Protein AF-A0A2E9QLW7-F1 (afdb_monomer_lite)

Radius of gyration: 38.7 Å; chains: 1; bounding box: 110×57×106 Å

pLDDT: mean 82.13, std 15.86, range [30.44, 98.12]

Structure (mmCIF, N/CA/C/O backbone):
data_AF-A0A2E9QLW7-F1
#
_entry.id   AF-A0A2E9QLW7-F1
#
loop_
_atom_site.group_PDB
_atom_site.id
_atom_site.type_symbol
_atom_site.label_atom_id
_atom_site.label_alt_id
_atom_site.label_comp_id
_atom_site.label_asym_id
_atom_site.label_entity_id
_atom_site.label_seq_id
_atom_site.pdbx_PDB_ins_code
_atom_site.Cartn_x
_atom_site.Cartn_y
_atom_site.Cartn_z
_atom_site.occupancy
_atom_site.B_iso_or_equiv
_atom_site.auth_seq_id
_atom_site.auth_comp_id
_atom_site.auth_asym_id
_atom_site.auth_atom_id
_atom_site.pdbx_PDB_model_num
ATOM 1 N N . MET A 1 1 ? -52.232 -14.240 26.459 1.00 55.22 1 MET A N 1
ATOM 2 C CA . MET A 1 1 ? -51.597 -15.205 27.410 1.00 55.22 1 MET A CA 1
ATOM 3 C C . MET A 1 1 ? -50.136 -15.531 27.094 1.00 55.22 1 MET A C 1
ATOM 5 O O . MET A 1 1 ? -49.308 -15.141 27.896 1.00 55.22 1 MET A O 1
ATOM 9 N N . ALA A 1 2 ? -49.776 -16.188 25.978 1.00 59.94 2 ALA A N 1
ATOM 10 C CA . ALA A 1 2 ? -48.358 -16.445 25.650 1.00 59.94 2 ALA A CA 1
ATOM 11 C C . ALA A 1 2 ? -47.540 -15.143 25.510 1.00 59.94 2 ALA A C 1
ATOM 13 O O . ALA A 1 2 ? -46.439 -15.056 26.040 1.00 59.94 2 ALA A O 1
ATOM 14 N N . LEU A 1 3 ? -48.144 -14.110 24.906 1.00 60.38 3 LEU A N 1
ATOM 15 C CA . LEU A 1 3 ? -47.608 -12.747 24.854 1.00 60.38 3 LEU A CA 1
ATOM 16 C C . LEU A 1 3 ? -47.424 -12.158 26.261 1.00 60.38 3 LEU A C 1
ATOM 18 O O . LEU A 1 3 ? -46.347 -11.703 26.599 1.00 60.38 3 LEU A O 1
ATOM 22 N N . LEU A 1 4 ? -48.446 -12.225 27.118 1.00 60.78 4 LEU A N 1
ATOM 23 C CA . LEU A 1 4 ? -48.369 -11.776 28.515 1.00 60.78 4 LEU A CA 1
ATOM 24 C C . LEU A 1 4 ? -47.277 -12.498 29.320 1.00 60.78 4 LEU A C 1
ATOM 26 O O . LEU A 1 4 ? -46.621 -11.876 30.151 1.00 60.78 4 LEU A O 1
ATOM 30 N N . THR A 1 5 ? -47.077 -13.796 29.088 1.00 68.38 5 THR A N 1
ATOM 31 C CA . THR A 1 5 ? -45.998 -14.576 29.704 1.00 68.38 5 THR A CA 1
ATOM 32 C C . THR A 1 5 ? -44.640 -14.116 29.187 1.00 68.38 5 THR A C 1
ATOM 34 O O . THR A 1 5 ? -43.788 -13.794 30.002 1.00 68.38 5 THR A O 1
ATOM 37 N N . GLU A 1 6 ? -44.469 -13.986 27.868 1.00 68.56 6 GLU A N 1
ATOM 38 C CA . GLU A 1 6 ? -43.257 -13.449 27.236 1.00 68.56 6 GLU A CA 1
ATOM 39 C C . GLU A 1 6 ? -42.934 -12.044 27.771 1.00 68.56 6 GLU A C 1
ATOM 41 O O . GLU A 1 6 ? -41.832 -11.803 28.248 1.00 68.56 6 GLU A O 1
ATOM 46 N N . MET A 1 7 ? -43.916 -11.141 27.823 1.00 62.00 7 MET A N 1
ATOM 47 C CA . MET A 1 7 ? -43.754 -9.778 28.337 1.00 62.00 7 MET A CA 1
ATOM 48 C C . MET A 1 7 ? -43.422 -9.732 29.833 1.00 62.00 7 MET A C 1
ATOM 50 O O . MET A 1 7 ? -42.608 -8.914 30.250 1.00 62.00 7 MET A O 1
ATOM 54 N N . ARG A 1 8 ? -43.995 -10.625 30.653 1.00 63.25 8 ARG A N 1
ATOM 55 C CA . ARG A 1 8 ? -43.646 -10.752 32.082 1.00 63.25 8 ARG A CA 1
ATOM 56 C C . ARG A 1 8 ? -42.252 -11.332 32.297 1.00 63.25 8 ARG A C 1
ATOM 58 O O . ARG A 1 8 ? -41.593 -10.956 33.260 1.00 63.25 8 ARG A O 1
ATOM 65 N N . THR A 1 9 ? -41.796 -12.227 31.426 1.00 64.81 9 THR A N 1
ATOM 66 C CA . THR A 1 9 ? -40.419 -12.738 31.452 1.00 64.81 9 THR A CA 1
ATOM 67 C C . THR A 1 9 ? -39.428 -11.656 31.010 1.00 64.81 9 THR A C 1
ATOM 69 O O . THR A 1 9 ? -38.381 -11.506 31.632 1.00 64.81 9 THR A O 1
ATOM 72 N N . LEU A 1 10 ? -39.793 -10.855 30.003 1.00 55.47 10 LEU A N 1
ATOM 73 C CA . LEU A 1 10 ? -38.995 -9.743 29.476 1.00 55.47 10 LEU A CA 1
ATOM 74 C C . LEU A 1 10 ? -38.915 -8.535 30.425 1.00 55.47 10 LEU A C 1
ATOM 76 O O . LEU A 1 10 ? -37.925 -7.818 30.395 1.00 55.47 10 LEU A O 1
ATOM 80 N N . LEU A 1 11 ? -39.908 -8.324 31.296 1.00 53.44 11 LEU A N 1
ATOM 81 C CA . LEU A 1 11 ? -39.891 -7.281 32.336 1.00 53.44 11 LEU A CA 1
ATOM 82 C C . LEU A 1 11 ? -38.754 -7.444 33.361 1.00 53.44 11 LEU A C 1
ATOM 84 O O . LEU A 1 11 ? -38.390 -6.474 34.017 1.00 53.44 11 LEU A O 1
ATOM 88 N N . ASN A 1 12 ? -38.193 -8.649 33.493 1.00 51.38 12 ASN A N 1
ATOM 89 C CA . ASN A 1 12 ? -37.122 -8.953 34.447 1.00 51.38 12 ASN A CA 1
ATOM 90 C C . ASN A 1 12 ? -35.729 -9.042 33.795 1.00 51.38 12 ASN A C 1
ATOM 92 O O . ASN A 1 12 ? -34.771 -9.422 34.466 1.00 51.38 12 ASN A O 1
ATOM 96 N N . GLN A 1 13 ? -35.606 -8.737 32.500 1.00 54.91 13 GLN A N 1
ATOM 97 C CA . GLN A 1 13 ? -34.338 -8.736 31.765 1.00 54.91 13 GLN A CA 1
ATOM 98 C C . GLN A 1 13 ? -34.070 -7.331 31.203 1.00 54.91 13 GLN A C 1
ATOM 100 O O . GLN A 1 13 ? -35.026 -6.651 30.834 1.00 54.91 13 GLN A O 1
ATOM 105 N N . PRO A 1 14 ? -32.806 -6.877 31.107 1.00 51.38 14 PRO A N 1
ATOM 106 C CA . PRO A 1 14 ? -32.472 -5.660 30.370 1.00 51.38 14 PRO A CA 1
ATOM 107 C C . PRO A 1 14 ? -32.900 -5.837 28.899 1.00 51.38 14 PRO A C 1
ATOM 109 O O . PRO A 1 14 ? -32.368 -6.721 28.223 1.00 51.38 14 PRO A O 1
ATOM 112 N N . PRO A 1 15 ? -33.886 -5.075 28.390 1.00 59.88 15 PRO A N 1
ATOM 113 C CA . PRO A 1 15 ? -34.493 -5.395 27.102 1.00 59.88 15 PRO A CA 1
ATOM 114 C C . PRO A 1 15 ? -33.659 -4.920 25.919 1.00 59.88 15 PRO A C 1
ATOM 116 O O . PRO A 1 15 ? -33.073 -3.837 25.949 1.00 59.88 15 PRO A O 1
ATOM 119 N N . THR A 1 16 ? -33.676 -5.681 24.826 1.00 67.69 16 THR A N 1
ATOM 120 C CA . THR A 1 16 ? -32.982 -5.309 23.587 1.00 67.69 16 THR A CA 1
ATOM 121 C C . THR A 1 16 ? -33.806 -4.338 22.736 1.00 67.69 16 THR A C 1
ATOM 123 O O . THR A 1 16 ? -35.039 -4.263 22.811 1.00 67.69 16 THR A O 1
ATOM 126 N N . ARG A 1 17 ? -33.130 -3.595 21.854 1.00 65.44 17 ARG A N 1
ATOM 127 C CA . ARG A 1 17 ? -33.774 -2.694 20.883 1.00 65.44 17 ARG A CA 1
ATOM 128 C C . ARG A 1 17 ? -34.802 -3.407 20.000 1.00 65.44 17 ARG A C 1
ATOM 130 O O . ARG A 1 17 ? -35.905 -2.892 19.805 1.00 65.44 17 ARG A O 1
ATOM 137 N N . SER A 1 18 ? -34.476 -4.607 19.509 1.00 66.25 18 SER A N 1
ATOM 138 C CA . SER A 1 18 ? -35.380 -5.396 18.658 1.00 66.25 18 SER A CA 1
ATOM 139 C C . SER A 1 18 ? -36.619 -5.878 19.420 1.00 66.25 18 SER A C 1
ATOM 141 O O . SER A 1 18 ? -37.710 -5.961 18.854 1.00 66.25 18 SER A O 1
ATOM 143 N N . GLN A 1 19 ? -36.499 -6.144 20.726 1.00 72.44 19 GLN A N 1
ATOM 144 C CA . GLN A 1 19 ? -37.640 -6.469 21.582 1.00 72.44 19 GLN A CA 1
ATOM 145 C C . GLN A 1 19 ? -38.591 -5.275 21.704 1.00 72.44 19 GLN A C 1
ATOM 147 O O . GLN A 1 19 ? -39.782 -5.437 21.438 1.00 72.44 19 GLN A O 1
ATOM 152 N N . CYS A 1 20 ? -38.075 -4.076 21.995 1.00 74.25 20 CYS A N 1
ATOM 153 C CA . CYS A 1 20 ? -38.891 -2.859 22.059 1.00 74.25 20 CYS A CA 1
ATOM 154 C C . CYS A 1 20 ? -39.592 -2.572 20.717 1.00 74.25 20 CYS A C 1
ATOM 156 O O . CYS A 1 20 ? -40.804 -2.358 20.688 1.00 74.25 20 CYS A O 1
ATOM 158 N N . ALA A 1 21 ? -38.875 -2.677 19.590 1.00 73.00 21 ALA A N 1
ATOM 159 C CA . ALA A 1 21 ? -39.449 -2.475 18.258 1.00 73.00 21 ALA A CA 1
ATOM 160 C C . ALA A 1 21 ? -40.547 -3.499 17.912 1.00 73.00 21 ALA A C 1
ATOM 162 O O . ALA A 1 21 ? -41.595 -3.122 17.380 1.00 73.00 21 ALA A O 1
ATOM 163 N N . ARG A 1 22 ? -40.357 -4.784 18.248 1.00 77.44 22 ARG A N 1
ATOM 164 C CA . ARG A 1 22 ? -41.377 -5.833 18.052 1.00 77.44 22 ARG A CA 1
ATOM 165 C C . ARG A 1 22 ? -42.613 -5.594 18.914 1.00 77.44 22 ARG A C 1
ATOM 167 O O . ARG A 1 22 ? -43.729 -5.715 18.410 1.00 77.44 22 ARG A O 1
ATOM 174 N N . ILE A 1 23 ? -42.422 -5.225 20.181 1.00 76.56 23 ILE A N 1
ATOM 175 C CA . ILE A 1 23 ? -43.517 -4.931 21.115 1.00 76.56 23 ILE A CA 1
ATOM 176 C C . ILE A 1 23 ? -44.296 -3.698 20.647 1.00 76.56 23 ILE A C 1
ATOM 178 O O . ILE A 1 23 ? -45.519 -3.743 20.580 1.00 76.56 23 ILE A O 1
ATOM 182 N N . ALA A 1 24 ? -43.612 -2.632 20.237 1.00 75.75 24 ALA A N 1
ATOM 183 C CA . ALA A 1 24 ? -44.239 -1.417 19.727 1.00 75.75 24 ALA A CA 1
ATOM 184 C C . ALA A 1 24 ? -44.934 -1.601 18.366 1.00 75.75 24 ALA A C 1
ATOM 186 O O . ALA A 1 24 ? -45.987 -1.012 18.125 1.00 75.75 24 ALA A O 1
ATOM 187 N N . THR A 1 25 ? -44.387 -2.446 17.484 1.00 78.88 25 THR A N 1
ATOM 188 C CA . THR A 1 25 ? -45.043 -2.810 16.217 1.00 78.88 25 THR A CA 1
ATOM 189 C C . THR A 1 25 ? -46.331 -3.582 16.488 1.00 78.88 25 THR A C 1
ATOM 191 O O . THR A 1 25 ? -47.379 -3.195 15.978 1.00 78.88 25 THR A O 1
ATOM 194 N N . ARG A 1 26 ? -46.300 -4.583 17.380 1.00 76.88 26 ARG A N 1
ATOM 195 C CA . ARG A 1 26 ? -47.509 -5.307 17.811 1.00 76.88 26 ARG A CA 1
ATOM 196 C C . ARG A 1 26 ? -48.524 -4.399 18.509 1.00 76.88 26 ARG A C 1
ATOM 198 O O . ARG A 1 26 ? -49.711 -4.474 18.211 1.00 76.88 26 ARG A O 1
ATOM 205 N N . LEU A 1 27 ? -48.067 -3.484 19.368 1.00 77.56 27 LEU A N 1
ATOM 206 C CA . LEU A 1 27 ? -48.910 -2.451 19.987 1.00 77.56 27 LEU A CA 1
ATOM 207 C C . LEU A 1 27 ? -49.647 -1.599 18.951 1.00 77.56 27 LEU A C 1
ATOM 209 O O . LEU A 1 27 ? -50.754 -1.139 19.214 1.00 77.56 27 LEU A O 1
ATOM 213 N N . SER A 1 28 ? -49.042 -1.379 17.781 1.00 76.50 28 SER A N 1
ATOM 214 C CA . SER A 1 28 ? -49.656 -0.584 16.719 1.00 76.50 28 SER A CA 1
ATOM 215 C C . SER A 1 28 ? -50.792 -1.304 15.979 1.00 76.50 28 SER A C 1
ATOM 217 O O . SER A 1 28 ? -51.584 -0.639 15.309 1.00 76.50 28 SER A O 1
ATOM 219 N N . GLU A 1 29 ? -50.884 -2.631 16.119 1.00 80.06 29 GLU A N 1
ATOM 220 C CA . GLU A 1 29 ? -51.827 -3.514 15.419 1.00 80.06 29 GLU A CA 1
ATOM 221 C C . GLU A 1 29 ? -52.983 -4.002 16.320 1.00 80.06 29 GLU A C 1
ATOM 223 O O . GLU A 1 29 ? -54.056 -4.349 15.822 1.00 80.06 29 GLU A O 1
ATOM 228 N N . GLU A 1 30 ? -52.793 -4.007 17.643 1.00 76.19 30 GLU A N 1
ATOM 229 C CA . GLU A 1 30 ? -53.746 -4.517 18.641 1.00 76.19 30 GLU A CA 1
ATOM 230 C C . GLU A 1 30 ? -54.895 -3.536 18.961 1.00 76.19 30 GLU A C 1
ATOM 232 O O . GLU A 1 30 ? -54.730 -2.314 19.019 1.00 76.19 30 GLU A O 1
ATOM 237 N N . LYS A 1 31 ? -56.096 -4.072 19.230 1.00 80.38 31 LYS A N 1
ATOM 238 C CA . LYS A 1 31 ? -57.218 -3.278 19.772 1.00 80.38 31 LYS A CA 1
ATOM 239 C C . LYS A 1 31 ? -56.958 -2.996 21.253 1.00 80.38 31 LYS A C 1
ATOM 241 O O . LYS A 1 31 ? -56.501 -3.886 21.955 1.00 80.38 31 LYS A O 1
ATOM 246 N N . LYS A 1 32 ? -57.325 -1.803 21.746 1.00 81.69 32 LYS A N 1
ATOM 247 C CA . LYS A 1 32 ? -57.197 -1.415 23.168 1.00 81.69 32 LYS A CA 1
ATOM 248 C C . LYS A 1 32 ? -57.850 -2.452 24.101 1.00 81.69 32 LYS A C 1
ATOM 250 O O . LYS A 1 32 ? -59.062 -2.427 24.307 1.00 81.69 32 LYS A O 1
ATOM 255 N N . ASN A 1 33 ? -57.042 -3.361 24.632 1.00 83.12 33 ASN A N 1
ATOM 256 C CA . ASN A 1 33 ? -57.386 -4.413 25.584 1.00 83.12 33 ASN A CA 1
ATOM 257 C C . ASN A 1 33 ? -56.395 -4.361 26.769 1.00 83.12 33 ASN A C 1
ATOM 259 O O . ASN A 1 33 ? -55.528 -3.491 26.833 1.00 83.12 33 ASN A O 1
ATOM 263 N N . GLU A 1 34 ? -56.527 -5.266 27.738 1.00 78.25 34 GLU A N 1
ATOM 264 C CA . GLU A 1 34 ? -55.635 -5.302 28.907 1.00 78.25 34 GLU A CA 1
ATOM 265 C C . GLU A 1 34 ? -54.168 -5.592 28.522 1.00 78.25 34 GLU A C 1
ATOM 267 O O . GLU A 1 34 ? -53.248 -5.033 29.116 1.00 78.25 34 GLU A O 1
ATOM 272 N N . GLU A 1 35 ? -53.939 -6.399 27.477 1.00 72.94 35 GLU A N 1
ATOM 273 C CA . GLU A 1 35 ? -52.596 -6.701 26.959 1.00 72.94 35 GLU A CA 1
ATOM 274 C C . GLU A 1 35 ? -51.935 -5.450 26.345 1.00 72.94 35 GLU A C 1
ATOM 276 O O . GLU A 1 35 ? -50.747 -5.209 26.566 1.00 72.94 35 GLU A O 1
ATOM 281 N N . TYR A 1 36 ? -52.715 -4.603 25.665 1.00 82.81 36 TYR A N 1
ATOM 282 C CA . TYR A 1 36 ? -5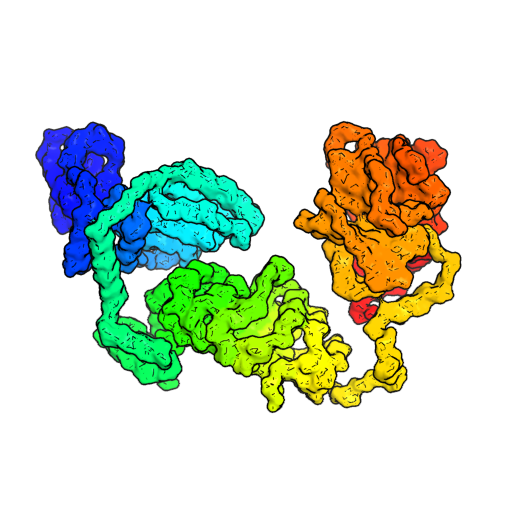2.279 -3.317 25.123 1.00 82.81 36 TYR A CA 1
ATOM 283 C C . TYR A 1 36 ? -51.791 -2.363 26.219 1.00 82.81 36 TYR A C 1
ATOM 285 O O . TYR A 1 36 ? -50.732 -1.765 26.064 1.00 82.81 36 TYR A O 1
ATOM 293 N N . GLU A 1 37 ? -52.506 -2.220 27.339 1.00 81.00 37 GLU A N 1
ATOM 294 C CA . GLU A 1 37 ? -52.090 -1.295 28.409 1.00 81.00 37 GLU A CA 1
ATOM 295 C C . GLU A 1 37 ? -50.838 -1.785 29.155 1.00 81.00 37 GLU A C 1
ATOM 297 O O . GLU A 1 37 ? -49.967 -0.982 29.492 1.00 81.00 37 GLU A O 1
ATOM 302 N N . VAL A 1 38 ? -50.683 -3.102 29.348 1.00 77.69 38 VAL A N 1
ATOM 303 C CA . VAL A 1 38 ? -49.448 -3.686 29.907 1.00 77.69 38 VAL A CA 1
ATOM 304 C C . VAL A 1 38 ? -48.264 -3.432 28.975 1.00 77.69 38 VAL A C 1
ATOM 306 O O . VAL A 1 38 ? -47.204 -2.994 29.423 1.00 77.69 38 VAL A O 1
ATOM 309 N N . ALA A 1 39 ? -48.448 -3.658 27.675 1.00 76.44 39 ALA A N 1
ATOM 310 C CA . ALA A 1 39 ? -47.416 -3.418 26.679 1.00 76.44 39 ALA A CA 1
ATOM 311 C C . ALA A 1 39 ? -47.077 -1.933 26.526 1.00 76.44 39 ALA A C 1
ATOM 313 O O . ALA A 1 39 ? -45.906 -1.568 26.430 1.00 76.44 39 ALA A O 1
ATOM 314 N N . ARG A 1 40 ? -48.089 -1.066 26.567 1.00 82.75 40 ARG A N 1
ATOM 315 C CA . ARG A 1 40 ? -47.944 0.386 26.546 1.00 82.75 40 ARG A CA 1
ATOM 316 C C . ARG A 1 40 ? -47.111 0.862 27.731 1.00 82.75 40 ARG A C 1
ATOM 318 O O . ARG A 1 40 ? -46.140 1.582 27.524 1.00 82.75 40 ARG A O 1
ATOM 325 N N . LYS A 1 41 ? -47.466 0.442 28.949 1.00 80.25 41 LYS A N 1
ATOM 326 C CA . LYS A 1 41 ? -46.741 0.797 30.175 1.00 80.25 41 LYS A CA 1
ATOM 327 C C . LYS A 1 41 ? -45.296 0.305 30.133 1.00 80.25 41 LYS A C 1
ATOM 329 O O . LYS A 1 41 ? -44.398 1.066 30.466 1.00 80.25 41 LYS A O 1
ATOM 334 N N . TYR A 1 42 ? -45.077 -0.918 29.651 1.00 78.88 42 TYR A N 1
ATOM 335 C CA . TYR A 1 42 ? -43.734 -1.451 29.438 1.00 78.88 42 TYR A CA 1
ATOM 336 C C . TYR A 1 42 ? -42.916 -0.571 28.489 1.00 78.88 42 TYR A C 1
ATOM 338 O O . TYR A 1 42 ? -41.818 -0.161 28.841 1.00 78.88 42 TYR A O 1
ATOM 346 N N . VAL A 1 43 ? -43.453 -0.229 27.311 1.00 77.00 43 VAL A N 1
ATOM 347 C CA . VAL A 1 43 ? -42.767 0.661 26.362 1.00 77.00 43 VAL A CA 1
ATOM 348 C C . VAL A 1 43 ? -42.537 2.042 26.978 1.00 77.00 43 VAL A C 1
ATOM 350 O O . VAL A 1 43 ? -41.481 2.617 26.762 1.00 77.00 43 VAL A O 1
ATOM 353 N N . GLN A 1 44 ? -43.467 2.559 27.783 1.00 78.81 44 GLN A N 1
ATOM 354 C CA . GLN A 1 44 ? -43.310 3.843 28.469 1.00 78.81 44 GLN A CA 1
ATOM 355 C C . GLN A 1 44 ? -42.158 3.830 29.480 1.00 78.81 44 GLN A C 1
ATOM 357 O O . GLN A 1 44 ? -41.272 4.674 29.407 1.00 78.81 44 GLN A O 1
ATOM 362 N N . GLU A 1 45 ? -42.154 2.868 30.406 1.00 74.69 45 GLU A N 1
ATOM 363 C CA . GLU A 1 45 ? -41.104 2.712 31.421 1.00 74.69 45 GLU A CA 1
ATOM 364 C C . GLU A 1 45 ? -39.756 2.378 30.766 1.00 74.69 45 GLU A C 1
ATOM 366 O O . GLU A 1 45 ? -38.710 2.874 31.186 1.00 74.69 45 GLU A O 1
ATOM 371 N N . HIS A 1 46 ? -39.775 1.591 29.687 1.00 77.38 46 HIS A N 1
ATOM 372 C CA . HIS A 1 46 ? -38.591 1.277 28.896 1.00 77.38 46 HIS A CA 1
ATOM 373 C C . HIS A 1 46 ? -38.019 2.527 28.239 1.00 77.38 46 HIS A C 1
ATOM 375 O O . HIS A 1 46 ? -36.852 2.830 28.440 1.00 77.38 46 HIS A O 1
ATOM 381 N N . LEU A 1 47 ? -38.827 3.283 27.493 1.00 74.19 47 LEU A N 1
ATOM 382 C CA . LEU A 1 47 ? -38.385 4.507 26.824 1.00 74.19 47 LEU A CA 1
ATOM 383 C C . LEU A 1 47 ? -38.047 5.629 27.811 1.00 74.19 47 LEU A C 1
ATOM 385 O O . LEU A 1 47 ? -37.300 6.532 27.464 1.00 74.19 47 LEU A O 1
ATOM 389 N N . GLN A 1 48 ? -38.543 5.580 29.045 1.00 72.94 48 GLN A N 1
ATOM 390 C CA . GLN A 1 48 ? -38.112 6.502 30.092 1.00 72.94 48 GLN A CA 1
ATOM 391 C C . GLN A 1 48 ? -36.675 6.212 30.551 1.00 72.94 48 GLN A C 1
ATOM 393 O O . GLN A 1 48 ? -35.912 7.144 30.798 1.00 72.94 48 GLN A O 1
ATOM 398 N N . ASN A 1 49 ? -36.302 4.933 30.637 1.00 66.06 49 ASN A N 1
ATOM 399 C CA . ASN A 1 49 ? -34.953 4.506 31.015 1.00 66.06 49 ASN A CA 1
ATOM 400 C C . ASN A 1 49 ? -33.975 4.468 29.827 1.00 66.06 49 ASN A C 1
ATOM 402 O O . ASN A 1 49 ? -32.773 4.619 30.036 1.00 66.06 49 ASN A O 1
ATOM 406 N N . TRP A 1 50 ? -34.510 4.293 28.614 1.00 69.44 50 TRP A N 1
ATOM 407 C CA . TRP A 1 50 ? -33.799 4.110 27.343 1.00 69.44 50 TRP A CA 1
ATOM 408 C C . TRP A 1 50 ? -34.482 4.902 26.207 1.00 69.44 50 TRP A C 1
ATOM 410 O O . TRP A 1 50 ? -35.056 4.305 25.281 1.00 69.44 50 TRP A O 1
ATOM 420 N N . PRO A 1 51 ? -34.516 6.250 26.267 1.00 67.56 51 PRO A N 1
ATOM 421 C CA . PRO A 1 51 ? -35.220 7.076 25.278 1.00 67.56 51 PRO A CA 1
ATOM 422 C C . PRO A 1 51 ? -34.799 6.779 23.836 1.00 67.56 51 PRO A C 1
ATOM 424 O O . PRO A 1 51 ? -35.608 6.770 22.911 1.00 67.56 51 PRO A O 1
ATOM 427 N N . GLU A 1 52 ? -33.533 6.458 23.622 1.00 66.38 52 GLU A N 1
ATOM 428 C CA . GLU A 1 52 ? -32.931 6.136 22.334 1.00 66.38 52 GLU A CA 1
ATOM 429 C C . GLU A 1 52 ? -33.464 4.851 21.683 1.00 66.38 52 GLU A C 1
ATOM 431 O O . GLU A 1 52 ? -33.334 4.671 20.463 1.00 66.38 52 GLU A O 1
ATOM 436 N N . HIS A 1 53 ? -34.130 3.973 22.439 1.00 73.69 53 HIS A N 1
ATOM 437 C CA . HIS A 1 53 ? -34.848 2.825 21.882 1.00 73.69 53 HIS A CA 1
ATOM 438 C C . HIS A 1 53 ? -36.123 3.247 21.132 1.00 73.69 53 HIS A C 1
ATOM 440 O O . HIS A 1 53 ? -36.625 2.478 20.317 1.00 73.69 53 HIS A O 1
ATOM 446 N N . ALA A 1 54 ? -36.613 4.482 21.288 1.00 68.94 54 ALA A N 1
ATOM 447 C CA . ALA A 1 54 ? -37.739 4.986 20.493 1.00 68.94 54 ALA A CA 1
ATOM 448 C C . ALA A 1 54 ? -37.390 5.101 19.002 1.00 68.94 54 ALA A C 1
ATOM 450 O O . ALA A 1 54 ? -38.266 5.118 18.141 1.00 68.94 54 ALA A O 1
ATOM 451 N N . CYS A 1 55 ? -36.099 5.197 18.683 1.00 62.53 55 CYS A N 1
ATOM 452 C CA . CYS A 1 55 ? -35.619 5.521 17.347 1.00 62.53 55 CYS A CA 1
ATOM 453 C C . CYS A 1 55 ? -35.621 4.341 16.368 1.00 62.53 55 CYS A C 1
ATOM 455 O O . CYS A 1 55 ? -35.494 4.567 15.168 1.00 62.53 55 CYS A O 1
ATOM 457 N N . VAL A 1 56 ? -35.787 3.107 16.855 1.00 64.06 56 VAL A N 1
ATOM 458 C CA . VAL A 1 56 ? -36.023 1.925 16.003 1.00 64.06 56 VAL A CA 1
ATOM 459 C C . VAL A 1 56 ? -37.484 1.794 15.577 1.00 64.06 56 VAL A C 1
ATOM 461 O O . VAL A 1 56 ? -37.796 0.991 14.699 1.00 64.06 56 VAL A O 1
ATOM 464 N N . LEU A 1 57 ? -38.395 2.587 16.147 1.00 67.50 57 LEU A N 1
ATOM 465 C CA . LEU A 1 57 ? -39.771 2.611 15.672 1.00 67.50 57 LEU A CA 1
ATOM 466 C C . LEU A 1 57 ? -39.806 3.303 14.307 1.00 67.50 57 LEU A C 1
ATOM 468 O O . LEU A 1 57 ? -39.352 4.447 14.198 1.00 67.50 57 LEU A O 1
ATOM 472 N N . PRO A 1 58 ? -40.360 2.663 13.258 1.00 67.00 58 PRO A N 1
ATOM 473 C CA . PRO A 1 58 ? -40.454 3.298 11.956 1.00 67.00 58 PRO A CA 1
ATOM 474 C C . PRO A 1 58 ? -41.167 4.643 12.104 1.00 67.00 58 PRO A C 1
ATOM 476 O O . PRO A 1 58 ? -42.247 4.725 12.694 1.00 67.00 58 PRO A O 1
ATOM 479 N N . THR A 1 59 ? -40.599 5.713 11.551 1.00 65.38 59 THR A N 1
ATOM 480 C CA . THR A 1 59 ? -41.205 7.057 11.615 1.00 65.38 59 THR A CA 1
ATOM 481 C C . THR A 1 59 ? -42.617 7.059 11.032 1.00 65.38 59 THR A C 1
ATOM 483 O O . THR A 1 59 ? -43.477 7.824 11.461 1.00 65.38 59 THR A O 1
ATOM 486 N N . THR A 1 60 ? -42.887 6.169 10.077 1.00 72.00 60 THR A N 1
ATOM 487 C CA . THR A 1 60 ? -44.222 5.901 9.531 1.00 72.00 60 THR A CA 1
ATOM 488 C C . THR A 1 60 ? -45.178 5.306 10.567 1.00 72.00 60 THR A C 1
ATOM 490 O O . THR A 1 60 ? -46.347 5.688 10.583 1.00 72.00 60 THR A O 1
ATOM 493 N N . LEU A 1 61 ? -44.696 4.429 11.450 1.00 73.12 61 LEU A N 1
ATOM 494 C CA . LEU A 1 61 ? -45.454 3.824 12.545 1.00 73.12 61 LEU A CA 1
ATOM 495 C C . LEU A 1 61 ? -45.805 4.880 13.606 1.00 73.12 61 LEU A C 1
ATOM 497 O O . LEU A 1 61 ? -46.974 5.040 13.953 1.00 73.12 61 LEU A O 1
ATOM 501 N N . ILE A 1 62 ? -44.820 5.687 14.019 1.00 73.81 62 ILE A N 1
ATOM 502 C CA . ILE A 1 62 ? -45.003 6.806 14.963 1.00 73.81 62 ILE A CA 1
ATOM 503 C C . ILE A 1 62 ? -45.983 7.847 14.397 1.00 73.81 62 ILE A C 1
ATOM 505 O O . ILE A 1 62 ? -46.871 8.350 15.089 1.00 73.81 62 ILE A O 1
ATOM 509 N N . LYS A 1 63 ? -45.857 8.184 13.107 1.00 77.00 63 LYS A N 1
ATOM 510 C CA . LYS A 1 63 ? -46.770 9.130 12.450 1.00 77.00 63 LYS A CA 1
ATOM 511 C C . LYS A 1 63 ? -48.196 8.586 12.365 1.00 77.00 63 LYS A C 1
ATOM 513 O O . LYS A 1 63 ? -49.125 9.376 12.496 1.00 77.00 63 LYS A O 1
ATOM 518 N N . LYS A 1 64 ? -48.392 7.283 12.170 1.00 81.06 64 LYS A N 1
ATOM 519 C CA . LYS A 1 64 ? -49.731 6.687 12.041 1.00 81.06 64 LYS A CA 1
ATOM 520 C C . LYS A 1 64 ? -50.410 6.397 13.379 1.00 81.06 64 LYS A C 1
ATOM 522 O O . LYS A 1 64 ? -51.634 6.317 13.403 1.00 81.06 64 LYS A O 1
ATOM 527 N N . ASN A 1 65 ? -49.656 6.266 14.471 1.00 78.12 65 ASN A N 1
ATOM 528 C CA . ASN A 1 65 ? -50.197 5.821 15.750 1.00 78.12 65 ASN A CA 1
ATOM 529 C C . ASN A 1 65 ? -49.998 6.874 16.855 1.00 78.12 65 ASN A C 1
ATOM 531 O O . ASN A 1 65 ? -48.923 6.990 17.442 1.00 78.12 65 ASN A O 1
ATOM 535 N N . ALA A 1 66 ? -51.045 7.659 17.138 1.00 79.56 66 ALA A N 1
ATOM 536 C CA . ALA A 1 66 ? -51.000 8.750 18.119 1.00 79.56 66 ALA A CA 1
ATOM 537 C C . ALA A 1 66 ? -50.583 8.272 19.521 1.00 79.56 66 ALA A C 1
ATOM 539 O O . ALA A 1 66 ? -49.828 8.956 20.202 1.00 79.56 66 ALA A O 1
ATOM 540 N N . SER A 1 67 ? -50.990 7.064 19.914 1.00 74.19 67 SER A N 1
ATOM 541 C CA . SER A 1 67 ? -50.634 6.497 21.215 1.00 74.19 67 SER A CA 1
ATOM 542 C C . SER A 1 67 ? -49.156 6.127 21.339 1.00 74.19 67 SER A C 1
ATOM 544 O O . SER A 1 67 ? -48.627 6.192 22.439 1.00 74.19 67 SER A O 1
ATOM 546 N N . LEU A 1 68 ? -48.464 5.811 20.236 1.00 73.69 68 LEU A N 1
ATOM 547 C CA . LEU A 1 68 ? -47.006 5.648 20.259 1.00 73.69 68 LEU A CA 1
ATOM 548 C C . LEU A 1 68 ? -46.289 6.997 20.402 1.00 73.69 68 LEU A C 1
ATOM 550 O O . LEU A 1 68 ? -45.248 7.050 21.044 1.00 73.69 68 LEU A O 1
ATOM 554 N N . ARG A 1 69 ? -46.845 8.099 19.871 1.00 78.12 69 ARG A N 1
ATOM 555 C CA . ARG A 1 69 ? -46.273 9.445 20.086 1.00 78.12 69 ARG A CA 1
ATOM 556 C C . ARG A 1 69 ? -46.323 9.877 21.545 1.00 78.12 69 ARG A C 1
ATOM 558 O O . ARG A 1 69 ? -45.413 10.557 21.984 1.00 78.12 69 ARG A O 1
ATOM 565 N N . GLU A 1 70 ? -47.358 9.476 22.279 1.00 76.94 70 GLU A N 1
ATOM 566 C CA . GLU A 1 70 ? -47.473 9.756 23.718 1.00 76.94 70 GLU A CA 1
ATOM 567 C C . GLU A 1 70 ? -46.457 8.969 24.567 1.00 76.94 70 GLU A C 1
ATOM 569 O O . GLU A 1 70 ? -46.190 9.351 25.701 1.00 76.94 70 GLU A O 1
ATOM 574 N N . LEU A 1 71 ? -45.913 7.862 24.043 1.00 69.31 71 LEU A N 1
ATOM 575 C CA . LEU A 1 71 ? -44.936 7.009 24.737 1.00 69.31 71 LEU A CA 1
ATOM 576 C C . LEU A 1 71 ? -43.489 7.413 24.491 1.00 69.31 71 LEU A C 1
ATOM 578 O O . LEU A 1 71 ? -42.599 7.011 25.231 1.00 69.31 71 LEU A O 1
ATOM 582 N N . ILE A 1 72 ? -43.268 8.170 23.427 1.00 68.62 72 ILE A N 1
ATOM 583 C CA . ILE A 1 72 ? -41.990 8.733 23.026 1.00 68.62 72 ILE A CA 1
ATOM 584 C C . ILE A 1 72 ? -41.735 9.903 23.990 1.00 68.62 72 ILE A C 1
ATOM 586 O O . ILE A 1 72 ? -42.490 10.876 23.932 1.00 68.62 72 ILE A O 1
ATOM 590 N N . PRO A 1 73 ? -40.743 9.814 24.909 1.00 63.41 73 PRO A N 1
ATOM 591 C CA . PRO A 1 73 ? -40.400 10.917 25.808 1.00 63.41 73 PRO A CA 1
ATOM 592 C C . PRO A 1 73 ? -40.250 12.197 24.997 1.00 63.41 73 PRO A C 1
ATOM 594 O O . PRO A 1 73 ? -39.816 12.121 23.853 1.00 63.41 73 PRO A O 1
ATOM 597 N N . ASN A 1 74 ? -40.607 13.365 25.529 1.00 62.22 74 ASN A N 1
ATOM 598 C CA . ASN A 1 74 ? -40.496 14.586 24.737 1.00 62.22 74 ASN A CA 1
ATOM 599 C C . ASN A 1 74 ? -39.010 14.803 24.379 1.00 62.22 74 ASN A C 1
ATOM 601 O O . ASN A 1 74 ? -38.210 15.181 25.230 1.00 62.22 74 ASN A O 1
ATOM 605 N N . PHE A 1 75 ? -38.622 14.501 23.133 1.00 61.94 75 PHE A N 1
ATOM 606 C CA . PHE A 1 75 ? -37.221 14.497 22.685 1.00 61.94 75 PHE A CA 1
ATOM 607 C C . PHE A 1 75 ? -36.631 15.919 22.590 1.00 61.94 75 PHE A C 1
ATOM 609 O O . PHE A 1 75 ? -35.484 16.066 22.175 1.00 61.94 75 PHE A O 1
ATOM 616 N N . GLU A 1 76 ? -37.376 16.942 23.010 1.00 67.12 76 GLU A N 1
ATOM 617 C CA . GLU A 1 76 ? -36.980 18.354 23.061 1.00 67.12 76 GLU A CA 1
ATOM 618 C C . GLU A 1 76 ? -35.994 18.690 24.195 1.00 67.12 76 GLU A C 1
ATOM 620 O O . GLU A 1 76 ? -35.616 19.848 24.344 1.00 67.12 76 GLU A O 1
ATOM 625 N N . GLU A 1 77 ? -35.567 17.710 25.000 1.00 81.00 77 GLU A N 1
ATOM 626 C CA . GLU A 1 77 ? -34.481 17.921 25.963 1.00 81.00 77 GLU A CA 1
ATOM 627 C C . GLU A 1 77 ? -33.200 18.407 25.252 1.00 81.00 77 GLU A C 1
ATOM 629 O O . GLU A 1 77 ? -32.792 17.860 24.221 1.00 81.00 77 GLU A O 1
ATOM 634 N N . ASP A 1 78 ? -32.575 19.436 25.833 1.00 90.69 78 ASP A N 1
ATOM 635 C CA . ASP A 1 78 ? -31.324 20.034 25.361 1.00 90.69 78 ASP A CA 1
ATOM 636 C C . ASP A 1 78 ? -30.160 19.024 25.441 1.00 90.69 78 ASP A C 1
ATOM 638 O O . ASP A 1 78 ? -30.130 18.144 26.308 1.00 90.69 78 ASP A O 1
ATOM 642 N N . VAL A 1 79 ? -29.170 19.175 24.560 1.00 94.00 79 VAL A N 1
ATOM 643 C CA . VAL A 1 79 ? -27.921 18.395 24.509 1.00 94.00 79 VAL A CA 1
ATOM 644 C C . VAL A 1 79 ? -27.246 18.335 25.885 1.00 94.00 79 VAL A C 1
ATOM 646 O O . VAL A 1 79 ? -26.751 17.280 26.282 1.00 94.00 79 VAL A O 1
ATOM 649 N N . GLU A 1 80 ? -27.293 19.429 26.652 1.00 96.12 80 GLU A N 1
ATOM 650 C CA . GLU A 1 80 ? -26.745 19.502 28.015 1.00 96.12 80 GLU A CA 1
ATOM 651 C C . GLU A 1 80 ? -27.329 18.454 28.972 1.00 96.12 80 GLU A C 1
ATOM 653 O O . GLU A 1 80 ? -26.604 17.911 29.805 1.00 96.12 80 GLU A O 1
ATOM 658 N N . VAL A 1 81 ? -28.628 18.151 28.871 1.00 93.38 81 VAL A N 1
ATOM 659 C CA . VAL A 1 81 ? -29.297 17.193 29.767 1.00 93.38 81 VAL A CA 1
ATOM 660 C C . VAL A 1 81 ? -28.777 15.780 29.513 1.00 93.38 81 VAL A C 1
ATOM 662 O O . VAL A 1 81 ? -28.499 15.040 30.458 1.00 93.38 81 VAL A O 1
ATOM 665 N N . TYR A 1 82 ? -28.601 15.420 28.241 1.00 93.19 82 TYR A N 1
ATOM 666 C CA . TYR A 1 82 ? -28.042 14.129 27.842 1.00 93.19 82 TYR A CA 1
ATOM 667 C C . TYR A 1 82 ? -26.589 13.980 28.286 1.00 93.19 82 TYR A C 1
ATOM 669 O O . TYR A 1 82 ? -26.230 12.943 28.837 1.00 93.19 82 TYR A O 1
ATOM 677 N N . LEU A 1 83 ? -25.773 15.021 28.119 1.00 96.94 83 LEU A N 1
ATOM 678 C CA . LEU A 1 83 ? -24.381 15.006 28.565 1.00 96.94 83 LEU A CA 1
ATOM 679 C C . LEU A 1 83 ? -24.255 14.908 30.088 1.00 96.94 83 LEU A C 1
ATOM 681 O O . LEU A 1 83 ? -23.452 14.122 30.578 1.00 96.94 83 LEU A O 1
ATOM 685 N N . GLN A 1 84 ? -25.091 15.620 30.848 1.00 96.81 84 GLN A N 1
ATOM 686 C CA . GLN A 1 84 ? -25.087 15.500 32.307 1.00 96.81 84 GLN A CA 1
ATOM 687 C C . GLN A 1 84 ? -25.456 14.080 32.756 1.00 96.81 84 GLN A C 1
ATOM 689 O O . GLN A 1 84 ? -24.825 13.532 33.656 1.00 96.81 84 GLN A O 1
ATOM 694 N N . ARG A 1 85 ? -26.459 13.456 32.119 1.00 94.31 85 ARG A N 1
ATOM 695 C CA . ARG A 1 85 ? -26.816 12.054 32.393 1.00 94.31 85 ARG A CA 1
ATOM 696 C C . ARG A 1 85 ? -25.685 11.102 32.011 1.00 94.31 85 ARG A C 1
ATOM 698 O O . ARG A 1 85 ? -25.388 10.205 32.788 1.00 94.31 85 ARG A O 1
ATOM 705 N N . CYS A 1 86 ? -25.043 11.318 30.862 1.00 95.44 86 CYS A N 1
ATOM 706 C CA . CYS A 1 86 ? -23.872 10.555 30.434 1.00 95.44 86 CYS A CA 1
ATOM 707 C C . CYS A 1 86 ? -22.765 10.597 31.494 1.00 95.44 86 CYS A C 1
ATOM 709 O O . CYS A 1 86 ? -22.248 9.548 31.861 1.00 95.44 86 CYS A O 1
ATOM 711 N N . GLN A 1 87 ? -22.437 11.785 32.010 1.00 97.19 87 GLN A N 1
ATOM 712 C CA . GLN A 1 87 ? -21.420 11.953 33.046 1.00 97.19 87 GLN A CA 1
ATOM 713 C C . GLN A 1 87 ? -21.785 11.204 34.333 1.00 97.19 87 GLN A C 1
ATOM 715 O O . GLN A 1 87 ? -20.992 10.396 34.802 1.00 97.19 87 GLN A O 1
ATOM 720 N N . ASN A 1 88 ? -22.995 11.414 34.862 1.00 95.50 88 ASN A N 1
ATOM 721 C CA . ASN A 1 88 ? -23.430 10.779 36.110 1.00 95.50 88 ASN A CA 1
ATOM 722 C C . ASN A 1 88 ? -23.400 9.242 36.014 1.00 95.50 88 ASN A C 1
ATOM 724 O O . ASN A 1 88 ? -22.956 8.561 36.928 1.00 95.50 88 ASN A O 1
ATOM 728 N N . ILE A 1 89 ? -23.860 8.692 34.889 1.00 93.56 89 ILE A N 1
ATOM 729 C CA . ILE A 1 89 ? -23.886 7.246 34.642 1.00 93.56 89 ILE A CA 1
ATOM 730 C C . ILE A 1 89 ? -22.474 6.677 34.459 1.00 93.56 89 ILE A C 1
ATOM 732 O O . ILE A 1 89 ? -22.194 5.556 34.885 1.00 93.56 89 ILE A O 1
ATOM 736 N N . LEU A 1 90 ? -21.572 7.443 33.843 1.00 94.19 90 LEU A N 1
ATOM 737 C CA . LEU A 1 90 ? -20.176 7.041 33.723 1.00 94.19 90 LEU A CA 1
ATOM 738 C C . LEU A 1 90 ? -19.488 6.999 35.096 1.00 94.19 90 LEU A C 1
ATOM 740 O O . LEU A 1 90 ? -18.742 6.062 35.360 1.00 94.19 90 LEU A O 1
ATOM 744 N N . GLU A 1 91 ? -19.791 7.947 35.987 1.00 92.50 91 GLU A N 1
ATOM 745 C CA . GLU A 1 91 ? -19.315 7.949 37.380 1.00 92.50 91 GLU A CA 1
ATOM 746 C C . GLU A 1 91 ? -19.830 6.742 38.188 1.00 92.50 91 GLU A C 1
ATOM 748 O O . GLU A 1 91 ? -19.165 6.294 39.121 1.00 92.50 91 GLU A O 1
ATOM 753 N N . GLU A 1 92 ? -20.979 6.173 37.807 1.00 92.94 92 GLU A N 1
ATOM 754 C CA . GLU A 1 92 ? -21.510 4.912 38.348 1.00 92.94 92 GLU A CA 1
ATOM 755 C C . GLU A 1 92 ? -20.831 3.659 37.748 1.00 92.94 92 GLU A C 1
ATOM 757 O O . GLU A 1 92 ? -21.059 2.546 38.226 1.00 92.94 92 GLU A O 1
ATOM 762 N N . GLY A 1 93 ? -19.988 3.819 36.721 1.00 87.56 93 GLY A N 1
ATOM 763 C CA . GLY A 1 93 ? -19.265 2.738 36.044 1.00 87.56 93 GLY A CA 1
ATOM 764 C C . GLY A 1 93 ? -20.041 2.033 34.922 1.00 87.56 93 GLY A C 1
ATOM 765 O O . GLY A 1 93 ? -19.568 1.020 34.408 1.00 87.56 93 GLY A O 1
ATOM 766 N N . ASP A 1 94 ? -21.211 2.537 34.513 1.00 90.19 94 ASP A N 1
ATOM 767 C CA . ASP A 1 94 ? -22.033 1.930 33.453 1.00 90.19 94 ASP A CA 1
ATOM 768 C C . ASP A 1 94 ? -21.750 2.575 32.083 1.00 90.19 94 ASP A C 1
ATOM 770 O O . ASP A 1 94 ? -22.456 3.465 31.598 1.00 90.19 94 ASP A O 1
ATOM 774 N N . THR A 1 95 ? -20.684 2.109 31.429 1.00 91.50 95 THR A N 1
ATOM 775 C CA . THR A 1 95 ? -20.230 2.642 30.132 1.00 91.50 95 THR A CA 1
ATOM 776 C C . THR A 1 95 ? -21.250 2.442 29.008 1.00 91.50 95 THR A C 1
ATOM 778 O O . THR A 1 95 ? -21.347 3.282 28.113 1.00 91.50 95 THR A O 1
ATOM 781 N N . ALA A 1 96 ? -22.050 1.372 29.060 1.00 89.00 96 ALA A N 1
ATOM 782 C CA . ALA A 1 96 ? -23.055 1.068 28.045 1.00 89.00 96 ALA A CA 1
ATOM 783 C C . ALA A 1 96 ? -24.197 2.090 28.052 1.00 89.00 96 ALA A C 1
ATOM 785 O O . ALA A 1 96 ? -24.592 2.586 26.996 1.00 89.00 96 ALA A O 1
ATOM 786 N N . ARG A 1 97 ? -24.696 2.460 29.235 1.00 88.00 97 ARG A N 1
ATOM 787 C CA . ARG A 1 97 ? -25.711 3.516 29.358 1.00 88.00 97 ARG A CA 1
ATOM 788 C C . ARG A 1 97 ? -25.141 4.899 29.072 1.00 88.00 97 ARG A C 1
ATOM 790 O O . ARG A 1 97 ? -25.821 5.715 28.453 1.00 88.00 97 ARG A O 1
ATOM 797 N N . ALA A 1 98 ? -23.900 5.170 29.480 1.00 94.19 98 ALA A N 1
ATOM 798 C CA . ALA A 1 98 ? -23.228 6.424 29.142 1.00 94.19 98 ALA A CA 1
ATOM 799 C C . ALA A 1 98 ? -23.119 6.601 27.614 1.00 94.19 98 ALA A C 1
ATOM 801 O O . ALA A 1 98 ? -23.461 7.664 27.090 1.00 94.19 98 ALA A O 1
ATOM 802 N N . PHE A 1 99 ? -22.748 5.536 26.891 1.00 94.69 99 PHE A N 1
ATOM 803 C CA . PHE A 1 99 ? -22.725 5.504 25.426 1.00 94.69 99 PHE A CA 1
ATOM 804 C C . PHE A 1 99 ? -24.071 5.923 24.813 1.00 94.69 99 PHE A C 1
ATOM 806 O O . PHE A 1 99 ? -24.106 6.790 23.938 1.00 94.69 99 PHE A O 1
ATOM 813 N N . ASP A 1 100 ? -25.186 5.370 25.295 1.00 89.75 100 ASP A N 1
ATOM 814 C CA . ASP A 1 100 ? -26.521 5.669 24.763 1.00 89.75 100 ASP A CA 1
ATOM 815 C C . ASP A 1 100 ? -26.916 7.150 24.935 1.00 89.75 100 ASP A C 1
ATOM 817 O O . ASP A 1 100 ? -27.510 7.762 24.033 1.00 89.75 100 ASP A O 1
ATOM 821 N N . PHE A 1 101 ? -26.541 7.762 26.066 1.00 92.69 101 PHE A N 1
ATOM 822 C CA . PHE A 1 101 ? -26.770 9.187 26.314 1.00 92.69 101 PHE A CA 1
ATOM 823 C C . PHE A 1 101 ? -25.885 10.079 25.434 1.00 92.69 101 PHE A C 1
ATOM 825 O O . PHE A 1 101 ? -26.394 11.040 24.850 1.00 92.69 101 PHE A O 1
ATOM 832 N N . ALA A 1 102 ? -24.600 9.752 25.270 1.00 95.50 102 ALA A N 1
ATOM 833 C CA . ALA A 1 102 ? -23.707 10.479 24.364 1.00 95.50 102 ALA A CA 1
ATOM 834 C C . ALA A 1 102 ? -24.172 10.383 22.900 1.00 95.50 102 ALA A C 1
ATOM 836 O O . ALA A 1 102 ? -24.219 11.387 22.186 1.00 95.50 102 ALA A O 1
ATOM 837 N N . TRP A 1 103 ? -24.605 9.198 22.463 1.00 94.12 103 TRP A N 1
ATOM 838 C CA . TRP A 1 103 ? -25.168 8.984 21.129 1.00 94.12 103 TRP A CA 1
ATOM 839 C C . TRP A 1 103 ? -26.438 9.814 20.903 1.00 94.12 103 TRP A C 1
ATOM 841 O O . TRP A 1 103 ? -26.620 10.440 19.856 1.00 94.12 103 TRP A O 1
ATOM 851 N N . SER A 1 104 ? -27.302 9.886 21.916 1.00 89.25 104 SER A N 1
ATOM 852 C CA . SER A 1 104 ? -28.516 10.709 21.894 1.00 89.25 104 SER A CA 1
ATOM 853 C C . SER A 1 104 ? -28.234 12.209 21.836 1.00 89.25 104 SER A C 1
ATOM 855 O O . SER A 1 104 ? -29.005 12.943 21.207 1.00 89.25 104 SER A O 1
ATOM 857 N N . ALA A 1 105 ? -27.158 12.662 22.484 1.00 94.00 105 ALA A N 1
ATOM 858 C CA . ALA A 1 105 ? -26.673 14.034 22.390 1.00 94.00 105 ALA A CA 1
ATOM 859 C C . ALA A 1 105 ? -26.197 14.337 20.959 1.00 94.00 105 ALA A C 1
ATOM 861 O O . ALA A 1 105 ? -26.646 15.315 20.361 1.00 94.00 105 ALA A O 1
ATOM 862 N N . TRP A 1 106 ? -25.371 13.458 20.375 1.00 95.50 106 TRP A N 1
ATOM 863 C CA . TRP A 1 106 ? -24.866 13.616 19.006 1.00 95.50 106 TRP A CA 1
ATOM 864 C C . TRP A 1 106 ? -26.000 13.696 17.976 1.00 95.50 106 TRP A C 1
ATOM 866 O O . TRP A 1 106 ? -26.015 14.594 17.141 1.00 95.50 106 TRP A O 1
ATOM 876 N N . ARG A 1 107 ? -27.022 12.837 18.067 1.00 91.69 107 ARG A N 1
ATOM 877 C CA . ARG A 1 107 ? -28.141 12.843 17.103 1.00 91.69 107 ARG A CA 1
ATOM 878 C C . ARG A 1 107 ? -28.954 14.133 17.069 1.00 91.69 107 ARG A C 1
ATOM 880 O O . ARG A 1 107 ? -29.646 14.385 16.086 1.00 91.69 107 ARG A O 1
ATOM 887 N N . ARG A 1 108 ? -28.924 14.912 18.147 1.00 90.81 108 ARG A N 1
ATOM 888 C CA . ARG A 1 108 ? -29.598 16.215 18.222 1.00 90.81 108 ARG A CA 1
ATOM 889 C C . ARG A 1 108 ? -28.757 17.327 17.634 1.00 90.81 108 ARG A C 1
ATOM 891 O O . ARG A 1 108 ? -29.305 18.277 17.087 1.00 90.81 108 ARG A O 1
ATOM 898 N N . ASN A 1 109 ? -27.446 17.211 17.776 1.00 95.06 109 ASN A N 1
ATOM 899 C CA . ASN A 1 109 ? -26.502 18.204 17.318 1.00 95.06 109 ASN A CA 1
ATOM 900 C C . ASN A 1 109 ? -25.203 17.496 16.906 1.00 95.06 109 ASN A C 1
ATOM 902 O O . ASN A 1 109 ? -24.336 17.306 17.757 1.00 95.06 109 ASN A O 1
ATOM 906 N N . PRO A 1 110 ? -25.068 17.055 15.642 1.00 95.38 110 PRO A N 1
ATOM 907 C CA . PRO A 1 110 ? -23.969 16.191 15.210 1.00 95.38 110 PRO A CA 1
ATOM 908 C C . PRO A 1 110 ? -22.674 16.985 14.998 1.00 95.38 110 PRO A C 1
ATOM 910 O O . PRO A 1 110 ? -22.163 17.112 13.890 1.00 95.38 110 PRO A O 1
ATOM 913 N N . VAL A 1 111 ? -22.157 17.558 16.081 1.00 95.62 111 VAL A N 1
ATOM 914 C CA . VAL A 1 111 ? -20.878 18.268 16.131 1.00 95.62 111 VAL A CA 1
ATOM 915 C C . VAL A 1 111 ? -19.726 17.298 16.387 1.00 95.62 111 VAL A C 1
ATOM 917 O O . VAL A 1 111 ? -19.886 16.268 17.049 1.00 95.62 111 VAL A O 1
ATOM 920 N N . GLU A 1 112 ? -18.535 17.672 15.927 1.00 94.50 112 GLU A N 1
ATOM 921 C CA . GLU A 1 112 ? -17.310 16.870 16.029 1.00 94.50 112 GLU A CA 1
ATOM 922 C C . GLU A 1 112 ? -16.955 16.464 17.472 1.00 94.50 112 GLU A C 1
ATOM 924 O O . GLU A 1 112 ? -16.571 15.322 17.720 1.00 94.50 112 GLU A O 1
ATOM 929 N N . ALA A 1 113 ? -17.156 17.353 18.451 1.00 95.94 113 ALA A N 1
ATOM 930 C CA . ALA A 1 113 ? -16.896 17.048 19.861 1.00 95.94 113 ALA A CA 1
ATOM 931 C C . ALA A 1 113 ? -17.741 15.861 20.374 1.00 95.94 113 ALA A C 1
ATOM 933 O O . ALA A 1 113 ? -17.232 14.980 21.067 1.00 95.94 113 ALA A O 1
ATOM 934 N N . LEU A 1 114 ? -19.020 15.790 19.981 1.00 96.94 114 LEU A N 1
ATOM 935 C CA . LEU A 1 114 ? -19.912 14.690 20.362 1.00 96.94 114 LEU A CA 1
ATOM 936 C C . LEU A 1 114 ? -19.627 13.416 19.570 1.00 96.94 114 LEU A C 1
ATOM 938 O O . LEU A 1 114 ? -19.739 12.325 20.123 1.00 96.94 114 LEU A O 1
ATOM 942 N N . HIS A 1 115 ? -19.218 13.542 18.305 1.00 95.12 115 HIS A N 1
ATOM 943 C CA . HIS A 1 115 ? -18.723 12.407 17.529 1.00 95.12 115 HIS A CA 1
ATOM 944 C C . HIS A 1 115 ? -17.542 11.756 18.267 1.00 95.12 115 HIS A C 1
ATOM 946 O O . HIS A 1 115 ? -17.576 10.555 18.551 1.00 95.12 115 HIS A O 1
ATOM 952 N N . THR A 1 116 ? -16.518 12.541 18.611 1.00 93.62 116 THR A N 1
ATOM 953 C CA . THR A 1 116 ? -15.321 12.064 19.321 1.00 93.62 116 THR A CA 1
ATOM 954 C C . THR A 1 116 ? -15.685 11.377 20.634 1.00 93.62 116 THR A C 1
ATOM 956 O O . THR A 1 116 ? -15.211 10.270 20.892 1.00 93.62 116 THR A O 1
ATOM 959 N N . LEU A 1 117 ? -16.597 11.967 21.412 1.00 96.69 117 LEU A N 1
ATOM 960 C CA . LEU A 1 117 ? -17.080 11.383 22.661 1.00 96.69 117 LEU A CA 1
ATOM 961 C C . LEU A 1 117 ? -17.745 10.007 22.458 1.00 96.69 117 LEU A C 1
ATOM 963 O O . LEU A 1 117 ? -17.414 9.053 23.162 1.00 96.69 117 LEU A O 1
ATOM 967 N N . VAL A 1 118 ? -18.649 9.876 21.478 1.00 96.81 118 VAL A N 1
ATOM 968 C CA . VAL A 1 118 ? -19.311 8.595 21.158 1.00 96.81 118 VAL A CA 1
ATOM 969 C C . VAL A 1 118 ? -18.286 7.529 20.769 1.00 96.81 118 VAL A C 1
ATOM 971 O O . VAL A 1 118 ? -18.408 6.377 21.180 1.00 96.81 118 VAL A O 1
ATOM 974 N N . ARG A 1 119 ? -17.248 7.902 20.010 1.00 94.31 119 ARG A N 1
ATOM 975 C CA . ARG A 1 119 ? -16.159 6.985 19.645 1.00 94.31 119 ARG A CA 1
ATOM 976 C C . ARG A 1 119 ? -15.320 6.554 20.844 1.00 94.31 119 ARG A C 1
ATOM 978 O O . ARG A 1 119 ? -14.957 5.389 20.913 1.00 94.31 119 ARG A O 1
ATOM 985 N N . GLN A 1 120 ? -15.016 7.453 21.777 1.00 92.56 120 GLN A N 1
ATOM 986 C CA . GLN A 1 120 ? -14.265 7.096 22.985 1.00 92.56 120 GLN A CA 1
ATOM 987 C C . GLN A 1 120 ? -15.060 6.128 23.870 1.00 92.56 120 GLN A C 1
ATOM 989 O O . GLN A 1 120 ? -14.501 5.140 24.334 1.00 92.56 120 GLN A O 1
ATOM 994 N N . LEU A 1 121 ? -16.367 6.356 24.035 1.00 94.94 121 LEU A N 1
ATOM 995 C CA . LEU A 1 121 ? -17.250 5.439 24.763 1.00 94.94 121 LEU A CA 1
ATOM 996 C C . LEU A 1 121 ? -17.376 4.070 24.076 1.00 94.94 121 LEU A C 1
ATOM 998 O O . LEU A 1 121 ? -17.420 3.059 24.768 1.00 94.94 121 LEU A O 1
ATOM 1002 N N . ASP A 1 122 ? -17.387 4.018 22.738 1.00 94.62 122 ASP A N 1
ATOM 1003 C CA . ASP A 1 122 ? -17.409 2.763 21.964 1.00 94.62 122 ASP A CA 1
ATOM 1004 C C . ASP A 1 122 ? -16.209 1.849 22.263 1.00 94.62 122 ASP A C 1
ATOM 1006 O O . ASP A 1 122 ? -16.355 0.627 22.290 1.00 94.62 122 ASP A O 1
ATOM 1010 N N . GLU A 1 123 ? -15.030 2.424 22.523 1.00 89.19 123 GLU A N 1
ATOM 1011 C CA . GLU A 1 123 ? -13.837 1.655 22.911 1.00 89.19 123 GLU A CA 1
ATOM 1012 C C . GLU A 1 123 ? -13.950 1.047 24.318 1.00 89.19 123 GLU A C 1
ATOM 1014 O O . GLU A 1 123 ? -13.259 0.074 24.620 1.00 89.19 123 GLU A O 1
ATOM 1019 N N . CYS A 1 124 ? -14.832 1.582 25.168 1.00 89.00 124 CYS A N 1
ATOM 1020 C CA . CYS A 1 124 ? -15.103 1.066 26.511 1.00 89.00 124 CYS A CA 1
ATOM 1021 C C . CYS A 1 124 ? -16.207 -0.006 26.542 1.00 89.00 124 CYS A C 1
ATOM 1023 O O . CYS A 1 124 ? -16.507 -0.538 27.614 1.00 89.00 124 CYS A O 1
ATOM 1025 N N . LEU A 1 125 ? -16.846 -0.308 25.407 1.00 90.50 125 LEU A N 1
ATOM 1026 C CA . LEU A 1 125 ? -17.880 -1.338 25.321 1.00 90.50 125 LEU A CA 1
ATOM 1027 C C . LEU A 1 125 ? -17.263 -2.745 25.214 1.00 90.50 125 LEU A C 1
ATOM 1029 O O . LEU A 1 125 ? -16.158 -2.901 24.684 1.00 90.50 125 LEU A O 1
ATOM 1033 N N . PRO A 1 126 ? -17.976 -3.798 25.662 1.00 88.00 126 PRO A N 1
ATOM 1034 C CA . PRO A 1 126 ? -17.530 -5.176 25.484 1.00 88.00 126 PRO A CA 1
ATOM 1035 C C . PRO A 1 126 ? -17.235 -5.496 24.013 1.00 88.00 126 PRO A C 1
ATOM 1037 O O . PRO A 1 126 ? -18.048 -5.229 23.125 1.00 88.00 126 PRO A O 1
ATOM 1040 N N . LYS A 1 127 ? -16.068 -6.091 23.749 1.00 87.94 127 LYS A N 1
ATOM 1041 C CA . LYS A 1 127 ? -15.682 -6.517 22.399 1.00 87.94 127 LYS A CA 1
ATOM 1042 C C . LYS A 1 127 ? -16.520 -7.717 21.958 1.00 87.94 127 LYS A C 1
ATOM 1044 O O . LYS A 1 127 ? -16.767 -8.630 22.744 1.00 87.94 127 LYS A O 1
ATOM 1049 N N . LEU A 1 128 ? -16.903 -7.736 20.681 1.00 90.94 128 LEU A N 1
ATOM 1050 C CA . LEU A 1 128 ? -17.496 -8.920 20.063 1.00 90.94 128 LEU A CA 1
ATOM 1051 C C . LEU A 1 128 ? -16.419 -9.989 19.879 1.00 90.94 128 LEU A C 1
ATOM 1053 O O . LEU A 1 128 ? -15.335 -9.701 19.369 1.00 90.94 128 LEU A O 1
ATOM 1057 N N . THR A 1 129 ? -16.728 -11.219 20.269 1.00 88.12 129 THR A N 1
ATOM 1058 C CA . THR A 1 129 ? -15.880 -12.383 20.024 1.00 88.12 129 THR A CA 1
ATOM 1059 C C . THR A 1 129 ? -16.510 -13.238 18.935 1.00 88.12 129 THR A C 1
ATOM 1061 O O . THR A 1 129 ? -17.725 -13.410 18.890 1.00 88.12 129 THR A O 1
ATOM 1064 N N . TYR A 1 130 ? -15.673 -13.758 18.040 1.00 89.12 130 TYR A N 1
ATOM 1065 C CA . TYR A 1 130 ? -16.093 -14.671 16.982 1.00 89.12 130 TYR A CA 1
ATOM 1066 C C . TYR A 1 130 ? -15.361 -15.997 17.162 1.00 89.12 130 TYR A C 1
ATOM 1068 O O . TYR A 1 130 ? -14.180 -16.019 17.520 1.00 89.12 130 TYR A O 1
ATOM 1076 N N . SER A 1 131 ? -16.043 -17.104 16.914 1.00 87.38 131 SER A N 1
ATOM 1077 C CA . SER A 1 131 ? -15.515 -18.451 17.057 1.00 87.38 131 SER A CA 1
ATOM 1078 C C . SER A 1 131 ? -15.316 -19.134 15.699 1.00 87.38 131 SER A C 1
ATOM 1080 O O . SER A 1 131 ? -15.905 -18.772 14.680 1.00 87.38 131 SER A O 1
ATOM 1082 N N . GLY A 1 132 ? -14.440 -20.140 15.673 1.00 89.75 132 GLY A N 1
ATOM 1083 C CA . GLY A 1 132 ? -14.264 -21.011 14.510 1.00 89.75 132 GLY A CA 1
ATOM 1084 C C . GLY A 1 132 ? -13.482 -20.410 13.336 1.00 89.75 132 GLY A C 1
ATOM 1085 O O . GLY A 1 132 ? -12.690 -19.477 13.479 1.00 89.75 132 GLY A O 1
ATOM 1086 N N . ASP A 1 133 ? -13.656 -21.034 12.170 1.00 89.50 133 ASP A N 1
ATOM 1087 C CA . ASP A 1 133 ? -13.025 -20.649 10.906 1.00 89.50 133 ASP A CA 1
ATOM 1088 C C . ASP A 1 133 ? -13.675 -19.382 10.301 1.00 89.50 133 ASP A C 1
ATOM 1090 O O . ASP A 1 133 ? -14.765 -18.989 10.723 1.00 89.50 133 ASP A O 1
ATOM 1094 N N . PRO A 1 134 ? -13.069 -18.751 9.276 1.00 89.50 134 PRO A N 1
ATOM 1095 C CA . PRO A 1 134 ? -13.582 -17.509 8.690 1.00 89.50 134 PRO A CA 1
ATOM 1096 C C . PRO A 1 134 ? -15.052 -17.547 8.243 1.00 89.50 134 PRO A C 1
ATOM 1098 O O . PRO A 1 134 ? -15.726 -16.520 8.297 1.00 89.50 134 PRO A O 1
ATOM 1101 N N . ASN A 1 135 ? -15.585 -18.697 7.809 1.00 89.94 135 ASN A N 1
ATOM 1102 C CA . ASN A 1 135 ? -16.999 -18.786 7.427 1.00 89.94 135 ASN A CA 1
ATOM 1103 C C . ASN A 1 135 ? -17.915 -18.772 8.654 1.00 89.94 135 ASN A C 1
ATOM 1105 O O . ASN A 1 135 ? -18.952 -18.110 8.624 1.00 89.94 135 ASN A O 1
ATOM 1109 N N . THR A 1 136 ? -17.516 -19.462 9.725 1.00 92.88 136 THR A N 1
ATOM 1110 C CA . THR A 1 136 ? -18.227 -19.449 11.011 1.00 92.88 136 THR A CA 1
ATOM 1111 C C . THR A 1 136 ? -18.250 -18.033 11.586 1.00 92.88 136 THR A C 1
ATOM 1113 O O . THR A 1 136 ? -19.324 -17.506 11.865 1.00 92.88 136 THR A O 1
ATOM 1116 N N . GLN A 1 137 ? -17.102 -17.350 11.600 1.00 92.75 137 GLN A N 1
ATOM 1117 C CA . GLN A 1 137 ? -17.010 -15.948 12.024 1.00 92.75 137 GLN A CA 1
ATOM 1118 C C . GLN A 1 137 ? -17.862 -15.010 11.152 1.00 92.75 137 GLN A C 1
ATOM 1120 O O . GLN A 1 137 ? -18.429 -14.031 11.634 1.00 92.75 137 GLN A O 1
ATOM 1125 N N . HIS A 1 138 ? -17.964 -15.269 9.843 1.00 94.12 138 HIS A N 1
ATOM 1126 C CA . HIS A 1 138 ? -18.841 -14.498 8.962 1.00 94.12 138 HIS A CA 1
ATOM 1127 C C . HIS A 1 138 ? -20.325 -14.708 9.290 1.00 94.12 138 HIS A C 1
ATOM 1129 O O . HIS A 1 138 ? -21.067 -13.728 9.338 1.00 94.12 138 HIS A O 1
ATOM 1135 N N . ALA A 1 139 ? -20.744 -15.946 9.557 1.00 94.44 139 ALA A N 1
ATOM 1136 C CA . ALA A 1 139 ? -22.115 -16.259 9.953 1.00 94.44 139 ALA A CA 1
ATOM 1137 C C . ALA A 1 139 ? -22.484 -15.637 11.311 1.00 94.44 139 ALA A C 1
ATOM 1139 O O . ALA A 1 139 ? -23.543 -15.025 11.426 1.00 94.44 139 ALA A O 1
ATOM 1140 N N . GLU A 1 140 ? -21.599 -15.721 12.307 1.00 95.38 140 GLU A N 1
ATOM 1141 C CA . GLU A 1 140 ? -21.783 -15.070 13.612 1.00 95.38 140 GLU A CA 1
ATOM 1142 C C . GLU A 1 140 ? -21.870 -13.546 13.480 1.00 95.38 140 GLU A C 1
ATOM 1144 O O . GLU A 1 140 ? -22.754 -12.923 14.057 1.00 95.38 140 GLU A O 1
ATOM 1149 N N . TRP A 1 141 ? -21.015 -12.939 12.651 1.00 95.75 141 TRP A N 1
ATOM 1150 C CA . TRP A 1 141 ? -21.083 -11.504 12.360 1.00 95.75 141 TRP A CA 1
ATOM 1151 C C . TRP A 1 141 ? -22.438 -11.098 11.768 1.00 95.75 141 TRP A C 1
ATOM 1153 O O . TRP A 1 141 ? -23.009 -10.075 12.154 1.00 95.75 141 TRP A O 1
ATOM 1163 N N . LEU A 1 142 ? -22.978 -11.894 10.837 1.00 95.75 142 LEU A N 1
ATOM 1164 C CA . LEU A 1 142 ? -24.307 -11.642 10.273 1.00 95.75 142 LEU A CA 1
ATOM 1165 C C . LEU A 1 142 ? -25.402 -11.791 11.337 1.00 95.75 142 LEU A C 1
ATOM 1167 O O . LEU A 1 142 ? -26.300 -10.955 11.372 1.00 95.75 142 LEU A O 1
ATOM 1171 N N . ALA A 1 143 ? -25.290 -12.771 12.237 1.00 93.38 143 ALA A N 1
ATOM 1172 C CA . ALA A 1 143 ? -26.228 -12.953 13.344 1.00 93.38 143 ALA A CA 1
ATOM 1173 C C . ALA A 1 143 ? -26.231 -11.752 14.308 1.00 93.38 143 ALA A C 1
ATOM 1175 O O . ALA A 1 143 ? -27.299 -11.218 14.597 1.00 93.38 143 ALA A O 1
ATOM 1176 N N . TYR A 1 144 ? -25.059 -11.247 14.716 1.00 93.69 144 TYR A N 1
ATOM 1177 C CA . TYR A 1 144 ? -24.964 -10.007 15.505 1.00 93.69 144 TYR A CA 1
ATOM 1178 C C . TYR A 1 144 ? -25.600 -8.817 14.776 1.00 93.69 144 TYR A C 1
ATOM 1180 O O . TYR A 1 144 ? -26.271 -7.975 15.370 1.00 93.69 144 TYR A O 1
ATOM 1188 N N . THR A 1 145 ? -25.449 -8.766 13.451 1.00 93.56 145 THR A N 1
ATOM 1189 C CA . THR A 1 145 ? -26.021 -7.682 12.648 1.00 93.56 145 THR A CA 1
ATOM 1190 C C . THR A 1 145 ? -27.555 -7.718 12.606 1.00 93.56 145 THR A C 1
ATOM 1192 O O . THR A 1 145 ? -28.198 -6.667 12.534 1.00 93.56 145 THR A O 1
ATOM 1195 N N . GLU A 1 146 ? -28.163 -8.904 12.679 1.00 88.94 146 GLU A N 1
ATOM 1196 C CA . GLU A 1 146 ? -29.621 -9.074 12.733 1.00 88.94 146 GLU A CA 1
ATOM 1197 C C . GLU A 1 146 ? -30.233 -8.566 14.050 1.00 88.94 146 GLU A C 1
ATOM 1199 O O . GLU A 1 146 ? -31.402 -8.172 14.066 1.00 88.94 146 GLU A O 1
ATOM 1204 N N . GLU A 1 147 ? -29.458 -8.504 15.139 1.00 85.75 147 GLU A N 1
ATOM 1205 C CA . GLU A 1 147 ? -29.919 -7.969 16.429 1.00 85.75 147 GLU A CA 1
ATOM 1206 C C . GLU A 1 147 ? -30.156 -6.452 16.393 1.00 85.75 147 GLU A C 1
ATOM 1208 O O . GLU A 1 147 ? -31.001 -5.942 17.138 1.00 85.75 147 GLU A O 1
ATOM 1213 N N . GLN A 1 148 ? -29.442 -5.744 15.508 1.00 85.19 148 GLN A N 1
ATOM 1214 C CA . GLN A 1 148 ? -29.466 -4.283 15.362 1.00 85.19 148 GLN A CA 1
ATOM 1215 C C . GLN A 1 148 ? -29.169 -3.523 16.668 1.00 85.19 148 GLN A C 1
ATOM 1217 O O . GLN A 1 148 ? -29.725 -2.446 16.926 1.00 85.19 148 GLN A O 1
ATOM 1222 N N . ASP A 1 149 ? -28.288 -4.076 17.504 1.00 85.81 149 ASP A N 1
ATOM 1223 C CA . ASP A 1 149 ? -27.792 -3.390 18.692 1.00 85.81 149 ASP A CA 1
ATOM 1224 C C . ASP A 1 149 ? -26.763 -2.322 18.298 1.00 85.81 149 ASP A C 1
ATOM 1226 O O . ASP A 1 149 ? -25.657 -2.612 17.840 1.00 85.81 149 ASP A O 1
ATOM 1230 N N . VAL A 1 150 ? -27.122 -1.052 18.499 1.00 88.19 150 VAL A N 1
ATOM 1231 C CA . VAL A 1 150 ? -26.253 0.088 18.180 1.00 88.19 150 VAL A CA 1
ATOM 1232 C C . VAL A 1 150 ? -24.949 0.049 18.967 1.00 88.19 150 VAL A C 1
ATOM 1234 O O . VAL A 1 150 ? -23.927 0.479 18.447 1.00 88.19 150 VAL A O 1
ATOM 1237 N N . ARG A 1 151 ? -24.921 -0.524 20.170 1.00 91.06 151 ARG A N 1
ATOM 1238 C CA . ARG A 1 151 ? -23.693 -0.628 20.973 1.00 91.06 151 ARG A CA 1
ATOM 1239 C C . ARG A 1 151 ? -22.660 -1.536 20.305 1.00 91.06 151 ARG A C 1
ATOM 1241 O O . ARG A 1 151 ? -21.467 -1.285 20.398 1.00 91.06 151 ARG A O 1
ATOM 1248 N N . GLN A 1 152 ? -23.118 -2.520 19.533 1.00 93.56 152 GLN A N 1
ATOM 1249 C CA . GLN A 1 152 ? -22.261 -3.447 18.794 1.00 93.56 152 GLN A CA 1
ATOM 1250 C C . GLN A 1 152 ? -21.762 -2.874 17.454 1.00 93.56 152 GLN A C 1
ATOM 1252 O O . GLN A 1 152 ? -20.785 -3.378 16.897 1.00 93.56 152 GLN A O 1
ATOM 1257 N N . LEU A 1 153 ? -22.394 -1.815 16.925 1.00 94.31 153 LEU A N 1
ATOM 1258 C CA . LEU A 1 153 ? -22.115 -1.292 15.581 1.00 94.31 153 LEU A CA 1
ATOM 1259 C C . LEU A 1 153 ? -20.644 -0.910 15.375 1.00 94.31 153 LEU A C 1
ATOM 1261 O O . LEU A 1 153 ? -20.079 -1.246 14.337 1.00 94.31 153 LEU A O 1
ATOM 1265 N N . GLY A 1 154 ? -20.004 -0.241 16.339 1.00 94.00 154 GLY A N 1
ATOM 1266 C CA . GLY A 1 154 ? -18.592 0.136 16.220 1.00 94.00 154 GLY A CA 1
ATOM 1267 C C . GLY A 1 154 ? -17.675 -1.078 16.048 1.00 94.00 154 GLY A C 1
ATOM 1268 O O . GLY A 1 154 ? -16.814 -1.086 15.167 1.00 94.00 154 GLY A O 1
ATOM 1269 N N . GLN A 1 155 ? -17.921 -2.150 16.805 1.00 93.12 155 GLN A N 1
ATOM 1270 C CA . GLN A 1 155 ? -17.175 -3.411 16.711 1.00 93.12 155 GLN A CA 1
ATOM 1271 C C . GLN A 1 155 ? -17.469 -4.164 15.398 1.00 93.12 155 GLN A C 1
ATOM 1273 O O . GLN A 1 155 ? -16.557 -4.711 14.766 1.00 93.12 155 GLN A O 1
ATOM 1278 N N . LEU A 1 156 ? -18.719 -4.138 14.922 1.00 95.31 156 LEU A N 1
ATOM 1279 C CA . LEU A 1 156 ? -19.093 -4.691 13.615 1.00 95.31 156 LEU A CA 1
ATOM 1280 C C . LEU A 1 156 ? -18.393 -3.947 12.468 1.00 95.31 156 LEU A C 1
ATOM 1282 O O . LEU A 1 156 ? -17.816 -4.588 11.591 1.00 95.31 156 LEU A O 1
ATOM 1286 N N . LEU A 1 157 ? -18.375 -2.609 12.492 1.00 95.12 157 LEU A N 1
ATOM 1287 C CA . LEU A 1 157 ? -17.705 -1.770 11.489 1.00 95.12 157 LEU A CA 1
ATOM 1288 C C . LEU A 1 157 ? -16.190 -2.011 11.464 1.00 95.12 157 LEU A C 1
ATOM 1290 O O . LEU A 1 157 ? -15.607 -2.181 10.390 1.00 95.12 157 LEU A O 1
ATOM 1294 N N . LYS A 1 158 ? -15.547 -2.092 12.640 1.00 89.81 158 LYS A N 1
ATOM 1295 C CA . LYS A 1 158 ? -14.104 -2.369 12.767 1.00 89.81 158 LYS A CA 1
ATOM 1296 C C . LYS A 1 158 ? -13.699 -3.664 12.057 1.00 89.81 158 LYS A C 1
ATOM 1298 O O . LYS A 1 158 ? -12.595 -3.719 11.527 1.00 89.81 158 LYS A O 1
ATOM 1303 N N . THR A 1 159 ? -14.593 -4.652 11.975 1.00 91.62 159 THR A N 1
ATOM 1304 C CA . THR A 1 159 ? -14.317 -6.002 11.454 1.00 91.62 159 THR A CA 1
ATOM 1305 C C . THR A 1 159 ? -14.767 -6.241 10.006 1.00 91.62 159 THR A C 1
ATOM 1307 O O . THR A 1 159 ? -14.564 -7.337 9.481 1.00 91.62 159 THR A O 1
ATOM 1310 N N . ILE A 1 160 ? -15.333 -5.248 9.303 1.00 92.50 160 ILE A N 1
ATOM 1311 C CA . ILE A 1 160 ? -15.747 -5.416 7.893 1.00 92.50 160 ILE A CA 1
ATOM 1312 C C . ILE A 1 160 ? -14.546 -5.680 6.976 1.00 92.50 160 ILE A C 1
ATOM 1314 O O . ILE A 1 160 ? -14.601 -6.595 6.154 1.00 92.50 160 ILE A O 1
ATOM 1318 N N . SER A 1 161 ? -13.481 -4.883 7.121 1.00 80.81 161 SER A N 1
ATOM 1319 C CA . SER A 1 161 ? -12.326 -4.868 6.205 1.00 80.81 161 SER A CA 1
ATOM 1320 C C . SER A 1 161 ? -11.089 -5.605 6.747 1.00 80.81 161 SER A C 1
ATOM 1322 O O . SER A 1 161 ? -10.052 -5.599 6.092 1.00 80.81 161 SER A O 1
ATOM 1324 N N . VAL A 1 162 ? -11.157 -6.211 7.938 1.00 77.12 162 VAL A N 1
ATOM 1325 C CA . VAL A 1 162 ? -10.004 -6.875 8.580 1.00 77.12 162 VAL A CA 1
ATOM 1326 C C . VAL A 1 162 ? -9.846 -8.296 8.030 1.00 77.12 162 VAL A C 1
ATOM 1328 O O . VAL A 1 162 ? -10.829 -9.014 7.875 1.00 77.12 162 VAL A O 1
ATOM 1331 N N . ALA A 1 163 ? -8.624 -8.716 7.692 1.00 62.75 163 ALA A N 1
ATOM 1332 C CA . ALA A 1 163 ? -8.346 -10.091 7.263 1.00 62.75 163 ALA A CA 1
ATOM 1333 C C . ALA A 1 163 ? -8.828 -11.098 8.333 1.00 62.75 163 ALA A C 1
ATOM 1335 O O . ALA A 1 163 ? -8.776 -10.779 9.518 1.00 62.75 163 ALA A O 1
ATOM 1336 N N . PRO A 1 164 ? -9.318 -12.298 7.964 1.00 57.84 164 PRO A N 1
ATOM 1337 C CA . PRO A 1 164 ? -9.100 -13.024 6.707 1.00 57.84 164 PRO A CA 1
ATOM 1338 C C . PRO A 1 164 ? -10.180 -12.818 5.627 1.00 57.84 164 PRO A C 1
ATOM 1340 O O . PRO A 1 164 ? -10.251 -13.594 4.671 1.00 57.84 164 PRO A O 1
ATOM 1343 N N . PHE A 1 165 ? -11.058 -11.820 5.756 1.00 72.00 165 PHE A N 1
ATOM 1344 C CA . PHE A 1 165 ? -12.205 -11.694 4.855 1.00 72.00 165 PHE A CA 1
ATOM 1345 C C . PHE A 1 165 ? -11.812 -11.195 3.461 1.00 72.00 165 PHE A C 1
ATOM 1347 O O . PHE A 1 165 ? -11.022 -10.270 3.291 1.00 72.00 165 PHE A O 1
ATOM 1354 N N . ASN A 1 166 ? -12.403 -11.811 2.437 1.00 88.25 166 ASN A N 1
ATOM 1355 C CA . ASN A 1 166 ? -12.284 -11.352 1.059 1.00 88.25 166 ASN A CA 1
ATOM 1356 C C . ASN A 1 166 ? -13.330 -10.260 0.753 1.00 88.25 166 ASN A C 1
ATOM 1358 O O . ASN A 1 166 ? -14.316 -10.082 1.473 1.00 88.25 166 ASN A O 1
ATOM 1362 N N . VAL A 1 167 ? -13.154 -9.577 -0.382 1.00 92.88 167 VAL A N 1
ATOM 1363 C CA . VAL A 1 167 ? -14.059 -8.525 -0.884 1.00 92.88 167 VAL A CA 1
ATOM 1364 C C . VAL A 1 167 ? -15.535 -8.947 -0.887 1.00 92.88 167 VAL A C 1
ATOM 1366 O O . VAL A 1 167 ? -16.410 -8.114 -0.642 1.00 92.88 167 VAL A O 1
ATOM 1369 N N . LYS A 1 168 ? -15.844 -10.221 -1.173 1.00 94.31 168 LYS A N 1
ATOM 1370 C CA . LYS A 1 168 ? -17.228 -10.717 -1.219 1.00 94.31 168 LYS A CA 1
ATOM 1371 C C . LYS A 1 168 ? -17.858 -10.675 0.174 1.00 94.31 168 LYS A C 1
ATOM 1373 O O . LYS A 1 168 ? -18.916 -10.067 0.316 1.00 94.31 168 LYS A O 1
ATOM 1378 N N . SER A 1 169 ? -17.195 -11.237 1.184 1.00 93.75 169 SER A N 1
ATOM 1379 C CA . SER A 1 169 ? -17.681 -11.208 2.569 1.00 93.75 169 SER A CA 1
ATOM 1380 C C . SER A 1 169 ? -17.816 -9.775 3.089 1.00 93.75 169 SER A C 1
ATOM 1382 O O . SER A 1 169 ? -18.846 -9.438 3.665 1.00 93.75 169 SER A O 1
ATOM 1384 N N . ALA A 1 170 ? -16.847 -8.897 2.809 1.00 94.94 170 ALA A N 1
ATOM 1385 C CA . ALA A 1 170 ? -16.937 -7.480 3.175 1.00 94.94 170 ALA A CA 1
ATOM 1386 C C . ALA A 1 170 ? -18.143 -6.777 2.510 1.00 94.94 170 ALA A C 1
ATOM 1388 O O . ALA A 1 170 ? -18.856 -6.003 3.148 1.00 94.94 170 ALA A O 1
ATOM 1389 N N . THR A 1 171 ? -18.430 -7.098 1.240 1.00 96.25 171 THR A N 1
ATOM 1390 C CA . THR A 1 171 ? -19.607 -6.580 0.515 1.00 96.25 171 THR A CA 1
ATOM 1391 C C . THR A 1 171 ? -20.921 -7.054 1.147 1.00 96.25 171 THR A C 1
ATOM 1393 O O . THR A 1 171 ? -21.863 -6.272 1.273 1.00 96.25 171 THR A O 1
ATOM 1396 N N . GLU A 1 172 ? -21.007 -8.329 1.534 1.00 96.00 172 GLU A N 1
ATOM 1397 C CA . GLU A 1 172 ? -22.193 -8.908 2.183 1.00 96.00 172 GLU A CA 1
ATOM 1398 C C . GLU A 1 172 ? -22.436 -8.288 3.565 1.00 96.00 172 GLU A C 1
ATOM 1400 O O . GLU A 1 172 ? -23.572 -7.933 3.881 1.00 96.00 172 GLU A O 1
ATOM 1405 N N . ARG A 1 173 ? -21.368 -8.048 4.332 1.00 96.12 173 ARG A N 1
ATOM 1406 C CA . ARG A 1 173 ? -21.422 -7.356 5.626 1.00 96.12 173 ARG A CA 1
ATOM 1407 C C . ARG A 1 173 ? -21.927 -5.918 5.508 1.00 96.12 173 ARG A C 1
ATOM 1409 O O . ARG A 1 173 ? -22.869 -5.546 6.200 1.00 96.12 173 ARG A O 1
ATOM 1416 N N . LEU A 1 174 ? -21.395 -5.132 4.567 1.00 95.50 174 LEU A N 1
ATOM 1417 C CA . LEU A 1 174 ? -21.905 -3.777 4.301 1.00 95.50 174 LEU A CA 1
ATOM 1418 C C . LEU A 1 174 ? -23.389 -3.773 3.923 1.00 95.50 174 LEU A C 1
ATOM 1420 O O . LEU A 1 174 ? -24.141 -2.899 4.351 1.00 95.50 174 LEU A O 1
ATOM 1424 N N . LYS A 1 175 ? -23.824 -4.761 3.136 1.00 95.81 175 LYS A N 1
ATOM 1425 C CA . LYS A 1 175 ? -25.231 -4.901 2.753 1.00 95.81 175 LYS A CA 1
ATOM 1426 C C . LYS A 1 175 ? -26.122 -5.226 3.957 1.00 95.81 175 LYS A C 1
ATOM 1428 O O . LYS A 1 175 ? -27.249 -4.736 4.007 1.00 95.81 175 LYS A O 1
ATOM 1433 N N . ALA A 1 176 ? -25.643 -6.027 4.907 1.00 95.50 176 ALA A N 1
ATOM 1434 C CA . ALA A 1 176 ? -26.375 -6.362 6.129 1.00 95.50 176 ALA A CA 1
ATOM 1435 C C . ALA A 1 176 ? -26.547 -5.153 7.070 1.00 95.50 176 ALA A C 1
ATOM 1437 O O . ALA A 1 176 ? -27.537 -5.081 7.793 1.00 95.50 176 ALA A O 1
ATOM 1438 N N . LEU A 1 177 ? -25.664 -4.150 6.986 1.00 94.19 177 LEU A N 1
ATOM 1439 C CA . LEU A 1 177 ? -25.825 -2.876 7.700 1.00 94.19 177 LEU A CA 1
ATOM 1440 C C . LEU A 1 177 ? -26.894 -1.949 7.097 1.00 94.19 177 LEU A C 1
ATOM 1442 O O . LEU A 1 177 ? -27.153 -0.865 7.623 1.00 94.19 177 LEU A O 1
ATOM 1446 N N . LYS A 1 178 ? -27.554 -2.340 6.002 1.00 90.50 178 LYS A N 1
ATOM 1447 C CA . LYS A 1 178 ? -28.635 -1.547 5.415 1.00 90.50 178 LYS A CA 1
ATOM 1448 C C . LYS A 1 178 ? -29.781 -1.359 6.415 1.00 90.50 178 LYS A C 1
ATOM 1450 O O . LYS A 1 178 ? -30.311 -2.321 6.960 1.00 90.50 178 LYS A O 1
ATOM 1455 N N . GLY A 1 179 ? -30.222 -0.113 6.578 1.00 83.25 179 GLY A N 1
ATOM 1456 C CA . GLY A 1 179 ? -31.332 0.241 7.469 1.00 83.25 179 GLY A CA 1
ATOM 1457 C C . GLY A 1 179 ? -30.933 0.470 8.927 1.00 83.25 179 GLY A C 1
ATOM 1458 O O . GLY A 1 179 ? -31.788 0.871 9.714 1.00 83.25 179 GLY A O 1
ATOM 1459 N N . TRP A 1 180 ? -29.656 0.290 9.280 1.00 87.38 180 TRP A N 1
ATOM 1460 C CA . TRP A 1 180 ? -29.140 0.777 10.557 1.00 87.38 180 TRP A CA 1
ATOM 1461 C C . TRP A 1 180 ? -29.286 2.296 10.638 1.00 87.38 180 TRP A C 1
ATOM 1463 O O . TRP A 1 180 ? -29.124 2.994 9.627 1.00 87.38 180 TRP A O 1
ATOM 1473 N N . CYS A 1 181 ? -29.619 2.783 11.837 1.00 82.19 181 CYS A N 1
ATOM 1474 C CA . CYS A 1 181 ? -29.787 4.205 12.114 1.00 82.19 181 CYS A CA 1
ATOM 1475 C C . CYS A 1 181 ? -28.504 4.994 11.828 1.00 82.19 181 CYS A C 1
ATOM 1477 O O . CYS A 1 181 ? -27.410 4.436 11.812 1.00 82.19 181 CYS A O 1
ATOM 1479 N N . ASP A 1 182 ? -28.663 6.297 11.616 1.00 88.44 182 ASP A N 1
ATOM 1480 C CA . ASP A 1 182 ? -27.538 7.213 11.460 1.00 88.44 182 ASP A CA 1
ATOM 1481 C C . ASP A 1 182 ? -26.644 7.200 12.711 1.00 88.44 182 ASP A C 1
ATOM 1483 O O . ASP A 1 182 ? -27.159 7.200 13.838 1.00 88.44 182 ASP A O 1
ATOM 1487 N N . ASP A 1 183 ? -25.328 7.116 12.509 1.00 93.38 183 ASP A N 1
ATOM 1488 C CA . ASP A 1 183 ? -24.354 6.883 13.578 1.00 93.38 183 ASP A CA 1
ATOM 1489 C C . ASP A 1 183 ? -22.966 7.448 13.222 1.00 93.38 183 ASP A C 1
ATOM 1491 O O . ASP A 1 183 ? -22.439 7.120 12.151 1.00 93.38 183 ASP A O 1
ATOM 1495 N N . PRO A 1 184 ? -22.314 8.206 14.126 1.00 95.56 184 PRO A N 1
ATOM 1496 C CA . PRO A 1 184 ? -21.040 8.854 13.820 1.00 95.56 184 PRO A CA 1
ATOM 1497 C C . PRO A 1 184 ? -19.923 7.845 13.528 1.00 95.56 184 PRO A C 1
ATOM 1499 O O . PRO A 1 184 ? -19.027 8.105 12.723 1.00 95.56 184 PRO A O 1
ATOM 1502 N N . ARG A 1 185 ? -19.988 6.637 14.106 1.00 96.19 185 ARG A N 1
ATOM 1503 C CA . ARG A 1 185 ? -18.990 5.582 13.869 1.00 96.19 185 ARG A CA 1
ATOM 1504 C C . ARG A 1 185 ? -19.071 5.042 12.444 1.00 96.19 185 ARG A C 1
ATOM 1506 O O . ARG A 1 185 ? -18.043 4.662 11.891 1.00 96.19 185 ARG A O 1
ATOM 1513 N N . THR A 1 186 ? -20.256 5.043 11.825 1.00 95.75 186 THR A N 1
ATOM 1514 C CA . THR A 1 186 ? -20.410 4.658 10.411 1.00 95.75 186 THR A CA 1
ATOM 1515 C C . THR A 1 186 ? -19.752 5.692 9.504 1.00 95.75 186 THR A C 1
ATOM 1517 O O . THR A 1 186 ? -19.031 5.316 8.581 1.00 95.75 186 THR A O 1
ATOM 1520 N N . ALA A 1 187 ? -19.939 6.984 9.787 1.00 94.69 187 ALA A N 1
ATOM 1521 C CA . ALA A 1 187 ? -19.270 8.059 9.060 1.00 94.69 187 ALA A CA 1
ATOM 1522 C C . ALA A 1 187 ? -17.740 7.988 9.206 1.00 94.69 187 ALA A C 1
ATOM 1524 O O . ALA A 1 187 ? -17.026 8.018 8.203 1.00 94.69 187 ALA A O 1
ATOM 1525 N N . ALA A 1 188 ? -17.236 7.783 10.428 1.00 93.81 188 ALA A N 1
ATOM 1526 C CA . ALA A 1 188 ? -15.808 7.578 10.678 1.00 93.81 188 ALA A CA 1
ATOM 1527 C C . ALA A 1 188 ? -15.249 6.351 9.946 1.00 93.81 188 ALA A C 1
ATOM 1529 O O . ALA A 1 188 ? -14.164 6.412 9.372 1.00 93.81 188 ALA A O 1
ATOM 1530 N N . TYR A 1 189 ? -15.986 5.236 9.937 1.00 94.69 189 TYR A N 1
ATOM 1531 C CA . TYR A 1 189 ? -15.587 4.038 9.202 1.00 94.69 189 TYR A CA 1
ATOM 1532 C C . TYR A 1 189 ? -15.475 4.309 7.697 1.00 94.69 189 TYR A C 1
ATOM 1534 O O . TYR A 1 189 ? -14.492 3.908 7.079 1.00 94.69 189 TYR A O 1
ATOM 1542 N N . ILE A 1 190 ? -16.449 5.015 7.117 1.00 93.94 190 ILE A N 1
ATOM 1543 C CA . ILE A 1 190 ? -16.447 5.392 5.701 1.00 93.94 190 ILE A CA 1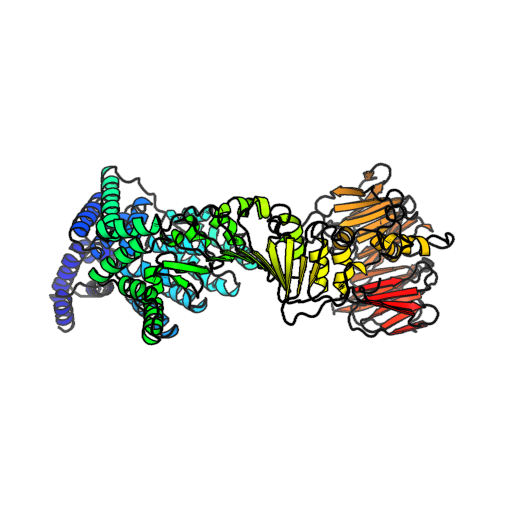
ATOM 1544 C C . ILE A 1 190 ? -15.240 6.276 5.368 1.00 93.94 190 ILE A C 1
ATOM 1546 O O . ILE A 1 190 ? -14.556 5.992 4.387 1.00 93.94 190 ILE A O 1
ATOM 1550 N N . LEU A 1 191 ? -14.963 7.308 6.175 1.00 92.62 191 LEU A N 1
ATOM 1551 C CA . LEU A 1 191 ? -13.784 8.169 6.003 1.00 92.62 191 LEU A CA 1
ATOM 1552 C C . LEU A 1 191 ? -12.500 7.348 6.028 1.00 92.62 191 LEU A C 1
ATOM 1554 O O . LEU A 1 191 ? -11.726 7.383 5.076 1.00 92.62 191 LEU A O 1
ATOM 1558 N N . ARG A 1 192 ? -12.327 6.531 7.071 1.00 89.88 192 ARG A N 1
ATOM 1559 C CA . ARG A 1 192 ? -11.156 5.667 7.233 1.00 89.88 192 ARG A CA 1
ATOM 1560 C C . ARG A 1 192 ? -10.961 4.748 6.028 1.00 89.88 192 ARG A C 1
ATOM 1562 O O . ARG A 1 192 ? -9.847 4.576 5.543 1.00 89.88 192 ARG A O 1
ATOM 1569 N N . ASP A 1 193 ? -12.033 4.124 5.547 1.00 90.25 193 ASP A N 1
ATOM 1570 C CA . ASP A 1 193 ? -11.952 3.182 4.430 1.00 90.25 193 ASP A CA 1
ATOM 1571 C C . ASP A 1 193 ? -11.620 3.898 3.106 1.00 90.25 193 ASP A C 1
ATOM 1573 O O . ASP A 1 193 ? -10.830 3.382 2.313 1.00 90.25 193 ASP A O 1
ATOM 1577 N N . LEU A 1 194 ? -12.124 5.124 2.910 1.00 89.81 194 LEU A N 1
ATOM 1578 C CA . LEU A 1 194 ? -11.766 6.005 1.790 1.00 89.81 194 LEU A CA 1
ATOM 1579 C C . LEU A 1 194 ? -10.329 6.536 1.864 1.00 89.81 194 LEU A C 1
ATOM 1581 O O . LEU A 1 194 ? -9.699 6.721 0.827 1.00 89.81 194 LEU A O 1
ATOM 1585 N N . GLU A 1 195 ? -9.783 6.752 3.057 1.00 86.62 195 GLU A N 1
ATOM 1586 C CA . GLU A 1 195 ? -8.389 7.168 3.239 1.00 86.62 195 GLU A CA 1
ATOM 1587 C C . GLU A 1 195 ? -7.402 6.030 2.970 1.00 86.62 195 GLU A C 1
ATOM 1589 O O . GLU A 1 195 ? -6.334 6.250 2.381 1.00 86.62 195 GLU A O 1
ATOM 1594 N N . ILE A 1 196 ? -7.762 4.825 3.418 1.00 82.94 196 ILE A N 1
ATOM 1595 C CA . ILE A 1 196 ? -6.953 3.611 3.307 1.00 82.94 196 ILE A CA 1
ATOM 1596 C C . ILE A 1 196 ? -6.991 3.041 1.885 1.00 82.94 196 ILE A C 1
ATOM 1598 O O . ILE A 1 196 ? -5.964 2.579 1.392 1.00 82.94 196 ILE A O 1
ATOM 1602 N N . LEU A 1 197 ? -8.159 3.056 1.232 1.00 84.25 197 LEU A N 1
ATOM 1603 C CA . LEU A 1 197 ? -8.410 2.416 -0.066 1.00 84.25 197 LEU A CA 1
ATOM 1604 C C . LEU A 1 197 ? -7.944 0.954 -0.116 1.00 84.25 197 LEU A C 1
ATOM 1606 O O . LEU A 1 197 ? -7.319 0.519 -1.080 1.00 84.25 197 LEU A O 1
ATOM 1610 N N . GLY A 1 198 ? -8.295 0.164 0.903 1.00 80.38 198 GLY A N 1
ATOM 1611 C CA . GLY A 1 198 ? -7.791 -1.208 1.072 1.00 80.38 198 GLY A CA 1
ATOM 1612 C C . GLY A 1 198 ? -8.129 -2.168 -0.078 1.00 80.38 198 GLY A C 1
ATOM 1613 O O . GLY A 1 198 ? -7.512 -3.222 -0.211 1.00 80.38 198 GLY A O 1
ATOM 1614 N N . TRP A 1 199 ? -9.079 -1.804 -0.947 1.00 85.94 199 TRP A N 1
ATOM 1615 C CA . TRP A 1 199 ? -9.545 -2.631 -2.057 1.00 85.94 199 TRP A CA 1
ATOM 1616 C C . TRP A 1 199 ? -9.451 -1.907 -3.405 1.00 85.94 199 TRP A C 1
ATOM 1618 O O . TRP A 1 199 ? -10.435 -1.351 -3.893 1.00 85.94 199 TRP A O 1
ATOM 1628 N N . THR A 1 200 ? -8.298 -1.967 -4.068 1.00 86.50 200 THR A N 1
ATOM 1629 C CA . THR A 1 200 ? -8.040 -1.222 -5.320 1.00 86.50 200 THR A CA 1
ATOM 1630 C C . THR A 1 200 ? -8.330 -1.996 -6.614 1.00 86.50 200 THR A C 1
ATOM 1632 O O . THR A 1 200 ? -8.281 -1.423 -7.703 1.00 86.50 200 THR A O 1
ATOM 1635 N N . SER A 1 201 ? -8.655 -3.291 -6.539 1.00 87.25 201 SER A N 1
ATOM 1636 C CA . SER A 1 201 ? -8.914 -4.124 -7.724 1.00 87.25 201 SER A CA 1
ATOM 1637 C C . SER A 1 201 ? -10.284 -3.848 -8.349 1.00 87.25 201 SER A C 1
ATOM 1639 O O . SER A 1 201 ? -11.259 -3.603 -7.651 1.00 87.25 201 SER A O 1
ATOM 1641 N N . SER A 1 202 ? -10.436 -3.969 -9.670 1.00 87.00 202 SER A N 1
ATOM 1642 C CA . SER A 1 202 ? -11.734 -3.742 -10.340 1.00 87.00 202 SER A CA 1
ATOM 1643 C C . SER A 1 202 ? -12.878 -4.620 -9.798 1.00 87.00 202 SER A C 1
ATOM 1645 O O . SER A 1 202 ? -14.038 -4.199 -9.805 1.00 87.00 202 SER A O 1
ATOM 1647 N N . SER A 1 203 ? -12.568 -5.805 -9.258 1.00 90.38 203 SER A N 1
ATOM 1648 C CA . SER A 1 203 ? -13.531 -6.685 -8.583 1.00 90.38 203 SER A CA 1
ATOM 1649 C C . SER A 1 203 ? -14.132 -6.101 -7.296 1.00 90.38 203 SER A C 1
ATOM 1651 O O . SER A 1 203 ? -15.232 -6.506 -6.917 1.00 90.38 203 SER A O 1
ATOM 1653 N N . SER A 1 204 ? -13.482 -5.130 -6.644 1.00 94.06 204 SER A N 1
ATOM 1654 C CA . SER A 1 204 ? -13.996 -4.480 -5.430 1.00 94.06 204 SER A CA 1
ATOM 1655 C C . SER A 1 204 ? -14.994 -3.356 -5.691 1.00 94.06 204 SER A C 1
ATOM 1657 O O . SER A 1 204 ? -15.584 -2.831 -4.751 1.00 94.06 204 SER A O 1
ATOM 1659 N N . ARG A 1 205 ? -15.306 -3.026 -6.952 1.00 95.31 205 ARG A N 1
ATOM 1660 C CA . ARG A 1 205 ? -16.340 -2.022 -7.275 1.00 95.31 205 ARG A CA 1
ATOM 1661 C C . ARG A 1 205 ? -17.687 -2.303 -6.602 1.00 95.31 205 ARG A C 1
ATOM 1663 O O . ARG A 1 205 ? -18.394 -1.363 -6.249 1.00 95.31 205 ARG A O 1
ATOM 1670 N N . LYS A 1 206 ? -18.044 -3.579 -6.395 1.00 95.94 206 LYS A N 1
ATOM 1671 C CA . LYS A 1 206 ? -19.273 -3.968 -5.676 1.00 95.94 206 LYS A CA 1
ATOM 1672 C C . LYS A 1 206 ? -19.239 -3.545 -4.209 1.00 95.94 206 LYS A C 1
ATOM 1674 O O . LYS A 1 206 ? -20.227 -2.993 -3.735 1.00 95.94 206 LYS A O 1
ATOM 1679 N N . TYR A 1 207 ? -18.108 -3.754 -3.542 1.00 96.06 207 TYR A N 1
ATOM 1680 C CA . TYR A 1 207 ? -17.872 -3.299 -2.176 1.00 96.06 207 TYR A CA 1
ATOM 1681 C C . TYR A 1 207 ? -18.020 -1.775 -2.089 1.00 96.06 207 TYR A C 1
ATOM 1683 O O . TYR A 1 207 ? -18.886 -1.285 -1.369 1.00 96.06 207 TYR A O 1
ATOM 1691 N N . TRP A 1 208 ? -17.298 -1.032 -2.937 1.00 95.75 208 TRP A N 1
ATOM 1692 C CA . TRP A 1 208 ? -17.380 0.433 -2.980 1.00 95.75 208 TRP A CA 1
ATOM 1693 C C . TRP A 1 208 ? -18.787 0.941 -3.297 1.00 95.75 208 TRP A C 1
ATOM 1695 O O . TRP A 1 208 ? -19.239 1.919 -2.718 1.00 95.75 208 TRP A O 1
ATOM 1705 N N . THR A 1 209 ? -19.526 0.259 -4.177 1.00 95.69 209 THR A N 1
ATOM 1706 C CA . THR A 1 209 ? -20.932 0.597 -4.453 1.00 95.69 209 THR A CA 1
ATOM 1707 C C . THR A 1 209 ? -21.793 0.498 -3.191 1.00 95.69 209 THR A C 1
ATOM 1709 O O . THR A 1 209 ? -22.611 1.383 -2.952 1.00 95.69 209 THR A O 1
ATOM 1712 N N . GLN A 1 210 ? -21.620 -0.556 -2.381 1.00 95.94 210 GLN A N 1
ATOM 1713 C CA . GLN A 1 210 ? -22.345 -0.699 -1.113 1.00 95.94 210 GLN A CA 1
ATOM 1714 C C . GLN A 1 210 ? -21.898 0.349 -0.089 1.00 95.94 210 GLN A C 1
ATOM 1716 O O . GLN A 1 210 ? -22.749 0.941 0.574 1.00 95.94 210 GLN A O 1
ATOM 1721 N N . LEU A 1 211 ? -20.595 0.644 -0.011 1.00 95.56 211 LEU A N 1
ATOM 1722 C CA . LEU A 1 211 ? -20.073 1.697 0.859 1.00 95.56 211 LEU A CA 1
ATOM 1723 C C . LEU A 1 211 ? -20.672 3.062 0.490 1.00 95.56 211 LEU A C 1
ATOM 1725 O O . LEU A 1 211 ? -21.175 3.761 1.359 1.00 95.56 211 LEU A O 1
ATOM 1729 N N . PHE A 1 212 ? -20.725 3.410 -0.800 1.00 94.75 212 PHE A N 1
ATOM 1730 C CA . PHE A 1 212 ? -21.344 4.651 -1.277 1.00 94.75 212 PHE A CA 1
ATOM 1731 C C . PHE A 1 212 ? -22.856 4.692 -1.095 1.00 94.75 212 PHE A C 1
ATOM 1733 O O . PHE A 1 212 ? -23.425 5.773 -0.975 1.00 94.75 212 PHE A O 1
ATOM 1740 N N . GLN A 1 213 ? -23.532 3.546 -1.083 1.00 93.44 213 GLN A N 1
ATOM 1741 C CA . GLN A 1 213 ? -24.939 3.512 -0.707 1.00 93.44 213 GLN A CA 1
ATOM 1742 C C . GLN A 1 213 ? -25.103 3.851 0.779 1.00 93.44 213 GLN A C 1
ATOM 1744 O O . GLN A 1 213 ? -25.941 4.681 1.114 1.00 93.44 213 GLN A O 1
ATOM 1749 N N . ARG A 1 214 ? -24.266 3.282 1.656 1.00 92.31 214 ARG A N 1
ATOM 1750 C CA . ARG A 1 214 ? -24.254 3.631 3.084 1.00 92.31 214 ARG A CA 1
ATOM 1751 C C . ARG A 1 214 ? -23.879 5.087 3.324 1.00 92.31 214 ARG A C 1
ATOM 1753 O O . ARG A 1 214 ? -24.524 5.733 4.139 1.00 92.31 214 ARG A O 1
ATOM 1760 N N . PHE A 1 215 ? -22.920 5.604 2.564 1.00 91.19 215 PHE A N 1
ATOM 1761 C CA . PHE A 1 215 ? -22.529 7.012 2.538 1.00 91.19 215 PHE A CA 1
ATOM 1762 C C . PHE A 1 215 ? -23.744 7.931 2.360 1.00 91.19 215 PHE A C 1
ATOM 1764 O O . PHE A 1 215 ? -23.949 8.843 3.149 1.00 91.19 215 PHE A O 1
ATOM 1771 N N . GLN A 1 216 ? -24.596 7.642 1.372 1.00 92.94 216 GLN A N 1
ATOM 1772 C CA . GLN A 1 216 ? -25.795 8.437 1.060 1.00 92.94 216 GLN A CA 1
ATOM 1773 C C . GLN A 1 216 ? -26.852 8.412 2.173 1.00 92.94 216 GLN A C 1
ATOM 1775 O O . GLN A 1 216 ? -27.734 9.265 2.199 1.00 92.94 216 GLN A O 1
ATOM 1780 N N . GLU A 1 217 ? -26.793 7.419 3.059 1.00 90.38 217 GLU A N 1
ATOM 1781 C CA . GLU A 1 217 ? -27.729 7.241 4.167 1.00 90.38 217 GLU A CA 1
ATOM 1782 C C . GLU A 1 217 ? -27.245 7.935 5.456 1.00 90.38 217 GLU A C 1
ATOM 1784 O O . GLU A 1 217 ? -27.990 7.951 6.432 1.00 90.38 217 GLU A O 1
ATOM 1789 N N . GLN A 1 218 ? -26.019 8.480 5.484 1.00 92.62 218 GLN A N 1
ATOM 1790 C CA . GLN A 1 218 ? -25.461 9.177 6.650 1.00 92.62 218 GLN A CA 1
ATOM 1791 C C . GLN A 1 218 ? -25.746 10.680 6.624 1.00 92.62 218 GLN A C 1
ATOM 1793 O O . GLN A 1 218 ? -25.733 11.303 5.557 1.00 92.62 218 GLN A O 1
ATOM 1798 N N . THR A 1 219 ? -25.947 11.266 7.808 1.00 92.31 219 THR A N 1
ATOM 1799 C CA . THR A 1 219 ? -26.124 12.721 7.970 1.00 92.31 219 THR A CA 1
ATOM 1800 C C . THR A 1 219 ? -24.997 13.401 8.749 1.00 92.31 219 THR A C 1
ATOM 1802 O O . THR A 1 219 ? -25.012 14.620 8.880 1.00 92.31 219 THR A O 1
ATOM 1805 N N . ASP A 1 220 ? -23.981 12.657 9.204 1.00 93.81 220 ASP A N 1
ATOM 1806 C CA . ASP A 1 220 ? -22.837 13.222 9.933 1.00 93.81 220 ASP A CA 1
ATOM 1807 C C . ASP A 1 220 ? -22.040 14.232 9.071 1.00 93.81 220 ASP A C 1
ATOM 1809 O O . ASP A 1 220 ? -21.491 13.843 8.031 1.00 93.81 220 ASP A O 1
ATOM 1813 N N . PRO A 1 221 ? -21.926 15.509 9.492 1.00 93.56 221 PRO A N 1
ATOM 1814 C CA . PRO A 1 221 ? -21.160 16.536 8.785 1.00 93.56 221 PRO A CA 1
ATOM 1815 C C . PRO A 1 221 ? -19.680 16.205 8.563 1.00 93.56 221 PRO A C 1
ATOM 1817 O O . PRO A 1 221 ? -19.089 16.747 7.631 1.00 93.56 221 PRO A O 1
ATOM 1820 N N . ILE A 1 222 ? -19.074 15.303 9.345 1.00 93.12 222 ILE A N 1
ATOM 1821 C CA . ILE A 1 222 ? -17.663 14.913 9.179 1.00 93.12 222 ILE A CA 1
ATOM 1822 C C . ILE A 1 222 ? -17.370 14.341 7.782 1.00 93.12 222 ILE A C 1
ATOM 1824 O O . ILE A 1 222 ? -16.265 14.484 7.266 1.00 93.12 222 ILE A O 1
ATOM 1828 N N . LEU A 1 223 ? -18.374 13.759 7.110 1.00 93.94 223 LEU A N 1
ATOM 1829 C CA . LEU A 1 223 ? -18.237 13.253 5.740 1.00 93.94 223 LEU A CA 1
ATOM 1830 C C . LEU A 1 223 ? -17.970 14.356 4.706 1.00 93.94 223 LEU A C 1
ATOM 1832 O O . LEU A 1 223 ? -17.597 14.043 3.577 1.00 93.94 223 LEU A O 1
ATOM 1836 N N . GLN A 1 224 ? -18.124 15.636 5.056 1.00 92.62 224 GLN A N 1
ATOM 1837 C CA . GLN A 1 224 ? -17.729 16.746 4.185 1.00 92.62 224 GLN A CA 1
ATOM 1838 C C . GLN A 1 224 ? -16.215 16.773 3.929 1.00 92.62 224 GLN A C 1
ATOM 1840 O O . GLN A 1 224 ? -15.806 17.179 2.843 1.00 92.62 224 GLN A O 1
ATOM 1845 N N . GLN A 1 225 ? -15.398 16.239 4.849 1.00 91.88 225 GLN A N 1
ATOM 1846 C CA . GLN A 1 225 ? -13.938 16.128 4.695 1.00 91.88 225 GLN A CA 1
ATOM 1847 C C . GLN A 1 225 ? -13.529 15.307 3.458 1.00 91.88 225 GLN A C 1
ATOM 1849 O O . GLN A 1 225 ? -12.442 15.478 2.916 1.00 91.88 225 GLN A O 1
ATOM 1854 N N . VAL A 1 226 ? -14.427 14.460 2.942 1.00 90.50 226 VAL A N 1
ATOM 1855 C CA . VAL A 1 226 ? -14.215 13.676 1.716 1.00 90.50 226 VAL A CA 1
ATOM 1856 C C . VAL A 1 226 ? -13.973 14.562 0.487 1.00 90.50 226 VAL A C 1
ATOM 1858 O O . VAL A 1 226 ? -13.344 14.108 -0.464 1.00 90.50 226 VAL A O 1
ATOM 1861 N N . GLN A 1 227 ? -14.440 15.819 0.488 1.00 88.44 227 GLN A N 1
ATOM 1862 C CA . GLN A 1 227 ? -14.188 16.773 -0.605 1.00 88.44 227 GLN A CA 1
ATOM 1863 C C . GLN A 1 227 ? -12.716 17.168 -0.727 1.00 88.44 227 GLN A C 1
ATOM 1865 O O . GLN A 1 227 ? -12.277 17.536 -1.813 1.00 88.44 227 GLN A O 1
ATOM 1870 N N . GLU A 1 228 ? -11.975 17.103 0.377 1.00 87.19 228 GLU A N 1
ATOM 1871 C CA . GLU A 1 228 ? -10.578 17.533 0.464 1.00 87.19 228 GLU A CA 1
ATOM 1872 C C . GLU A 1 228 ? -9.597 16.375 0.219 1.00 87.19 228 GLU A C 1
ATOM 1874 O O . GLU A 1 228 ? -8.390 16.584 0.113 1.00 87.19 228 GLU A O 1
ATOM 1879 N N . MET A 1 229 ? -10.100 15.141 0.116 1.00 84.38 229 MET A N 1
ATOM 1880 C CA . MET A 1 229 ? -9.280 13.948 -0.077 1.00 84.38 229 MET A CA 1
ATOM 1881 C C . MET A 1 229 ? -8.843 13.783 -1.541 1.00 84.38 229 MET A C 1
ATOM 1883 O O . MET A 1 229 ? -9.658 13.840 -2.460 1.00 84.38 229 MET A O 1
ATOM 1887 N N . ASP A 1 230 ? -7.556 13.490 -1.752 1.00 79.19 230 ASP A N 1
ATOM 1888 C CA . ASP A 1 230 ? -7.010 13.111 -3.062 1.00 79.19 230 ASP A CA 1
ATOM 1889 C C . ASP A 1 230 ? -6.956 11.579 -3.224 1.00 79.19 230 ASP A C 1
ATOM 1891 O O . ASP A 1 230 ? -6.249 10.873 -2.493 1.00 79.19 230 ASP A O 1
ATOM 1895 N N . PHE A 1 231 ? -7.712 11.057 -4.196 1.00 71.12 231 PHE A N 1
ATOM 1896 C CA . PHE A 1 231 ? -7.877 9.619 -4.442 1.00 71.12 231 PHE A CA 1
ATOM 1897 C C . PHE A 1 231 ? -6.989 9.073 -5.575 1.00 71.12 231 PHE A C 1
ATOM 1899 O O . PHE A 1 231 ? -6.773 7.857 -5.637 1.00 71.12 231 PHE A O 1
ATOM 1906 N N . ARG A 1 232 ? -6.449 9.926 -6.464 1.00 62.97 232 ARG A N 1
ATOM 1907 C CA . ARG A 1 232 ? -5.653 9.490 -7.637 1.00 62.97 232 ARG A CA 1
ATOM 1908 C C . ARG A 1 232 ? -4.358 8.745 -7.300 1.00 62.97 232 ARG A C 1
ATOM 1910 O O . ARG A 1 232 ? -4.068 7.778 -8.001 1.00 62.97 232 ARG A O 1
ATOM 1917 N N . PRO A 1 233 ? -3.579 9.116 -6.264 1.00 56.38 233 PRO A N 1
ATOM 1918 C CA . PRO A 1 233 ? -2.254 8.530 -6.047 1.00 56.38 233 PRO A CA 1
ATOM 1919 C C . PRO A 1 233 ? -2.276 7.073 -5.569 1.00 56.38 233 PRO A C 1
ATOM 1921 O O . PRO A 1 233 ? -1.251 6.400 -5.584 1.00 56.38 233 PRO A O 1
ATOM 1924 N N . LYS A 1 234 ? -3.426 6.589 -5.089 1.00 60.97 234 LYS A N 1
ATOM 1925 C CA . LYS A 1 234 ? -3.512 5.376 -4.261 1.00 60.97 234 LYS A CA 1
ATOM 1926 C C . LYS A 1 234 ? -4.200 4.191 -4.944 1.00 60.97 234 LYS A C 1
ATOM 1928 O O . LYS A 1 234 ? -4.124 3.071 -4.445 1.00 60.97 234 LYS A O 1
ATOM 1933 N N . ALA A 1 235 ? -4.868 4.406 -6.077 1.00 63.97 235 ALA A N 1
ATOM 1934 C CA . ALA A 1 235 ? -5.590 3.370 -6.809 1.00 63.97 235 ALA A CA 1
ATOM 1935 C C . ALA A 1 235 ? -5.077 3.263 -8.251 1.00 63.97 235 ALA A C 1
ATOM 1937 O O . ALA A 1 235 ? -4.792 4.267 -8.896 1.00 63.97 235 ALA A O 1
ATOM 1938 N N . GLY A 1 236 ? -4.997 2.046 -8.802 1.00 72.06 236 GLY A N 1
ATOM 1939 C CA . GLY A 1 236 ? -4.712 1.882 -10.231 1.00 72.06 236 GLY A CA 1
ATOM 1940 C C . GLY A 1 236 ? -5.746 2.633 -11.084 1.00 72.06 236 GLY A C 1
ATOM 1941 O O . GLY A 1 236 ? -6.910 2.713 -10.689 1.00 72.06 236 GLY A O 1
ATOM 1942 N N . LYS A 1 237 ? -5.346 3.142 -12.263 1.00 79.62 237 LYS A N 1
ATOM 1943 C CA . LYS A 1 237 ? -6.137 4.064 -13.115 1.00 79.62 237 LYS A CA 1
ATOM 1944 C C . LYS A 1 237 ? -7.641 3.749 -13.156 1.00 79.62 237 LYS A C 1
ATOM 1946 O O . LYS A 1 237 ? -8.465 4.589 -12.835 1.00 79.62 237 LYS A O 1
ATOM 1951 N N . SER A 1 238 ? -8.005 2.498 -13.452 1.00 86.56 238 SER A N 1
ATOM 1952 C CA . SER A 1 238 ? -9.412 2.085 -13.596 1.00 86.56 238 SER A CA 1
ATOM 1953 C C . SER A 1 238 ? -10.253 2.157 -12.311 1.00 86.56 238 SER A C 1
ATOM 1955 O O . SER A 1 238 ? -11.480 2.274 -12.385 1.00 86.56 238 SER A O 1
ATOM 1957 N N . MET A 1 239 ? -9.633 2.008 -11.138 1.00 87.75 239 MET A N 1
ATOM 1958 C CA . MET A 1 239 ? -10.311 2.188 -9.853 1.00 87.75 239 MET A CA 1
ATOM 1959 C C . MET A 1 239 ? -10.268 3.651 -9.415 1.00 87.75 239 MET A C 1
ATOM 1961 O O . MET A 1 239 ? -11.286 4.136 -8.935 1.00 87.75 239 MET A O 1
ATOM 1965 N N . GLY A 1 240 ? -9.155 4.356 -9.648 1.00 86.06 240 GLY A N 1
ATOM 1966 C CA . GLY A 1 240 ? -9.066 5.804 -9.435 1.00 86.06 240 GLY A CA 1
ATOM 1967 C C . GLY A 1 240 ? -10.199 6.541 -10.150 1.00 86.06 240 GLY A C 1
ATOM 1968 O O . GLY A 1 240 ? -11.036 7.148 -9.489 1.00 86.06 240 GLY A O 1
ATOM 1969 N N . ASP A 1 241 ? -10.330 6.343 -11.466 1.00 88.25 241 ASP A N 1
ATOM 1970 C CA . ASP A 1 241 ? -11.393 6.942 -12.289 1.00 88.25 241 ASP A CA 1
ATOM 1971 C C . ASP A 1 241 ? -12.806 6.606 -11.761 1.00 88.25 241 ASP A C 1
ATOM 1973 O O . ASP A 1 241 ? -13.726 7.424 -11.799 1.00 88.25 241 ASP A O 1
ATOM 1977 N N . TYR A 1 242 ? -13.000 5.382 -11.250 1.00 92.19 242 TYR A N 1
ATOM 1978 C CA . TYR A 1 242 ? -14.279 4.954 -10.679 1.00 92.19 242 TYR A CA 1
ATOM 1979 C C . TYR A 1 242 ? -14.598 5.683 -9.367 1.00 92.19 242 TYR A C 1
ATOM 1981 O O . TYR A 1 242 ? -15.738 6.105 -9.170 1.00 92.19 242 TYR A O 1
ATOM 1989 N N . LEU A 1 243 ? -13.623 5.817 -8.466 1.00 90.50 243 LEU A N 1
ATOM 1990 C CA . LEU A 1 243 ? -13.804 6.502 -7.186 1.00 90.50 243 LEU A CA 1
ATOM 1991 C C . LEU A 1 243 ? -14.049 8.001 -7.399 1.00 90.50 243 LEU A C 1
ATOM 1993 O O . LEU A 1 243 ? -14.992 8.537 -6.818 1.00 90.50 243 LEU A O 1
ATOM 1997 N N . GLU A 1 244 ? -13.303 8.638 -8.306 1.00 89.19 244 GLU A N 1
ATOM 1998 C CA . GLU A 1 244 ? -13.493 10.049 -8.672 1.00 89.19 244 GLU A CA 1
ATOM 1999 C C . GLU A 1 244 ? -14.884 10.349 -9.231 1.00 89.19 244 GLU A C 1
ATOM 2001 O O . GLU A 1 244 ? -15.462 11.388 -8.926 1.00 89.19 244 GLU A O 1
ATOM 2006 N N . ASP A 1 245 ? -15.465 9.431 -10.010 1.00 92.69 245 ASP A N 1
ATOM 2007 C CA . ASP A 1 245 ? -16.836 9.585 -10.507 1.00 92.69 245 ASP A CA 1
ATOM 2008 C C . ASP A 1 245 ? -17.884 9.405 -9.397 1.00 92.69 245 ASP A C 1
ATOM 2010 O O . ASP A 1 245 ? -18.925 10.071 -9.388 1.00 92.69 245 ASP A O 1
ATOM 2014 N N . LYS A 1 246 ? -17.670 8.444 -8.489 1.00 93.88 246 LYS A N 1
ATOM 2015 C CA . LYS A 1 246 ? -18.705 8.005 -7.541 1.00 93.88 246 LYS A CA 1
ATOM 2016 C C . LYS A 1 246 ? -18.745 8.801 -6.251 1.00 93.88 246 LYS A C 1
ATOM 2018 O O . LYS A 1 246 ? -19.847 8.999 -5.738 1.00 93.88 246 LYS A O 1
ATOM 2023 N N . ILE A 1 247 ? -17.608 9.266 -5.749 1.00 91.31 247 ILE A N 1
ATOM 2024 C CA . ILE A 1 247 ? -17.529 9.988 -4.475 1.00 91.31 247 ILE A CA 1
ATOM 2025 C C . ILE A 1 247 ? -18.327 11.302 -4.519 1.00 91.31 247 ILE A C 1
ATOM 2027 O O . ILE A 1 247 ? -19.242 11.442 -3.703 1.00 91.31 247 ILE A O 1
ATOM 2031 N N . PRO A 1 248 ? -18.131 12.210 -5.501 1.00 90.88 248 PRO A N 1
ATOM 2032 C CA . PRO A 1 248 ? -18.922 13.440 -5.589 1.00 90.88 248 PRO A CA 1
ATOM 2033 C C . PRO A 1 248 ? -20.424 13.163 -5.729 1.00 90.88 248 PRO A C 1
ATOM 2035 O O . PRO A 1 248 ? -21.254 13.851 -5.136 1.00 90.88 248 PRO A O 1
ATOM 2038 N N . LYS A 1 249 ? -20.797 12.104 -6.464 1.00 94.19 249 LYS A N 1
ATOM 2039 C CA . LYS A 1 249 ? -22.201 11.690 -6.627 1.00 94.19 249 LYS A CA 1
ATOM 2040 C C . LYS A 1 249 ? -22.808 11.173 -5.328 1.00 94.19 249 LYS A C 1
ATOM 2042 O O . LYS A 1 249 ? -23.975 11.456 -5.067 1.00 94.19 249 LYS A O 1
ATOM 2047 N N . ALA A 1 250 ? -22.059 10.407 -4.538 1.00 93.06 250 ALA A N 1
ATOM 2048 C CA . ALA A 1 250 ? -22.511 9.946 -3.231 1.00 93.06 250 ALA A CA 1
ATOM 2049 C C . ALA A 1 250 ? -22.673 11.130 -2.272 1.00 93.06 250 ALA A C 1
ATOM 2051 O O . ALA A 1 250 ? -23.728 11.269 -1.660 1.00 93.06 250 ALA A O 1
ATOM 2052 N N . LEU A 1 251 ? -21.690 12.031 -2.241 1.00 91.31 251 LEU A N 1
ATOM 2053 C CA . LEU A 1 251 ? -21.695 13.199 -1.370 1.00 91.31 251 LEU A CA 1
ATOM 2054 C C . LEU A 1 251 ? -22.815 14.191 -1.697 1.00 91.31 251 LEU A C 1
ATOM 2056 O O . LEU A 1 251 ? -23.477 14.681 -0.792 1.00 91.31 251 LEU A O 1
ATOM 2060 N N . SER A 1 252 ? -23.098 14.428 -2.983 1.00 92.62 252 SER A N 1
ATOM 2061 C CA . SER A 1 252 ? -24.195 15.313 -3.418 1.00 92.62 252 SER A CA 1
ATOM 2062 C C . SER A 1 252 ? -25.590 14.856 -2.970 1.00 92.62 252 SER A C 1
ATOM 2064 O O . SER A 1 252 ? -26.545 15.626 -3.035 1.00 92.62 252 SER A O 1
ATOM 2066 N N . LYS A 1 253 ? -25.721 13.595 -2.546 1.00 93.62 253 LYS A N 1
ATOM 2067 C CA . LYS A 1 253 ? -26.970 13.010 -2.049 1.00 93.62 253 LYS A CA 1
ATOM 2068 C C . LYS A 1 253 ? -27.048 12.980 -0.524 1.00 93.62 253 LYS A C 1
ATOM 2070 O O . LYS A 1 253 ? -28.124 12.694 -0.004 1.00 93.62 253 LYS A O 1
ATOM 2075 N N . CYS A 1 254 ? -25.949 13.247 0.180 1.00 90.81 254 CYS A N 1
ATOM 2076 C CA . CYS A 1 254 ? -25.972 13.397 1.627 1.00 90.81 254 CYS A CA 1
ATOM 2077 C C . CYS A 1 254 ? -26.699 14.684 2.003 1.00 90.81 254 CYS A C 1
ATOM 2079 O O . CYS A 1 254 ? -26.564 15.716 1.347 1.00 90.81 254 CYS A O 1
ATOM 2081 N N . SER A 1 255 ? -27.458 14.621 3.091 1.00 91.00 255 SER A N 1
ATOM 2082 C CA . SER A 1 255 ? -28.065 15.794 3.703 1.00 91.00 255 SER A CA 1
ATOM 2083 C C . SER A 1 255 ? -27.413 15.993 5.059 1.00 91.00 255 SER A C 1
ATOM 2085 O O . SER A 1 255 ? -27.643 15.207 5.972 1.00 91.00 255 SER A O 1
ATOM 2087 N N . PHE A 1 256 ? -26.574 17.022 5.166 1.00 92.62 256 PHE A N 1
ATOM 2088 C CA . PHE A 1 256 ? -25.923 17.387 6.418 1.00 92.62 256 PHE A CA 1
ATOM 2089 C C . PHE A 1 256 ? -26.801 18.404 7.156 1.00 92.62 256 PHE A C 1
ATOM 2091 O O . PHE A 1 256 ? -27.110 19.456 6.584 1.00 92.62 256 PHE A O 1
ATOM 2098 N N . PRO A 1 257 ? -27.249 18.115 8.387 1.00 90.56 257 PRO A N 1
ATOM 2099 C CA . PRO A 1 257 ? -28.000 19.071 9.177 1.00 90.56 257 PRO A CA 1
ATOM 2100 C C . PRO A 1 257 ? -27.089 20.240 9.561 1.00 90.56 257 PRO A C 1
ATOM 2102 O O . PRO A 1 257 ? -25.879 20.083 9.724 1.00 90.56 257 PRO A O 1
ATOM 2105 N N . GLN A 1 258 ? -27.675 21.426 9.728 1.00 90.75 258 GLN A N 1
ATOM 2106 C CA . GLN A 1 258 ? -26.946 22.537 10.330 1.00 90.75 258 GLN A CA 1
ATOM 2107 C C . GLN A 1 258 ? -26.645 22.195 11.789 1.00 90.75 258 GLN A C 1
ATOM 2109 O O . GLN A 1 258 ? -27.557 21.929 12.571 1.00 90.75 258 GLN A O 1
ATOM 2114 N N . THR A 1 259 ? -25.366 22.206 12.145 1.00 93.12 259 THR A N 1
ATOM 2115 C CA . THR A 1 259 ? -24.911 22.031 13.521 1.00 93.12 259 THR A CA 1
ATOM 2116 C C . THR A 1 259 ? -24.834 23.374 14.224 1.00 93.12 259 THR A C 1
ATOM 2118 O O . THR A 1 259 ? -24.327 24.346 13.658 1.00 93.12 259 THR A O 1
ATOM 2121 N N . THR A 1 260 ? -25.260 23.417 15.480 1.00 94.62 260 THR A N 1
ATOM 2122 C CA . THR A 1 260 ? -25.048 24.582 16.345 1.00 94.62 260 THR A CA 1
ATOM 2123 C C . THR A 1 260 ? -23.814 24.312 17.205 1.00 94.62 260 THR A C 1
ATOM 2125 O O . THR A 1 260 ? -23.704 23.214 17.748 1.00 94.62 260 THR A O 1
ATOM 2128 N N . PRO A 1 261 ? -22.872 25.255 17.373 1.00 97.00 261 PRO A N 1
ATOM 2129 C CA . PRO A 1 261 ? -21.786 25.082 18.336 1.00 97.00 261 PRO A CA 1
ATOM 2130 C C . PRO A 1 261 ? -22.323 24.707 19.726 1.00 97.00 261 PRO A C 1
ATOM 2132 O O . PRO A 1 261 ? -23.387 25.186 20.126 1.00 97.00 261 PRO A O 1
ATOM 2135 N N . LEU A 1 262 ? -21.606 23.849 20.459 1.00 97.12 262 LEU A N 1
ATOM 2136 C CA . LEU A 1 262 ? -21.996 23.500 21.827 1.00 97.12 262 LEU A CA 1
ATOM 2137 C C . LEU A 1 262 ? -22.012 24.754 22.705 1.00 97.12 262 LEU A C 1
ATOM 2139 O O . LEU A 1 262 ? -21.156 25.632 22.577 1.00 97.12 262 LEU A O 1
ATOM 2143 N N . SER A 1 263 ? -22.974 24.829 23.627 1.00 97.12 263 SER A N 1
ATOM 2144 C CA . SER A 1 263 ? -22.920 25.832 24.686 1.00 97.12 263 SER A CA 1
ATOM 2145 C C . SER A 1 263 ? -21.643 25.624 25.522 1.00 97.12 263 SER A C 1
ATOM 2147 O O . SER A 1 263 ? -21.157 24.494 25.630 1.00 97.12 263 SER A O 1
ATOM 2149 N N . PRO A 1 264 ? -21.105 26.665 26.184 1.00 97.62 264 PRO A N 1
ATOM 2150 C CA . PRO A 1 264 ? -19.937 26.507 27.054 1.00 97.62 264 PRO A CA 1
ATOM 2151 C C . PRO A 1 264 ? -20.125 25.440 28.142 1.00 97.62 264 PRO A C 1
ATOM 2153 O O . PRO A 1 264 ? -19.181 24.748 28.510 1.00 97.62 264 PRO A O 1
ATOM 2156 N N . LYS A 1 265 ? -21.359 25.279 28.638 1.00 97.62 265 LYS A N 1
ATOM 2157 C CA . LYS A 1 265 ? -21.701 24.263 29.634 1.00 97.62 265 LYS A CA 1
ATOM 2158 C C . LYS A 1 265 ? -21.731 22.855 29.037 1.00 97.62 265 LYS A C 1
ATOM 2160 O O . LYS A 1 265 ? -21.183 21.946 29.650 1.00 97.62 265 LYS A O 1
ATOM 2165 N N . ALA A 1 266 ? -22.313 22.669 27.850 1.00 97.62 266 ALA A N 1
ATOM 2166 C CA . ALA A 1 266 ? -22.247 21.392 27.138 1.00 97.62 266 ALA A CA 1
ATOM 2167 C C . ALA A 1 266 ? -20.795 21.003 26.823 1.00 97.62 266 ALA A C 1
ATOM 2169 O O . ALA A 1 266 ? -20.419 19.856 27.039 1.00 97.62 266 ALA A O 1
ATOM 2170 N N . GLN A 1 267 ? -19.967 21.955 26.381 1.00 98.12 267 GLN A N 1
ATOM 2171 C CA . GLN A 1 267 ? -18.547 21.706 26.123 1.00 98.12 267 GLN A CA 1
ATOM 2172 C C . GLN A 1 267 ? -17.808 21.263 27.393 1.00 98.12 267 GLN A C 1
ATOM 2174 O O . GLN A 1 267 ? -17.131 20.243 27.368 1.00 98.12 267 GLN A O 1
ATOM 2179 N N . ALA A 1 268 ? -18.014 21.951 28.521 1.00 97.50 268 ALA A N 1
ATOM 2180 C CA . ALA A 1 268 ? -17.405 21.564 29.795 1.00 97.50 268 ALA A CA 1
ATOM 2181 C C . ALA A 1 268 ? -17.811 20.147 30.251 1.00 97.50 268 ALA A C 1
ATOM 2183 O O . ALA A 1 268 ? -17.004 19.442 30.855 1.00 97.50 268 ALA A O 1
ATOM 2184 N N . LEU A 1 269 ? -19.043 19.714 29.952 1.00 98.12 269 LEU A N 1
ATOM 2185 C CA . LEU A 1 269 ? -19.481 18.339 30.209 1.00 98.12 269 LEU A CA 1
ATOM 2186 C C . LEU A 1 269 ? -18.761 17.337 29.301 1.00 98.12 269 LEU A C 1
ATOM 2188 O O . LEU A 1 269 ? -18.322 16.304 29.796 1.00 98.12 269 LEU A O 1
ATOM 2192 N N . VAL A 1 270 ? -18.605 17.635 28.005 1.00 97.88 270 VAL A N 1
ATOM 2193 C CA . VAL A 1 270 ? -17.817 16.790 27.090 1.00 97.88 270 VAL A CA 1
ATOM 2194 C C . VAL A 1 270 ? -16.392 16.636 27.619 1.00 97.88 270 VAL A C 1
ATOM 2196 O O . VAL A 1 270 ? -15.960 15.507 27.831 1.00 97.88 270 VAL A O 1
ATOM 2199 N N . ASP A 1 271 ? -15.710 17.740 27.926 1.00 95.88 271 ASP A N 1
ATOM 2200 C CA . ASP A 1 271 ? -14.325 17.727 28.417 1.00 95.88 271 ASP A CA 1
ATOM 2201 C C . ASP A 1 271 ? -14.193 16.921 29.729 1.00 95.88 271 ASP A C 1
ATOM 2203 O O . ASP A 1 271 ? -13.253 16.141 29.911 1.00 95.88 271 ASP A O 1
ATOM 2207 N N . GLY A 1 272 ? -15.167 17.061 30.639 1.00 96.31 272 GLY A N 1
ATOM 2208 C CA . GLY A 1 272 ? -15.229 16.304 31.892 1.00 96.31 272 GLY A CA 1
ATOM 2209 C C . GLY A 1 272 ? -15.413 14.799 31.680 1.00 96.31 272 GLY A C 1
ATOM 2210 O O . GLY A 1 272 ? -14.712 14.002 32.306 1.00 96.31 272 GLY A O 1
ATOM 2211 N N . ILE A 1 273 ? -16.302 14.398 30.765 1.00 97.00 273 ILE A N 1
ATOM 2212 C CA . ILE A 1 273 ? -16.515 12.986 30.417 1.00 97.00 273 ILE A CA 1
ATOM 2213 C C . ILE A 1 273 ? -15.265 12.411 29.744 1.00 97.00 273 ILE A C 1
ATOM 2215 O O . ILE A 1 273 ? -14.840 11.314 30.094 1.00 97.00 273 ILE A O 1
ATOM 2219 N N . GLN A 1 274 ? -14.639 13.146 28.823 1.00 94.62 274 GLN A N 1
ATOM 2220 C CA . GLN A 1 274 ? -13.406 12.714 28.158 1.00 94.62 274 GLN A CA 1
ATOM 2221 C C . GLN A 1 274 ? -12.268 12.504 29.157 1.00 94.62 274 GLN A C 1
ATOM 2223 O O . GLN A 1 274 ? -11.617 11.464 29.125 1.00 94.62 274 GLN A O 1
ATOM 2228 N N . THR A 1 275 ? -12.099 13.427 30.105 1.00 89.25 275 THR A N 1
ATOM 2229 C CA . THR A 1 275 ? -11.125 13.286 31.199 1.00 89.25 275 THR A CA 1
ATOM 2230 C C . THR A 1 275 ? -11.399 12.030 32.034 1.00 89.25 275 THR A C 1
ATOM 2232 O O . THR A 1 275 ? -10.472 11.305 32.395 1.00 89.25 275 THR A O 1
ATOM 2235 N N . HIS A 1 276 ? -12.668 11.734 32.330 1.00 89.69 276 HIS A N 1
ATOM 2236 C CA . HIS A 1 276 ? -13.053 10.532 33.071 1.00 89.69 276 HIS A CA 1
ATOM 2237 C C . HIS A 1 276 ? -12.788 9.249 32.259 1.00 89.69 276 HIS A C 1
ATOM 2239 O O . HIS A 1 276 ? -12.265 8.274 32.792 1.00 89.69 276 HIS A O 1
ATOM 2245 N N . LEU A 1 277 ? -13.090 9.244 30.957 1.00 88.94 277 LEU A N 1
ATOM 2246 C CA . LEU A 1 277 ? -12.799 8.115 30.066 1.00 88.94 277 LEU A CA 1
ATOM 2247 C C . LEU A 1 277 ? -11.306 7.869 29.919 1.00 88.94 277 LEU A C 1
ATOM 2249 O O . LEU A 1 277 ? -10.888 6.717 29.902 1.00 88.94 277 LEU A O 1
ATOM 2253 N N . GLU A 1 278 ? -10.498 8.925 29.850 1.00 81.94 278 GLU A N 1
ATOM 2254 C CA . GLU A 1 278 ? -9.047 8.798 29.908 1.00 81.94 278 GLU A CA 1
ATOM 2255 C C . GLU A 1 278 ? -8.642 8.129 31.218 1.00 81.94 278 GLU A C 1
ATOM 2257 O O . GLU A 1 278 ? -7.928 7.139 31.178 1.00 81.94 278 GLU A O 1
ATOM 2262 N N . GLN A 1 279 ? -9.161 8.557 32.370 1.00 80.00 279 GLN A N 1
ATOM 2263 C CA . GLN A 1 279 ? -8.863 7.911 33.655 1.00 80.00 279 GLN A CA 1
ATOM 2264 C C . GLN A 1 279 ? -9.263 6.425 33.699 1.00 80.00 279 GLN A C 1
ATOM 2266 O O . GLN A 1 279 ? -8.500 5.627 34.241 1.00 80.00 279 GLN A O 1
ATOM 2271 N N . ILE A 1 280 ? -10.402 6.041 33.104 1.00 80.12 280 ILE A N 1
ATOM 2272 C CA . ILE A 1 280 ? -10.829 4.634 32.974 1.00 80.12 280 ILE A CA 1
ATOM 2273 C C . ILE A 1 280 ? -9.912 3.870 32.009 1.00 80.12 280 ILE A C 1
ATOM 2275 O O . ILE A 1 280 ? -9.405 2.809 32.347 1.00 80.12 280 ILE A O 1
ATOM 2279 N N . ALA A 1 281 ? -9.653 4.391 30.809 1.00 72.69 281 ALA A N 1
ATOM 2280 C CA . ALA A 1 281 ? -8.780 3.739 29.829 1.00 72.69 281 ALA A CA 1
ATOM 2281 C C . ALA A 1 281 ? -7.339 3.600 30.352 1.00 72.69 281 ALA A C 1
ATOM 2283 O O . ALA A 1 281 ? -6.635 2.637 30.048 1.00 72.69 281 ALA A O 1
ATOM 2284 N N . PHE A 1 282 ? -6.915 4.559 31.173 1.00 58.16 282 PHE A N 1
ATOM 2285 C CA . PHE A 1 282 ? -5.630 4.593 31.846 1.00 58.16 282 PHE A CA 1
ATOM 2286 C C . PHE A 1 282 ? -5.637 3.934 33.221 1.00 58.16 282 PHE A C 1
ATOM 2288 O O . PHE A 1 282 ? -4.599 4.009 33.874 1.00 58.16 282 PHE A O 1
ATOM 2295 N N . SER A 1 283 ? -6.707 3.248 33.649 1.00 48.00 283 SER A N 1
ATOM 2296 C CA . SER A 1 283 ? -6.781 2.529 34.929 1.00 48.00 283 SER A CA 1
ATOM 2297 C C . SER A 1 283 ? -5.933 1.245 34.953 1.00 48.00 283 SER A C 1
ATOM 2299 O O . SER A 1 283 ? -6.323 0.223 35.508 1.00 48.00 283 SER A O 1
ATOM 2301 N N . HIS A 1 284 ? -4.728 1.306 34.390 1.00 56.25 284 HIS A N 1
ATOM 2302 C CA . HIS A 1 284 ? -3.572 0.810 35.119 1.00 56.25 284 HIS A CA 1
ATOM 2303 C C . HIS A 1 284 ? -3.411 1.765 36.303 1.00 56.25 284 HIS A C 1
ATOM 2305 O O . HIS A 1 284 ? -3.469 2.980 36.121 1.00 56.25 284 HIS A O 1
ATOM 2311 N N . SER A 1 285 ? -3.247 1.267 37.525 1.00 70.38 285 SER A N 1
ATOM 2312 C CA . SER A 1 285 ? -3.014 2.159 38.662 1.00 70.38 285 SER A CA 1
ATOM 2313 C C . SER A 1 285 ? -1.882 3.166 38.338 1.00 70.38 285 SER A C 1
ATOM 2315 O O . SER A 1 285 ? -1.030 2.887 37.484 1.00 70.38 285 SER A O 1
ATOM 2317 N N . PRO A 1 286 ? -1.819 4.343 38.989 1.00 77.31 286 PRO A N 1
ATOM 2318 C CA . PRO A 1 286 ? -0.699 5.275 38.812 1.00 77.31 286 PRO A CA 1
ATOM 2319 C C . PRO A 1 286 ? 0.681 4.596 38.924 1.00 77.31 286 PRO A C 1
ATOM 2321 O O . PRO A 1 286 ? 1.625 4.977 38.232 1.00 77.31 286 PRO A O 1
ATOM 2324 N N . GLU A 1 287 ? 0.769 3.542 39.738 1.00 84.75 287 GLU A N 1
ATOM 2325 C CA . GLU A 1 287 ? 1.921 2.645 39.860 1.00 84.75 287 GLU A CA 1
ATOM 2326 C C . GLU A 1 287 ? 2.199 1.859 38.563 1.00 84.75 287 GLU A C 1
ATOM 2328 O O . GLU A 1 287 ? 3.321 1.887 38.056 1.00 84.75 287 GLU A O 1
ATOM 2333 N N . GLY A 1 288 ? 1.185 1.253 37.937 1.00 85.12 288 GLY A N 1
ATOM 2334 C CA . GLY A 1 288 ? 1.316 0.613 36.624 1.00 85.12 288 GLY A CA 1
ATOM 2335 C C . GLY A 1 288 ? 1.836 1.561 35.535 1.00 85.12 288 GLY A C 1
ATOM 2336 O O . GLY A 1 288 ? 2.731 1.200 34.769 1.00 85.12 288 GLY A O 1
ATOM 2337 N N . GLN A 1 289 ? 1.350 2.806 35.491 1.00 82.44 289 GLN A N 1
ATOM 2338 C CA . GLN A 1 289 ? 1.860 3.816 34.548 1.00 82.44 289 GLN A CA 1
ATOM 2339 C C . GLN A 1 289 ? 3.323 4.186 34.816 1.00 82.44 289 GLN A C 1
ATOM 2341 O O . GLN A 1 289 ? 4.086 4.421 33.875 1.00 82.44 289 GLN A O 1
ATOM 2346 N N . GLN A 1 290 ? 3.724 4.239 36.088 1.00 89.56 290 GLN A N 1
ATOM 2347 C CA . GLN A 1 290 ? 5.108 4.488 36.474 1.00 89.56 290 GLN A CA 1
ATOM 2348 C C . GLN A 1 290 ? 6.027 3.355 36.000 1.00 89.56 290 GLN A C 1
ATOM 2350 O O . GLN A 1 290 ? 7.093 3.641 35.453 1.00 89.56 290 GLN A O 1
ATOM 2355 N N . HIS A 1 291 ? 5.603 2.093 36.129 1.00 93.06 291 HIS A N 1
ATOM 2356 C CA . HIS A 1 291 ? 6.348 0.944 35.604 1.00 93.06 291 HIS A CA 1
ATOM 2357 C C . HIS A 1 291 ? 6.490 0.995 34.078 1.00 93.06 291 HIS A C 1
ATOM 2359 O O . HIS A 1 291 ? 7.598 0.840 33.565 1.00 93.06 291 HIS A O 1
ATOM 2365 N N . TRP A 1 292 ? 5.409 1.294 33.352 1.00 90.38 292 TRP A N 1
ATOM 2366 C CA . TRP A 1 292 ? 5.457 1.474 31.897 1.00 90.38 292 TRP A CA 1
ATOM 2367 C C . TRP A 1 292 ? 6.406 2.603 31.477 1.00 90.38 292 TRP A C 1
ATOM 2369 O O . TRP A 1 292 ? 7.258 2.397 30.613 1.00 90.38 292 TRP A O 1
ATOM 2379 N N . ARG A 1 293 ? 6.320 3.780 32.114 1.00 90.19 293 ARG A N 1
ATOM 2380 C CA . ARG A 1 293 ? 7.244 4.899 31.849 1.00 90.19 293 ARG A CA 1
ATOM 2381 C C . ARG A 1 293 ? 8.697 4.521 32.092 1.00 90.19 293 ARG A C 1
ATOM 2383 O O . ARG A 1 293 ? 9.534 4.877 31.271 1.00 90.19 293 ARG A O 1
ATOM 2390 N N . ALA A 1 294 ? 8.987 3.826 33.191 1.00 93.75 294 ALA A N 1
ATOM 2391 C CA . ALA A 1 294 ? 10.348 3.420 33.522 1.00 93.75 294 ALA A CA 1
ATOM 2392 C C . ALA A 1 294 ? 10.935 2.498 32.442 1.00 93.75 294 ALA A C 1
ATOM 2394 O O . ALA A 1 294 ? 12.081 2.688 32.045 1.00 93.75 294 ALA A O 1
ATOM 2395 N N . VAL A 1 295 ? 10.135 1.568 31.902 1.00 92.81 295 VAL A N 1
ATOM 2396 C CA . VAL A 1 295 ? 10.563 0.737 30.767 1.00 92.81 295 VAL A CA 1
ATOM 2397 C C . VAL A 1 295 ? 10.820 1.581 29.518 1.00 92.81 295 VAL A C 1
ATOM 2399 O O . VAL A 1 295 ? 11.838 1.393 28.868 1.00 92.81 295 VAL A O 1
ATOM 2402 N N . PHE A 1 296 ? 9.945 2.524 29.167 1.00 89.94 296 PHE A N 1
ATOM 2403 C CA . PHE A 1 296 ? 10.143 3.328 27.951 1.00 89.94 296 PHE A CA 1
ATOM 2404 C C . PHE A 1 296 ? 11.300 4.330 28.052 1.00 89.94 296 PHE A C 1
ATOM 2406 O O . PHE A 1 296 ? 11.867 4.708 27.031 1.00 89.94 296 PHE A O 1
ATOM 2413 N N . GLN A 1 297 ? 11.660 4.757 29.264 1.00 91.12 297 GLN A N 1
ATOM 2414 C CA . GLN A 1 297 ? 12.819 5.619 29.505 1.00 91.12 297 GLN A CA 1
ATOM 2415 C C . GLN A 1 297 ? 14.152 4.864 29.423 1.00 91.12 297 GLN A C 1
ATOM 2417 O O . GLN A 1 297 ? 15.157 5.481 29.080 1.00 91.12 297 GLN A O 1
ATOM 2422 N N . ALA A 1 298 ? 14.154 3.563 29.724 1.00 92.81 298 ALA A N 1
ATOM 2423 C CA . ALA A 1 298 ? 15.329 2.695 29.681 1.00 92.81 298 ALA A CA 1
ATOM 2424 C C . ALA A 1 298 ? 14.955 1.313 29.099 1.00 92.81 298 ALA A C 1
ATOM 2426 O O . ALA A 1 298 ? 14.904 0.322 29.835 1.00 92.81 298 ALA A O 1
ATOM 2427 N N . PRO A 1 299 ? 14.638 1.224 27.790 1.00 91.88 299 PRO A N 1
ATOM 2428 C CA . PRO A 1 299 ? 14.119 0.001 27.169 1.00 91.88 299 PRO A CA 1
ATOM 2429 C C . PRO A 1 299 ? 15.117 -1.165 27.175 1.00 91.88 299 PRO A C 1
ATOM 2431 O O . PRO A 1 299 ? 14.716 -2.324 27.065 1.00 91.88 299 PRO A O 1
ATOM 2434 N N . GLU A 1 300 ? 16.406 -0.889 27.327 1.00 90.50 300 GLU A N 1
ATOM 2435 C CA . GLU A 1 300 ? 17.478 -1.869 27.490 1.00 90.50 300 GLU A CA 1
ATOM 2436 C C . GLU A 1 300 ? 17.651 -2.364 28.935 1.00 90.50 300 GLU A C 1
ATOM 2438 O O . GLU A 1 300 ? 18.200 -3.450 29.134 1.00 90.50 300 GLU A O 1
ATOM 2443 N N . ASP A 1 301 ? 17.170 -1.619 29.938 1.00 94.94 301 ASP A N 1
ATOM 2444 C CA . ASP A 1 301 ? 17.306 -2.002 31.342 1.00 94.94 301 ASP A CA 1
ATOM 2445 C C . ASP A 1 301 ? 16.309 -3.110 31.693 1.00 94.94 301 ASP A C 1
ATOM 2447 O O . ASP A 1 301 ? 15.097 -3.046 31.459 1.00 94.94 301 ASP A O 1
ATOM 2451 N N . SER A 1 302 ? 16.846 -4.169 32.281 1.00 93.81 302 SER A N 1
ATOM 2452 C CA . SER A 1 302 ? 16.084 -5.322 32.711 1.00 93.81 302 SER A CA 1
ATOM 2453 C C . SER A 1 302 ? 15.312 -5.047 34.011 1.00 93.81 302 SER A C 1
ATOM 2455 O O . SER A 1 302 ? 14.233 -5.601 34.211 1.00 93.81 302 SER A O 1
ATOM 2457 N N . ALA A 1 303 ? 15.790 -4.165 34.893 1.00 96.06 303 ALA A N 1
ATOM 2458 C CA . ALA A 1 303 ? 15.149 -3.942 36.193 1.00 96.06 303 ALA A CA 1
ATOM 2459 C C . ALA A 1 303 ? 13.719 -3.352 36.094 1.00 96.06 303 ALA A C 1
ATOM 2461 O O . ALA A 1 303 ? 12.807 -3.917 36.707 1.00 96.06 303 ALA A O 1
ATOM 2462 N N . PRO A 1 304 ? 13.445 -2.307 35.286 1.00 95.81 304 PRO A N 1
ATOM 2463 C CA . PRO A 1 304 ? 12.084 -1.792 35.095 1.00 95.81 304 PRO A CA 1
ATOM 2464 C C . PRO A 1 304 ? 11.114 -2.836 34.533 1.00 95.81 304 PRO A C 1
ATOM 2466 O O . PRO A 1 304 ? 9.945 -2.877 34.921 1.00 95.81 304 PRO A O 1
ATOM 2469 N N . LYS A 1 305 ? 11.602 -3.719 33.653 1.00 95.38 305 LYS A N 1
ATOM 2470 C CA . LYS A 1 305 ? 10.794 -4.781 33.042 1.00 95.38 305 LYS A CA 1
ATOM 2471 C C . LYS A 1 305 ? 10.393 -5.858 34.053 1.00 95.38 305 LYS A C 1
ATOM 2473 O O . LYS A 1 305 ? 9.284 -6.374 33.963 1.00 95.38 305 LYS A O 1
ATOM 2478 N N . ASP A 1 306 ? 11.259 -6.184 35.019 1.00 95.69 306 ASP A N 1
ATOM 2479 C CA . ASP A 1 306 ? 10.926 -7.125 36.105 1.00 95.69 306 ASP A CA 1
ATOM 2480 C C . ASP A 1 306 ? 9.840 -6.557 37.013 1.00 95.69 306 ASP A C 1
ATOM 2482 O O . ASP A 1 306 ? 8.884 -7.254 37.355 1.00 95.69 306 ASP A O 1
ATOM 2486 N N . ALA A 1 307 ? 9.976 -5.278 37.375 1.00 96.25 307 ALA A N 1
ATOM 2487 C CA . ALA A 1 307 ? 8.994 -4.584 38.196 1.00 96.25 307 ALA A CA 1
ATOM 2488 C C . ALA A 1 307 ? 7.625 -4.544 37.501 1.00 96.25 307 ALA A C 1
ATOM 2490 O O . ALA A 1 307 ? 6.615 -4.876 38.121 1.00 96.25 307 ALA A O 1
ATOM 2491 N N . LEU A 1 308 ? 7.598 -4.238 36.196 1.00 94.75 308 LEU A N 1
ATOM 2492 C CA . LEU A 1 308 ? 6.368 -4.291 35.409 1.00 94.75 308 LEU A CA 1
ATOM 2493 C C . LEU A 1 308 ? 5.787 -5.711 35.352 1.00 94.75 308 LEU A C 1
ATOM 2495 O O . LEU A 1 308 ? 4.586 -5.874 35.535 1.00 94.75 308 LEU A O 1
ATOM 2499 N N . ALA A 1 309 ? 6.607 -6.741 35.129 1.00 96.44 309 ALA A N 1
ATOM 2500 C CA . ALA A 1 309 ? 6.130 -8.122 35.062 1.00 96.44 309 ALA A CA 1
ATOM 2501 C C . ALA A 1 309 ? 5.489 -8.587 36.376 1.00 96.44 309 ALA A C 1
ATOM 2503 O O . ALA A 1 309 ? 4.443 -9.234 36.356 1.00 96.44 309 ALA A O 1
ATOM 2504 N N . ALA A 1 310 ? 6.101 -8.242 37.514 1.00 97.06 310 ALA A N 1
ATOM 2505 C CA . ALA A 1 310 ? 5.560 -8.538 38.836 1.00 97.06 310 ALA A CA 1
ATOM 2506 C C . ALA A 1 310 ? 4.239 -7.795 39.085 1.00 97.06 310 ALA A C 1
ATOM 2508 O O . ALA A 1 310 ? 3.283 -8.405 39.558 1.00 97.06 310 ALA A O 1
ATOM 2509 N N . TYR A 1 311 ? 4.169 -6.512 38.719 1.00 95.19 311 TYR A N 1
ATOM 2510 C CA . TYR A 1 311 ? 2.943 -5.719 38.808 1.00 95.19 311 TYR A CA 1
ATOM 2511 C C . TYR A 1 311 ? 1.817 -6.314 37.945 1.00 95.19 311 TYR A C 1
ATOM 2513 O O . TYR A 1 311 ? 0.722 -6.550 38.445 1.00 95.19 311 TYR A O 1
ATOM 2521 N N . LEU A 1 312 ? 2.089 -6.629 36.674 1.00 93.69 312 LEU A N 1
ATOM 2522 C CA . LEU A 1 312 ? 1.107 -7.215 35.753 1.00 93.69 312 LEU A CA 1
ATOM 2523 C C . LEU A 1 312 ? 0.603 -8.575 36.251 1.00 93.69 312 LEU A C 1
ATOM 2525 O O . LEU A 1 312 ? -0.595 -8.833 36.219 1.00 93.69 312 LEU A O 1
ATOM 2529 N N . GLN A 1 313 ? 1.485 -9.409 36.805 1.00 95.38 313 GLN A N 1
ATOM 2530 C CA . GLN A 1 313 ? 1.079 -10.684 37.398 1.00 95.38 313 GLN A CA 1
ATOM 2531 C C . GLN A 1 313 ? 0.180 -10.506 38.633 1.00 95.38 313 GLN A C 1
ATOM 2533 O O . GLN A 1 313 ? -0.719 -11.312 38.839 1.00 95.38 313 GLN A O 1
ATOM 2538 N N . GLN A 1 314 ? 0.383 -9.460 39.443 1.00 94.12 314 GLN A N 1
ATOM 2539 C CA . GLN A 1 314 ? -0.509 -9.146 40.570 1.00 94.12 314 GLN A CA 1
ATOM 2540 C C . GLN A 1 314 ? -1.905 -8.695 40.120 1.00 94.12 314 GLN A C 1
ATOM 2542 O O . GLN A 1 314 ? -2.846 -8.799 40.901 1.00 94.12 314 GLN A O 1
ATOM 2547 N N . GLN A 1 315 ? -2.033 -8.193 38.889 1.00 89.50 315 GLN A N 1
ATOM 2548 C CA . GLN A 1 315 ? -3.305 -7.809 38.270 1.00 89.50 315 GLN A CA 1
ATOM 2549 C C . GLN A 1 315 ? -3.930 -8.945 37.440 1.00 89.50 315 GLN A C 1
ATOM 2551 O O . GLN A 1 315 ? -4.884 -8.696 36.709 1.00 89.50 315 GLN A O 1
ATOM 2556 N N . ASP A 1 316 ? -3.383 -10.166 37.517 1.00 91.50 316 ASP A N 1
ATOM 2557 C CA . ASP A 1 316 ? -3.756 -11.306 36.670 1.00 91.50 316 ASP A CA 1
ATOM 2558 C C . ASP A 1 316 ? -3.656 -11.012 35.151 1.00 91.50 316 ASP A C 1
ATOM 2560 O O . ASP A 1 316 ? -4.328 -11.646 34.336 1.00 91.50 316 ASP A O 1
ATOM 2564 N N . ASP A 1 317 ? -2.785 -10.079 34.741 1.00 91.81 317 ASP A N 1
ATOM 2565 C CA . ASP A 1 317 ? -2.539 -9.773 33.329 1.00 91.81 317 ASP A CA 1
ATOM 2566 C C . ASP A 1 317 ? -1.582 -10.824 32.710 1.00 91.81 317 ASP A C 1
ATOM 2568 O O . ASP A 1 317 ? -0.447 -11.004 33.187 1.00 91.81 317 ASP A O 1
ATOM 2572 N N . PRO A 1 318 ? -1.984 -11.508 31.618 1.00 96.06 318 PRO A N 1
ATOM 2573 C CA . PRO A 1 318 ? -1.202 -12.571 30.975 1.00 96.06 318 PRO A CA 1
ATOM 2574 C C . PRO A 1 318 ? 0.163 -12.105 30.446 1.00 96.06 318 PRO A C 1
ATOM 2576 O O . PRO A 1 318 ? 1.082 -12.916 30.275 1.00 96.06 318 PRO A O 1
ATOM 2579 N N . ARG A 1 319 ? 0.351 -10.803 30.209 1.00 95.88 319 ARG A N 1
ATOM 2580 C CA . ARG A 1 319 ? 1.635 -10.231 29.794 1.00 95.88 319 ARG A CA 1
ATOM 2581 C C . ARG A 1 319 ? 2.694 -10.333 30.891 1.00 95.88 319 ARG A C 1
ATOM 2583 O O . ARG A 1 319 ? 3.874 -10.470 30.567 1.00 95.88 319 ARG A O 1
ATOM 2590 N N . GLY A 1 320 ? 2.295 -10.335 32.165 1.00 97.31 320 GLY A N 1
ATOM 2591 C CA . GLY A 1 320 ? 3.200 -10.578 33.292 1.00 97.31 320 GLY A CA 1
ATOM 2592 C C . GLY A 1 320 ? 3.842 -11.969 33.229 1.00 97.31 320 GLY A C 1
ATOM 2593 O O . GLY A 1 320 ? 5.067 -12.086 33.310 1.00 97.31 320 GLY A O 1
ATOM 2594 N N . GLU A 1 321 ? 3.035 -13.014 32.987 1.00 97.88 321 GLU A N 1
ATOM 2595 C CA . GLU A 1 321 ? 3.520 -14.388 32.750 1.00 97.88 321 GLU A CA 1
ATOM 2596 C C . GLU A 1 321 ? 4.458 -14.420 31.533 1.00 97.88 321 GLU A C 1
ATOM 2598 O O . GLU A 1 321 ? 5.555 -14.977 31.598 1.00 97.88 321 GLU A O 1
ATOM 2603 N N . PHE A 1 322 ? 4.059 -13.776 30.433 1.00 98.00 322 PHE A N 1
ATOM 2604 C CA . PHE A 1 322 ? 4.831 -13.750 29.193 1.00 98.00 322 PHE A CA 1
ATOM 2605 C C . PHE A 1 322 ? 6.231 -13.137 29.362 1.00 98.00 322 PHE A C 1
ATOM 2607 O O . PHE A 1 322 ? 7.214 -13.747 28.931 1.00 98.00 322 PHE A O 1
ATOM 2614 N N . ILE A 1 323 ? 6.343 -11.983 30.038 1.00 97.38 323 ILE A N 1
ATOM 2615 C CA . ILE A 1 323 ? 7.636 -11.342 30.334 1.00 97.38 323 ILE A CA 1
ATOM 2616 C C . ILE A 1 323 ? 8.520 -12.289 31.158 1.00 97.38 323 ILE A C 1
ATOM 2618 O O . ILE A 1 323 ? 9.677 -12.517 30.806 1.00 97.38 323 ILE A O 1
ATOM 2622 N N . GLN A 1 324 ? 7.984 -12.890 32.226 1.00 97.50 324 GLN A N 1
ATOM 2623 C CA . GLN A 1 324 ? 8.757 -13.796 33.084 1.00 97.50 324 GLN A CA 1
ATOM 2624 C C . GLN A 1 324 ? 9.257 -15.030 32.330 1.00 97.50 324 GLN A C 1
ATOM 2626 O O . GLN A 1 324 ? 10.396 -15.452 32.531 1.00 97.50 324 GLN A O 1
ATOM 2631 N N . LEU A 1 325 ? 8.432 -15.607 31.450 1.00 97.88 325 LEU A N 1
ATOM 2632 C CA . LEU A 1 325 ? 8.820 -16.760 30.636 1.00 97.88 325 LEU A CA 1
ATOM 2633 C C . LEU A 1 325 ? 9.965 -16.423 29.675 1.00 97.88 325 LEU A C 1
ATOM 2635 O O . LEU A 1 325 ? 10.907 -17.212 29.580 1.00 97.88 325 LEU A O 1
ATOM 2639 N N . GLN A 1 326 ? 9.915 -15.263 29.008 1.00 97.38 326 GLN A N 1
ATOM 2640 C CA . GLN A 1 326 ? 10.970 -14.826 28.084 1.00 97.38 326 GLN A CA 1
ATOM 2641 C C . GLN A 1 326 ? 12.300 -14.544 28.787 1.00 97.38 326 GLN A C 1
ATOM 2643 O O . GLN A 1 326 ? 13.357 -14.679 28.177 1.00 97.38 326 GLN A O 1
ATOM 2648 N N . ARG A 1 327 ? 12.250 -14.197 30.074 1.00 95.38 327 ARG A N 1
ATOM 2649 C CA . ARG A 1 327 ? 13.420 -13.824 30.872 1.00 95.38 327 ARG A CA 1
ATOM 2650 C C . ARG A 1 327 ? 14.070 -14.968 31.641 1.00 95.38 327 ARG A C 1
ATOM 2652 O O . ARG A 1 327 ? 15.094 -14.763 32.292 1.00 95.38 327 ARG A O 1
ATOM 2659 N N . LYS A 1 328 ? 13.521 -16.181 31.568 1.00 96.19 328 LYS A N 1
ATOM 2660 C CA . LYS A 1 328 ? 14.217 -17.373 32.066 1.00 96.19 328 LYS A CA 1
ATOM 2661 C C . LYS A 1 328 ? 15.506 -17.557 31.267 1.00 96.19 328 LYS A C 1
ATOM 2663 O O . LYS A 1 328 ? 15.461 -17.600 30.046 1.00 96.19 328 LYS A O 1
ATOM 2668 N N . GLU A 1 329 ? 16.635 -17.762 31.946 1.00 95.94 329 GLU A N 1
ATOM 2669 C CA . GLU A 1 329 ? 17.940 -17.983 31.292 1.00 95.94 329 GLU A CA 1
ATOM 2670 C C . GLU A 1 329 ? 17.891 -19.135 30.268 1.00 95.94 329 GLU A C 1
ATOM 2672 O O . GLU A 1 329 ? 18.539 -19.094 29.223 1.00 95.94 329 GLU A O 1
ATOM 2677 N N . LYS A 1 330 ? 17.100 -20.175 30.566 1.00 96.56 330 LYS A N 1
ATOM 2678 C CA . LYS A 1 330 ? 16.891 -21.348 29.707 1.00 96.56 330 LYS A CA 1
ATOM 2679 C C . LYS A 1 330 ? 15.413 -21.754 29.722 1.00 96.56 330 LYS A C 1
ATOM 2681 O O . LYS A 1 330 ? 15.030 -22.590 30.546 1.00 96.56 330 LYS A O 1
ATOM 2686 N N . PRO A 1 331 ? 14.563 -21.174 28.855 1.00 96.56 331 PRO A N 1
ATOM 2687 C CA . PRO A 1 331 ? 13.160 -21.561 28.778 1.00 96.56 331 PRO A CA 1
ATOM 2688 C C . PRO A 1 331 ? 13.045 -23.014 28.302 1.00 96.56 331 PRO A C 1
ATOM 2690 O O . PRO A 1 331 ? 13.712 -23.444 27.360 1.00 96.56 331 PRO A O 1
ATOM 2693 N N . THR A 1 332 ? 12.195 -23.797 28.958 1.00 97.81 332 THR A N 1
ATOM 2694 C CA . THR A 1 332 ? 11.914 -25.180 28.552 1.00 97.81 332 THR A CA 1
ATOM 2695 C C . THR A 1 332 ? 11.061 -25.214 27.279 1.00 97.81 332 THR A C 1
ATOM 2697 O O . THR A 1 332 ? 10.405 -24.236 26.926 1.00 97.81 332 THR A O 1
ATOM 2700 N N . ALA A 1 333 ? 10.968 -26.365 26.604 1.00 97.25 333 ALA A N 1
ATOM 2701 C CA . ALA A 1 333 ? 10.067 -26.515 25.452 1.00 97.25 333 ALA A CA 1
ATOM 2702 C C . ALA A 1 333 ? 8.593 -26.208 25.799 1.00 97.25 333 ALA A C 1
ATOM 2704 O O . ALA A 1 333 ? 7.847 -25.700 24.960 1.00 97.25 333 ALA A O 1
ATOM 2705 N N . LYS A 1 334 ? 8.180 -26.478 27.048 1.00 97.62 334 LYS A N 1
ATOM 2706 C CA . LYS A 1 334 ? 6.848 -26.127 27.557 1.00 97.62 334 LYS A CA 1
ATOM 2707 C C . LYS A 1 334 ? 6.689 -24.613 27.713 1.00 97.62 334 LYS A C 1
ATOM 2709 O O . LYS A 1 334 ? 5.649 -24.097 27.321 1.00 97.62 334 LYS A O 1
ATOM 2714 N N . ASP A 1 335 ? 7.710 -23.920 28.222 1.00 97.62 335 ASP A N 1
ATOM 2715 C CA . ASP A 1 335 ? 7.715 -22.454 28.313 1.00 97.62 335 ASP A CA 1
ATOM 2716 C C . ASP A 1 335 ? 7.621 -21.828 26.915 1.00 97.62 335 ASP A C 1
ATOM 2718 O O . ASP A 1 335 ? 6.785 -20.964 26.689 1.00 97.62 335 ASP A O 1
ATOM 2722 N N . VAL A 1 336 ? 8.396 -22.323 25.939 1.00 97.38 336 VAL A N 1
ATOM 2723 C CA . VAL A 1 336 ? 8.344 -21.842 24.544 1.00 97.38 336 VAL A CA 1
ATOM 2724 C C . VAL A 1 336 ? 6.970 -22.056 23.918 1.00 97.38 336 VAL A C 1
ATOM 2726 O O . VAL A 1 336 ? 6.461 -21.170 23.233 1.00 97.38 336 VAL A O 1
ATOM 2729 N N . LYS A 1 337 ? 6.345 -23.213 24.161 1.00 97.31 337 LYS A N 1
ATOM 2730 C CA . LYS A 1 337 ? 4.972 -23.462 23.714 1.00 97.31 337 LYS A CA 1
ATOM 2731 C C . LYS A 1 337 ? 3.993 -22.482 24.368 1.00 97.31 337 LYS A C 1
ATOM 2733 O O . LYS A 1 337 ? 3.221 -21.856 23.654 1.00 97.31 337 LYS A O 1
ATOM 2738 N N . ARG A 1 338 ? 4.074 -22.298 25.690 1.00 97.94 338 ARG A N 1
ATOM 2739 C CA . ARG A 1 338 ? 3.206 -21.373 26.431 1.00 97.94 338 ARG A CA 1
ATOM 2740 C C . ARG A 1 338 ? 3.382 -19.924 25.975 1.00 97.94 338 ARG A C 1
ATOM 2742 O O . ARG A 1 338 ? 2.384 -19.239 25.815 1.00 97.94 338 ARG A O 1
ATOM 2749 N N . MET A 1 339 ? 4.607 -19.482 25.686 1.00 97.94 339 MET A N 1
ATOM 2750 C CA . MET A 1 339 ? 4.875 -18.158 25.110 1.00 97.94 339 MET A CA 1
ATOM 2751 C C . MET A 1 339 ? 4.187 -17.978 23.754 1.00 97.94 339 MET A C 1
ATOM 2753 O O . MET A 1 339 ? 3.553 -16.954 23.527 1.00 97.94 339 MET A O 1
ATOM 2757 N N . LYS A 1 340 ? 4.259 -18.982 22.869 1.00 96.38 340 LYS A N 1
ATOM 2758 C CA . LYS A 1 340 ? 3.556 -18.945 21.576 1.00 96.38 340 LYS A CA 1
ATOM 2759 C C . LYS A 1 340 ? 2.039 -18.923 21.741 1.00 96.38 340 LYS A C 1
ATOM 2761 O O . LYS A 1 340 ? 1.376 -18.203 21.003 1.00 96.38 340 LYS A O 1
ATOM 2766 N N . ASP A 1 341 ? 1.509 -19.697 22.687 1.00 95.62 341 ASP A N 1
ATOM 2767 C CA . ASP A 1 341 ? 0.075 -19.731 22.983 1.00 95.62 341 ASP A CA 1
ATOM 2768 C C . ASP A 1 341 ? -0.397 -18.361 23.512 1.00 95.62 341 ASP A C 1
ATOM 2770 O O . ASP A 1 341 ? -1.343 -17.805 22.966 1.00 95.62 341 ASP A O 1
ATOM 2774 N N . LEU A 1 342 ? 0.325 -17.771 24.477 1.00 96.50 342 LEU A N 1
ATOM 2775 C CA . LEU A 1 342 ? 0.045 -16.436 25.025 1.00 96.50 342 LEU A CA 1
ATOM 2776 C C . LEU A 1 342 ? 0.128 -15.339 23.958 1.00 96.50 342 LEU A C 1
ATOM 2778 O O . LEU A 1 342 ? -0.781 -14.522 23.857 1.00 96.50 342 LEU A O 1
ATOM 2782 N N . GLN A 1 343 ? 1.187 -15.333 23.137 1.00 95.75 343 GLN A N 1
ATOM 2783 C CA . GLN A 1 343 ? 1.305 -14.379 22.035 1.00 95.75 343 GLN A CA 1
ATOM 2784 C C . GLN A 1 343 ? 0.132 -14.549 21.071 1.00 95.75 343 GLN A C 1
ATOM 2786 O O . GLN A 1 343 ? -0.513 -13.571 20.738 1.00 95.75 343 GLN A O 1
ATOM 2791 N N . LYS A 1 344 ? -0.201 -15.774 20.652 1.00 92.81 344 LYS A N 1
ATOM 2792 C CA . LYS A 1 344 ? -1.320 -16.011 19.731 1.00 92.81 344 LYS A CA 1
ATOM 2793 C C . LYS A 1 344 ? -2.665 -15.541 20.300 1.00 92.81 344 LYS A C 1
ATOM 2795 O O . LYS A 1 344 ? -3.470 -15.008 19.544 1.00 92.81 344 LYS A O 1
ATOM 2800 N N . GLU A 1 345 ? -2.910 -15.768 21.587 1.00 91.50 345 GLU A N 1
ATOM 2801 C CA . GLU A 1 345 ? -4.165 -15.428 22.267 1.00 91.50 345 GLU A CA 1
ATOM 2802 C C . GLU A 1 345 ? -4.307 -13.919 22.516 1.00 91.50 345 GLU A C 1
ATOM 2804 O O . GLU A 1 345 ? -5.370 -13.359 22.265 1.00 91.50 345 GLU A O 1
ATOM 2809 N N . HIS A 1 346 ? -3.225 -13.247 22.926 1.00 92.75 346 HIS A N 1
ATOM 2810 C CA . HIS A 1 346 ? -3.256 -11.849 23.375 1.00 92.75 346 HIS A CA 1
ATOM 2811 C C . HIS A 1 346 ? -2.567 -10.855 22.425 1.00 92.75 346 HIS A C 1
ATOM 2813 O O . HIS A 1 346 ? -2.461 -9.674 22.750 1.00 92.75 346 HIS A O 1
ATOM 2819 N N . ARG A 1 347 ? -2.110 -11.279 21.236 1.00 92.50 347 ARG A N 1
ATOM 2820 C CA . ARG A 1 347 ? -1.391 -10.424 20.265 1.00 92.50 347 ARG A CA 1
ATOM 2821 C C . ARG A 1 347 ? -2.108 -9.106 19.993 1.00 92.50 347 ARG A C 1
ATOM 2823 O O . ARG A 1 347 ? -1.494 -8.047 20.094 1.00 92.50 347 ARG A O 1
ATOM 2830 N N . GLU A 1 348 ? -3.385 -9.163 19.618 1.00 86.38 348 GLU A N 1
ATOM 2831 C CA . GLU A 1 348 ? -4.149 -7.962 19.253 1.00 86.38 348 GLU A CA 1
ATOM 2832 C C . GLU A 1 348 ? -4.333 -7.020 20.443 1.00 86.38 348 GLU A C 1
ATOM 2834 O O . GLU A 1 348 ? -4.231 -5.803 20.298 1.00 86.38 348 GLU A O 1
ATOM 2839 N N . GLU A 1 349 ? -4.549 -7.579 21.633 1.00 85.88 349 GLU A N 1
ATOM 2840 C CA . GLU A 1 349 ? -4.655 -6.823 22.877 1.00 85.88 349 GLU A CA 1
ATOM 2841 C C . GLU A 1 349 ? -3.336 -6.126 23.225 1.00 85.88 349 GLU A C 1
ATOM 2843 O O . GLU A 1 349 ? -3.328 -4.933 23.521 1.00 85.88 349 GLU A O 1
ATOM 2848 N N . TRP A 1 350 ? -2.208 -6.833 23.125 1.00 92.12 350 TRP A N 1
ATOM 2849 C CA . TRP A 1 350 ? -0.894 -6.279 23.449 1.00 92.12 350 TRP A CA 1
ATOM 2850 C C . TRP A 1 350 ? -0.396 -5.261 22.434 1.00 92.12 350 TRP A C 1
ATOM 2852 O O . TRP A 1 350 ? 0.266 -4.308 22.834 1.00 92.12 350 TRP A O 1
ATOM 2862 N N . LEU A 1 351 ? -0.668 -5.460 21.141 1.00 89.06 351 LEU A N 1
ATOM 2863 C CA . LEU A 1 351 ? -0.306 -4.518 20.078 1.00 89.06 351 LEU A CA 1
ATOM 2864 C C . LEU A 1 351 ? -1.253 -3.319 20.017 1.00 89.06 351 LEU A C 1
ATOM 2866 O O . LEU A 1 351 ? -0.871 -2.270 19.495 1.00 89.06 351 LEU A O 1
ATOM 2870 N N . GLN A 1 352 ? -2.469 -3.463 20.548 1.00 87.00 352 GLN A N 1
ATOM 2871 C CA . GLN A 1 352 ? -3.504 -2.439 20.534 1.00 87.00 352 GLN A CA 1
ATOM 2872 C C . GLN A 1 352 ? -3.701 -1.899 19.108 1.00 87.00 352 GLN A C 1
ATOM 2874 O O . GLN A 1 352 ? -3.978 -2.638 18.164 1.00 87.00 352 GLN A O 1
ATOM 2879 N N . GLN A 1 353 ? -3.510 -0.597 18.926 1.00 80.31 353 GLN A N 1
ATOM 2880 C CA . GLN A 1 353 ? -3.724 0.087 17.657 1.00 80.31 353 GLN A CA 1
ATOM 2881 C C . GLN A 1 353 ? -2.628 -0.206 16.628 1.00 80.31 353 GLN A C 1
ATOM 2883 O O . GLN A 1 353 ? -2.840 0.036 15.443 1.00 80.31 353 GLN A O 1
ATOM 2888 N N . LEU A 1 354 ? -1.486 -0.769 17.045 1.00 84.62 354 LEU A N 1
ATOM 2889 C CA . LEU A 1 354 ? -0.443 -1.216 16.121 1.00 84.62 354 LEU A CA 1
ATOM 2890 C C . LEU A 1 354 ? -0.830 -2.509 15.387 1.00 84.62 354 LEU A C 1
ATOM 2892 O O . LEU A 1 354 ? -0.280 -2.773 14.320 1.00 84.62 354 LEU A O 1
ATOM 2896 N N . ALA A 1 355 ? -1.763 -3.309 15.922 1.00 88.19 355 ALA A N 1
ATOM 2897 C CA . ALA A 1 355 ? -2.064 -4.643 15.395 1.00 88.19 355 ALA A CA 1
ATOM 2898 C C . ALA A 1 355 ? -2.397 -4.661 13.888 1.00 88.19 355 ALA A C 1
ATOM 2900 O O . ALA A 1 355 ? -1.821 -5.490 13.183 1.00 88.19 355 ALA A O 1
ATOM 2901 N N . PRO A 1 356 ? -3.232 -3.744 13.347 1.00 81.94 356 PRO A N 1
ATOM 2902 C CA . PRO A 1 356 ? -3.570 -3.736 11.920 1.00 81.94 356 PRO A CA 1
ATOM 2903 C C . PRO A 1 356 ? -2.417 -3.310 11.002 1.00 81.94 356 PRO A C 1
ATOM 2905 O O . PRO A 1 356 ? -2.466 -3.560 9.800 1.00 81.94 356 PRO A O 1
ATOM 2908 N N . ALA A 1 357 ? -1.401 -2.632 11.542 1.00 84.50 357 ALA A N 1
ATOM 2909 C CA . ALA A 1 357 ? -0.269 -2.131 10.767 1.00 84.50 357 ALA A CA 1
ATOM 2910 C C . ALA A 1 357 ? 0.867 -3.154 10.629 1.00 84.50 357 ALA A C 1
ATOM 2912 O O . ALA A 1 357 ? 1.727 -3.015 9.753 1.00 84.50 357 ALA A O 1
ATOM 2913 N N . LEU A 1 358 ? 0.884 -4.169 11.491 1.00 88.94 358 LEU A N 1
ATOM 2914 C CA . LEU A 1 358 ? 1.932 -5.176 11.542 1.00 88.94 358 LEU A CA 1
ATOM 2915 C C . LEU A 1 358 ? 1.527 -6.428 10.767 1.00 88.94 358 LEU A C 1
ATOM 2917 O O . LEU A 1 358 ? 0.488 -7.032 11.027 1.00 88.94 358 LEU A O 1
ATOM 2921 N N . LEU A 1 359 ? 2.390 -6.837 9.842 1.00 86.88 359 LEU A N 1
ATOM 2922 C CA . LEU A 1 359 ? 2.362 -8.163 9.241 1.00 86.88 359 LEU A CA 1
ATOM 2923 C C . LEU A 1 359 ? 2.722 -9.217 10.294 1.00 86.88 359 LEU A C 1
ATOM 2925 O O . LEU A 1 359 ? 3.394 -8.921 11.284 1.00 86.88 359 LEU A O 1
ATOM 2929 N N . ASP A 1 360 ? 2.296 -10.455 10.053 1.00 85.62 360 ASP A N 1
ATOM 2930 C CA . ASP A 1 360 ? 2.642 -11.581 10.916 1.00 85.62 360 ASP A CA 1
ATOM 2931 C C . ASP A 1 360 ? 4.163 -11.771 11.009 1.00 85.62 360 ASP A C 1
ATOM 2933 O O . ASP A 1 360 ? 4.904 -11.575 10.037 1.00 85.62 360 ASP A O 1
ATOM 2937 N N . GLY A 1 361 ? 4.616 -12.223 12.179 1.00 88.94 361 GLY A N 1
ATOM 2938 C CA . GLY A 1 361 ? 6.020 -12.545 12.435 1.00 88.94 361 GLY A CA 1
ATOM 2939 C C . GLY A 1 361 ? 6.741 -11.540 13.326 1.00 88.94 361 GLY A C 1
ATOM 2940 O O . GLY A 1 361 ? 7.970 -11.530 13.336 1.00 88.94 361 GLY A O 1
ATOM 2941 N N . GLU A 1 362 ? 6.011 -10.711 14.074 1.00 94.50 362 GLU A N 1
ATOM 2942 C CA . GLU A 1 362 ? 6.620 -9.870 15.095 1.00 94.50 362 GLU A CA 1
ATOM 2943 C C . GLU A 1 362 ? 7.304 -10.709 16.185 1.00 94.50 362 GLU A C 1
ATOM 2945 O O . GLU A 1 362 ? 6.789 -11.742 16.634 1.00 94.50 362 GLU A O 1
ATOM 2950 N N . ILE A 1 363 ? 8.483 -10.260 16.612 1.00 95.75 363 ILE A N 1
ATOM 2951 C CA . ILE A 1 363 ? 9.263 -10.919 17.660 1.00 95.75 363 ILE A CA 1
ATOM 2952 C C . ILE A 1 363 ? 9.192 -10.063 18.911 1.00 95.75 363 ILE A C 1
ATOM 2954 O O . ILE A 1 363 ? 9.484 -8.866 18.882 1.00 95.75 363 ILE A O 1
ATOM 2958 N N . TYR A 1 364 ? 8.840 -10.708 20.020 1.00 96.38 364 TYR A N 1
ATOM 2959 C CA . TYR A 1 364 ? 8.905 -10.109 21.341 1.00 96.38 364 TYR A CA 1
ATOM 2960 C C . TYR A 1 364 ? 10.198 -10.511 22.045 1.00 96.38 364 TYR A C 1
ATOM 2962 O O . TYR A 1 364 ? 10.575 -11.686 22.017 1.00 96.38 364 TYR A O 1
ATOM 2970 N N . LYS A 1 365 ? 10.829 -9.553 22.722 1.00 95.75 365 LYS A N 1
ATOM 2971 C CA . LYS A 1 365 ? 11.975 -9.760 23.610 1.00 95.75 365 LYS A CA 1
ATOM 2972 C C . LYS A 1 365 ? 11.662 -9.132 24.963 1.00 95.75 365 LYS A C 1
ATOM 2974 O O . LYS A 1 365 ? 11.194 -7.997 25.027 1.00 95.75 365 LYS A O 1
ATOM 2979 N N . ASP A 1 366 ? 11.877 -9.889 26.034 1.00 95.31 366 ASP A N 1
ATOM 2980 C CA . ASP A 1 366 ? 11.523 -9.512 27.409 1.00 95.31 366 ASP A CA 1
ATOM 2981 C C . ASP A 1 366 ? 10.059 -9.046 27.585 1.00 95.31 366 ASP A C 1
ATOM 2983 O O . ASP A 1 366 ? 9.762 -8.247 28.464 1.00 95.31 366 ASP A O 1
ATOM 2987 N N . GLY A 1 367 ? 9.145 -9.516 26.732 1.00 94.06 367 GLY A N 1
ATOM 2988 C CA . GLY A 1 367 ? 7.716 -9.192 26.682 1.00 94.06 367 GLY A CA 1
ATOM 2989 C C . GLY A 1 367 ? 7.352 -7.873 25.990 1.00 94.06 367 GLY A C 1
ATOM 2990 O O . GLY A 1 367 ? 6.216 -7.393 26.105 1.00 94.06 367 GLY A O 1
ATOM 2991 N N . PHE A 1 368 ? 8.286 -7.294 25.234 1.00 95.12 368 PHE A N 1
ATOM 2992 C CA . PHE A 1 368 ? 8.083 -6.080 24.441 1.00 95.12 368 PHE A CA 1
ATOM 2993 C C . PHE A 1 368 ? 8.389 -6.324 22.972 1.00 95.12 368 PHE A C 1
ATOM 2995 O O . PHE A 1 368 ? 9.126 -7.240 22.618 1.00 95.12 368 PHE A O 1
ATOM 3002 N N . LEU A 1 369 ? 7.785 -5.503 22.120 1.00 95.31 369 LEU A N 1
ATOM 3003 C CA . LEU A 1 369 ? 7.921 -5.599 20.676 1.00 95.31 369 LEU A CA 1
AT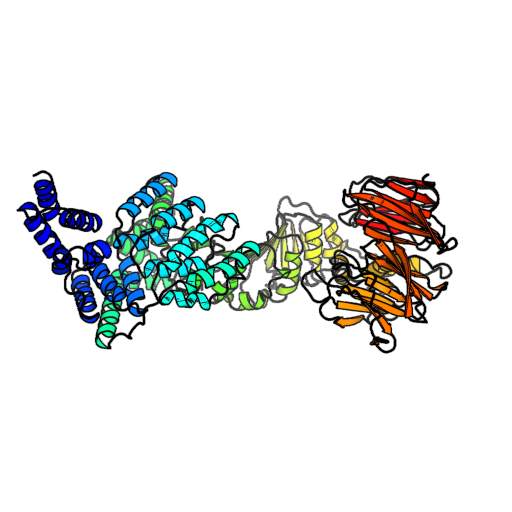OM 3004 C C . LEU A 1 369 ? 9.356 -5.234 20.275 1.00 95.31 369 LEU A C 1
ATOM 3006 O O . LEU A 1 369 ? 9.799 -4.139 20.610 1.00 95.31 369 LEU A O 1
ATOM 3010 N N . HIS A 1 370 ? 10.065 -6.141 19.597 1.00 96.56 370 HIS A N 1
ATOM 3011 C CA . HIS A 1 370 ? 11.491 -6.006 19.275 1.00 96.56 370 HIS A CA 1
ATOM 3012 C C . HIS A 1 370 ? 11.753 -6.035 17.763 1.00 96.56 370 HIS A C 1
ATOM 3014 O O . HIS A 1 370 ? 12.378 -5.105 17.250 1.00 96.56 370 HIS A O 1
ATOM 3020 N N . ASP A 1 371 ? 11.228 -7.045 17.052 1.00 96.94 371 ASP A N 1
ATOM 3021 C CA . ASP A 1 371 ? 11.231 -7.085 15.582 1.00 96.94 371 ASP A CA 1
ATOM 3022 C C . ASP A 1 371 ? 9.818 -6.859 15.058 1.00 96.94 371 ASP A C 1
ATOM 3024 O O . ASP A 1 371 ? 8.874 -7.523 15.496 1.00 96.94 371 ASP A O 1
ATOM 3028 N N . VAL A 1 372 ? 9.679 -5.975 14.074 1.00 95.56 372 VAL A N 1
ATOM 3029 C CA . VAL A 1 372 ? 8.397 -5.683 13.426 1.00 95.56 372 VAL A CA 1
ATOM 3030 C C . VAL A 1 372 ? 8.506 -5.706 11.914 1.00 95.56 372 VAL A C 1
ATOM 3032 O O . VAL A 1 372 ? 9.534 -5.348 11.341 1.00 95.56 372 VAL A O 1
ATOM 3035 N N . ASN A 1 373 ? 7.403 -6.061 11.263 1.00 93.81 373 ASN A N 1
ATOM 3036 C CA . ASN A 1 373 ? 7.247 -5.938 9.824 1.00 93.81 373 ASN A CA 1
ATOM 3037 C C . ASN A 1 373 ? 5.987 -5.122 9.517 1.00 93.81 373 ASN A C 1
ATOM 3039 O O . ASN A 1 373 ? 4.874 -5.591 9.725 1.00 93.81 373 ASN A O 1
ATOM 3043 N N . PHE A 1 374 ? 6.157 -3.892 9.050 1.00 90.81 374 PHE A N 1
ATOM 3044 C CA . PHE A 1 374 ? 5.067 -2.993 8.693 1.00 90.81 374 PHE A CA 1
ATOM 3045 C C . PHE A 1 374 ? 4.539 -3.301 7.290 1.00 90.81 374 PHE A C 1
ATOM 3047 O O . PHE A 1 374 ? 5.299 -3.366 6.321 1.00 90.81 374 PHE A O 1
ATOM 3054 N N . GLY A 1 375 ? 3.217 -3.453 7.178 1.00 83.94 375 GLY A N 1
ATOM 3055 C CA . GLY A 1 375 ? 2.526 -3.634 5.899 1.00 83.94 375 GLY A CA 1
ATOM 3056 C C . GLY A 1 375 ? 2.610 -2.401 4.989 1.00 83.94 375 GLY A C 1
ATOM 3057 O O . GLY A 1 375 ? 3.121 -1.355 5.373 1.00 83.94 375 GLY A O 1
ATOM 3058 N N . GLN A 1 376 ? 2.082 -2.479 3.763 1.00 71.31 376 GLN A N 1
ATOM 3059 C CA . GLN A 1 376 ? 1.981 -1.292 2.888 1.00 71.31 376 GLN A CA 1
ATOM 3060 C C . GLN A 1 376 ? 0.963 -0.265 3.409 1.00 71.31 376 GLN A C 1
ATOM 3062 O O . GLN A 1 376 ? 1.051 0.918 3.101 1.00 71.31 376 GLN A O 1
ATOM 3067 N N . ILE A 1 377 ? -0.012 -0.723 4.197 1.00 61.31 377 ILE A N 1
ATOM 3068 C CA . ILE A 1 377 ? -1.188 0.044 4.614 1.00 61.31 377 ILE A CA 1
ATOM 3069 C C . ILE A 1 377 ? -1.015 0.532 6.060 1.00 61.31 377 ILE A C 1
ATOM 3071 O O . ILE A 1 377 ? -1.843 0.282 6.929 1.00 61.31 377 ILE A O 1
ATOM 3075 N N . THR A 1 378 ? 0.104 1.190 6.360 1.00 62.19 378 THR A N 1
ATOM 3076 C CA . THR A 1 378 ? 0.387 1.692 7.723 1.00 62.19 378 THR A CA 1
ATOM 3077 C C . THR A 1 378 ? 0.209 3.201 7.855 1.00 62.19 378 THR A C 1
ATOM 3079 O O . THR A 1 378 ? 0.455 3.766 8.917 1.00 62.19 378 THR A O 1
ATOM 3082 N N . THR A 1 379 ? -0.244 3.864 6.787 1.00 61.12 379 THR A N 1
ATOM 3083 C CA . THR A 1 379 ? -0.382 5.324 6.686 1.00 61.12 379 THR A CA 1
ATOM 3084 C C . THR A 1 379 ? -1.265 5.973 7.751 1.00 61.12 379 THR A C 1
ATOM 3086 O O . THR A 1 379 ? -0.836 6.991 8.291 1.00 61.12 379 THR A O 1
ATOM 3089 N N . PRO A 1 380 ? -2.449 5.436 8.102 1.00 67.19 380 PRO A N 1
ATOM 3090 C CA . PRO A 1 380 ? -3.311 6.099 9.082 1.00 67.19 380 PRO A CA 1
ATOM 3091 C C . PRO A 1 380 ? -2.708 6.078 10.488 1.00 67.19 380 PRO A C 1
ATOM 3093 O O . PRO A 1 380 ? -2.683 7.094 11.173 1.00 67.19 380 PRO A O 1
ATOM 3096 N N . LEU A 1 381 ? -2.129 4.943 10.890 1.00 70.88 381 LEU A N 1
ATOM 3097 C CA . LEU A 1 381 ? -1.633 4.740 12.249 1.00 70.88 381 LEU A CA 1
ATOM 3098 C C . LEU A 1 381 ? -0.532 5.736 12.633 1.00 70.88 381 LEU A C 1
ATOM 3100 O O . LEU A 1 381 ? -0.600 6.360 13.690 1.00 70.88 381 LEU A O 1
ATOM 3104 N N . PHE A 1 382 ? 0.476 5.899 11.773 1.00 74.88 382 PHE A N 1
ATOM 3105 C CA . PHE A 1 382 ? 1.586 6.812 12.049 1.00 74.88 382 PHE A CA 1
ATOM 3106 C C . PHE A 1 382 ? 1.182 8.287 11.975 1.00 74.88 382 PHE A C 1
ATOM 3108 O O . PHE A 1 382 ? 1.836 9.118 12.599 1.00 74.88 382 PHE A O 1
ATOM 3115 N N . ARG A 1 383 ? 0.101 8.615 11.254 1.00 73.62 383 ARG A N 1
ATOM 3116 C CA . ARG A 1 383 ? -0.463 9.972 11.232 1.00 73.62 383 ARG A CA 1
ATOM 3117 C C . ARG A 1 383 ? -1.250 10.278 12.499 1.00 73.62 383 ARG A C 1
ATOM 3119 O O . ARG A 1 383 ? -1.070 11.341 13.077 1.00 73.62 383 ARG A O 1
ATOM 3126 N N . GLU A 1 384 ? -2.099 9.351 12.932 1.00 72.69 384 GLU A N 1
ATOM 3127 C CA . GLU A 1 384 ? -2.974 9.559 14.087 1.00 72.69 384 GLU A CA 1
ATOM 3128 C C . GLU A 1 384 ? -2.210 9.485 15.414 1.00 72.69 384 GLU A C 1
ATOM 3130 O O . GLU A 1 384 ? -2.507 10.237 16.341 1.00 72.69 384 GLU A O 1
ATOM 3135 N N . LYS A 1 385 ? -1.225 8.580 15.525 1.00 74.06 385 LYS A N 1
ATOM 3136 C CA . LYS A 1 385 ? -0.485 8.332 16.773 1.00 74.06 385 LYS A CA 1
ATOM 3137 C C . LYS A 1 385 ? 1.011 8.103 16.543 1.00 74.06 385 LYS A C 1
ATOM 3139 O O . LYS A 1 385 ? 1.514 7.008 16.804 1.00 74.06 385 LYS A O 1
ATOM 3144 N N . PRO A 1 386 ? 1.765 9.145 16.157 1.00 77.56 386 PRO A N 1
ATOM 3145 C CA . PRO A 1 386 ? 3.211 9.047 15.934 1.00 77.56 386 PRO A CA 1
ATOM 3146 C C . PRO A 1 386 ? 4.030 8.697 17.192 1.00 77.56 386 PRO A C 1
ATOM 3148 O O . PRO A 1 386 ? 5.218 8.426 17.075 1.00 77.56 386 PRO A O 1
ATOM 3151 N N . ASN A 1 387 ? 3.419 8.695 18.384 1.00 78.75 387 ASN A N 1
ATOM 3152 C CA . ASN A 1 387 ? 4.096 8.499 19.671 1.00 78.75 387 ASN A CA 1
ATOM 3153 C C . ASN A 1 387 ? 3.562 7.283 20.447 1.00 78.75 387 ASN A C 1
ATOM 3155 O O . ASN A 1 387 ? 3.441 7.323 21.672 1.00 78.75 387 ASN A O 1
ATOM 3159 N N . HIS A 1 388 ? 3.164 6.213 19.751 1.00 83.69 388 HIS A N 1
ATOM 3160 C CA . HIS A 1 388 ? 2.665 5.017 20.429 1.00 83.69 388 HIS A CA 1
ATOM 3161 C C . HIS A 1 388 ? 3.768 4.401 21.319 1.00 83.69 388 HIS A C 1
ATOM 3163 O O . HIS A 1 388 ? 4.841 4.082 20.804 1.00 83.69 388 HIS A O 1
ATOM 3169 N N . PRO A 1 389 ? 3.533 4.153 22.624 1.00 84.56 389 PRO A N 1
ATOM 3170 C CA . PRO A 1 389 ? 4.613 3.803 23.550 1.00 84.56 389 PRO A CA 1
ATOM 3171 C C . PRO A 1 389 ? 5.387 2.523 23.196 1.00 84.56 389 PRO A C 1
ATOM 3173 O O . PRO A 1 389 ? 6.603 2.468 23.350 1.00 84.56 389 PRO A O 1
ATOM 3176 N N . LEU A 1 390 ? 4.710 1.512 22.638 1.00 88.75 390 LEU A N 1
ATOM 3177 C CA . LEU A 1 390 ? 5.351 0.265 22.181 1.00 88.75 390 LEU A CA 1
ATOM 3178 C C . LEU A 1 390 ? 6.391 0.457 21.064 1.00 88.75 390 LEU A C 1
ATOM 3180 O O . LEU A 1 390 ? 7.178 -0.449 20.816 1.00 88.75 390 LEU A O 1
ATOM 3184 N N . LEU A 1 391 ? 6.408 1.606 20.383 1.00 92.12 391 LEU A N 1
ATOM 3185 C CA . LEU A 1 391 ? 7.398 1.885 19.344 1.00 92.12 391 LEU A CA 1
ATOM 3186 C C . LEU A 1 391 ? 8.791 2.172 19.933 1.00 92.12 391 LEU A C 1
ATOM 3188 O O . LEU A 1 391 ? 9.783 1.996 19.233 1.00 92.12 391 LEU A O 1
ATOM 3192 N N . HIS A 1 392 ? 8.882 2.530 21.221 1.00 92.00 392 HIS A N 1
ATOM 3193 C CA . HIS A 1 392 ? 10.156 2.790 21.902 1.00 92.00 392 HIS A CA 1
ATOM 3194 C C . HIS A 1 392 ? 11.018 1.543 22.121 1.00 92.00 392 HIS A C 1
ATOM 3196 O O . HIS A 1 392 ? 12.200 1.681 22.416 1.00 92.00 392 HIS A O 1
ATOM 3202 N N . THR A 1 393 ? 10.457 0.338 22.002 1.00 93.56 393 THR A N 1
ATOM 3203 C CA . THR A 1 393 ? 11.187 -0.917 22.253 1.00 93.56 393 THR A CA 1
ATOM 3204 C C . THR A 1 393 ? 11.640 -1.625 20.976 1.00 93.56 393 THR A C 1
ATOM 3206 O O . THR A 1 393 ? 12.310 -2.651 21.058 1.00 93.56 393 THR A O 1
ATOM 3209 N N . ILE A 1 394 ? 11.276 -1.100 19.801 1.00 95.81 394 ILE A N 1
ATOM 3210 C CA . ILE A 1 394 ? 11.587 -1.717 18.509 1.00 95.81 394 ILE A CA 1
ATOM 3211 C C . ILE A 1 394 ? 13.062 -1.484 18.176 1.00 95.81 394 ILE A C 1
ATOM 3213 O O . ILE A 1 394 ? 13.484 -0.346 17.971 1.00 95.81 394 ILE A O 1
ATOM 3217 N N . GLU A 1 395 ? 13.823 -2.570 18.047 1.00 97.06 395 GLU A N 1
ATOM 3218 C CA . GLU A 1 395 ? 15.228 -2.534 17.621 1.00 97.06 395 GLU A CA 1
ATOM 3219 C C . GLU A 1 395 ? 15.395 -2.921 16.146 1.00 97.06 395 GLU A C 1
ATOM 3221 O O . GLU A 1 395 ? 16.329 -2.457 15.485 1.00 97.06 395 GLU A O 1
ATOM 3226 N N . ARG A 1 396 ? 14.502 -3.757 15.601 1.00 97.31 396 ARG A N 1
ATOM 3227 C CA . ARG A 1 396 ? 14.570 -4.230 14.212 1.00 97.31 396 ARG A CA 1
ATOM 3228 C C . ARG A 1 396 ? 13.242 -3.980 13.508 1.00 97.31 396 ARG A C 1
ATOM 3230 O O . ARG A 1 396 ? 12.179 -4.377 13.977 1.00 97.31 396 ARG A O 1
ATOM 3237 N N . MET A 1 397 ? 13.292 -3.332 12.354 1.00 96.44 397 MET A N 1
ATOM 3238 C CA . MET A 1 397 ? 12.106 -2.936 11.606 1.00 96.44 397 MET A CA 1
ATOM 3239 C C . MET A 1 397 ? 12.230 -3.343 10.145 1.00 96.44 397 MET A C 1
ATOM 3241 O O . MET A 1 397 ? 13.257 -3.123 9.514 1.00 96.44 397 MET A O 1
ATOM 3245 N N . GLN A 1 398 ? 11.157 -3.887 9.587 1.00 95.38 398 GLN A N 1
ATOM 3246 C CA . GLN A 1 398 ? 10.960 -4.044 8.154 1.00 95.38 398 GLN A CA 1
ATOM 3247 C C . GLN A 1 398 ? 9.764 -3.193 7.724 1.00 95.38 398 GLN A C 1
ATOM 3249 O O . GLN A 1 398 ? 8.750 -3.162 8.414 1.00 95.38 398 GLN A O 1
ATOM 3254 N N . CYS A 1 399 ? 9.873 -2.477 6.610 1.00 93.62 399 CYS A N 1
ATOM 3255 C CA . CYS A 1 399 ? 8.786 -1.674 6.060 1.00 93.62 399 CYS A CA 1
ATOM 3256 C C . CYS A 1 399 ? 8.903 -1.560 4.539 1.00 93.62 399 CYS A C 1
ATOM 3258 O O . CYS A 1 399 ? 9.929 -1.898 3.947 1.00 93.62 399 CYS A O 1
ATOM 3260 N N . TYR A 1 400 ? 7.863 -1.032 3.901 1.00 90.56 400 TYR A N 1
ATOM 3261 C CA . TYR A 1 400 ? 7.924 -0.649 2.494 1.00 90.56 400 TYR A CA 1
ATOM 3262 C C . TYR A 1 400 ? 8.501 0.755 2.321 1.00 90.56 400 TYR A C 1
ATOM 3264 O O . TYR A 1 400 ? 8.404 1.586 3.224 1.00 90.56 400 TYR A O 1
ATOM 3272 N N . LEU A 1 401 ? 9.070 1.031 1.148 1.00 87.19 401 LEU A N 1
ATOM 3273 C CA . LEU A 1 401 ? 9.617 2.345 0.795 1.00 87.19 401 LEU A CA 1
ATOM 3274 C C . LEU A 1 401 ? 8.595 3.474 0.971 1.00 87.19 401 LEU A C 1
ATOM 3276 O O . LEU A 1 401 ? 8.929 4.525 1.504 1.00 87.19 401 LEU A O 1
ATOM 3280 N N . SER A 1 402 ? 7.333 3.220 0.617 1.00 84.06 402 SER A N 1
ATOM 3281 C CA . SER A 1 402 ? 6.220 4.162 0.797 1.00 84.06 402 SER A CA 1
ATOM 3282 C C . SER A 1 402 ? 5.991 4.586 2.251 1.00 84.06 402 SER A C 1
ATOM 3284 O O . SER A 1 402 ? 5.319 5.583 2.496 1.00 84.06 402 SER A O 1
ATOM 3286 N N . ASN A 1 403 ? 6.522 3.836 3.221 1.00 88.38 403 ASN A N 1
ATOM 3287 C CA . ASN A 1 403 ? 6.360 4.133 4.639 1.00 88.38 403 ASN A CA 1
ATOM 3288 C C . ASN A 1 403 ? 7.524 4.940 5.220 1.00 88.38 403 ASN A C 1
ATOM 3290 O O . ASN A 1 403 ? 7.394 5.429 6.337 1.00 88.38 403 ASN A O 1
ATOM 3294 N N . VAL A 1 404 ? 8.645 5.098 4.507 1.00 89.94 404 VAL A N 1
ATOM 3295 C CA . VAL A 1 404 ? 9.843 5.774 5.040 1.00 89.94 404 VAL A CA 1
ATOM 3296 C C . VAL A 1 404 ? 9.535 7.226 5.418 1.00 89.94 404 VAL A C 1
ATOM 3298 O O . VAL A 1 404 ? 9.894 7.661 6.509 1.00 89.94 404 VAL A O 1
ATOM 3301 N N . GLU A 1 405 ? 8.777 7.940 4.583 1.00 88.06 405 GLU A N 1
ATOM 3302 C CA . GLU A 1 405 ? 8.306 9.303 4.871 1.00 88.06 405 GLU A CA 1
ATOM 3303 C C . GLU A 1 405 ? 7.462 9.388 6.150 1.00 88.06 405 GLU A C 1
ATOM 3305 O O . GLU A 1 405 ? 7.570 10.330 6.932 1.00 88.06 405 GLU A O 1
ATOM 3310 N N . LEU A 1 406 ? 6.619 8.384 6.393 1.00 86.62 406 LEU A N 1
ATOM 3311 C CA . LEU A 1 406 ? 5.789 8.346 7.592 1.00 86.62 406 LEU A CA 1
ATOM 3312 C C . LEU A 1 406 ? 6.652 8.122 8.827 1.00 86.62 406 LEU A C 1
ATOM 3314 O O . LEU A 1 406 ? 6.482 8.827 9.815 1.00 86.62 406 LEU A O 1
ATOM 3318 N N . LEU A 1 407 ? 7.601 7.185 8.748 1.00 90.81 407 LEU A N 1
ATOM 3319 C CA . LEU A 1 407 ? 8.515 6.841 9.839 1.00 90.81 407 LEU A CA 1
ATOM 3320 C C . LEU A 1 407 ? 9.397 8.021 10.260 1.00 90.81 407 LEU A C 1
ATOM 3322 O O . LEU A 1 407 ? 9.737 8.129 11.437 1.00 90.81 407 LEU A O 1
ATOM 3326 N N . ALA A 1 408 ? 9.714 8.934 9.340 1.00 90.44 408 ALA A N 1
ATOM 3327 C CA . ALA A 1 408 ? 10.421 10.174 9.655 1.00 90.44 408 ALA A CA 1
ATOM 3328 C C . ALA A 1 408 ? 9.681 11.054 10.684 1.00 90.44 408 ALA A C 1
ATOM 3330 O O . ALA A 1 408 ? 10.308 11.809 11.422 1.00 90.44 408 ALA A O 1
ATOM 3331 N N . ASN A 1 409 ? 8.355 10.921 10.788 1.00 87.81 409 ASN A N 1
ATOM 3332 C CA . ASN A 1 409 ? 7.528 11.695 11.716 1.00 87.81 409 ASN A CA 1
ATOM 3333 C C . ASN A 1 409 ? 7.269 10.984 13.060 1.00 87.81 409 ASN A C 1
ATOM 3335 O O . ASN A 1 409 ? 6.617 11.545 13.940 1.00 87.81 409 ASN A O 1
ATOM 3339 N N . VAL A 1 410 ? 7.778 9.763 13.250 1.00 90.56 410 VAL A N 1
ATOM 3340 C CA . VAL A 1 410 ? 7.468 8.904 14.405 1.00 90.56 410 VAL A CA 1
ATOM 3341 C C . VAL A 1 410 ? 8.575 9.017 15.451 1.00 90.56 410 VAL A C 1
ATOM 3343 O O . VAL A 1 410 ? 9.486 8.191 15.514 1.00 90.56 410 VAL A O 1
ATOM 3346 N N . GLN A 1 411 ? 8.502 10.049 16.294 1.00 90.12 411 GLN A N 1
ATOM 3347 C CA . GLN A 1 411 ? 9.553 10.379 17.271 1.00 90.12 411 GLN A CA 1
ATOM 3348 C C . GLN A 1 411 ? 9.816 9.269 18.297 1.00 90.12 411 GLN A C 1
ATOM 3350 O O . GLN A 1 411 ? 10.887 9.235 18.895 1.00 90.12 411 GLN A O 1
ATOM 3355 N N . SER A 1 412 ? 8.873 8.345 18.502 1.00 89.38 412 SER A N 1
ATOM 3356 C CA . SER A 1 412 ? 9.050 7.217 19.419 1.00 89.38 412 SER A CA 1
ATOM 3357 C C . SER A 1 412 ? 9.970 6.109 18.894 1.00 89.38 412 SER A C 1
ATOM 3359 O O . SER A 1 412 ? 10.434 5.293 19.685 1.00 89.38 412 SER A O 1
ATOM 3361 N N . LEU A 1 413 ? 10.270 6.062 17.591 1.00 93.12 413 LEU A N 1
ATOM 3362 C CA . LEU A 1 413 ? 11.227 5.105 17.025 1.00 93.12 413 LEU A CA 1
ATOM 3363 C C . LEU A 1 413 ? 12.656 5.595 17.270 1.00 93.12 413 LEU A C 1
ATOM 3365 O O . LEU A 1 413 ? 13.327 6.039 16.352 1.00 93.12 413 LEU A O 1
ATOM 3369 N N . THR A 1 414 ? 13.133 5.562 18.508 1.00 92.81 414 THR A N 1
ATOM 3370 C CA . THR A 1 414 ? 14.501 6.008 18.822 1.00 92.81 414 THR A CA 1
ATOM 3371 C C . THR A 1 414 ? 15.507 4.869 18.879 1.00 92.81 414 THR A C 1
ATOM 3373 O O . THR A 1 414 ? 16.687 5.133 18.701 1.00 92.81 414 THR A O 1
ATOM 3376 N N . GLN A 1 415 ? 15.059 3.626 19.079 1.00 94.38 415 GLN A N 1
ATOM 3377 C CA . GLN A 1 415 ? 15.920 2.465 19.352 1.00 94.38 415 GLN A CA 1
ATOM 3378 C C . GLN A 1 415 ? 16.193 1.571 18.133 1.00 94.38 415 GLN A C 1
ATOM 3380 O O . GLN A 1 415 ? 16.825 0.525 18.268 1.00 94.38 415 GLN A O 1
ATOM 3385 N N . VAL A 1 416 ? 15.725 1.944 16.937 1.00 96.62 416 VAL A N 1
ATOM 3386 C CA . VAL A 1 416 ? 15.867 1.094 15.746 1.00 96.62 416 VAL A CA 1
ATOM 3387 C C . VAL A 1 416 ? 17.337 1.023 15.322 1.00 96.62 416 VAL A C 1
ATOM 3389 O O . VAL A 1 416 ? 17.918 2.002 14.856 1.00 96.62 416 VAL A O 1
ATOM 3392 N N . ARG A 1 417 ? 17.918 -0.173 15.439 1.00 97.06 417 ARG A N 1
ATOM 3393 C CA . ARG A 1 417 ? 19.297 -0.502 15.049 1.00 97.06 417 ARG A CA 1
ATOM 3394 C C . ARG A 1 417 ? 19.370 -1.223 13.713 1.00 97.06 417 ARG A C 1
ATOM 3396 O O . ARG A 1 417 ? 20.399 -1.144 13.054 1.00 97.06 417 ARG A O 1
ATOM 3403 N N . ALA A 1 418 ? 18.300 -1.894 13.292 1.00 97.19 418 ALA A N 1
ATOM 3404 C CA . ALA A 1 418 ? 18.230 -2.547 11.991 1.00 97.19 418 ALA A CA 1
ATOM 3405 C C . ALA A 1 418 ? 16.969 -2.139 11.225 1.00 97.19 418 ALA A C 1
ATOM 3407 O O . ALA A 1 418 ? 15.857 -2.301 11.725 1.00 97.19 418 ALA A O 1
ATOM 3408 N N . LEU A 1 419 ? 17.133 -1.673 9.988 1.00 96.44 419 LEU A N 1
ATOM 3409 C CA . LEU A 1 419 ? 16.039 -1.287 9.099 1.00 96.44 419 LEU A CA 1
ATOM 3410 C C . LEU A 1 419 ? 16.097 -2.103 7.810 1.00 96.44 419 LEU A C 1
ATOM 3412 O O . LEU A 1 419 ? 17.110 -2.121 7.126 1.00 96.44 419 LEU A O 1
ATOM 3416 N N . THR A 1 420 ? 14.996 -2.751 7.446 1.00 95.50 420 THR A N 1
ATOM 3417 C CA . THR A 1 420 ? 14.798 -3.377 6.139 1.00 95.50 420 THR A CA 1
ATOM 3418 C C . THR A 1 420 ? 13.755 -2.599 5.347 1.00 95.50 420 THR A C 1
ATOM 3420 O O . THR A 1 420 ? 12.593 -2.562 5.740 1.00 95.50 420 THR A O 1
ATOM 3423 N N . ILE A 1 421 ? 14.138 -2.028 4.209 1.00 92.94 421 ILE A N 1
ATOM 3424 C CA . ILE A 1 421 ? 13.232 -1.324 3.298 1.00 92.94 421 ILE A CA 1
ATOM 3425 C C . ILE A 1 421 ? 12.952 -2.223 2.100 1.00 92.94 421 ILE A C 1
ATOM 3427 O O . ILE A 1 421 ? 13.873 -2.684 1.427 1.00 92.94 421 ILE A O 1
ATOM 3431 N N . GLN A 1 422 ? 11.676 -2.474 1.831 1.00 91.06 422 GLN A N 1
ATOM 3432 C CA . GLN A 1 422 ? 11.213 -3.229 0.673 1.00 91.06 422 GLN A CA 1
ATOM 3433 C C . GLN A 1 422 ? 10.636 -2.288 -0.387 1.00 91.06 422 GLN A C 1
ATOM 3435 O O . GLN A 1 422 ? 9.763 -1.471 -0.090 1.00 91.06 422 GLN A O 1
ATOM 3440 N N . THR A 1 423 ? 11.080 -2.424 -1.633 1.00 81.56 423 THR A N 1
ATOM 3441 C CA . THR A 1 423 ? 10.504 -1.725 -2.785 1.00 81.56 423 THR A CA 1
ATOM 3442 C C . THR A 1 423 ? 9.702 -2.706 -3.645 1.00 81.56 423 THR A C 1
ATOM 3444 O O . THR A 1 423 ? 10.098 -3.856 -3.880 1.00 81.56 423 THR A O 1
ATOM 3447 N N . PHE A 1 424 ? 8.549 -2.245 -4.120 1.00 64.94 424 PHE A N 1
ATOM 3448 C CA . PHE A 1 424 ? 7.885 -2.809 -5.292 1.00 64.94 424 PHE A CA 1
ATOM 3449 C C . PHE A 1 424 ? 8.105 -1.821 -6.428 1.00 64.94 424 PHE A C 1
ATOM 3451 O O . PHE A 1 424 ? 8.038 -0.622 -6.169 1.00 64.94 424 PHE A O 1
ATOM 3458 N N . GLY A 1 425 ? 8.436 -2.319 -7.622 1.00 62.06 425 GLY A N 1
ATOM 3459 C CA . GLY A 1 425 ? 8.965 -1.504 -8.721 1.00 62.06 425 GLY A CA 1
ATOM 3460 C C . GLY A 1 425 ? 8.209 -0.208 -9.016 1.00 62.06 425 GLY A C 1
ATOM 3461 O O . GLY A 1 425 ? 7.022 -0.071 -8.730 1.00 62.06 425 GLY A O 1
ATOM 3462 N N . GLY A 1 426 ? 8.924 0.746 -9.604 1.00 60.66 426 GLY A N 1
ATOM 3463 C CA . GLY A 1 426 ? 8.468 2.110 -9.856 1.00 60.66 426 GLY A CA 1
ATOM 3464 C C . GLY A 1 426 ? 9.358 3.200 -9.253 1.00 60.66 426 GLY A C 1
ATOM 3465 O O . GLY A 1 426 ? 8.920 4.348 -9.207 1.00 60.66 426 GLY A O 1
ATOM 3466 N N . LEU A 1 427 ? 10.598 2.900 -8.833 1.00 61.88 427 LEU A N 1
ATOM 3467 C CA . LEU A 1 427 ? 11.528 3.923 -8.312 1.00 61.88 427 LEU A CA 1
ATOM 3468 C C . LEU A 1 427 ? 11.778 5.061 -9.320 1.00 61.88 427 LEU A C 1
ATOM 3470 O O . LEU A 1 427 ? 12.093 6.184 -8.927 1.00 61.88 427 LEU A O 1
ATOM 3474 N N . HIS A 1 428 ? 11.617 4.785 -10.618 1.00 58.44 428 HIS A N 1
ATOM 3475 C CA . HIS A 1 428 ? 11.798 5.763 -11.690 1.00 58.44 428 HIS A CA 1
ATOM 3476 C C . HIS A 1 428 ? 10.721 6.857 -11.736 1.00 58.44 428 HIS A C 1
ATOM 3478 O O . HIS A 1 428 ? 11.017 7.955 -12.199 1.00 58.44 428 HIS A O 1
ATOM 3484 N N . ASP A 1 429 ? 9.501 6.577 -11.265 1.00 55.12 429 ASP A N 1
ATOM 3485 C CA . ASP A 1 429 ? 8.351 7.490 -11.392 1.00 55.12 429 ASP A CA 1
ATOM 3486 C C . ASP A 1 429 ? 8.108 8.310 -10.115 1.00 55.12 429 ASP A C 1
ATOM 3488 O O . ASP A 1 429 ? 7.419 9.332 -10.103 1.00 55.12 429 ASP A O 1
ATOM 3492 N N . THR A 1 430 ? 8.700 7.883 -9.002 1.00 53.59 430 THR A N 1
ATOM 3493 C CA . THR A 1 430 ? 8.553 8.581 -7.735 1.00 53.59 430 THR A CA 1
ATOM 3494 C C . THR A 1 430 ? 9.492 9.782 -7.674 1.00 53.59 430 THR A C 1
ATOM 3496 O O . THR A 1 430 ? 10.703 9.623 -7.543 1.00 53.59 430 THR A O 1
ATOM 3499 N N . LYS A 1 431 ? 8.921 10.995 -7.633 1.00 54.38 431 LYS A N 1
ATOM 3500 C CA . LYS A 1 431 ? 9.579 12.238 -7.167 1.00 54.38 431 LYS A CA 1
ATOM 3501 C C . LYS A 1 431 ? 10.106 12.158 -5.718 1.00 54.38 431 LYS A C 1
ATOM 3503 O O . LYS A 1 431 ? 10.489 13.179 -5.159 1.00 54.38 431 LYS A O 1
ATOM 3508 N N . LEU A 1 432 ? 10.071 10.983 -5.086 1.00 61.59 432 LEU A N 1
ATOM 3509 C CA . LEU A 1 432 ? 10.529 10.788 -3.722 1.00 61.59 432 LEU A CA 1
ATOM 3510 C C . LEU A 1 432 ? 12.044 10.994 -3.658 1.00 61.59 432 LEU A C 1
ATOM 3512 O O . LEU A 1 432 ? 12.821 10.189 -4.178 1.00 61.59 432 LEU A O 1
ATOM 3516 N N . ASP A 1 433 ? 12.449 12.057 -2.970 1.00 79.25 433 ASP A N 1
ATOM 3517 C CA . ASP A 1 433 ? 13.820 12.229 -2.517 1.00 79.25 433 ASP A CA 1
ATOM 3518 C C . ASP A 1 433 ? 14.071 11.291 -1.327 1.00 79.25 433 ASP A C 1
ATOM 3520 O O . ASP A 1 433 ? 13.912 11.637 -0.154 1.00 79.25 433 ASP A O 1
ATOM 3524 N N . LEU A 1 434 ? 14.427 10.044 -1.643 1.00 81.94 434 LEU A N 1
ATOM 3525 C CA . LEU A 1 434 ? 14.755 9.027 -0.646 1.00 81.94 434 LEU A CA 1
ATOM 3526 C C . LEU A 1 434 ? 15.868 9.496 0.308 1.00 81.94 434 LEU A C 1
ATOM 3528 O O . LEU A 1 434 ? 15.871 9.116 1.478 1.00 81.94 434 LEU A O 1
ATOM 3532 N N . GLN A 1 435 ? 16.791 10.339 -0.161 1.00 86.00 435 GLN A N 1
ATOM 3533 C CA . GLN A 1 435 ? 17.871 10.865 0.664 1.00 86.00 435 GLN A CA 1
ATOM 3534 C C . GLN A 1 435 ? 17.322 11.784 1.761 1.00 86.00 435 GLN A C 1
ATOM 3536 O O . GLN A 1 435 ? 17.688 11.630 2.928 1.00 86.00 435 GLN A O 1
ATOM 3541 N N . GLU A 1 436 ? 16.424 12.709 1.416 1.00 87.88 436 GLU A N 1
ATOM 3542 C CA . GLU A 1 436 ? 15.758 13.580 2.392 1.00 87.88 436 GLU A CA 1
ATOM 3543 C C . GLU A 1 436 ? 14.924 12.786 3.400 1.00 87.88 436 GLU A C 1
ATOM 3545 O O . GLU A 1 436 ? 14.994 13.048 4.602 1.00 87.88 436 GLU A O 1
ATOM 3550 N N . GLN A 1 437 ? 14.199 11.766 2.941 1.00 88.56 437 GLN A N 1
ATOM 3551 C CA . GLN A 1 437 ? 13.369 10.948 3.827 1.00 88.56 437 GLN A CA 1
ATOM 3552 C C . GLN A 1 437 ? 14.198 10.128 4.816 1.00 88.56 437 GLN A C 1
ATOM 3554 O O . GLN A 1 437 ? 13.879 10.079 6.004 1.00 88.56 437 GLN A O 1
ATOM 3559 N N . LEU A 1 438 ? 15.297 9.525 4.358 1.00 90.69 438 LEU A N 1
ATOM 3560 C CA . LEU A 1 438 ? 16.221 8.803 5.232 1.00 90.69 438 LEU A CA 1
ATOM 3561 C C . LEU A 1 438 ? 16.929 9.741 6.214 1.00 90.69 438 LEU A C 1
ATOM 3563 O O . LEU A 1 438 ? 17.100 9.391 7.383 1.00 90.69 438 LEU A O 1
ATOM 3567 N N . ARG A 1 439 ? 17.273 10.960 5.779 1.00 92.69 439 ARG A N 1
ATOM 3568 C CA . ARG A 1 439 ? 17.834 12.007 6.648 1.00 92.69 439 ARG A CA 1
ATOM 3569 C C . ARG A 1 439 ? 16.862 12.420 7.753 1.00 92.69 439 ARG A C 1
ATOM 3571 O O . ARG A 1 439 ? 17.304 12.789 8.838 1.00 92.69 439 ARG A O 1
ATOM 3578 N N . ALA A 1 440 ? 15.560 12.347 7.500 1.00 92.94 440 ALA A N 1
ATOM 3579 C CA . ALA A 1 440 ? 14.532 12.708 8.466 1.00 92.94 440 ALA A CA 1
ATOM 3580 C C . ALA A 1 440 ? 14.215 11.591 9.484 1.00 92.94 440 ALA A C 1
ATOM 3582 O O . ALA A 1 440 ? 13.509 11.851 10.455 1.00 92.94 440 ALA A O 1
ATOM 3583 N N . LEU A 1 441 ? 14.767 10.376 9.338 1.00 94.25 441 LEU A N 1
ATOM 3584 C CA . LEU A 1 441 ? 14.531 9.294 10.299 1.00 94.25 441 LEU A CA 1
ATOM 3585 C C . LEU A 1 441 ? 15.079 9.650 11.701 1.00 94.25 441 LEU A C 1
ATOM 3587 O O . LEU A 1 441 ? 16.259 10.016 11.822 1.00 94.25 441 LEU A O 1
ATOM 3591 N N . PRO A 1 442 ? 14.273 9.500 12.775 1.00 94.50 442 PRO A N 1
ATOM 3592 C CA . PRO A 1 442 ? 14.670 9.884 14.135 1.00 94.50 442 PRO A CA 1
ATOM 3593 C C . PRO A 1 442 ? 15.761 8.978 14.730 1.00 94.50 442 PRO A C 1
ATOM 3595 O O . PRO A 1 442 ? 16.517 9.406 15.599 1.00 94.50 442 PRO A O 1
ATOM 3598 N N . PHE A 1 443 ? 15.901 7.754 14.218 1.00 94.69 443 PHE A N 1
ATOM 3599 C CA . PHE A 1 443 ? 16.877 6.753 14.663 1.00 94.69 443 PHE A CA 1
ATOM 3600 C C . PHE A 1 443 ? 18.125 6.647 13.774 1.00 94.69 443 PHE A C 1
ATOM 3602 O O . PHE A 1 443 ? 18.969 5.785 14.011 1.00 94.69 443 PHE A O 1
ATOM 3609 N N . ARG A 1 444 ? 18.294 7.503 12.753 1.00 95.12 444 ARG A N 1
ATOM 3610 C CA . ARG A 1 444 ? 19.398 7.369 11.775 1.00 95.12 444 ARG A CA 1
ATOM 3611 C C . ARG A 1 444 ? 20.794 7.305 12.414 1.00 95.12 444 ARG A C 1
ATOM 3613 O O . ARG A 1 444 ? 21.654 6.570 11.951 1.00 95.12 444 ARG A O 1
ATOM 3620 N N . MET A 1 445 ? 20.993 8.019 13.524 1.00 95.69 445 MET A N 1
ATOM 3621 C CA . MET A 1 445 ? 22.276 8.069 14.236 1.00 95.69 445 MET A CA 1
ATOM 3622 C C . MET A 1 445 ? 22.591 6.787 15.016 1.00 95.69 445 MET A C 1
ATOM 3624 O O . MET A 1 445 ? 23.718 6.626 15.465 1.00 95.69 445 MET A O 1
ATOM 3628 N N . GLN A 1 446 ? 21.610 5.902 15.204 1.00 94.62 446 GLN A N 1
ATOM 3629 C CA . GLN A 1 446 ? 21.747 4.631 15.921 1.00 94.62 446 GLN A CA 1
ATOM 3630 C C . GLN A 1 446 ? 21.649 3.420 14.986 1.00 94.62 446 GLN A C 1
ATOM 3632 O O . GLN A 1 446 ? 21.832 2.286 15.428 1.00 94.62 446 GLN A O 1
ATOM 3637 N N . LEU A 1 447 ? 21.350 3.648 13.703 1.00 96.25 447 LEU A N 1
ATOM 3638 C CA . LEU A 1 447 ? 21.149 2.584 12.736 1.00 96.25 447 LEU A CA 1
ATOM 3639 C C . LEU A 1 447 ? 22.482 1.887 12.435 1.00 96.25 447 LEU A C 1
ATOM 3641 O O . LEU A 1 447 ? 23.412 2.505 11.926 1.00 96.25 447 LEU A O 1
ATOM 3645 N N . GLN A 1 448 ? 22.547 0.594 12.742 1.00 96.50 448 GLN A N 1
ATOM 3646 C CA . GLN A 1 448 ? 23.713 -0.271 12.551 1.00 96.50 448 GLN A CA 1
ATOM 3647 C C . GLN A 1 448 ? 23.571 -1.157 11.314 1.00 96.50 448 GLN A C 1
ATOM 3649 O O . GLN A 1 448 ? 24.555 -1.426 10.630 1.00 96.50 448 GLN A O 1
ATOM 3654 N N . GLU A 1 449 ? 22.350 -1.582 10.988 1.00 96.81 449 GLU A N 1
ATOM 3655 C CA . GLU A 1 449 ? 22.067 -2.399 9.813 1.00 96.81 449 GLU A CA 1
ATOM 3656 C C . GLU A 1 449 ? 21.009 -1.738 8.920 1.00 96.81 449 GLU A C 1
ATOM 3658 O O . GLU A 1 449 ? 19.916 -1.394 9.377 1.00 96.81 449 GLU A O 1
ATOM 3663 N N . LEU A 1 450 ? 21.284 -1.641 7.622 1.00 95.31 450 LEU A N 1
ATOM 3664 C CA . LEU A 1 450 ? 20.321 -1.216 6.610 1.00 95.31 450 LEU A CA 1
ATOM 3665 C C . LEU A 1 450 ? 20.230 -2.287 5.527 1.00 95.31 450 LEU A C 1
ATOM 3667 O O . LEU A 1 450 ? 21.224 -2.666 4.920 1.00 95.31 450 LEU A O 1
ATOM 3671 N N . HIS A 1 451 ? 19.030 -2.785 5.264 1.00 94.00 451 HIS A N 1
ATOM 3672 C CA . HIS A 1 451 ? 18.770 -3.821 4.271 1.00 94.00 451 HIS A CA 1
ATOM 3673 C C . HIS A 1 451 ? 17.802 -3.274 3.227 1.00 94.00 451 HIS A C 1
ATOM 3675 O O . HIS A 1 451 ? 16.625 -3.080 3.511 1.00 94.00 451 HIS A O 1
ATOM 3681 N N . LEU A 1 452 ? 18.261 -3.049 2.005 1.00 91.75 452 LEU A N 1
ATOM 3682 C CA . LEU A 1 452 ? 17.425 -2.595 0.897 1.00 91.75 452 LEU A CA 1
ATOM 3683 C C . LEU A 1 452 ? 17.073 -3.798 0.024 1.00 91.75 452 LEU A C 1
ATOM 3685 O O . LEU A 1 452 ? 17.956 -4.495 -0.477 1.00 91.75 452 LEU A O 1
ATOM 3689 N N . ARG A 1 453 ? 15.778 -4.084 -0.116 1.00 90.69 453 ARG A N 1
ATOM 3690 C CA . ARG A 1 453 ? 15.258 -5.214 -0.892 1.00 90.69 453 ARG A CA 1
ATOM 3691 C C . ARG A 1 453 ? 14.388 -4.691 -2.023 1.00 90.69 453 ARG A C 1
ATOM 3693 O O . ARG A 1 453 ? 13.345 -4.108 -1.746 1.00 90.69 453 ARG A O 1
ATOM 3700 N N . THR A 1 454 ? 14.763 -4.965 -3.265 1.00 85.69 454 THR A N 1
ATOM 3701 C CA . THR A 1 454 ? 13.928 -4.671 -4.433 1.00 85.69 454 THR A CA 1
ATOM 3702 C C . THR A 1 454 ? 13.359 -5.947 -5.045 1.00 85.69 454 THR A C 1
ATOM 3704 O O . THR A 1 454 ? 14.004 -6.999 -5.077 1.00 85.69 454 THR A O 1
ATOM 3707 N N . SER A 1 455 ? 12.100 -5.854 -5.471 1.00 76.62 455 SER A N 1
ATOM 3708 C CA . SER A 1 455 ? 11.400 -6.879 -6.257 1.00 76.62 455 SER A CA 1
ATOM 3709 C C . SER A 1 455 ? 11.285 -6.514 -7.741 1.00 76.62 455 SER A C 1
ATOM 3711 O O . SER A 1 455 ? 10.724 -7.290 -8.513 1.00 76.62 455 SER A O 1
ATOM 3713 N N . ALA A 1 456 ? 11.770 -5.332 -8.127 1.00 64.06 456 ALA A N 1
ATOM 3714 C CA . ALA A 1 456 ? 11.662 -4.799 -9.476 1.00 64.06 456 ALA A CA 1
ATOM 3715 C C . ALA A 1 456 ? 12.707 -5.387 -10.434 1.00 64.06 456 ALA A C 1
ATOM 3717 O O . ALA A 1 456 ? 13.588 -6.141 -10.030 1.00 64.06 456 ALA A O 1
ATOM 3718 N N . HIS A 1 457 ? 12.575 -5.041 -11.716 1.00 64.44 457 HIS A N 1
ATOM 3719 C CA . HIS A 1 457 ? 13.538 -5.390 -12.755 1.00 64.44 457 HIS A CA 1
ATOM 3720 C C . HIS A 1 457 ? 14.901 -4.702 -12.542 1.00 64.44 457 HIS A C 1
ATOM 3722 O O . HIS A 1 457 ? 14.986 -3.644 -11.919 1.00 64.44 457 HIS A O 1
ATOM 3728 N N . GLN A 1 458 ? 15.910 -5.310 -13.168 1.00 62.59 458 GLN A N 1
ATOM 3729 C CA . GLN A 1 458 ? 17.372 -5.237 -13.002 1.00 62.59 458 GLN A CA 1
ATOM 3730 C C . GLN A 1 458 ? 18.047 -3.848 -12.919 1.00 62.59 458 GLN A C 1
ATOM 3732 O O . GLN A 1 458 ? 19.241 -3.764 -12.643 1.00 62.59 458 GLN A O 1
ATOM 3737 N N . ASP A 1 459 ? 17.315 -2.753 -13.137 1.00 68.69 459 ASP A N 1
ATOM 3738 C CA . ASP A 1 459 ? 17.864 -1.395 -13.264 1.00 68.69 459 ASP A CA 1
ATOM 3739 C C . ASP A 1 459 ? 17.641 -0.505 -12.032 1.00 68.69 459 ASP A C 1
ATOM 3741 O O . ASP A 1 459 ? 18.214 0.580 -11.925 1.00 68.69 459 ASP A O 1
ATOM 3745 N N . GLU A 1 460 ? 16.774 -0.897 -11.098 1.00 71.62 460 GLU A N 1
ATOM 3746 C CA . GLU A 1 460 ? 16.439 -0.016 -9.974 1.00 71.62 460 GLU A CA 1
ATOM 3747 C C . GLU A 1 460 ? 17.547 0.043 -8.920 1.00 71.62 460 GLU A C 1
ATOM 3749 O O . GLU A 1 460 ? 17.745 1.081 -8.278 1.00 71.62 460 GLU A O 1
ATOM 3754 N N . LEU A 1 461 ? 18.286 -1.057 -8.748 1.00 72.88 461 LEU A N 1
ATOM 3755 C CA . LEU A 1 461 ? 19.353 -1.136 -7.761 1.00 72.88 461 LEU A CA 1
ATOM 3756 C C . LEU A 1 461 ? 20.520 -0.205 -8.114 1.00 72.88 461 LEU A C 1
ATOM 3758 O O . LEU A 1 461 ? 21.020 0.503 -7.239 1.00 72.88 461 LEU A O 1
ATOM 3762 N N . SER A 1 462 ? 20.912 -0.158 -9.390 1.00 74.62 462 SER A N 1
ATOM 3763 C CA . SER A 1 462 ? 21.989 0.707 -9.886 1.00 74.62 462 SER A CA 1
ATOM 3764 C C . SER A 1 462 ? 21.657 2.191 -9.696 1.00 74.62 462 SER A C 1
ATOM 3766 O O . SER A 1 462 ? 22.484 2.955 -9.195 1.00 74.62 462 SER A O 1
ATOM 3768 N N . VAL A 1 463 ? 20.413 2.598 -9.977 1.00 76.69 463 VAL A N 1
ATOM 3769 C CA . VAL A 1 463 ? 19.933 3.969 -9.729 1.00 76.69 463 VAL A CA 1
ATOM 3770 C C . VAL A 1 463 ? 19.985 4.322 -8.246 1.00 76.69 463 VAL A C 1
ATOM 3772 O O . VAL A 1 463 ? 20.407 5.426 -7.890 1.00 76.69 463 VAL A O 1
ATOM 3775 N N . LEU A 1 464 ? 19.566 3.401 -7.377 1.00 76.38 464 LEU A N 1
ATOM 3776 C CA . LEU A 1 464 ? 19.562 3.629 -5.937 1.00 76.38 464 LEU A CA 1
ATOM 3777 C C . LEU A 1 464 ? 20.989 3.761 -5.383 1.00 76.38 464 LEU A C 1
ATOM 3779 O O . LEU A 1 464 ? 21.263 4.701 -4.637 1.00 76.38 464 LEU A O 1
ATOM 3783 N N . ILE A 1 465 ? 21.911 2.891 -5.812 1.00 80.25 465 ILE A N 1
ATOM 3784 C CA . ILE A 1 465 ? 23.342 2.979 -5.484 1.00 80.25 465 ILE A CA 1
ATOM 3785 C C . ILE A 1 465 ? 23.908 4.325 -5.942 1.00 80.25 465 ILE A C 1
ATOM 3787 O O . ILE A 1 465 ? 24.445 5.066 -5.121 1.00 80.25 465 ILE A O 1
ATOM 3791 N N . LYS A 1 466 ? 23.727 4.683 -7.220 1.00 80.06 466 LYS A N 1
ATOM 3792 C CA . LYS A 1 466 ? 24.272 5.916 -7.811 1.00 80.06 466 LYS A CA 1
ATOM 3793 C C . LYS A 1 466 ? 23.826 7.172 -7.061 1.00 80.06 466 LYS A C 1
ATOM 3795 O O . LYS A 1 466 ? 24.596 8.118 -6.930 1.00 80.06 466 LYS A O 1
ATOM 3800 N N . ARG A 1 467 ? 22.581 7.192 -6.575 1.00 79.56 467 ARG A N 1
ATOM 3801 C CA . ARG A 1 467 ? 22.023 8.334 -5.833 1.00 79.56 467 ARG A CA 1
ATOM 3802 C C . ARG A 1 467 ? 22.486 8.395 -4.383 1.00 79.56 467 ARG A C 1
ATOM 3804 O O . ARG A 1 467 ? 22.633 9.488 -3.851 1.00 79.56 467 ARG A O 1
ATOM 3811 N N . MET A 1 468 ? 22.669 7.248 -3.735 1.00 81.00 468 MET A N 1
ATOM 3812 C CA . MET A 1 468 ? 22.825 7.204 -2.282 1.00 81.00 468 MET A CA 1
ATOM 3813 C C . MET A 1 468 ? 24.243 6.917 -1.801 1.00 81.00 468 MET A C 1
ATOM 3815 O O . MET A 1 468 ? 24.561 7.284 -0.672 1.00 81.00 468 MET A O 1
ATOM 3819 N N . TRP A 1 469 ? 25.097 6.296 -2.619 1.00 85.25 469 TRP A N 1
ATOM 3820 C CA . TRP A 1 469 ? 26.396 5.798 -2.162 1.00 85.25 469 TRP A CA 1
ATOM 3821 C C . TRP A 1 469 ? 27.230 6.875 -1.461 1.00 85.25 469 TRP A C 1
ATOM 3823 O O . TRP A 1 469 ? 27.662 6.683 -0.329 1.00 85.25 469 TRP A O 1
ATOM 3833 N N . GLY A 1 470 ? 27.338 8.053 -2.081 1.00 82.25 470 GLY A N 1
ATOM 3834 C CA . GLY A 1 470 ? 28.111 9.178 -1.550 1.00 82.25 470 GLY A CA 1
ATOM 3835 C C . GLY A 1 470 ? 27.550 9.839 -0.287 1.00 82.25 470 GLY A C 1
ATOM 3836 O O . GLY A 1 470 ? 28.152 10.793 0.184 1.00 82.25 470 GLY A O 1
ATOM 3837 N N . CYS A 1 471 ? 26.411 9.391 0.254 1.00 85.00 471 CYS A N 1
ATOM 3838 C CA . CYS A 1 471 ? 25.837 9.969 1.472 1.00 85.00 471 CYS A CA 1
ATOM 3839 C C . CYS A 1 471 ? 25.514 8.959 2.581 1.00 85.00 471 CYS A C 1
ATOM 3841 O O . CYS A 1 471 ? 25.068 9.387 3.642 1.00 85.00 471 CYS A O 1
ATOM 3843 N N . PHE A 1 472 ? 25.730 7.649 2.400 1.00 85.06 472 PHE A N 1
ATOM 3844 C CA . PHE A 1 472 ? 25.397 6.671 3.447 1.00 85.06 472 PHE A CA 1
ATOM 3845 C C . PHE A 1 472 ? 26.161 6.901 4.752 1.00 85.06 472 PHE A C 1
ATOM 3847 O O . PHE A 1 472 ? 25.552 6.818 5.816 1.00 85.06 472 PHE A O 1
ATOM 3854 N N . GLU A 1 473 ? 27.457 7.204 4.682 1.00 85.12 473 GLU A N 1
ATOM 3855 C CA . GLU A 1 473 ? 28.282 7.429 5.877 1.00 85.12 473 GLU A CA 1
ATOM 3856 C C . GLU A 1 473 ? 27.846 8.688 6.638 1.00 85.12 473 GLU A C 1
ATOM 3858 O O . GLU A 1 473 ? 27.723 8.654 7.863 1.00 85.12 473 GLU A O 1
ATOM 3863 N N . ASP A 1 474 ? 27.504 9.755 5.911 1.00 87.75 474 ASP A N 1
ATOM 3864 C CA . ASP A 1 474 ? 26.980 10.998 6.489 1.00 87.75 474 ASP A CA 1
ATOM 3865 C C . ASP A 1 474 ? 25.580 10.815 7.093 1.00 87.75 474 ASP A C 1
ATOM 3867 O O . ASP A 1 474 ? 25.248 11.400 8.127 1.00 87.75 474 ASP A O 1
ATOM 3871 N N . LEU A 1 475 ? 24.727 10.021 6.438 1.00 88.56 475 LEU A N 1
ATOM 3872 C CA . LEU A 1 475 ? 23.357 9.770 6.888 1.00 88.56 475 LEU A CA 1
ATOM 3873 C C . LEU A 1 475 ? 23.303 8.809 8.080 1.00 88.56 475 LEU A C 1
ATOM 3875 O O . LEU A 1 475 ? 22.461 8.989 8.964 1.00 88.56 475 LEU A O 1
ATOM 3879 N N . PHE A 1 476 ? 24.180 7.802 8.103 1.00 92.75 476 PHE A N 1
ATOM 3880 C CA . PHE A 1 476 ? 24.171 6.703 9.068 1.00 92.75 476 PHE A CA 1
ATOM 3881 C C . PHE A 1 476 ? 25.587 6.418 9.596 1.00 92.75 476 PHE A C 1
ATOM 3883 O O . PHE A 1 476 ? 26.204 5.404 9.255 1.00 92.75 476 PHE A O 1
ATOM 3890 N N . PRO A 1 477 ? 26.116 7.270 10.488 1.00 91.25 477 PRO A N 1
ATOM 3891 C CA . PRO A 1 477 ? 27.498 7.157 10.952 1.00 91.25 477 PRO A CA 1
ATOM 3892 C C . PRO A 1 477 ? 27.782 5.880 11.754 1.00 91.25 477 PRO A C 1
ATOM 3894 O O . PRO A 1 477 ? 28.936 5.494 11.869 1.00 91.25 477 PRO A O 1
ATOM 3897 N N . GLN A 1 478 ? 26.754 5.208 12.285 1.00 93.12 478 GLN A N 1
ATOM 3898 C CA . GLN A 1 478 ? 26.881 3.938 13.015 1.00 93.12 478 GLN A CA 1
ATOM 3899 C C . GLN A 1 478 ? 26.621 2.700 12.138 1.00 93.12 478 GLN A C 1
ATOM 3901 O O . GLN A 1 478 ? 26.632 1.581 12.649 1.00 93.12 478 GLN A O 1
ATOM 3906 N N . LEU A 1 479 ? 26.378 2.873 10.832 1.00 94.12 479 LEU A N 1
ATOM 3907 C CA . LEU A 1 479 ? 26.024 1.778 9.929 1.00 94.12 479 LEU A CA 1
ATOM 3908 C C . LEU A 1 479 ? 27.210 0.834 9.745 1.00 94.12 479 LEU A C 1
ATOM 3910 O O . LEU A 1 479 ? 28.189 1.203 9.104 1.00 94.12 479 LEU A O 1
ATOM 3914 N N . THR A 1 480 ? 27.129 -0.378 10.281 1.00 93.81 480 THR A N 1
ATOM 3915 C CA . THR A 1 480 ? 28.165 -1.414 10.162 1.00 93.81 480 THR A CA 1
ATOM 3916 C C . THR A 1 480 ? 27.866 -2.419 9.056 1.00 93.81 480 THR A C 1
ATOM 3918 O O . THR A 1 480 ? 28.784 -3.090 8.583 1.00 93.81 480 THR A O 1
ATOM 3921 N N . LEU A 1 481 ? 26.601 -2.518 8.632 1.00 93.25 481 LEU A N 1
ATOM 3922 C CA . LEU A 1 481 ? 26.152 -3.435 7.592 1.00 93.25 481 LEU A CA 1
ATOM 3923 C C . LEU A 1 481 ? 25.115 -2.778 6.674 1.00 93.25 481 LEU A C 1
ATOM 3925 O O . LEU A 1 481 ? 24.007 -2.460 7.104 1.00 93.25 481 LEU A O 1
ATOM 3929 N N . LEU A 1 482 ? 25.422 -2.690 5.382 1.00 92.81 482 LEU A N 1
ATOM 3930 C CA . LEU A 1 482 ? 24.449 -2.389 4.329 1.00 92.81 482 LEU A CA 1
ATOM 3931 C C . LEU A 1 482 ? 24.237 -3.639 3.480 1.00 92.81 482 LEU A C 1
ATOM 3933 O O . LEU A 1 482 ? 25.172 -4.129 2.864 1.00 92.81 482 LEU A O 1
ATOM 3937 N N . THR A 1 483 ? 23.020 -4.166 3.411 1.00 92.50 483 THR A N 1
ATOM 3938 C CA . THR A 1 483 ? 22.685 -5.261 2.492 1.00 92.50 483 THR A CA 1
ATOM 3939 C C . THR A 1 483 ? 21.823 -4.740 1.357 1.00 92.50 483 THR A C 1
ATOM 3941 O O . THR A 1 483 ? 20.765 -4.166 1.597 1.00 92.50 483 THR A O 1
ATOM 3944 N N . LEU A 1 484 ? 22.228 -5.013 0.124 1.00 89.75 484 LEU A N 1
ATOM 3945 C CA . LEU A 1 484 ? 21.432 -4.793 -1.076 1.00 89.75 484 LEU A CA 1
ATOM 3946 C C . LEU A 1 484 ? 20.975 -6.148 -1.612 1.00 89.75 484 LEU A C 1
ATOM 3948 O O . LEU A 1 484 ? 21.790 -7.048 -1.830 1.00 89.75 484 LEU A O 1
ATOM 3952 N N . ARG A 1 485 ? 19.667 -6.320 -1.791 1.00 88.38 485 ARG A N 1
ATOM 3953 C CA . ARG A 1 485 ? 19.083 -7.563 -2.295 1.00 88.38 485 ARG A CA 1
ATOM 3954 C C . ARG A 1 485 ? 18.138 -7.287 -3.451 1.00 88.38 485 ARG A C 1
ATOM 3956 O O . ARG A 1 485 ? 17.150 -6.576 -3.287 1.00 88.38 485 ARG A O 1
ATOM 3963 N N . GLU A 1 486 ? 18.387 -7.955 -4.563 1.00 85.00 486 GLU A N 1
ATOM 3964 C CA . GLU A 1 486 ? 17.553 -7.915 -5.757 1.00 85.00 486 GLU A CA 1
ATOM 3965 C C . GLU A 1 486 ? 17.349 -9.339 -6.258 1.00 85.00 486 GLU A C 1
ATOM 3967 O O . GLU A 1 486 ? 18.306 -10.000 -6.648 1.00 85.00 486 GLU A O 1
ATOM 3972 N N . SER A 1 487 ? 16.108 -9.834 -6.224 1.00 81.75 487 SER A N 1
ATOM 3973 C CA . SER A 1 487 ? 15.777 -11.207 -6.630 1.00 81.75 487 SER A CA 1
ATOM 3974 C C . SER A 1 487 ? 16.691 -12.263 -5.963 1.00 81.75 487 SER A C 1
ATOM 3976 O O . SER A 1 487 ? 16.497 -12.596 -4.785 1.00 81.75 487 SER A O 1
ATOM 3978 N N . GLN A 1 488 ? 17.700 -12.760 -6.691 1.00 80.94 488 GLN A N 1
ATOM 3979 C CA . GLN A 1 488 ? 18.702 -13.734 -6.245 1.00 80.94 488 GLN A CA 1
ATOM 3980 C C . GLN A 1 488 ? 20.065 -13.120 -5.886 1.00 80.94 488 GLN A C 1
ATOM 3982 O O . GLN A 1 488 ? 20.861 -13.780 -5.222 1.00 80.94 488 GLN A O 1
ATOM 3987 N N . THR A 1 489 ? 20.335 -11.867 -6.250 1.00 82.62 489 THR A N 1
ATOM 3988 C CA . THR A 1 489 ? 21.585 -11.176 -5.919 1.00 82.62 489 THR A CA 1
ATOM 3989 C C . THR A 1 489 ? 21.534 -10.626 -4.496 1.00 82.62 489 THR A C 1
ATOM 3991 O O . THR A 1 489 ? 20.562 -9.974 -4.101 1.00 82.62 489 THR A O 1
ATOM 3994 N N . ARG A 1 490 ? 22.590 -10.869 -3.710 1.00 89.69 490 ARG A N 1
ATOM 3995 C CA . ARG A 1 490 ? 22.744 -10.319 -2.356 1.00 89.69 490 ARG A CA 1
ATOM 3996 C C . ARG A 1 490 ? 24.155 -9.784 -2.143 1.00 89.69 490 ARG A C 1
ATOM 3998 O O . ARG A 1 490 ? 25.090 -10.556 -1.940 1.00 89.69 490 ARG A O 1
ATOM 4005 N N . LEU A 1 491 ? 24.271 -8.463 -2.088 1.00 89.00 491 LEU A N 1
ATOM 4006 C CA . LEU A 1 491 ? 25.498 -7.739 -1.766 1.00 89.00 491 LEU A CA 1
ATOM 4007 C C . LEU A 1 491 ? 25.434 -7.276 -0.311 1.00 89.00 491 LEU A C 1
ATOM 4009 O O . LEU A 1 491 ? 24.388 -6.814 0.141 1.00 89.00 491 LEU A O 1
ATOM 4013 N N . ALA A 1 492 ? 26.520 -7.423 0.435 1.00 92.00 492 ALA A N 1
ATOM 4014 C CA . ALA A 1 492 ? 26.642 -6.924 1.798 1.00 92.00 492 ALA A CA 1
ATOM 4015 C C . ALA A 1 492 ? 27.911 -6.084 1.920 1.00 92.00 492 ALA A C 1
ATOM 4017 O O . ALA A 1 492 ? 28.987 -6.572 1.603 1.00 92.00 492 ALA A O 1
ATOM 4018 N N . PHE A 1 493 ? 27.786 -4.851 2.388 1.00 90.94 493 PHE A N 1
ATOM 4019 C CA . PHE A 1 493 ? 28.896 -3.941 2.625 1.00 90.94 493 PHE A CA 1
ATOM 4020 C C . PHE A 1 493 ? 29.128 -3.823 4.127 1.00 90.94 493 PHE A C 1
ATOM 4022 O O . PHE A 1 493 ? 28.173 -3.626 4.883 1.00 90.94 493 PHE A O 1
ATOM 4029 N N . THR A 1 494 ? 30.380 -3.956 4.548 1.00 93.25 494 THR A N 1
ATOM 4030 C CA . THR A 1 494 ? 30.827 -3.787 5.933 1.00 93.25 494 THR A CA 1
ATOM 4031 C C . THR A 1 494 ? 31.947 -2.760 6.012 1.00 93.25 494 THR A C 1
ATOM 4033 O O . THR A 1 494 ? 32.495 -2.347 4.987 1.00 93.25 494 THR A O 1
ATOM 4036 N N . ARG A 1 495 ? 32.277 -2.331 7.234 1.00 90.69 495 ARG A N 1
ATOM 4037 C CA . ARG A 1 495 ? 33.358 -1.369 7.452 1.00 90.69 495 ARG A CA 1
ATOM 4038 C C . ARG A 1 495 ? 34.746 -1.998 7.316 1.00 90.69 495 ARG A C 1
ATOM 4040 O O . ARG A 1 495 ? 34.936 -3.140 7.736 1.00 90.69 495 ARG A O 1
ATOM 4047 N N . ASP A 1 496 ? 35.672 -1.249 6.724 1.00 89.62 496 ASP A N 1
ATOM 4048 C CA . ASP A 1 496 ? 37.103 -1.555 6.636 1.00 89.62 496 ASP A CA 1
ATOM 4049 C C . ASP A 1 496 ? 37.855 -1.140 7.920 1.00 89.62 496 ASP A C 1
ATOM 4051 O O . ASP A 1 496 ? 37.264 -0.653 8.886 1.00 89.62 496 ASP A O 1
ATOM 4055 N N . GLU A 1 497 ? 39.178 -1.330 7.952 1.00 87.38 497 GLU A N 1
ATOM 4056 C CA . GLU A 1 497 ? 40.021 -0.918 9.090 1.00 87.38 497 GLU A CA 1
ATOM 4057 C C . GLU A 1 497 ? 40.063 0.607 9.302 1.00 87.38 497 GLU A C 1
ATOM 4059 O O . GLU A 1 497 ? 40.375 1.068 10.400 1.00 87.38 497 GLU A O 1
ATOM 4064 N N . ALA A 1 498 ? 39.742 1.390 8.268 1.00 86.94 498 ALA A N 1
ATOM 4065 C CA . ALA A 1 498 ? 39.617 2.843 8.332 1.00 86.94 498 ALA A CA 1
ATOM 4066 C C . ALA A 1 498 ? 38.194 3.293 8.717 1.00 86.94 498 ALA A C 1
ATOM 4068 O O . ALA A 1 498 ? 37.889 4.482 8.624 1.00 86.94 498 ALA A O 1
ATOM 4069 N N . ASP A 1 499 ? 37.348 2.356 9.157 1.00 87.06 499 ASP A N 1
ATOM 4070 C CA . ASP A 1 499 ? 35.953 2.561 9.541 1.00 87.06 499 ASP A CA 1
ATOM 4071 C C . ASP A 1 499 ? 35.067 3.088 8.396 1.00 87.06 499 ASP A C 1
ATOM 4073 O O . ASP A 1 499 ? 34.072 3.761 8.643 1.00 87.06 499 ASP A O 1
ATOM 4077 N N . ARG A 1 500 ? 35.391 2.772 7.135 1.00 87.06 500 ARG A N 1
ATOM 4078 C CA . ARG A 1 500 ? 34.593 3.145 5.949 1.00 87.06 500 ARG A CA 1
ATOM 4079 C C . ARG A 1 500 ? 33.843 1.954 5.383 1.00 87.06 500 ARG A C 1
ATOM 4081 O O . ARG A 1 500 ? 34.372 0.846 5.374 1.00 87.06 500 ARG A O 1
ATOM 4088 N N . LEU A 1 501 ? 32.640 2.156 4.853 1.00 88.62 501 LEU A N 1
ATOM 4089 C CA . LEU A 1 501 ? 31.758 1.093 4.348 1.00 88.62 501 LEU A CA 1
ATOM 4090 C C . LEU A 1 501 ? 32.193 0.560 2.964 1.00 88.62 501 LEU A C 1
ATOM 4092 O O . LEU A 1 501 ? 31.458 0.657 1.983 1.00 88.62 501 LEU A O 1
ATOM 4096 N N . THR A 1 502 ? 33.400 -0.001 2.875 1.00 89.38 502 THR A N 1
ATOM 4097 C CA . THR A 1 502 ? 34.074 -0.331 1.605 1.00 89.38 502 THR A CA 1
ATOM 4098 C C . THR A 1 502 ? 34.395 -1.823 1.432 1.00 89.38 502 THR A C 1
ATOM 4100 O O . THR A 1 502 ? 34.901 -2.229 0.383 1.00 89.38 502 THR A O 1
ATOM 4103 N N . CYS A 1 503 ? 34.101 -2.680 2.416 1.00 89.94 503 CYS A N 1
ATOM 4104 C CA . CYS A 1 503 ? 34.283 -4.129 2.288 1.00 89.94 503 CYS A CA 1
ATOM 4105 C C . CYS A 1 503 ? 33.018 -4.769 1.707 1.00 89.94 503 CYS A C 1
ATOM 4107 O O . CYS A 1 503 ? 32.005 -4.871 2.395 1.00 89.94 503 CYS A O 1
ATOM 4109 N N . LEU A 1 504 ? 33.067 -5.241 0.463 1.00 91.81 504 LEU A N 1
ATOM 4110 C CA . LEU A 1 504 ? 31.950 -5.902 -0.207 1.00 91.81 504 LEU A CA 1
ATOM 4111 C C . LEU A 1 504 ? 32.014 -7.430 -0.049 1.00 91.81 504 LEU A C 1
ATOM 4113 O O . LEU A 1 504 ? 33.024 -8.074 -0.323 1.00 91.81 504 LEU A O 1
ATOM 4117 N N . ARG A 1 505 ? 30.887 -8.038 0.315 1.00 90.88 505 ARG A N 1
ATOM 4118 C CA . ARG A 1 505 ? 30.648 -9.481 0.296 1.00 90.88 505 ARG A CA 1
ATOM 4119 C C . ARG A 1 505 ? 29.491 -9.835 -0.633 1.00 90.88 505 ARG A C 1
ATOM 4121 O O . ARG A 1 505 ? 28.355 -9.406 -0.420 1.00 90.88 505 ARG A O 1
ATOM 4128 N N . ILE A 1 506 ? 29.759 -10.682 -1.621 1.00 89.44 506 ILE A N 1
ATOM 4129 C CA . ILE A 1 506 ? 28.767 -11.199 -2.569 1.00 89.44 506 ILE A CA 1
ATOM 4130 C C . ILE A 1 506 ? 28.232 -12.525 -2.027 1.00 89.44 506 ILE A C 1
ATOM 4132 O O . ILE A 1 506 ? 28.876 -13.560 -2.146 1.00 89.44 506 ILE A O 1
ATOM 4136 N N . ASN A 1 507 ? 27.063 -12.509 -1.389 1.00 86.00 507 ASN A N 1
ATOM 4137 C CA . ASN A 1 507 ? 26.499 -13.703 -0.745 1.00 86.00 507 ASN A CA 1
ATOM 4138 C C . ASN A 1 507 ? 25.749 -14.623 -1.715 1.00 86.00 507 ASN A C 1
ATOM 4140 O O . ASN A 1 507 ? 25.596 -15.805 -1.430 1.00 86.00 507 ASN A O 1
ATOM 4144 N N . SER A 1 508 ? 25.240 -14.079 -2.818 1.00 86.19 508 SER A N 1
ATOM 4145 C CA . SER A 1 508 ? 24.598 -14.833 -3.893 1.00 86.19 508 SER A CA 1
ATOM 4146 C C . SER A 1 508 ? 24.579 -13.989 -5.165 1.00 86.19 508 SER A C 1
ATOM 4148 O O . SER A 1 508 ? 24.422 -12.766 -5.088 1.00 86.19 508 SER A O 1
ATOM 4150 N N . LEU A 1 509 ? 24.738 -14.643 -6.316 1.00 80.75 509 LEU A N 1
ATOM 4151 C CA . LEU A 1 509 ? 24.681 -14.035 -7.645 1.00 80.75 509 LEU A CA 1
ATOM 4152 C C . LEU A 1 509 ? 23.384 -14.478 -8.327 1.00 80.75 509 LEU A C 1
ATOM 4154 O O . LEU A 1 509 ? 23.093 -15.672 -8.387 1.00 80.75 509 LEU A O 1
ATOM 4158 N N . GLY A 1 510 ? 22.588 -13.510 -8.776 1.00 80.62 510 GLY A N 1
ATOM 4159 C CA . GLY A 1 510 ? 21.501 -13.740 -9.720 1.00 80.62 510 GLY A CA 1
ATOM 4160 C C . GLY A 1 510 ? 22.009 -13.632 -11.156 1.00 80.62 510 GLY A C 1
ATOM 4161 O O . GLY A 1 510 ? 23.003 -14.250 -11.519 1.00 80.62 510 GLY A O 1
ATOM 4162 N N . ASP A 1 511 ? 21.329 -12.823 -11.965 1.00 77.06 511 ASP A N 1
ATOM 4163 C CA . ASP A 1 511 ? 21.780 -12.479 -13.316 1.00 77.06 511 ASP A CA 1
ATOM 4164 C C . ASP A 1 511 ? 23.026 -11.574 -13.253 1.00 77.06 511 ASP A C 1
ATOM 4166 O O . ASP A 1 511 ? 22.990 -10.495 -12.653 1.00 77.06 511 ASP A O 1
ATOM 4170 N N . ILE A 1 512 ? 24.127 -12.034 -13.854 1.00 74.06 512 ILE A N 1
ATOM 4171 C CA . ILE A 1 512 ? 25.439 -11.365 -13.869 1.00 74.06 512 ILE A CA 1
ATOM 4172 C C . ILE A 1 512 ? 25.346 -9.974 -14.512 1.00 74.06 512 ILE A C 1
ATOM 4174 O O . ILE A 1 512 ? 25.958 -9.027 -14.019 1.00 74.06 512 ILE A O 1
ATOM 4178 N N . THR A 1 513 ? 24.498 -9.814 -15.529 1.00 70.44 513 THR A N 1
ATOM 4179 C CA . THR A 1 513 ? 24.320 -8.554 -16.269 1.00 70.44 513 THR A CA 1
ATOM 4180 C C . THR A 1 513 ? 23.862 -7.410 -15.355 1.00 70.44 513 THR A C 1
ATOM 4182 O O . THR A 1 513 ? 24.281 -6.260 -15.489 1.00 70.44 513 THR A O 1
ATOM 4185 N N . SER A 1 514 ? 23.011 -7.721 -14.372 1.00 67.56 514 SER A N 1
ATOM 4186 C CA . SER A 1 514 ? 22.499 -6.735 -13.409 1.00 67.56 514 SER A CA 1
ATOM 4187 C C . SER A 1 514 ? 23.571 -6.308 -12.410 1.00 67.56 514 SER A C 1
ATOM 4189 O O . SER A 1 514 ? 23.624 -5.149 -11.997 1.00 67.56 514 SER A O 1
ATOM 4191 N N . LEU A 1 515 ? 24.447 -7.243 -12.033 1.00 73.25 515 LEU A N 1
ATOM 4192 C CA . LEU A 1 515 ? 25.574 -6.952 -11.158 1.00 73.25 515 LEU A CA 1
ATOM 4193 C C . LEU A 1 515 ? 26.564 -6.018 -11.831 1.00 73.25 515 LEU A C 1
ATOM 4195 O O . LEU A 1 515 ? 26.924 -5.024 -11.213 1.00 73.25 515 LEU A O 1
ATOM 4199 N N . GLU A 1 516 ? 26.962 -6.282 -13.075 1.00 79.00 516 GLU A N 1
ATOM 4200 C CA . GLU A 1 516 ? 27.874 -5.394 -13.805 1.00 79.00 516 GLU A CA 1
ATOM 4201 C C . GLU A 1 516 ? 27.350 -3.955 -13.838 1.00 79.00 516 GLU A C 1
ATOM 4203 O O . GLU A 1 516 ? 28.063 -3.027 -13.455 1.00 79.00 516 GLU A O 1
ATOM 4208 N N . SER A 1 517 ? 26.078 -3.763 -14.205 1.00 76.56 517 SER A N 1
ATOM 4209 C CA . SER A 1 517 ? 25.440 -2.439 -14.218 1.00 76.56 517 SER A CA 1
ATOM 4210 C C . SER A 1 517 ? 25.455 -1.760 -12.839 1.00 76.56 517 SER A C 1
ATOM 4212 O O . SER A 1 517 ? 25.736 -0.560 -12.720 1.00 76.56 517 SER A O 1
ATOM 4214 N N . ALA A 1 518 ? 25.197 -2.528 -11.775 1.00 77.81 518 ALA A N 1
ATOM 4215 C CA . ALA A 1 518 ? 25.298 -2.031 -10.409 1.00 77.81 518 ALA A CA 1
ATOM 4216 C C . ALA A 1 518 ? 26.741 -1.632 -10.062 1.00 77.81 518 ALA A C 1
ATOM 4218 O O . ALA A 1 518 ? 26.941 -0.539 -9.539 1.00 77.81 518 ALA A O 1
ATOM 4219 N N . PHE A 1 519 ? 27.738 -2.457 -10.399 1.00 82.62 519 PHE A N 1
ATOM 4220 C CA . PHE A 1 519 ? 29.158 -2.195 -10.148 1.00 82.62 519 PHE A CA 1
ATOM 4221 C C . PHE A 1 519 ? 29.66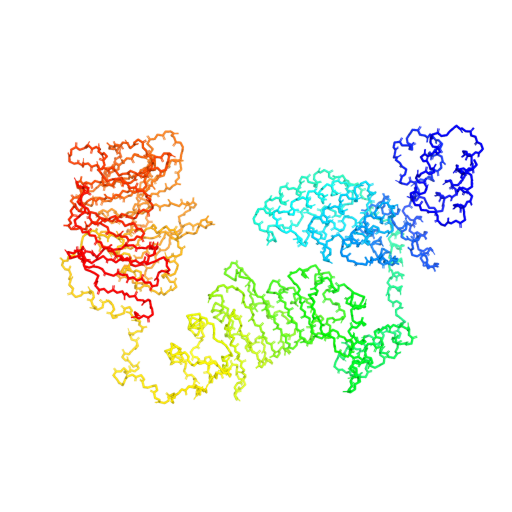0 -0.931 -10.862 1.00 82.62 519 PHE A C 1
ATOM 4223 O O . PHE A 1 519 ? 30.341 -0.118 -10.240 1.00 82.62 519 PHE A O 1
ATOM 4230 N N . TRP A 1 520 ? 29.248 -0.705 -12.113 1.00 82.50 520 TRP A N 1
ATOM 4231 C CA . TRP A 1 520 ? 29.551 0.523 -12.862 1.00 82.50 520 TRP A CA 1
ATOM 4232 C C . TRP A 1 520 ? 28.936 1.791 -12.255 1.00 82.50 520 TRP A C 1
ATOM 4234 O O . TRP A 1 520 ? 29.354 2.901 -12.579 1.00 82.50 520 TRP A O 1
ATOM 4244 N N . SER A 1 521 ? 27.941 1.642 -11.378 1.00 82.19 521 SER A N 1
ATOM 4245 C CA . SER A 1 521 ? 27.280 2.765 -10.707 1.00 82.19 521 SER A CA 1
ATOM 4246 C C . SER A 1 521 ? 27.959 3.186 -9.403 1.00 82.19 521 SER A C 1
ATOM 4248 O O . SER A 1 521 ? 27.617 4.240 -8.863 1.00 82.19 521 SER A O 1
ATOM 4250 N N . PHE A 1 522 ? 28.906 2.395 -8.891 1.00 85.44 522 PHE A N 1
ATOM 4251 C CA . PHE A 1 522 ? 29.716 2.790 -7.744 1.00 85.44 522 PHE A CA 1
ATOM 4252 C C . PHE A 1 522 ? 30.850 3.722 -8.183 1.00 85.44 522 PHE A C 1
ATOM 4254 O O . PHE A 1 522 ? 31.400 3.556 -9.274 1.00 85.44 522 PHE A O 1
ATOM 4261 N N . PRO A 1 523 ? 31.248 4.688 -7.339 1.00 84.94 523 PRO A N 1
ATOM 4262 C CA . PRO A 1 523 ? 32.469 5.438 -7.587 1.00 84.94 523 PRO A CA 1
ATOM 4263 C C . PRO A 1 523 ? 33.685 4.500 -7.582 1.00 84.94 523 PRO A C 1
ATOM 4265 O O . PRO A 1 523 ? 33.657 3.408 -7.010 1.00 84.94 523 PRO A O 1
ATOM 4268 N N . SER A 1 524 ? 34.765 4.918 -8.242 1.00 85.00 524 SER A N 1
ATOM 4269 C CA . SER A 1 524 ? 35.963 4.089 -8.427 1.00 85.00 524 SER A CA 1
ATOM 4270 C C . SER A 1 524 ? 36.691 3.757 -7.123 1.00 85.00 524 SER A C 1
ATOM 4272 O O . SER A 1 524 ? 37.548 2.888 -7.102 1.00 85.00 524 SER A O 1
ATOM 4274 N N . ASP A 1 525 ? 36.401 4.453 -6.033 1.00 83.62 525 ASP A N 1
ATOM 4275 C CA . ASP A 1 525 ? 37.002 4.251 -4.719 1.00 83.62 525 ASP A CA 1
ATOM 4276 C C . ASP A 1 525 ? 36.065 3.551 -3.723 1.00 83.62 525 ASP A C 1
ATOM 4278 O O . ASP A 1 525 ? 36.368 3.504 -2.529 1.00 83.62 525 ASP A O 1
ATOM 4282 N N . ALA A 1 526 ? 34.947 2.994 -4.202 1.00 85.31 526 ALA A N 1
ATOM 4283 C CA . ALA A 1 526 ? 33.911 2.414 -3.357 1.00 85.31 526 ALA A CA 1
ATOM 4284 C C . ALA A 1 526 ? 34.375 1.187 -2.566 1.00 85.31 526 ALA A C 1
ATOM 4286 O O . ALA A 1 526 ? 33.843 0.944 -1.482 1.00 85.31 526 ALA A O 1
ATOM 4287 N N . PHE A 1 527 ? 35.336 0.411 -3.083 1.00 88.31 527 PHE A N 1
ATOM 4288 C CA . PHE A 1 527 ? 35.733 -0.856 -2.466 1.00 88.31 527 PHE A CA 1
ATOM 4289 C C . PHE A 1 527 ? 37.206 -0.905 -2.079 1.00 88.31 527 PHE A C 1
ATOM 4291 O O . PHE A 1 527 ? 38.087 -0.555 -2.863 1.00 88.31 527 PHE A O 1
ATOM 4298 N N . THR A 1 528 ? 37.469 -1.429 -0.883 1.00 89.25 528 THR A N 1
ATOM 4299 C CA . THR A 1 528 ? 38.815 -1.810 -0.426 1.00 89.25 528 THR A CA 1
ATOM 4300 C C . THR A 1 528 ? 39.017 -3.320 -0.439 1.00 89.25 528 THR A C 1
ATOM 4302 O O . THR A 1 528 ? 40.132 -3.799 -0.642 1.00 89.25 528 THR A O 1
ATOM 4305 N N . GLN A 1 529 ? 37.938 -4.087 -0.284 1.00 90.50 529 GLN A N 1
ATOM 4306 C CA . GLN A 1 529 ? 37.969 -5.543 -0.267 1.00 90.50 529 GLN A CA 1
ATOM 4307 C C . GLN A 1 529 ? 36.704 -6.117 -0.902 1.00 90.50 529 GLN A C 1
ATOM 4309 O O . GLN A 1 529 ? 35.606 -5.627 -0.645 1.00 90.50 529 GLN A O 1
ATOM 4314 N N . VAL A 1 530 ? 36.850 -7.195 -1.676 1.00 90.56 530 VAL A N 1
ATOM 4315 C CA . VAL A 1 530 ? 35.730 -7.989 -2.204 1.00 90.56 530 VAL A CA 1
ATOM 4316 C C . VAL A 1 530 ? 35.873 -9.441 -1.748 1.00 90.56 530 VAL A C 1
ATOM 4318 O O . VAL A 1 530 ? 36.946 -10.035 -1.827 1.00 90.56 530 VAL A O 1
ATOM 4321 N N . THR A 1 531 ? 34.795 -10.036 -1.246 1.00 91.19 531 THR A N 1
ATOM 4322 C CA . THR A 1 531 ? 34.767 -11.433 -0.788 1.00 91.19 531 THR A CA 1
ATOM 4323 C C . THR A 1 531 ? 33.557 -12.169 -1.351 1.00 91.19 531 THR A C 1
ATOM 4325 O O . THR A 1 531 ? 32.459 -11.612 -1.434 1.00 91.19 531 THR A O 1
ATOM 4328 N N . LEU A 1 532 ? 33.733 -13.436 -1.727 1.00 88.75 532 LEU A N 1
ATOM 4329 C CA . LEU A 1 532 ? 32.616 -14.302 -2.104 1.00 88.75 532 LEU A CA 1
ATOM 4330 C C . LEU A 1 532 ? 32.033 -15.027 -0.885 1.00 88.75 532 LEU A C 1
ATOM 4332 O O . LEU A 1 532 ? 32.742 -15.454 0.027 1.00 88.75 532 LEU A O 1
ATOM 4336 N N . GLY A 1 533 ? 30.709 -15.154 -0.862 1.00 89.19 533 GLY A N 1
ATOM 4337 C CA . GLY A 1 533 ? 29.992 -16.025 0.057 1.00 89.19 533 GLY A CA 1
ATOM 4338 C C . GLY A 1 533 ? 30.303 -17.498 -0.204 1.00 89.19 533 GLY A C 1
ATOM 4339 O O . GLY A 1 533 ? 30.756 -17.883 -1.278 1.00 89.19 533 GLY A O 1
ATOM 4340 N N . GLU A 1 534 ? 30.046 -18.338 0.794 1.00 89.25 534 GLU A N 1
ATOM 4341 C CA . GLU A 1 534 ? 30.251 -19.779 0.668 1.00 89.25 534 GLU A CA 1
ATOM 4342 C C . GLU A 1 534 ? 29.366 -20.349 -0.454 1.00 89.25 534 GLU A C 1
ATOM 4344 O O . GLU A 1 534 ? 28.158 -20.111 -0.475 1.00 89.25 534 GLU A O 1
ATOM 4349 N N . GLY A 1 535 ? 29.973 -21.080 -1.395 1.00 88.00 535 GLY A N 1
ATOM 4350 C CA . GLY A 1 535 ? 29.273 -21.685 -2.533 1.00 88.00 535 GLY A CA 1
ATOM 4351 C C . GLY A 1 535 ? 28.957 -20.738 -3.698 1.00 88.00 535 GLY A C 1
ATOM 4352 O O . GLY A 1 535 ? 28.275 -21.156 -4.629 1.00 88.00 535 GLY A O 1
ATOM 4353 N N . VAL A 1 536 ? 29.435 -19.490 -3.669 1.00 88.00 536 VAL A N 1
ATOM 4354 C CA . VAL A 1 536 ? 29.352 -18.571 -4.812 1.00 88.00 536 VAL A CA 1
ATOM 4355 C C . VAL A 1 536 ? 30.587 -18.773 -5.690 1.00 88.00 536 VAL A C 1
ATOM 4357 O O . VAL A 1 536 ? 31.710 -18.634 -5.210 1.00 88.00 536 VAL A O 1
ATOM 4360 N N . GLU A 1 537 ? 30.387 -19.119 -6.961 1.00 87.75 537 GLU A N 1
ATOM 4361 C CA . GLU A 1 537 ? 31.472 -19.177 -7.948 1.00 87.75 537 GLU A CA 1
ATOM 4362 C C . GLU A 1 537 ? 31.812 -17.771 -8.453 1.00 87.75 537 GLU A C 1
ATOM 4364 O O . GLU A 1 537 ? 30.940 -16.905 -8.533 1.00 87.75 537 GLU A O 1
ATOM 4369 N N . TRP A 1 538 ? 33.087 -17.536 -8.767 1.00 85.94 538 TRP A N 1
ATOM 4370 C CA . TRP A 1 538 ? 33.541 -16.242 -9.266 1.00 85.94 538 TRP A CA 1
ATOM 4371 C C . TRP A 1 538 ? 33.081 -16.015 -10.716 1.00 85.94 538 TRP A C 1
ATOM 4373 O O . TRP A 1 538 ? 33.464 -16.803 -11.585 1.00 85.94 538 TRP A O 1
ATOM 4383 N N . PRO A 1 539 ? 32.313 -14.950 -11.004 1.00 82.38 539 PRO A N 1
ATOM 4384 C CA . PRO A 1 539 ? 31.937 -14.589 -12.366 1.00 82.38 539 PRO A CA 1
ATOM 4385 C C . PRO A 1 539 ? 33.097 -13.835 -13.032 1.00 82.38 539 PRO A C 1
ATOM 4387 O O . PRO A 1 539 ? 33.478 -12.752 -12.587 1.00 82.38 539 PRO A O 1
ATOM 4390 N N . GLN A 1 540 ? 33.676 -14.410 -14.089 1.00 81.00 540 GLN A N 1
ATOM 4391 C CA . GLN A 1 540 ? 34.814 -13.815 -14.815 1.00 81.00 540 GLN A CA 1
ATOM 4392 C C . GLN A 1 540 ? 34.459 -12.463 -15.445 1.00 81.00 540 GLN A C 1
ATOM 4394 O O . GLN A 1 540 ? 35.319 -11.613 -15.651 1.00 81.00 540 GLN A O 1
ATOM 4399 N N . GLU A 1 541 ? 33.179 -12.252 -15.723 1.00 80.62 541 GLU A N 1
ATOM 4400 C CA . GLU A 1 541 ? 32.621 -11.035 -16.295 1.00 80.62 541 GLU A CA 1
ATOM 4401 C C . GLU A 1 541 ? 32.858 -9.812 -15.381 1.00 80.62 541 GLU A C 1
ATOM 4403 O O . GLU A 1 541 ? 33.120 -8.711 -15.863 1.00 80.62 541 GLU A O 1
ATOM 4408 N N . LEU A 1 542 ? 32.923 -10.005 -14.053 1.00 81.19 542 LEU A N 1
ATOM 4409 C CA . LEU A 1 542 ? 33.184 -8.911 -13.105 1.00 81.19 542 LEU A CA 1
ATOM 4410 C C . LEU A 1 542 ? 34.641 -8.426 -13.082 1.00 81.19 542 LEU A C 1
ATOM 4412 O O . LEU A 1 542 ? 34.905 -7.370 -12.499 1.00 81.19 542 LEU A O 1
ATOM 4416 N N . ASP A 1 543 ? 35.582 -9.147 -13.699 1.00 82.38 543 ASP A N 1
ATOM 4417 C CA . ASP A 1 543 ? 37.009 -8.799 -13.666 1.00 82.38 543 ASP A CA 1
ATOM 4418 C C . ASP A 1 543 ? 37.248 -7.393 -14.238 1.00 82.38 543 ASP A C 1
ATOM 4420 O O . ASP A 1 543 ? 37.960 -6.583 -13.641 1.00 82.38 543 ASP A O 1
ATOM 4424 N N . GLY A 1 544 ? 36.593 -7.065 -15.358 1.00 78.62 544 GLY A N 1
ATOM 4425 C CA . GLY A 1 544 ? 36.726 -5.763 -16.014 1.00 78.62 544 GLY A CA 1
ATOM 4426 C C . GLY A 1 544 ? 36.201 -4.608 -15.162 1.00 78.62 544 GLY A C 1
ATOM 4427 O O . GLY A 1 544 ? 36.847 -3.563 -15.071 1.00 78.62 544 GLY A O 1
ATOM 4428 N N . THR A 1 545 ? 35.058 -4.792 -14.499 1.00 79.56 545 THR A N 1
ATOM 4429 C CA . THR A 1 545 ? 34.463 -3.742 -13.663 1.00 79.56 545 THR A CA 1
ATOM 4430 C C . THR A 1 545 ? 35.193 -3.583 -12.332 1.00 79.56 545 THR A C 1
ATOM 4432 O O . THR A 1 545 ? 35.366 -2.469 -11.847 1.00 79.56 545 THR A O 1
ATOM 4435 N N . LEU A 1 546 ? 35.675 -4.668 -11.724 1.00 82.12 546 LEU A N 1
ATOM 4436 C CA . LEU A 1 546 ? 36.463 -4.572 -10.494 1.00 82.12 546 LEU A CA 1
ATOM 4437 C C . LEU A 1 546 ? 37.858 -3.987 -10.747 1.00 82.12 546 LEU A C 1
ATOM 4439 O O . LEU A 1 546 ? 38.390 -3.307 -9.871 1.00 82.12 546 LEU A O 1
ATOM 4443 N N . ALA A 1 547 ? 38.420 -4.153 -11.948 1.00 80.12 547 ALA A N 1
ATOM 4444 C CA . ALA A 1 547 ? 39.672 -3.507 -12.342 1.00 80.12 547 ALA A CA 1
ATOM 4445 C C . ALA A 1 547 ? 39.593 -1.971 -12.362 1.00 80.12 547 ALA A C 1
ATOM 4447 O O . ALA A 1 547 ? 40.627 -1.305 -12.272 1.00 80.12 547 ALA A O 1
ATOM 4448 N N . THR A 1 548 ? 38.394 -1.378 -12.425 1.00 79.38 548 THR A N 1
ATOM 4449 C CA . THR A 1 548 ? 38.234 0.083 -12.335 1.00 79.38 548 THR A CA 1
ATOM 4450 C C . THR A 1 548 ? 38.254 0.610 -10.900 1.00 79.38 548 THR A C 1
ATOM 4452 O O . THR A 1 548 ? 38.191 1.824 -10.703 1.00 79.38 548 THR A O 1
ATOM 4455 N N . GLN A 1 549 ? 38.333 -0.265 -9.892 1.00 86.31 549 GLN A N 1
ATOM 4456 C CA . GLN A 1 549 ? 38.282 0.114 -8.482 1.00 86.31 549 GLN A CA 1
ATOM 4457 C C . GLN A 1 549 ? 39.681 0.469 -7.963 1.00 86.31 549 GLN A C 1
ATOM 4459 O O . GLN A 1 549 ? 40.528 -0.390 -7.730 1.00 86.31 549 GLN A O 1
ATOM 4464 N N . THR A 1 550 ? 39.937 1.762 -7.772 1.00 79.06 550 THR A N 1
ATOM 4465 C CA . THR A 1 550 ? 41.260 2.333 -7.485 1.00 79.06 550 THR A CA 1
ATOM 4466 C C . THR A 1 550 ? 41.790 2.015 -6.092 1.00 79.06 550 THR A C 1
ATOM 4468 O O . THR A 1 550 ? 42.990 2.157 -5.864 1.00 79.06 550 THR A O 1
ATOM 4471 N N . HIS A 1 551 ? 40.924 1.616 -5.158 1.00 83.88 551 HIS A N 1
ATOM 4472 C CA . HIS A 1 551 ? 41.292 1.294 -3.775 1.00 83.88 551 HIS A CA 1
ATOM 4473 C C . HIS A 1 551 ? 41.188 -0.195 -3.437 1.00 83.88 551 HIS A C 1
ATOM 4475 O O . HIS A 1 551 ? 41.405 -0.555 -2.282 1.00 83.88 551 HIS A O 1
ATOM 4481 N N . LEU A 1 552 ? 40.892 -1.061 -4.408 1.00 86.50 552 LEU A N 1
ATOM 4482 C CA . LEU A 1 552 ? 40.726 -2.487 -4.162 1.00 86.50 552 LEU A CA 1
ATOM 4483 C C . LEU A 1 552 ? 42.070 -3.129 -3.780 1.00 86.50 552 LEU A C 1
ATOM 4485 O O . LEU A 1 552 ? 42.994 -3.192 -4.586 1.00 86.50 552 LEU A O 1
ATOM 4489 N N . GLN A 1 553 ? 42.184 -3.600 -2.538 1.00 84.38 553 GLN A N 1
ATOM 4490 C CA . GLN A 1 553 ? 43.411 -4.180 -1.980 1.00 84.38 553 GLN A CA 1
ATOM 4491 C C . GLN A 1 553 ? 43.393 -5.705 -1.997 1.00 84.38 553 GLN A C 1
ATOM 4493 O O . GLN A 1 553 ? 44.436 -6.335 -2.162 1.00 84.38 553 GLN A O 1
ATOM 4498 N N . THR A 1 554 ? 42.225 -6.315 -1.775 1.00 84.44 554 THR A N 1
ATOM 4499 C CA . THR A 1 554 ? 42.101 -7.771 -1.655 1.00 84.44 554 THR A CA 1
ATOM 4500 C C . THR A 1 554 ? 40.814 -8.294 -2.286 1.00 84.44 554 THR A C 1
ATOM 4502 O O . THR A 1 554 ? 39.747 -7.690 -2.172 1.00 84.44 554 THR A O 1
ATOM 4505 N N . ILE A 1 555 ? 40.918 -9.460 -2.928 1.00 83.38 555 ILE A N 1
ATOM 4506 C CA . ILE A 1 555 ? 39.784 -10.231 -3.434 1.00 83.38 555 ILE A CA 1
ATOM 4507 C C . ILE A 1 555 ? 39.913 -11.655 -2.881 1.00 83.38 555 ILE A C 1
ATOM 4509 O O . ILE A 1 555 ? 40.817 -12.395 -3.266 1.00 83.38 555 ILE A O 1
ATOM 4513 N N . GLN A 1 556 ? 39.046 -12.049 -1.946 1.00 82.12 556 GLN A N 1
ATOM 4514 C CA . GLN A 1 556 ? 39.054 -13.410 -1.391 1.00 82.12 556 GLN A CA 1
ATOM 4515 C C . GLN A 1 556 ? 38.081 -14.317 -2.151 1.00 82.12 556 GLN A C 1
ATOM 4517 O O . GLN A 1 556 ? 36.910 -13.976 -2.320 1.00 82.12 556 GLN A O 1
ATOM 4522 N N . GLY A 1 557 ? 38.564 -15.497 -2.554 1.00 74.94 557 GLY A N 1
ATOM 4523 C CA . GLY A 1 557 ? 37.816 -16.458 -3.378 1.00 74.94 557 GLY A CA 1
ATOM 4524 C C . GLY A 1 557 ? 38.122 -16.370 -4.877 1.00 74.94 557 GLY A C 1
ATOM 4525 O O . GLY A 1 557 ? 37.563 -17.139 -5.651 1.00 74.94 557 GLY A O 1
ATOM 4526 N N . PHE A 1 558 ? 39.025 -15.473 -5.282 1.00 74.19 558 PHE A N 1
ATOM 4527 C CA . PHE A 1 558 ? 39.452 -15.311 -6.668 1.00 74.19 558 PHE A CA 1
ATOM 4528 C C . PHE A 1 558 ? 40.696 -16.171 -6.974 1.00 74.19 558 PHE A C 1
ATOM 4530 O O . PHE A 1 558 ? 41.621 -16.208 -6.157 1.00 74.19 558 PHE A O 1
ATOM 4537 N N . PRO A 1 559 ? 40.742 -16.889 -8.114 1.00 68.88 559 PRO A N 1
ATOM 4538 C CA . PRO A 1 559 ? 41.850 -17.788 -8.443 1.00 68.88 559 PRO A CA 1
ATOM 4539 C C . PRO A 1 559 ? 43.156 -17.089 -8.862 1.00 68.88 559 PRO A C 1
ATOM 4541 O O . PRO A 1 559 ? 44.190 -17.756 -8.906 1.00 68.88 559 PRO A O 1
ATOM 4544 N N . HIS A 1 560 ? 43.144 -15.781 -9.144 1.00 68.31 560 HIS A N 1
ATOM 4545 C CA . HIS A 1 560 ? 44.322 -15.034 -9.601 1.00 68.31 560 HIS A CA 1
ATOM 4546 C C . HIS A 1 560 ? 44.716 -13.925 -8.603 1.00 68.31 560 HIS A C 1
ATOM 4548 O O . HIS A 1 560 ? 43.850 -13.235 -8.081 1.00 68.31 560 HIS A O 1
ATOM 4554 N N . PRO A 1 561 ? 46.007 -13.710 -8.297 1.00 66.50 561 PRO A N 1
ATOM 4555 C CA . PRO A 1 561 ? 46.444 -12.536 -7.541 1.00 66.50 561 PRO A CA 1
ATOM 4556 C C . PRO A 1 561 ? 46.078 -11.243 -8.285 1.00 66.50 561 PRO A C 1
ATOM 4558 O O . PRO A 1 561 ? 46.288 -11.165 -9.493 1.00 66.50 561 PRO A O 1
ATOM 4561 N N . ILE A 1 562 ? 45.622 -10.206 -7.572 1.00 63.94 562 ILE A N 1
ATOM 4562 C CA . ILE A 1 562 ? 45.353 -8.864 -8.143 1.00 63.94 562 ILE A CA 1
ATOM 4563 C C . ILE A 1 562 ? 46.592 -8.314 -8.868 1.00 63.94 562 ILE A C 1
ATOM 4565 O O . ILE A 1 562 ? 46.486 -7.645 -9.886 1.00 63.94 562 ILE A O 1
ATOM 4569 N N . GLU A 1 563 ? 47.786 -8.657 -8.385 1.00 61.62 563 GLU A N 1
ATOM 4570 C CA . GLU A 1 563 ? 49.079 -8.294 -8.980 1.00 61.62 563 GLU A CA 1
ATOM 4571 C C . GLU A 1 563 ? 49.274 -8.842 -10.410 1.00 61.62 563 GLU A C 1
ATOM 4573 O O . GLU A 1 563 ? 50.137 -8.357 -11.137 1.00 61.62 563 GLU A O 1
ATOM 4578 N N . GLN A 1 564 ? 48.481 -9.839 -10.825 1.00 55.84 564 GLN A N 1
ATOM 4579 C CA . GLN A 1 564 ? 48.458 -10.375 -12.191 1.00 55.84 564 GLN A CA 1
ATOM 4580 C C . GLN A 1 564 ? 47.468 -9.649 -13.110 1.00 55.84 564 GLN A C 1
ATOM 4582 O O . GLN A 1 564 ? 47.394 -9.981 -14.292 1.00 55.84 564 GLN A O 1
ATOM 4587 N N . TRP A 1 565 ? 46.731 -8.650 -12.614 1.00 60.00 565 TRP A N 1
ATOM 4588 C CA . TRP A 1 565 ? 45.996 -7.709 -13.459 1.00 60.00 565 TRP A CA 1
ATOM 4589 C C . TRP A 1 565 ? 46.983 -6.727 -14.094 1.00 60.00 565 TRP A C 1
ATOM 4591 O O . TRP A 1 565 ? 47.017 -5.536 -13.789 1.00 60.00 565 TRP A O 1
ATOM 4601 N N . THR A 1 566 ? 47.825 -7.229 -14.992 1.00 41.41 566 THR A N 1
ATOM 4602 C CA . THR A 1 566 ? 48.520 -6.379 -15.947 1.00 41.41 566 THR A CA 1
ATOM 4603 C C . THR A 1 566 ? 47.491 -5.911 -16.965 1.00 41.41 566 THR A C 1
ATOM 4605 O O . THR A 1 566 ? 47.124 -6.631 -17.892 1.00 41.41 566 THR A O 1
ATOM 4608 N N . LEU A 1 567 ? 47.035 -4.663 -16.819 1.00 45.81 567 LEU A N 1
ATOM 4609 C CA . LEU A 1 567 ? 46.640 -3.909 -18.006 1.00 45.81 567 LEU A CA 1
ATOM 4610 C C . LEU A 1 567 ? 47.817 -4.037 -18.995 1.00 45.81 567 LEU A C 1
ATOM 4612 O O . LEU A 1 567 ? 48.952 -3.815 -18.563 1.00 45.81 567 LEU A O 1
ATOM 4616 N N . PRO A 1 568 ? 47.599 -4.468 -20.252 1.00 37.84 568 PRO A N 1
ATOM 4617 C CA . PRO A 1 568 ? 48.684 -4.739 -21.192 1.00 37.84 568 PRO A CA 1
ATOM 4618 C C . PRO A 1 568 ? 49.707 -3.593 -21.193 1.00 37.84 568 PRO A C 1
ATOM 4620 O O . PRO A 1 568 ? 49.314 -2.436 -21.321 1.00 37.84 568 PRO A O 1
ATOM 4623 N N . GLU A 1 569 ? 51.003 -3.898 -21.034 1.00 39.09 569 GLU A N 1
ATOM 4624 C CA . GLU A 1 569 ? 52.084 -2.898 -20.881 1.00 39.09 569 GLU A CA 1
ATOM 4625 C C . GLU A 1 569 ? 52.198 -1.911 -22.063 1.00 39.09 569 GLU A C 1
ATOM 4627 O O . GLU A 1 569 ? 52.825 -0.863 -21.934 1.00 39.09 569 GLU A O 1
ATOM 4632 N N . GLU A 1 570 ? 51.542 -2.189 -23.192 1.00 38.12 570 GLU A N 1
ATOM 4633 C CA . GLU A 1 570 ? 51.412 -1.273 -24.336 1.00 38.12 570 GLU A CA 1
ATOM 4634 C C . GLU A 1 570 ? 50.347 -0.175 -24.138 1.00 38.12 570 GLU A C 1
ATOM 4636 O O . GLU A 1 570 ? 50.120 0.644 -25.023 1.00 38.12 570 GLU A O 1
ATOM 4641 N N . CYS A 1 571 ? 49.697 -0.117 -22.976 1.00 37.00 571 CYS A N 1
ATOM 4642 C CA . CYS A 1 571 ? 48.747 0.926 -22.610 1.00 37.00 571 CYS A CA 1
ATOM 4643 C C . CYS A 1 571 ? 49.297 1.764 -21.454 1.00 37.00 571 CYS A C 1
ATOM 4645 O O . CYS A 1 571 ? 48.935 1.588 -20.288 1.00 37.00 571 CYS A O 1
ATOM 4647 N N . THR A 1 572 ? 50.177 2.717 -21.765 1.00 39.22 572 THR A N 1
ATOM 4648 C CA . THR A 1 572 ? 50.562 3.715 -20.766 1.00 39.22 572 THR A CA 1
ATOM 4649 C C . THR A 1 572 ? 49.343 4.572 -20.401 1.00 39.22 572 THR A C 1
ATOM 4651 O O . THR A 1 572 ? 48.575 5.010 -21.259 1.00 39.22 572 THR A O 1
ATOM 4654 N N . ARG A 1 573 ? 49.147 4.840 -19.102 1.00 38.09 573 ARG A N 1
ATOM 4655 C CA . ARG A 1 573 ? 48.027 5.648 -18.566 1.00 38.09 573 ARG A CA 1
ATOM 4656 C C . ARG A 1 573 ? 47.884 7.039 -19.216 1.00 38.09 573 ARG A C 1
ATOM 4658 O O . ARG A 1 573 ? 46.813 7.627 -19.123 1.00 38.09 573 ARG A O 1
ATOM 4665 N N . SER A 1 574 ? 48.928 7.564 -19.866 1.00 37.09 574 SER A N 1
ATOM 4666 C CA . SER A 1 574 ? 48.896 8.828 -20.618 1.00 37.09 574 SER A CA 1
ATOM 4667 C C . SER A 1 574 ? 48.367 8.701 -22.052 1.00 37.09 574 SER A C 1
ATOM 4669 O O . SER A 1 574 ? 47.880 9.688 -22.593 1.00 37.09 574 SER A O 1
ATOM 4671 N N . GLU A 1 575 ? 48.429 7.515 -22.660 1.00 36.72 575 GLU A N 1
ATOM 4672 C CA . GLU A 1 575 ? 47.963 7.247 -24.033 1.00 36.72 575 GLU A CA 1
ATOM 4673 C C . GLU A 1 575 ? 46.525 6.709 -24.077 1.00 36.72 575 GLU A C 1
ATOM 4675 O O . GLU A 1 575 ? 45.867 6.798 -25.109 1.00 36.72 575 GLU A O 1
ATOM 4680 N N . LEU A 1 576 ? 46.002 6.226 -22.944 1.00 35.62 576 LEU A N 1
ATOM 4681 C CA . LEU A 1 576 ? 44.597 5.831 -22.776 1.00 35.62 576 LEU A CA 1
ATOM 4682 C C . LEU A 1 576 ? 43.661 6.978 -22.371 1.00 35.62 576 LEU A C 1
ATOM 4684 O O . LEU A 1 576 ? 42.445 6.827 -22.457 1.00 35.62 576 LEU A O 1
ATOM 4688 N N . ALA A 1 577 ? 44.197 8.133 -21.972 1.00 37.25 577 ALA A N 1
ATOM 4689 C CA . ALA A 1 577 ? 43.388 9.312 -21.658 1.00 37.25 577 ALA A CA 1
ATOM 4690 C C . ALA A 1 577 ? 42.451 9.771 -22.807 1.00 37.25 577 ALA A C 1
ATOM 4692 O O . ALA A 1 577 ? 41.376 10.281 -22.493 1.00 37.25 577 ALA A O 1
ATOM 4693 N N . PRO A 1 578 ? 42.767 9.566 -24.109 1.00 36.56 578 PRO A N 1
ATOM 4694 C CA . PRO A 1 578 ? 41.857 9.883 -25.211 1.00 36.56 578 PRO A CA 1
ATOM 4695 C C . PRO A 1 578 ? 41.067 8.683 -25.784 1.00 36.56 578 PRO A C 1
ATOM 4697 O O . PRO A 1 578 ? 40.269 8.885 -26.696 1.00 36.56 578 PRO A O 1
ATOM 4700 N N . LEU A 1 579 ? 41.260 7.440 -25.316 1.00 38.56 579 LEU A N 1
ATOM 4701 C CA . LEU A 1 579 ? 40.708 6.227 -25.958 1.00 38.56 579 LEU A CA 1
ATOM 4702 C C . LEU A 1 579 ? 39.873 5.361 -24.997 1.00 38.56 579 LEU A C 1
ATOM 4704 O O . LEU A 1 579 ? 40.094 4.163 -24.854 1.00 38.56 579 LEU A O 1
ATOM 4708 N N . THR A 1 580 ? 38.882 5.962 -24.341 1.00 30.91 580 THR A N 1
ATOM 4709 C CA . THR A 1 580 ? 38.090 5.335 -23.265 1.00 30.91 580 THR A CA 1
ATOM 4710 C C . THR A 1 580 ? 36.782 4.659 -23.697 1.00 30.91 580 THR A C 1
ATOM 4712 O O . THR A 1 580 ? 35.954 4.352 -22.844 1.00 30.91 580 THR A O 1
ATOM 4715 N N . SER A 1 581 ? 36.537 4.377 -24.984 1.00 38.44 581 SER A N 1
ATOM 4716 C CA . SER A 1 581 ? 35.345 3.586 -25.343 1.00 38.44 581 SER A CA 1
ATOM 4717 C C . SER A 1 581 ? 35.477 2.770 -26.630 1.00 38.44 581 SER A C 1
ATOM 4719 O O . SER A 1 581 ? 36.146 3.175 -27.581 1.00 38.44 581 SER A O 1
ATOM 4721 N N . ALA A 1 582 ? 34.746 1.646 -26.686 1.00 34.97 582 ALA A N 1
ATOM 4722 C CA . ALA A 1 582 ? 34.537 0.807 -27.877 1.00 34.97 582 ALA A CA 1
ATOM 4723 C C . ALA A 1 582 ? 34.119 1.609 -29.140 1.00 34.97 582 ALA A C 1
ATOM 4725 O O . ALA A 1 582 ? 34.313 1.165 -30.272 1.00 34.97 582 ALA A O 1
ATOM 4726 N N . ARG A 1 583 ? 33.618 2.839 -28.939 1.00 37.38 583 ARG A N 1
ATOM 4727 C CA . ARG A 1 583 ? 33.328 3.889 -29.931 1.00 37.38 583 ARG A CA 1
ATOM 4728 C C . ARG A 1 583 ? 34.510 4.202 -30.858 1.00 37.38 583 ARG A C 1
ATOM 4730 O O . ARG A 1 583 ? 34.309 4.313 -32.064 1.00 37.38 583 ARG A O 1
ATOM 4737 N N . SER A 1 584 ? 35.732 4.324 -30.333 1.00 38.19 584 SER A N 1
ATOM 4738 C CA . SER A 1 584 ? 36.895 4.808 -31.104 1.00 38.19 584 SER A CA 1
ATOM 4739 C C . SER A 1 584 ? 37.459 3.748 -32.058 1.00 38.19 584 SER A C 1
ATOM 4741 O O . SER A 1 584 ? 37.927 4.072 -33.149 1.00 38.19 584 SER A O 1
ATOM 4743 N N . VAL A 1 585 ? 37.340 2.469 -31.689 1.00 38.81 585 VAL A N 1
ATOM 4744 C CA . VAL A 1 585 ? 37.762 1.319 -32.508 1.00 38.81 585 VAL A CA 1
ATOM 4745 C C . VAL A 1 585 ? 36.808 1.103 -33.691 1.00 38.81 585 VAL A C 1
ATOM 4747 O O . VAL A 1 585 ? 37.249 0.846 -34.811 1.00 38.81 585 VAL A O 1
ATOM 4750 N N . LEU A 1 586 ? 35.499 1.285 -33.477 1.00 38.38 586 LEU A N 1
ATOM 4751 C CA . LEU A 1 586 ? 34.481 1.200 -34.533 1.00 38.38 586 LEU A CA 1
ATOM 4752 C C . LEU A 1 586 ? 34.533 2.387 -35.507 1.00 38.38 586 LEU A C 1
ATOM 4754 O O . LEU A 1 586 ? 34.370 2.185 -36.710 1.00 38.38 586 LEU A O 1
ATOM 4758 N N . LEU A 1 587 ? 34.809 3.606 -35.025 1.00 39.16 587 LEU A N 1
ATOM 4759 C CA . LEU A 1 587 ? 34.982 4.779 -35.891 1.00 39.16 587 LEU A CA 1
ATOM 4760 C C . LEU A 1 587 ? 36.174 4.611 -36.847 1.00 39.16 587 LEU A C 1
ATOM 4762 O O . LEU A 1 587 ? 36.052 4.890 -38.040 1.00 39.16 587 LEU A O 1
ATOM 4766 N N . HIS A 1 588 ? 37.312 4.113 -36.353 1.00 38.56 588 HIS A N 1
ATOM 4767 C CA . HIS A 1 588 ? 38.531 4.014 -37.158 1.00 38.56 588 HIS A CA 1
ATOM 4768 C C . HIS A 1 588 ? 38.418 2.979 -38.293 1.00 38.56 588 HIS A C 1
ATOM 4770 O O . HIS A 1 588 ? 38.965 3.193 -39.374 1.00 38.56 588 HIS A O 1
ATOM 4776 N N . TRP A 1 589 ? 37.654 1.898 -38.094 1.00 35.88 589 TRP A N 1
ATOM 4777 C CA . TRP A 1 589 ? 37.455 0.850 -39.104 1.00 35.88 589 TRP A CA 1
ATOM 4778 C C . TRP A 1 589 ? 36.496 1.262 -40.241 1.00 35.88 589 TRP A C 1
ATOM 4780 O O . TRP A 1 589 ? 36.596 0.743 -41.352 1.00 35.88 589 TRP A O 1
ATOM 4790 N N . TYR A 1 590 ? 35.586 2.215 -39.995 1.00 40.69 590 TYR A N 1
ATOM 4791 C CA . TYR A 1 590 ? 34.552 2.636 -40.955 1.00 40.69 590 TYR A CA 1
ATOM 4792 C C . TYR A 1 590 ? 34.846 3.959 -41.692 1.00 40.69 590 TYR A C 1
ATOM 4794 O O . TYR A 1 590 ? 34.252 4.197 -42.745 1.00 40.69 590 TYR A O 1
ATOM 4802 N N . LEU A 1 591 ? 35.754 4.806 -41.191 1.00 41.22 591 LEU A N 1
ATOM 4803 C CA . LEU A 1 591 ? 36.025 6.145 -41.744 1.00 41.22 591 LEU A CA 1
ATOM 4804 C C . LEU A 1 591 ? 37.022 6.192 -42.921 1.00 41.22 591 LEU A C 1
ATOM 4806 O O . LEU A 1 591 ? 37.103 7.214 -43.596 1.00 41.22 591 LEU A O 1
ATOM 4810 N N . GLU A 1 592 ? 37.741 5.112 -43.243 1.00 31.31 592 GLU A N 1
ATOM 4811 C CA . GLU A 1 592 ? 38.819 5.163 -44.253 1.00 31.31 592 GLU A CA 1
ATOM 4812 C C . GLU A 1 592 ? 38.388 5.065 -45.739 1.00 31.31 592 GLU A C 1
ATOM 4814 O O . GLU A 1 592 ? 39.251 4.957 -46.611 1.00 31.31 592 GLU A O 1
ATOM 4819 N N . ARG A 1 593 ? 37.092 5.106 -46.106 1.00 33.88 593 ARG A N 1
ATOM 4820 C CA . ARG A 1 593 ? 36.672 5.056 -47.536 1.00 33.88 593 ARG A CA 1
ATOM 4821 C C . ARG A 1 593 ? 35.489 5.984 -47.884 1.00 33.88 593 ARG A C 1
ATOM 4823 O O . ARG A 1 593 ? 34.350 5.526 -47.807 1.00 33.88 593 ARG A O 1
ATOM 4830 N N . PRO A 1 594 ? 35.739 7.232 -48.341 1.00 30.44 594 PRO A N 1
ATOM 4831 C CA . PRO A 1 594 ? 34.718 8.289 -48.474 1.00 30.44 594 PRO A CA 1
ATOM 4832 C C . PRO A 1 594 ? 33.754 8.211 -49.679 1.00 30.44 594 PRO A C 1
ATOM 4834 O O . PRO A 1 594 ? 32.827 9.009 -49.760 1.00 30.44 594 PRO A O 1
ATOM 4837 N N . GLU A 1 595 ? 33.944 7.309 -50.644 1.00 31.78 595 GLU A N 1
ATOM 4838 C CA . GLU A 1 595 ? 33.380 7.498 -51.999 1.00 31.78 595 GLU A CA 1
ATOM 4839 C C . GLU A 1 595 ? 32.010 6.844 -52.300 1.00 31.78 595 GLU A C 1
ATOM 4841 O O . GLU A 1 595 ? 31.647 6.736 -53.468 1.00 31.78 595 GLU A O 1
ATOM 4846 N N . ALA A 1 596 ? 31.204 6.387 -51.330 1.00 37.03 596 ALA A N 1
ATOM 4847 C CA . ALA A 1 596 ? 29.974 5.651 -51.694 1.00 37.03 596 ALA A CA 1
ATOM 4848 C C . ALA A 1 596 ? 28.831 5.700 -50.669 1.00 37.03 596 ALA A C 1
ATOM 4850 O O . ALA A 1 596 ? 28.661 4.732 -49.923 1.00 37.03 596 ALA A O 1
ATOM 4851 N N . HIS A 1 597 ? 28.000 6.757 -50.645 1.00 43.06 597 HIS A N 1
ATOM 4852 C CA . HIS A 1 597 ? 26.828 6.766 -49.758 1.00 43.06 597 HIS A CA 1
ATOM 4853 C C . HIS A 1 597 ? 25.640 7.658 -50.210 1.00 43.06 597 HIS A C 1
ATOM 4855 O O . HIS A 1 597 ? 25.734 8.874 -50.080 1.00 43.06 597 HIS A O 1
ATOM 4861 N N . GLN A 1 598 ? 24.492 7.086 -50.635 1.00 38.97 598 GLN A N 1
ATOM 4862 C CA . GLN A 1 598 ? 23.294 7.887 -50.998 1.00 38.97 598 GLN A CA 1
ATOM 4863 C C . GLN A 1 598 ? 21.885 7.407 -50.538 1.00 38.97 598 GLN A C 1
ATOM 4865 O O . GLN A 1 598 ? 20.989 8.233 -50.615 1.00 38.97 598 GLN A O 1
ATOM 4870 N N . HIS A 1 599 ? 21.612 6.196 -50.003 1.00 39.22 599 HIS A N 1
ATOM 4871 C CA . HIS A 1 599 ? 20.194 5.724 -50.006 1.00 39.22 599 HIS A CA 1
ATOM 4872 C C . HIS A 1 599 ? 19.581 5.005 -48.768 1.00 39.22 599 HIS A C 1
ATOM 4874 O O . HIS A 1 599 ? 18.575 4.325 -48.942 1.00 39.22 599 HIS A O 1
ATOM 4880 N N . ASP A 1 600 ? 20.068 5.150 -47.520 1.00 43.00 600 ASP A N 1
ATOM 4881 C CA . ASP A 1 600 ? 19.313 4.622 -46.347 1.00 43.00 600 ASP A CA 1
ATOM 4882 C C . ASP A 1 600 ? 19.491 5.440 -45.034 1.00 43.00 600 ASP A C 1
ATOM 4884 O O . ASP A 1 600 ? 20.558 5.387 -44.399 1.00 43.00 600 ASP A O 1
ATOM 4888 N N . PRO A 1 601 ? 18.464 6.194 -44.582 1.00 39.59 601 PRO A N 1
ATOM 4889 C CA . PRO A 1 601 ? 18.506 6.940 -43.322 1.00 39.59 601 PRO A CA 1
ATOM 4890 C C . PRO A 1 601 ? 18.418 6.049 -42.067 1.00 39.59 601 PRO A C 1
ATOM 4892 O O . PRO A 1 601 ? 19.042 6.385 -41.060 1.00 39.59 601 PRO A O 1
ATOM 4895 N N . ASN A 1 602 ? 17.763 4.880 -42.111 1.00 39.12 602 ASN A N 1
ATOM 4896 C CA . ASN A 1 602 ? 17.578 4.013 -40.934 1.00 39.12 602 ASN A CA 1
ATOM 4897 C C . ASN A 1 602 ? 18.891 3.368 -40.469 1.00 39.12 602 ASN A C 1
ATOM 4899 O O . ASN A 1 602 ? 19.116 3.175 -39.268 1.00 39.12 602 ASN A O 1
ATOM 4903 N N . MET A 1 603 ? 19.791 3.070 -41.410 1.00 40.09 603 MET A N 1
ATOM 4904 C CA . MET A 1 603 ? 21.107 2.521 -41.085 1.00 40.09 603 MET A CA 1
ATOM 4905 C C . MET A 1 603 ? 22.111 3.584 -40.649 1.00 40.09 603 MET A C 1
ATOM 4907 O O . MET A 1 603 ? 22.931 3.324 -39.766 1.00 40.09 603 MET A O 1
ATOM 4911 N N . THR A 1 604 ? 22.007 4.793 -41.208 1.00 41.22 604 THR A N 1
ATOM 4912 C CA . THR A 1 604 ? 22.815 5.938 -40.771 1.00 41.22 604 THR A CA 1
ATOM 4913 C C . THR A 1 604 ? 22.521 6.233 -39.302 1.00 41.22 604 THR A C 1
ATOM 4915 O O . THR A 1 604 ? 23.455 6.307 -38.515 1.00 41.22 604 THR A O 1
ATOM 4918 N N . THR A 1 605 ? 21.249 6.218 -38.894 1.00 41.97 605 THR A N 1
ATOM 4919 C CA . THR A 1 605 ? 20.818 6.329 -37.494 1.00 41.97 605 THR A CA 1
ATOM 4920 C C . THR A 1 605 ? 21.326 5.199 -36.590 1.00 41.97 605 THR A C 1
ATOM 4922 O O . THR A 1 605 ? 21.702 5.463 -35.456 1.00 41.97 605 THR A O 1
ATOM 4925 N N . ALA A 1 606 ? 21.365 3.941 -37.044 1.00 39.97 606 ALA A N 1
ATOM 4926 C CA . ALA A 1 606 ? 21.877 2.832 -36.230 1.00 39.97 606 ALA A CA 1
ATOM 4927 C C . ALA A 1 606 ? 23.401 2.914 -35.995 1.00 39.97 606 ALA A C 1
ATOM 4929 O O . ALA A 1 606 ? 23.859 2.619 -34.891 1.00 39.97 606 ALA A O 1
ATOM 4930 N N . LEU A 1 607 ? 24.177 3.356 -36.998 1.00 40.69 607 LEU A N 1
ATOM 4931 C CA . LEU A 1 607 ? 25.604 3.670 -36.826 1.00 40.69 607 LEU A CA 1
ATOM 4932 C C . LEU A 1 607 ? 25.801 4.877 -35.905 1.00 40.69 607 LEU A C 1
ATOM 4934 O O . LEU A 1 607 ? 26.671 4.848 -35.042 1.00 40.69 607 LEU A O 1
ATOM 4938 N N . TRP A 1 608 ? 24.967 5.902 -36.053 1.00 45.16 608 TRP A N 1
ATOM 4939 C CA . TRP A 1 608 ? 24.988 7.107 -35.228 1.00 45.16 608 TRP A CA 1
ATOM 4940 C C . TRP A 1 608 ? 24.655 6.794 -33.762 1.00 45.16 608 TRP A C 1
ATOM 4942 O O . TRP A 1 608 ? 25.325 7.248 -32.850 1.00 45.16 608 TRP A O 1
ATOM 4952 N N . LEU A 1 609 ? 23.694 5.904 -33.501 1.00 39.59 609 LEU A N 1
ATOM 4953 C CA . LEU A 1 609 ? 23.381 5.491 -32.135 1.00 39.59 609 LEU A CA 1
ATOM 4954 C C . LEU A 1 609 ? 24.526 4.746 -31.447 1.00 39.59 609 LEU A C 1
ATOM 4956 O O . LEU A 1 609 ? 24.664 4.819 -30.228 1.00 39.59 609 LEU A O 1
ATOM 4960 N N . SER A 1 610 ? 25.360 4.036 -32.210 1.00 39.56 610 SER A N 1
ATOM 4961 C CA . SER A 1 610 ? 26.525 3.340 -31.656 1.00 39.56 610 SER A CA 1
ATOM 4962 C C . SER A 1 610 ? 27.621 4.288 -31.156 1.00 39.56 610 SER A C 1
ATOM 4964 O O . SER A 1 610 ? 28.480 3.850 -30.390 1.00 39.56 610 SER A O 1
ATOM 4966 N N . THR A 1 611 ? 27.563 5.577 -31.523 1.00 38.09 611 THR A N 1
ATOM 4967 C CA . THR A 1 611 ? 28.480 6.612 -31.033 1.00 38.09 611 THR A CA 1
ATOM 4968 C C . THR A 1 611 ? 27.981 7.329 -29.778 1.00 38.09 611 THR A C 1
ATOM 4970 O O . THR A 1 611 ? 28.771 8.027 -29.156 1.00 38.09 611 THR A O 1
ATOM 4973 N N . PHE A 1 612 ? 26.738 7.119 -29.328 1.00 41.84 612 PHE A N 1
ATOM 4974 C CA . PHE A 1 612 ? 26.246 7.701 -28.069 1.00 41.84 612 PHE A CA 1
ATOM 4975 C C . PHE A 1 612 ? 26.651 6.913 -26.826 1.00 41.84 612 PHE A C 1
ATOM 4977 O O . PHE A 1 612 ? 26.908 5.699 -26.874 1.00 41.84 612 PHE A O 1
ATOM 4984 N N . SER A 1 613 ? 26.624 7.592 -25.677 1.00 46.88 613 SER A N 1
ATOM 4985 C CA . SER A 1 613 ? 26.647 6.928 -24.375 1.00 46.88 613 SER A CA 1
ATOM 4986 C C . SER A 1 613 ? 25.471 5.951 -24.243 1.00 46.88 613 SER A C 1
ATOM 4988 O O . SER A 1 613 ? 24.463 6.023 -24.954 1.00 46.88 613 SER A O 1
ATOM 4990 N N . GLU A 1 614 ? 25.598 4.981 -23.346 1.00 43.69 614 GLU A N 1
ATOM 4991 C CA . GLU A 1 614 ? 24.564 3.965 -23.141 1.00 43.69 614 GLU A CA 1
ATOM 4992 C C . GLU A 1 614 ? 23.237 4.566 -22.636 1.00 43.69 614 GLU A C 1
ATOM 4994 O O . GLU A 1 614 ? 22.158 4.124 -23.033 1.00 43.69 614 GLU A O 1
ATOM 4999 N N . GLU A 1 615 ? 23.306 5.646 -21.850 1.00 43.09 615 GLU A N 1
ATOM 5000 C CA . GLU A 1 615 ? 22.145 6.405 -21.372 1.00 43.09 615 GLU A CA 1
ATOM 5001 C C . GLU A 1 615 ? 21.390 7.096 -22.521 1.00 43.09 615 GLU A C 1
ATOM 5003 O O . GLU A 1 615 ? 20.159 7.066 -22.583 1.00 43.09 615 GLU A O 1
ATOM 5008 N N . GLU A 1 616 ? 22.118 7.681 -23.467 1.00 44.84 616 GLU A N 1
ATOM 5009 C CA . GLU A 1 616 ? 21.567 8.328 -24.660 1.00 44.84 616 GLU A CA 1
ATOM 5010 C C . GLU A 1 616 ? 20.989 7.307 -25.645 1.00 44.84 616 GLU A C 1
ATOM 5012 O O . GLU A 1 616 ? 19.891 7.512 -26.162 1.00 44.84 616 GLU A O 1
ATOM 5017 N N . ARG A 1 617 ? 21.650 6.153 -25.830 1.00 53.91 617 ARG A N 1
ATOM 5018 C CA . ARG A 1 617 ? 21.095 5.010 -26.578 1.00 53.91 617 ARG A CA 1
ATOM 5019 C C . ARG A 1 617 ? 19.801 4.511 -25.960 1.00 53.91 617 ARG A C 1
ATOM 5021 O O . ARG A 1 617 ? 18.848 4.233 -26.680 1.00 53.91 617 ARG A O 1
ATOM 5028 N N . ARG A 1 618 ? 19.740 4.411 -24.634 1.00 47.16 618 ARG A N 1
ATOM 5029 C CA . ARG A 1 618 ? 18.545 3.976 -23.907 1.00 47.16 618 ARG A CA 1
ATOM 5030 C C . ARG A 1 618 ? 17.409 4.992 -24.034 1.00 47.16 618 ARG A C 1
ATOM 5032 O O . ARG A 1 618 ? 16.303 4.599 -24.394 1.00 47.16 618 ARG A O 1
ATOM 5039 N N . LYS A 1 619 ? 17.670 6.290 -23.842 1.00 45.53 619 LYS A N 1
ATOM 5040 C CA . LYS A 1 619 ? 16.682 7.361 -24.097 1.00 45.53 619 LYS A CA 1
ATOM 5041 C C . LYS A 1 619 ? 16.199 7.349 -25.548 1.00 45.53 619 LYS A C 1
ATOM 5043 O O . LYS A 1 619 ? 15.012 7.546 -25.794 1.00 45.53 619 LYS A O 1
ATOM 5048 N N . ALA A 1 620 ? 17.088 7.052 -26.494 1.00 45.25 620 ALA A N 1
ATOM 5049 C CA . ALA A 1 620 ? 16.744 6.950 -27.902 1.00 45.25 620 ALA A CA 1
ATOM 5050 C C . ALA A 1 620 ? 15.966 5.667 -28.262 1.00 45.25 620 ALA A C 1
ATOM 5052 O O . ALA A 1 620 ? 15.126 5.730 -29.156 1.00 45.25 620 ALA A O 1
ATOM 5053 N N . ASN A 1 621 ? 16.210 4.537 -27.584 1.00 43.84 621 ASN A N 1
ATOM 5054 C CA . ASN A 1 621 ? 15.604 3.227 -27.869 1.00 43.84 621 ASN A CA 1
ATOM 5055 C C . ASN A 1 621 ? 14.271 2.977 -27.133 1.00 43.84 621 ASN A C 1
ATOM 5057 O O . ASN A 1 621 ? 13.487 2.140 -27.574 1.00 43.84 621 ASN A O 1
ATOM 5061 N N . MET A 1 622 ? 13.987 3.676 -26.026 1.00 36.00 622 MET A N 1
ATOM 5062 C CA . MET A 1 622 ? 12.748 3.490 -25.245 1.00 36.00 622 MET A CA 1
ATOM 5063 C C . MET A 1 622 ? 11.494 4.132 -25.873 1.00 36.00 622 MET A C 1
ATOM 5065 O O . MET A 1 622 ? 10.376 3.822 -25.456 1.00 36.00 622 MET A O 1
ATOM 5069 N N . SER A 1 623 ? 11.627 4.985 -26.894 1.00 41.31 623 SER A N 1
ATOM 5070 C CA . SER A 1 623 ? 10.480 5.509 -27.645 1.00 41.31 623 SER A CA 1
ATOM 5071 C C . SER A 1 623 ? 10.014 4.474 -28.677 1.00 41.31 623 SER A C 1
ATOM 5073 O O . SER A 1 623 ? 10.537 4.411 -29.791 1.00 41.31 623 SER A O 1
ATOM 5075 N N . GLY A 1 624 ? 9.051 3.630 -28.301 1.00 38.97 624 GLY A N 1
ATOM 5076 C CA . GLY A 1 624 ? 8.414 2.664 -29.200 1.00 38.97 624 GLY A CA 1
ATOM 5077 C C . GLY A 1 624 ? 7.779 3.357 -30.410 1.00 38.97 624 GLY A C 1
ATOM 5078 O O . GLY A 1 624 ? 6.680 3.892 -30.304 1.00 38.97 624 GLY A O 1
ATOM 5079 N N . GLY A 1 625 ? 8.490 3.331 -31.541 1.00 48.94 625 GLY A N 1
ATOM 5080 C CA . GLY A 1 625 ? 8.148 4.014 -32.792 1.00 48.94 625 GLY A CA 1
ATOM 5081 C C . GLY A 1 625 ? 9.161 5.112 -33.128 1.00 48.94 625 GLY A C 1
ATOM 5082 O O . GLY A 1 625 ? 8.881 6.292 -32.942 1.00 48.94 625 GLY A O 1
ATOM 5083 N N . GLU A 1 626 ? 10.358 4.732 -33.588 1.00 52.69 626 GLU A N 1
ATOM 5084 C CA . GLU A 1 626 ? 11.449 5.670 -33.893 1.00 52.69 626 GLU A CA 1
ATOM 5085 C C . GLU A 1 626 ? 11.054 6.619 -35.047 1.00 52.69 626 GLU A C 1
ATOM 5087 O O . GLU A 1 626 ? 11.032 6.226 -36.211 1.00 52.69 626 GLU A O 1
ATOM 5092 N N . ARG A 1 627 ? 10.744 7.884 -34.732 1.00 75.50 627 ARG A N 1
ATOM 5093 C CA . ARG A 1 627 ? 10.509 8.963 -35.711 1.00 75.50 627 ARG A CA 1
ATOM 5094 C C . ARG A 1 627 ? 11.773 9.806 -35.807 1.00 75.50 627 ARG A C 1
ATOM 5096 O O . ARG A 1 627 ? 11.992 10.698 -34.984 1.00 75.50 627 ARG A O 1
ATOM 5103 N N . ARG A 1 628 ? 12.635 9.468 -36.765 1.00 85.62 628 ARG A N 1
ATOM 5104 C CA . ARG A 1 628 ? 13.942 10.102 -36.970 1.00 85.62 628 ARG A CA 1
ATOM 5105 C C . ARG A 1 628 ? 14.140 10.468 -38.435 1.00 85.62 628 ARG A C 1
ATOM 5107 O O . ARG A 1 628 ? 13.601 9.800 -39.311 1.00 85.62 628 ARG A O 1
ATOM 5114 N N . ALA A 1 629 ? 14.930 11.502 -38.686 1.00 86.88 629 ALA A N 1
ATOM 5115 C CA . ALA A 1 629 ? 15.365 11.879 -40.025 1.00 86.88 629 ALA A CA 1
ATOM 5116 C C . ALA A 1 629 ? 16.845 12.257 -39.994 1.00 86.88 629 ALA A C 1
ATOM 5118 O O . ALA A 1 629 ? 17.311 12.827 -39.011 1.00 86.88 629 ALA A O 1
ATOM 5119 N N . VAL A 1 630 ? 17.569 11.941 -41.065 1.00 86.38 630 VAL A N 1
ATOM 5120 C CA . VAL A 1 630 ? 18.969 12.337 -41.264 1.00 86.38 630 VAL A CA 1
ATOM 5121 C C . VAL A 1 630 ? 19.016 13.295 -42.441 1.00 86.38 630 VAL A C 1
ATOM 5123 O O . VAL A 1 630 ? 18.334 13.062 -43.439 1.00 86.38 630 VAL A O 1
ATOM 5126 N N . SER A 1 631 ? 19.771 14.379 -42.310 1.00 88.12 631 SER A N 1
ATOM 5127 C CA . SER A 1 631 ? 19.898 15.374 -43.366 1.00 88.12 631 SER A CA 1
ATOM 5128 C C . SER A 1 631 ? 20.661 14.820 -44.582 1.00 88.12 631 SER A C 1
ATOM 5130 O O . SER A 1 631 ? 21.485 13.917 -44.411 1.00 88.12 631 SER A O 1
ATOM 5132 N N . PRO A 1 632 ? 20.426 15.320 -45.813 1.00 83.19 632 PRO A N 1
ATOM 5133 C CA . PRO A 1 632 ? 21.097 14.824 -47.020 1.00 83.19 632 PRO A CA 1
ATOM 5134 C C . PRO A 1 632 ? 22.631 14.844 -46.941 1.00 83.19 632 PRO A C 1
ATOM 5136 O O . PRO A 1 632 ? 23.308 13.934 -47.420 1.00 83.19 632 PRO A O 1
ATOM 5139 N N . ASP A 1 633 ? 23.196 15.863 -46.284 1.00 83.88 633 ASP A N 1
ATOM 5140 C CA . ASP A 1 633 ? 24.644 15.983 -46.047 1.00 83.88 633 ASP A CA 1
ATOM 5141 C C . ASP A 1 633 ? 25.137 15.124 -44.868 1.00 83.88 633 ASP A C 1
ATOM 5143 O O . ASP A 1 633 ? 26.340 15.006 -44.637 1.00 83.88 633 ASP A O 1
ATOM 5147 N N . ARG A 1 634 ? 24.209 14.478 -44.149 1.00 82.69 634 ARG A N 1
ATOM 5148 C CA . ARG A 1 634 ? 24.426 13.612 -42.980 1.00 82.69 634 ARG A CA 1
ATOM 5149 C C . ARG A 1 634 ? 25.054 14.327 -41.797 1.00 82.69 634 ARG A C 1
ATOM 5151 O O . ARG A 1 634 ? 25.634 13.668 -40.927 1.00 82.69 634 ARG A O 1
ATOM 5158 N N . ARG A 1 635 ? 24.961 15.652 -41.785 1.00 87.06 635 ARG A N 1
ATOM 5159 C CA . ARG A 1 635 ? 25.398 16.476 -40.673 1.00 87.06 635 ARG A CA 1
ATOM 5160 C C . ARG A 1 635 ? 24.397 16.421 -39.529 1.00 87.06 635 ARG A C 1
ATOM 5162 O O . ARG A 1 635 ? 24.811 16.284 -38.390 1.00 87.06 635 ARG A O 1
ATOM 5169 N N . TRP A 1 636 ? 23.102 16.469 -39.818 1.00 87.94 636 TRP A N 1
ATOM 5170 C CA . TRP A 1 636 ? 22.064 16.586 -38.800 1.00 87.94 636 TRP A CA 1
ATOM 5171 C C . TRP A 1 636 ? 21.282 15.286 -38.620 1.00 87.94 636 TRP A C 1
ATOM 5173 O O . TRP A 1 636 ? 20.806 14.693 -39.593 1.00 87.94 636 TRP A O 1
ATOM 5183 N N . LEU A 1 637 ? 21.087 14.871 -37.364 1.00 89.50 637 LEU A N 1
ATOM 5184 C CA . LEU A 1 637 ? 20.026 13.935 -36.980 1.00 89.50 637 LEU A CA 1
ATOM 5185 C C . LEU A 1 637 ? 18.906 14.720 -36.299 1.00 89.50 637 LEU A C 1
ATOM 5187 O O . LEU A 1 637 ? 19.157 15.503 -35.390 1.00 89.50 637 LEU A O 1
ATOM 5191 N N . ALA A 1 638 ? 17.666 14.452 -36.692 1.00 90.19 638 ALA A N 1
ATOM 5192 C CA . ALA A 1 638 ? 16.477 14.886 -35.974 1.00 90.19 638 ALA A CA 1
ATOM 5193 C C . ALA A 1 638 ? 15.761 13.679 -35.353 1.00 90.19 638 ALA A C 1
ATOM 5195 O O . ALA A 1 638 ? 15.583 12.658 -36.021 1.00 90.19 638 ALA A O 1
ATOM 5196 N N . GLN A 1 639 ? 15.308 13.793 -34.103 1.00 88.75 639 GLN A N 1
ATOM 5197 C CA . GLN A 1 639 ? 14.501 12.772 -33.422 1.00 88.75 639 GLN A CA 1
ATOM 5198 C C . GLN A 1 639 ? 13.419 13.405 -32.561 1.00 88.75 639 GLN A C 1
ATOM 5200 O O . GLN A 1 639 ? 13.689 14.331 -31.801 1.00 88.75 639 GLN A O 1
ATOM 5205 N N . PHE A 1 640 ? 12.230 12.808 -32.581 1.00 84.75 640 PHE A N 1
ATOM 5206 C CA . PHE A 1 640 ? 11.264 13.011 -31.508 1.00 84.75 640 PHE A CA 1
ATOM 5207 C C . PHE A 1 640 ? 11.502 12.034 -30.351 1.00 84.75 640 PHE A C 1
ATOM 5209 O O . PHE A 1 640 ? 11.528 10.818 -30.554 1.00 84.75 640 PHE A O 1
ATOM 5216 N N . SER A 1 641 ? 11.645 12.555 -29.134 1.00 74.00 641 SER A N 1
ATOM 5217 C CA . SER A 1 641 ? 11.614 11.795 -27.884 1.00 74.00 641 SER A CA 1
ATOM 5218 C C . SER A 1 641 ? 10.347 12.158 -27.106 1.00 74.00 641 SER A C 1
ATOM 5220 O O . SER A 1 641 ? 10.162 13.283 -26.653 1.00 74.00 641 SER A O 1
ATOM 5222 N N . GLY A 1 642 ? 9.436 11.198 -26.974 1.00 61.72 642 GLY A N 1
ATOM 5223 C CA . GLY A 1 642 ? 8.193 11.359 -26.225 1.00 61.72 642 GLY A CA 1
ATOM 5224 C C . GLY A 1 642 ? 7.602 9.996 -25.882 1.00 61.72 642 GLY A C 1
ATOM 5225 O O . GLY A 1 642 ? 7.569 9.097 -26.722 1.00 61.72 642 GLY A O 1
ATOM 5226 N N . HIS A 1 643 ? 7.171 9.822 -24.634 1.00 59.12 643 HIS A N 1
ATOM 5227 C CA . HIS A 1 643 ? 6.283 8.724 -24.247 1.00 59.12 643 HIS A CA 1
ATOM 5228 C C . HIS A 1 643 ? 4.828 9.143 -24.492 1.00 59.12 643 HIS A C 1
ATOM 5230 O O . HIS A 1 643 ? 4.539 10.335 -24.471 1.00 59.12 643 HIS A O 1
ATOM 5236 N N . TYR A 1 644 ? 3.910 8.173 -24.628 1.00 55.66 644 TYR A N 1
ATOM 5237 C CA . TYR A 1 644 ? 2.449 8.324 -24.835 1.00 55.66 644 TYR A CA 1
ATOM 5238 C C . TYR A 1 644 ? 1.693 9.240 -23.831 1.00 55.66 644 TYR A C 1
ATOM 5240 O O . TYR A 1 644 ? 0.471 9.203 -23.767 1.00 55.66 644 TYR A O 1
ATOM 5248 N N . LYS A 1 645 ? 2.385 9.977 -22.954 1.00 56.22 645 LYS A N 1
ATOM 5249 C CA . LYS A 1 645 ? 1.815 10.845 -21.913 1.00 56.22 645 LYS A CA 1
ATOM 5250 C C . LYS A 1 645 ? 2.653 12.095 -21.605 1.00 56.22 645 LYS A C 1
ATOM 5252 O O . LYS A 1 645 ? 2.359 12.781 -20.629 1.00 56.22 645 LYS A O 1
ATOM 5257 N N . SER A 1 646 ? 3.710 12.371 -22.366 1.00 60.44 646 SER A N 1
ATOM 5258 C CA . SER A 1 646 ? 4.606 13.509 -22.129 1.00 60.44 646 SER A CA 1
ATOM 5259 C C . SER A 1 646 ? 4.757 14.330 -23.409 1.00 60.44 646 SER A C 1
ATOM 5261 O O . SER A 1 646 ? 4.677 13.746 -24.490 1.00 60.44 646 SER A O 1
ATOM 5263 N N . PRO A 1 647 ? 4.975 15.654 -23.313 1.00 62.44 647 PRO A N 1
ATOM 5264 C CA . PRO A 1 647 ? 5.235 16.482 -24.486 1.00 62.44 647 PRO A CA 1
ATOM 5265 C C . PRO A 1 647 ? 6.400 15.905 -25.303 1.00 62.44 647 PRO A C 1
ATOM 5267 O O . PRO A 1 647 ? 7.407 15.464 -24.747 1.00 62.44 647 PRO A O 1
ATOM 5270 N N . SER A 1 648 ? 6.236 15.871 -26.626 1.00 73.31 648 SER A N 1
ATOM 5271 C CA . SER A 1 648 ? 7.256 15.373 -27.549 1.00 73.31 648 SER A CA 1
ATOM 5272 C C . SER A 1 648 ? 8.381 16.403 -27.673 1.00 73.31 648 SER A C 1
ATOM 5274 O O . SER A 1 648 ? 8.152 17.535 -28.095 1.00 73.31 648 SER A O 1
ATOM 5276 N N . HIS A 1 649 ? 9.611 16.012 -27.352 1.00 81.00 649 HIS A N 1
ATOM 5277 C CA . HIS A 1 649 ? 10.792 16.845 -27.561 1.00 81.00 649 HIS A CA 1
ATOM 5278 C C . HIS A 1 649 ? 11.383 16.546 -28.934 1.00 81.00 649 HIS A C 1
ATOM 5280 O O . HIS A 1 649 ? 11.655 15.389 -29.252 1.00 81.00 649 HIS A O 1
ATOM 5286 N N . LEU A 1 650 ? 11.605 17.576 -29.746 1.00 86.19 650 LEU A N 1
ATOM 5287 C CA . LEU A 1 650 ? 12.395 17.445 -30.962 1.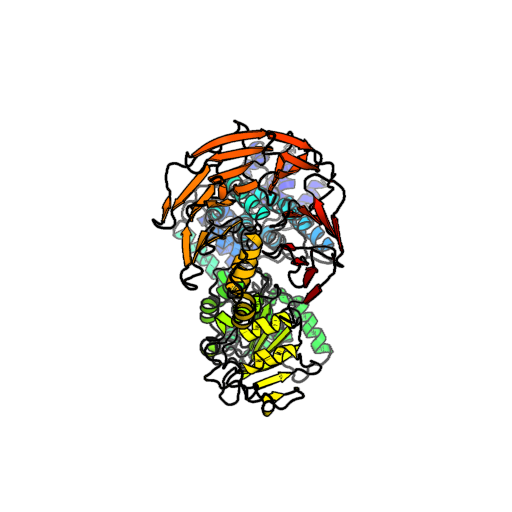00 86.19 650 LEU A CA 1
ATOM 5288 C C . LEU A 1 650 ? 13.847 17.735 -30.615 1.00 86.19 650 LEU A C 1
ATOM 5290 O O . LEU A 1 650 ? 14.188 18.836 -30.195 1.00 86.19 650 LEU A O 1
ATOM 5294 N N . THR A 1 651 ? 14.697 16.737 -30.777 1.00 86.50 651 THR A N 1
ATOM 5295 C CA . THR A 1 651 ? 16.134 16.894 -30.618 1.00 86.50 651 THR A CA 1
ATOM 5296 C C . THR A 1 651 ? 16.788 16.946 -31.987 1.00 86.50 651 THR A C 1
ATOM 5298 O O . THR A 1 651 ? 16.555 16.063 -32.817 1.00 86.50 651 THR A O 1
ATOM 5301 N N . LEU A 1 652 ? 17.613 17.966 -32.195 1.00 88.31 652 LEU A N 1
ATOM 5302 C CA . LEU A 1 652 ? 18.567 18.043 -33.288 1.00 88.31 652 LEU A CA 1
ATOM 5303 C C . LEU A 1 652 ? 19.967 17.804 -32.747 1.00 88.31 652 LEU A C 1
ATOM 5305 O O . LEU A 1 652 ? 20.340 18.339 -31.701 1.00 88.31 652 LEU A O 1
ATOM 5309 N N . TRP A 1 653 ? 20.744 17.036 -33.492 1.00 85.69 653 TRP A N 1
ATOM 5310 C CA . TRP A 1 653 ? 22.153 16.865 -33.205 1.00 85.69 653 TRP A CA 1
ATOM 5311 C C . TRP A 1 653 ? 23.003 17.138 -34.435 1.00 85.69 653 TRP A C 1
ATOM 5313 O O . TRP A 1 653 ? 22.662 16.686 -35.533 1.00 85.69 653 TRP A O 1
ATOM 5323 N N . ASP A 1 654 ? 24.118 17.827 -34.214 1.00 85.25 654 ASP A N 1
ATOM 5324 C CA . ASP A 1 654 ? 25.149 18.077 -35.214 1.00 85.25 654 ASP A CA 1
ATOM 5325 C C . ASP A 1 654 ? 26.239 17.000 -35.123 1.00 85.25 654 ASP A C 1
ATOM 5327 O O . ASP A 1 654 ? 26.834 16.776 -34.077 1.00 85.25 654 ASP A O 1
ATOM 5331 N N . ARG A 1 655 ? 26.519 16.313 -36.226 1.00 77.19 655 ARG A N 1
ATOM 5332 C CA . ARG A 1 655 ? 27.568 15.292 -36.300 1.00 77.19 655 ARG A CA 1
ATOM 5333 C C . ARG A 1 655 ? 28.974 15.893 -36.296 1.00 77.19 655 ARG A C 1
ATOM 5335 O O . ARG A 1 655 ? 29.923 15.194 -35.954 1.00 77.19 655 ARG A O 1
ATOM 5342 N N . GLU A 1 656 ? 29.137 17.137 -36.739 1.00 81.75 656 GLU A N 1
ATOM 5343 C CA . GLU A 1 656 ? 30.450 17.798 -36.732 1.00 81.75 656 GLU A CA 1
ATOM 5344 C C . GLU A 1 656 ? 30.816 18.347 -35.344 1.00 81.75 656 GLU A C 1
ATOM 5346 O O . GLU A 1 656 ? 31.978 18.668 -35.103 1.00 81.75 656 GLU A O 1
ATOM 5351 N N . ASP A 1 657 ? 29.842 18.422 -34.437 1.00 78.06 657 ASP A N 1
ATOM 5352 C CA . ASP A 1 657 ? 29.970 18.968 -33.091 1.00 78.06 657 ASP A CA 1
ATOM 5353 C C . ASP A 1 657 ? 29.208 18.053 -32.120 1.00 78.06 657 ASP A C 1
ATOM 5355 O O . ASP A 1 657 ? 28.045 18.293 -31.807 1.00 78.06 657 ASP A O 1
ATOM 5359 N N . ASP A 1 658 ? 29.866 16.964 -31.694 1.00 59.97 658 ASP A N 1
ATOM 5360 C CA . ASP A 1 658 ? 29.281 15.871 -30.890 1.00 59.97 658 ASP A CA 1
ATOM 5361 C C . ASP A 1 658 ? 28.596 16.359 -29.588 1.00 59.97 658 ASP A C 1
ATOM 5363 O O . ASP A 1 658 ? 27.724 15.664 -29.063 1.00 59.97 658 ASP A O 1
ATOM 5367 N N . ASP A 1 659 ? 28.952 17.550 -29.087 1.00 63.16 659 ASP A N 1
ATOM 5368 C CA . ASP A 1 659 ? 28.359 18.172 -27.894 1.00 63.16 659 ASP A CA 1
ATOM 5369 C C . ASP A 1 659 ? 27.182 19.114 -28.221 1.00 63.16 659 ASP A C 1
ATOM 5371 O O . ASP A 1 659 ? 26.397 19.480 -27.335 1.00 63.16 659 ASP A O 1
ATOM 5375 N N . ARG A 1 660 ? 27.010 19.519 -29.487 1.00 68.06 660 ARG A N 1
ATOM 5376 C CA . ARG A 1 660 ? 25.945 20.435 -29.898 1.00 68.06 660 ARG A CA 1
ATOM 5377 C C . ARG A 1 660 ? 24.640 19.686 -30.119 1.00 68.06 660 ARG A C 1
ATOM 5379 O O . ARG A 1 660 ? 24.276 19.258 -31.217 1.00 68.06 660 ARG A O 1
ATOM 5386 N N . ARG A 1 661 ? 23.891 19.613 -29.025 1.00 75.75 661 ARG A N 1
ATOM 5387 C CA . ARG A 1 661 ? 22.500 19.182 -28.989 1.00 75.75 661 ARG A CA 1
ATOM 5388 C C . ARG A 1 661 ? 21.591 20.386 -28.818 1.00 75.75 661 ARG A C 1
ATOM 5390 O O . ARG A 1 661 ? 21.715 21.139 -27.855 1.00 75.75 661 ARG A O 1
ATOM 5397 N N . GLU A 1 662 ? 20.634 20.526 -29.719 1.00 78.19 662 GLU A N 1
ATOM 5398 C CA . GLU A 1 662 ? 19.588 21.528 -29.586 1.00 78.19 662 GLU A CA 1
ATOM 5399 C C . GLU A 1 662 ? 18.257 20.819 -29.331 1.00 78.19 662 GLU A C 1
ATOM 5401 O O . GLU A 1 662 ? 17.789 20.003 -30.130 1.00 78.19 662 GLU A O 1
ATOM 5406 N N . GLU A 1 663 ? 17.674 21.083 -28.163 1.00 79.56 663 GLU A N 1
ATOM 5407 C CA . GLU A 1 663 ? 16.368 20.559 -27.777 1.00 79.56 663 GLU A CA 1
ATOM 5408 C C . GLU A 1 663 ? 15.295 21.621 -27.990 1.00 79.56 663 GLU A C 1
ATOM 5410 O O . GLU A 1 663 ? 15.402 22.753 -27.515 1.00 79.56 663 GLU A O 1
ATOM 5415 N N . PHE A 1 664 ? 14.224 21.222 -28.663 1.00 78.25 664 PHE A N 1
ATOM 5416 C CA . PHE A 1 664 ? 13.097 22.081 -28.961 1.00 78.25 664 PHE A CA 1
ATOM 5417 C C . PHE A 1 664 ? 11.831 21.458 -28.403 1.00 78.25 664 PHE A C 1
ATOM 5419 O O . PHE A 1 664 ? 11.504 20.295 -28.665 1.00 78.25 664 PHE A O 1
ATOM 5426 N N . PHE A 1 665 ? 11.104 22.264 -27.641 1.00 74.38 665 PHE A N 1
ATOM 5427 C CA . PHE A 1 665 ? 9.761 21.922 -27.217 1.00 74.38 665 PHE A CA 1
ATOM 5428 C C . PHE A 1 665 ? 8.820 22.127 -28.396 1.00 74.38 665 PHE A C 1
ATOM 5430 O O . PHE A 1 665 ? 8.711 23.227 -28.939 1.00 74.38 665 PHE A O 1
ATOM 5437 N N . VAL A 1 666 ? 8.164 21.048 -28.808 1.00 71.19 666 VAL A N 1
ATOM 5438 C CA . VAL A 1 666 ? 7.085 21.104 -29.788 1.00 71.19 666 VAL A CA 1
ATOM 5439 C C . VAL A 1 666 ? 5.803 20.847 -29.012 1.00 71.19 666 VAL A C 1
ATOM 5441 O O . VAL A 1 666 ? 5.548 19.716 -28.602 1.00 71.19 666 VAL A O 1
ATOM 5444 N N . ASP A 1 667 ? 5.046 21.914 -28.750 1.00 63.69 667 ASP A N 1
ATOM 5445 C CA . ASP A 1 667 ? 3.827 21.849 -27.942 1.00 63.69 667 ASP A CA 1
ATOM 5446 C C . ASP A 1 667 ? 2.850 20.789 -28.474 1.00 63.69 667 ASP A C 1
ATOM 5448 O O . ASP A 1 667 ? 2.516 20.778 -29.659 1.00 63.69 667 ASP A O 1
ATOM 5452 N N . ASP A 1 668 ? 2.398 19.939 -27.548 1.00 60.47 668 ASP A N 1
ATOM 5453 C CA . ASP A 1 668 ? 1.108 19.240 -27.539 1.00 60.47 668 ASP A CA 1
ATOM 5454 C C . ASP A 1 668 ? 0.769 18.315 -28.720 1.00 60.47 668 ASP A C 1
ATOM 5456 O O . ASP A 1 668 ? -0.338 18.376 -29.254 1.00 60.47 668 ASP A O 1
ATOM 5460 N N . ILE A 1 669 ? 1.691 17.449 -29.171 1.00 55.47 669 ILE A N 1
ATOM 5461 C CA . ILE A 1 669 ? 1.365 16.515 -30.265 1.00 55.47 669 ILE A CA 1
ATOM 5462 C C . ILE A 1 669 ? 2.007 15.134 -30.079 1.00 55.47 669 ILE A C 1
ATOM 5464 O O . ILE A 1 669 ? 3.232 14.962 -30.098 1.00 55.47 669 ILE A O 1
ATOM 5468 N N . GLU A 1 670 ? 1.136 14.135 -29.947 1.00 62.62 670 GLU A N 1
ATOM 5469 C CA . GLU A 1 670 ? 1.451 12.724 -30.144 1.00 62.62 670 GLU A CA 1
ATOM 5470 C C . GLU A 1 670 ? 1.692 12.475 -31.644 1.00 62.62 670 GLU A C 1
ATOM 5472 O O . GLU A 1 670 ? 0.933 12.942 -32.489 1.00 62.62 670 GLU A O 1
ATOM 5477 N N . ASP A 1 671 ? 2.715 11.687 -31.986 1.00 63.94 671 ASP A N 1
ATOM 5478 C CA . ASP A 1 671 ? 2.870 11.073 -33.309 1.00 63.94 671 ASP A CA 1
ATOM 5479 C C . ASP A 1 671 ? 3.252 11.975 -34.524 1.00 63.94 671 ASP A C 1
ATOM 5481 O O . ASP A 1 671 ? 2.679 11.842 -35.611 1.00 63.94 671 ASP A O 1
ATOM 5485 N N . ASN A 1 672 ? 4.349 12.742 -34.449 1.00 68.94 672 ASN A N 1
ATOM 5486 C CA . ASN A 1 672 ? 4.910 13.494 -35.599 1.00 68.94 672 ASN A CA 1
ATOM 5487 C C . ASN A 1 672 ? 5.893 12.699 -36.488 1.00 68.94 672 ASN A C 1
ATOM 5489 O O . ASN A 1 672 ? 6.714 11.946 -35.971 1.00 68.94 672 ASN A O 1
ATOM 5493 N N . MET A 1 673 ? 5.856 12.839 -37.818 1.00 86.00 673 MET A N 1
ATOM 5494 C CA . MET A 1 673 ? 6.894 12.274 -38.711 1.00 86.00 673 MET A CA 1
ATOM 5495 C C . MET A 1 673 ? 7.909 13.352 -39.111 1.00 86.00 673 MET A C 1
ATOM 5497 O O . MET A 1 673 ? 7.566 14.532 -39.182 1.00 86.00 673 MET A O 1
ATOM 5501 N N . LEU A 1 674 ? 9.157 12.940 -39.348 1.00 90.31 674 LEU A N 1
ATOM 5502 C CA . LEU A 1 674 ? 10.272 13.818 -39.705 1.00 90.31 674 LEU A CA 1
ATOM 5503 C C . LEU A 1 674 ? 10.820 13.433 -41.076 1.00 90.31 674 LEU A C 1
ATOM 5505 O O . LEU A 1 674 ? 10.950 12.247 -41.375 1.00 90.31 674 LEU A O 1
ATOM 5509 N N . ALA A 1 675 ? 11.189 14.427 -41.876 1.00 90.56 675 ALA A N 1
ATOM 5510 C CA . ALA A 1 675 ? 11.913 14.231 -43.125 1.00 90.56 675 ALA A CA 1
ATOM 5511 C C . ALA A 1 675 ? 12.800 15.443 -43.414 1.00 90.56 675 ALA A C 1
ATOM 5513 O O . ALA A 1 675 ? 12.378 16.570 -43.187 1.00 90.56 675 ALA A O 1
ATOM 5514 N N . PHE A 1 676 ? 14.012 15.241 -43.923 1.00 91.44 676 PHE A N 1
ATOM 5515 C CA . PHE A 1 676 ? 14.831 16.356 -44.395 1.00 91.44 676 PHE A CA 1
ATOM 5516 C C . PHE A 1 676 ? 14.625 16.581 -45.885 1.00 91.44 676 PHE A C 1
ATOM 5518 O O . PHE A 1 676 ? 14.608 15.632 -46.662 1.00 91.44 676 PHE A O 1
ATOM 5525 N N . GLY A 1 677 ? 14.477 17.843 -46.275 1.00 89.19 677 GLY A N 1
ATOM 5526 C CA . GLY A 1 677 ? 14.487 18.246 -47.669 1.00 89.19 677 GLY A CA 1
ATOM 5527 C C . GLY A 1 677 ? 15.902 18.359 -48.236 1.00 89.19 677 GLY A C 1
ATOM 5528 O O . GLY A 1 677 ? 16.865 18.508 -47.481 1.00 89.19 677 GLY A O 1
ATOM 5529 N N . PRO A 1 678 ? 16.035 18.366 -49.573 1.00 87.25 678 PRO A N 1
ATOM 5530 C CA . PRO A 1 678 ? 17.318 18.536 -50.267 1.00 87.25 678 PRO A CA 1
ATOM 5531 C C . PRO A 1 678 ? 18.015 19.875 -49.968 1.00 87.25 678 PRO A C 1
ATOM 5533 O O . PRO A 1 678 ? 19.210 20.027 -50.197 1.00 87.25 678 PRO A O 1
ATOM 5536 N N . ASP A 1 679 ? 17.285 20.857 -49.444 1.00 88.00 679 ASP A N 1
ATOM 5537 C CA . ASP A 1 679 ? 17.792 22.159 -49.008 1.00 88.00 679 ASP A CA 1
ATOM 5538 C C . ASP A 1 679 ? 18.210 22.188 -47.524 1.00 88.00 679 ASP A C 1
ATOM 5540 O O . ASP A 1 679 ? 18.383 23.266 -46.960 1.00 88.00 679 ASP A O 1
ATOM 5544 N N . GLN A 1 680 ? 18.331 21.021 -46.880 1.00 88.06 680 GLN A N 1
ATOM 5545 C CA . GLN A 1 680 ? 18.598 20.855 -45.444 1.00 88.06 680 GLN A CA 1
ATOM 5546 C C . GLN A 1 680 ? 17.467 21.344 -44.520 1.00 88.06 680 GLN A C 1
ATOM 5548 O O . GLN A 1 680 ? 17.640 21.372 -43.302 1.00 88.06 680 GLN A O 1
ATOM 5553 N N . SER A 1 681 ? 16.296 21.722 -45.048 1.00 90.00 681 SER A N 1
ATOM 5554 C CA . SER A 1 681 ? 15.156 22.065 -44.191 1.00 90.00 681 SER A CA 1
ATOM 5555 C C . SER A 1 681 ? 14.546 20.811 -43.568 1.00 90.00 681 SER A C 1
ATOM 5557 O O . SER A 1 681 ? 14.385 19.788 -44.236 1.00 90.00 681 SER A O 1
ATOM 5559 N N . LEU A 1 682 ? 14.195 20.877 -42.282 1.00 92.88 682 LEU A N 1
ATOM 5560 C CA . LEU A 1 682 ? 13.487 19.793 -41.610 1.00 92.88 682 LEU A CA 1
ATOM 5561 C C . LEU A 1 682 ? 11.985 19.967 -41.815 1.00 92.88 682 LEU A C 1
ATOM 5563 O O . LEU A 1 682 ? 11.398 20.971 -41.426 1.00 92.88 682 LEU A O 1
ATOM 5567 N N . TRP A 1 683 ? 11.345 18.965 -42.386 1.00 91.75 683 TRP A N 1
ATOM 5568 C CA . TRP A 1 683 ? 9.905 18.894 -42.536 1.00 91.75 683 TRP A CA 1
ATOM 5569 C C . TRP A 1 683 ? 9.312 18.095 -41.382 1.00 91.75 683 TRP A C 1
ATOM 5571 O O . TRP A 1 683 ? 9.665 16.937 -41.152 1.00 91.75 683 TRP A O 1
ATOM 5581 N N . ILE A 1 684 ? 8.411 18.743 -40.647 1.00 89.94 684 ILE A N 1
ATOM 5582 C CA . ILE A 1 684 ? 7.697 18.184 -39.505 1.00 89.94 684 ILE A CA 1
ATOM 5583 C C . ILE A 1 684 ? 6.244 17.987 -39.914 1.00 89.94 684 ILE A C 1
ATOM 5585 O O . ILE A 1 684 ? 5.520 18.942 -40.203 1.00 89.94 684 ILE A O 1
ATOM 5589 N N . ILE A 1 685 ? 5.806 16.735 -39.908 1.00 87.62 685 ILE A N 1
ATOM 5590 C CA . ILE A 1 685 ? 4.417 16.370 -40.166 1.00 87.62 685 ILE A CA 1
ATOM 5591 C C . ILE A 1 685 ? 3.717 16.259 -38.823 1.00 87.62 685 ILE A C 1
ATOM 5593 O O . ILE A 1 685 ? 4.002 15.343 -38.050 1.00 87.62 685 ILE A O 1
ATOM 5597 N N . ARG A 1 686 ? 2.812 17.200 -38.558 1.00 85.31 686 ARG A N 1
ATOM 5598 C CA . ARG A 1 686 ? 2.041 17.268 -37.321 1.00 85.31 686 ARG A CA 1
ATOM 5599 C C . ARG A 1 686 ? 0.762 16.454 -37.429 1.00 85.31 686 ARG A C 1
ATOM 5601 O O . ARG A 1 686 ? -0.057 16.723 -38.310 1.00 85.31 686 ARG A O 1
ATOM 5608 N N . LYS A 1 687 ? 0.548 15.524 -36.496 1.00 76.62 687 LYS A N 1
ATOM 5609 C CA . LYS A 1 687 ? -0.703 14.756 -36.368 1.00 76.62 687 LYS A CA 1
ATOM 5610 C C . LYS A 1 687 ? -1.776 15.560 -35.624 1.00 76.62 687 LYS A C 1
ATOM 5612 O O . LYS A 1 687 ? -2.276 15.161 -34.581 1.00 76.62 687 LYS A O 1
ATOM 5617 N N . GLN A 1 688 ? -2.114 16.723 -36.166 1.00 76.94 688 GLN A N 1
ATOM 5618 C CA . GLN A 1 688 ? -3.348 17.423 -35.811 1.00 76.94 688 GLN A CA 1
ATOM 5619 C C . GLN A 1 688 ? -4.481 16.988 -36.749 1.00 76.94 688 GLN A C 1
ATOM 5621 O O . GLN A 1 688 ? -4.253 16.216 -37.676 1.00 76.94 688 GLN A O 1
ATOM 5626 N N . THR A 1 689 ? -5.719 17.401 -36.477 1.00 76.44 689 THR A N 1
ATOM 5627 C CA . THR A 1 689 ? -6.867 17.118 -37.353 1.00 76.44 689 THR A CA 1
ATOM 5628 C C . THR A 1 689 ? -7.363 18.440 -37.944 1.00 76.44 689 THR A C 1
ATOM 5630 O O . THR A 1 689 ? -7.968 19.213 -37.198 1.00 76.44 689 THR A O 1
ATOM 5633 N N . PRO A 1 690 ? -7.112 18.729 -39.237 1.00 80.06 690 PRO A N 1
ATOM 5634 C CA . PRO A 1 690 ? -6.388 17.915 -40.228 1.00 80.06 690 PRO A CA 1
ATOM 5635 C C . PRO A 1 690 ? -4.861 17.934 -40.019 1.00 80.06 690 PRO A C 1
ATOM 5637 O O . PRO A 1 690 ? -4.353 18.888 -39.426 1.00 80.06 690 PRO A O 1
ATOM 5640 N N . PRO A 1 691 ? -4.109 16.916 -40.485 1.00 85.06 691 PRO A N 1
ATOM 5641 C CA . PRO A 1 691 ? -2.659 16.906 -40.342 1.00 85.06 691 PRO A CA 1
ATOM 5642 C C . PRO A 1 691 ? -2.048 18.071 -41.117 1.00 85.06 691 PRO A C 1
ATOM 5644 O O . PRO A 1 691 ? -2.539 18.464 -42.171 1.00 85.06 691 PRO A O 1
ATOM 5647 N N . THR A 1 692 ? -0.965 18.648 -40.602 1.00 89.06 692 THR A N 1
ATOM 5648 C CA . THR A 1 692 ? -0.286 19.758 -41.286 1.00 89.06 692 THR A CA 1
ATOM 5649 C C . THR A 1 692 ? 1.178 19.465 -41.462 1.00 89.06 692 THR A C 1
ATOM 5651 O O . THR A 1 692 ? 1.839 18.965 -40.550 1.00 89.06 692 THR A O 1
ATOM 5654 N N . LEU A 1 693 ? 1.702 19.886 -42.596 1.00 90.06 693 LEU A N 1
ATOM 5655 C CA . LEU A 1 693 ? 3.108 19.829 -42.899 1.00 90.06 693 LEU A CA 1
ATOM 5656 C C . LEU A 1 693 ? 3.750 21.195 -42.636 1.00 90.06 693 LEU A C 1
ATOM 5658 O O . LEU A 1 693 ? 3.325 22.208 -43.185 1.00 90.06 693 LEU A O 1
ATOM 5662 N N . GLN A 1 694 ? 4.788 21.224 -41.808 1.00 90.75 694 GLN A N 1
ATOM 5663 C CA . GLN A 1 694 ? 5.552 22.433 -41.519 1.00 90.75 694 GLN A CA 1
ATOM 5664 C C . GLN A 1 694 ? 7.001 22.265 -41.948 1.00 90.75 694 GLN A C 1
ATOM 5666 O O . GLN A 1 694 ? 7.615 21.233 -41.686 1.00 90.75 694 GLN A O 1
ATOM 5671 N N . ARG A 1 695 ? 7.556 23.303 -42.567 1.00 91.56 695 ARG A N 1
ATOM 5672 C CA . ARG A 1 695 ? 8.971 23.371 -42.922 1.00 91.56 695 ARG A CA 1
ATOM 5673 C C . ARG A 1 695 ? 9.717 24.161 -41.863 1.00 91.56 695 ARG A C 1
ATOM 5675 O O . ARG A 1 695 ? 9.285 25.242 -41.468 1.00 91.56 695 ARG A O 1
ATOM 5682 N N . TRP A 1 696 ? 10.854 23.649 -41.433 1.00 90.50 696 TRP A N 1
ATOM 5683 C CA . TRP A 1 696 ? 11.695 24.265 -40.425 1.00 90.50 696 TRP A CA 1
ATOM 5684 C C . TRP A 1 696 ? 13.092 24.504 -40.983 1.00 90.50 696 TRP A C 1
ATOM 5686 O O . TRP A 1 696 ? 13.739 23.601 -41.514 1.00 90.50 696 TRP A O 1
ATOM 5696 N N . CYS A 1 697 ? 13.548 25.750 -40.900 1.00 88.25 697 CYS A N 1
ATOM 5697 C CA . CYS A 1 697 ? 14.890 26.111 -41.318 1.00 88.25 697 CYS A CA 1
ATOM 5698 C C . CYS A 1 697 ? 15.874 25.840 -40.184 1.00 88.25 697 CYS A C 1
ATOM 5700 O O . CYS A 1 697 ? 15.780 26.472 -39.131 1.00 88.25 697 CYS A O 1
ATOM 5702 N N . LEU A 1 698 ? 16.846 24.959 -40.418 1.00 84.94 698 LEU A N 1
ATOM 5703 C CA . LEU A 1 698 ? 17.892 24.693 -39.433 1.00 84.94 698 LEU A CA 1
ATOM 5704 C C . LEU A 1 698 ? 18.760 25.926 -39.150 1.00 84.94 698 LEU A C 1
ATOM 5706 O O . LEU A 1 698 ? 19.153 26.139 -38.013 1.00 84.94 698 LEU A O 1
ATOM 5710 N N . SER A 1 699 ? 19.046 26.758 -40.157 1.00 82.31 699 SER A N 1
ATOM 5711 C CA . SER A 1 699 ? 19.973 27.888 -39.996 1.00 82.31 699 SER A CA 1
ATOM 5712 C C . SER A 1 699 ? 19.378 29.071 -39.233 1.00 82.31 699 SER A C 1
ATOM 5714 O O . SER A 1 699 ? 20.112 29.800 -38.570 1.00 82.31 699 SER A O 1
ATOM 5716 N N . THR A 1 700 ? 18.063 29.285 -39.322 1.00 84.00 700 THR A N 1
ATOM 5717 C CA . THR A 1 700 ? 17.375 30.365 -38.596 1.00 84.00 700 THR A CA 1
ATOM 5718 C C . THR A 1 700 ? 16.660 29.873 -37.345 1.00 84.00 700 THR A C 1
ATOM 5720 O O . THR A 1 700 ? 16.155 30.696 -36.589 1.00 84.00 700 THR A O 1
ATOM 5723 N N . HIS A 1 701 ? 16.584 28.556 -37.133 1.00 82.38 701 HIS A N 1
ATOM 5724 C CA . HIS A 1 701 ? 15.783 27.915 -36.090 1.00 82.38 701 HIS A CA 1
ATOM 5725 C C . HIS A 1 701 ? 14.310 28.369 -36.092 1.00 82.38 701 HIS A C 1
ATOM 5727 O O . HIS A 1 701 ? 13.638 28.329 -35.063 1.00 82.38 701 HIS A O 1
ATOM 5733 N N . THR A 1 702 ? 13.762 28.758 -37.249 1.00 82.06 702 THR A N 1
ATOM 5734 C CA . THR A 1 702 ? 12.376 29.241 -37.382 1.00 82.06 702 THR A CA 1
ATOM 5735 C C . THR A 1 702 ? 11.584 28.464 -38.423 1.00 82.06 702 THR A C 1
ATOM 5737 O O . THR A 1 702 ? 12.106 28.047 -39.461 1.00 82.06 702 THR A O 1
ATOM 5740 N N . PHE A 1 703 ? 10.295 28.263 -38.143 1.00 84.06 703 PHE A N 1
ATOM 5741 C CA . PHE A 1 703 ? 9.359 27.712 -39.117 1.00 84.06 703 PHE A CA 1
ATOM 5742 C C . PHE A 1 703 ? 9.247 28.644 -40.329 1.00 84.06 703 PHE A C 1
ATOM 5744 O O . PHE A 1 703 ? 9.093 29.858 -40.179 1.00 84.06 703 PHE A O 1
ATOM 5751 N N . ILE A 1 704 ? 9.340 28.070 -41.528 1.00 83.62 704 ILE A N 1
ATOM 5752 C CA . ILE A 1 704 ? 9.179 28.786 -42.792 1.00 83.62 704 ILE A CA 1
ATOM 5753 C C . ILE A 1 704 ? 7.742 28.573 -43.280 1.00 83.62 704 ILE A C 1
ATOM 5755 O O . ILE A 1 704 ? 7.391 27.471 -43.698 1.00 83.62 704 ILE A O 1
ATOM 5759 N N . GLY A 1 705 ? 6.953 29.649 -43.294 1.00 79.44 705 GLY A N 1
ATOM 5760 C CA . GLY A 1 705 ? 5.605 29.677 -43.871 1.00 79.44 705 GLY A CA 1
ATOM 5761 C C . GLY A 1 705 ? 4.490 29.188 -42.942 1.00 79.44 705 GLY A C 1
ATOM 5762 O O . GLY A 1 705 ? 4.732 28.684 -41.845 1.00 79.44 705 GLY A O 1
ATOM 5763 N N . GLU A 1 706 ? 3.246 29.369 -43.389 1.00 77.62 706 GLU A N 1
ATOM 5764 C CA . GLU A 1 706 ? 2.078 28.741 -42.766 1.00 77.62 706 GLU A CA 1
ATOM 5765 C C . GLU A 1 706 ? 2.098 27.235 -43.068 1.00 77.62 706 GLU A C 1
ATOM 5767 O O . GLU A 1 706 ? 2.507 26.819 -44.153 1.00 77.62 706 GLU A O 1
ATOM 5772 N N . GLY A 1 707 ? 1.711 26.402 -42.097 1.00 82.50 707 GLY A N 1
ATOM 5773 C CA . GLY A 1 707 ? 1.696 24.952 -42.288 1.00 82.50 707 GLY A CA 1
ATOM 5774 C C . GLY A 1 707 ? 0.774 24.569 -43.444 1.00 82.50 707 GLY A C 1
ATOM 5775 O O . GLY A 1 707 ? -0.370 25.012 -43.479 1.00 82.50 707 GLY A O 1
ATOM 5776 N N . VAL A 1 708 ? 1.257 23.739 -44.369 1.00 87.44 708 VAL A N 1
ATOM 5777 C CA . VAL A 1 708 ? 0.455 23.236 -45.488 1.00 87.44 708 VAL A CA 1
ATOM 5778 C C . VAL A 1 708 ? -0.531 22.211 -44.921 1.00 87.44 708 VAL A C 1
ATOM 5780 O O . VAL A 1 708 ? -0.085 21.174 -44.415 1.00 87.44 708 VAL A O 1
ATOM 5783 N N . PRO A 1 709 ? -1.850 22.471 -44.940 1.00 87.69 709 PRO A N 1
ATOM 5784 C CA . PRO A 1 709 ? -2.821 21.480 -44.511 1.00 87.69 709 PRO A CA 1
ATOM 5785 C C . PRO A 1 709 ? -2.785 20.293 -45.473 1.00 87.69 709 PRO A C 1
ATOM 5787 O O . PRO A 1 709 ? -2.866 20.447 -46.691 1.00 87.69 709 PRO A O 1
ATOM 5790 N N . LEU A 1 710 ? -2.639 19.099 -44.912 1.00 85.06 710 LEU A N 1
ATOM 5791 C CA . LEU A 1 710 ? -2.792 17.839 -45.618 1.00 85.06 710 LEU A CA 1
ATOM 5792 C C . LEU A 1 710 ? -4.271 17.474 -45.481 1.00 85.06 710 LEU A C 1
ATOM 5794 O O . LEU A 1 710 ? -4.647 16.777 -44.543 1.00 85.06 710 LEU A O 1
ATOM 5798 N N . ASP A 1 711 ? -5.119 18.034 -46.340 1.00 74.19 711 ASP A N 1
ATOM 5799 C CA . ASP A 1 711 ? -6.566 17.792 -46.325 1.00 74.19 711 ASP A CA 1
ATOM 5800 C C . ASP A 1 711 ? -6.965 16.932 -47.534 1.00 74.19 711 ASP A C 1
ATOM 5802 O O . ASP A 1 711 ? -7.095 17.469 -48.638 1.00 74.19 711 ASP A O 1
ATOM 5806 N N . PRO A 1 712 ? -7.101 15.597 -47.391 1.00 58.44 712 PRO A N 1
ATOM 5807 C CA . PRO A 1 712 ? -7.498 14.751 -48.509 1.00 58.44 712 PRO A CA 1
ATOM 5808 C C . PRO A 1 712 ? -9.018 14.510 -48.566 1.00 58.44 712 PRO A C 1
ATOM 5810 O O . PRO A 1 712 ? -9.517 14.163 -49.633 1.00 58.44 712 PRO A O 1
ATOM 5813 N N . SER A 1 713 ? -9.765 14.672 -47.461 1.00 60.38 713 SER A N 1
ATOM 5814 C CA . SER A 1 713 ? -11.234 14.538 -47.391 1.00 60.38 713 SER A CA 1
ATOM 5815 C C . SER A 1 713 ? -11.781 14.842 -45.980 1.00 60.38 713 SER A C 1
ATOM 5817 O O . SER A 1 713 ? -11.091 14.631 -44.986 1.00 60.38 713 SER A O 1
ATOM 5819 N N . GLU A 1 714 ? -13.064 15.234 -45.872 1.00 54.94 714 GLU A N 1
ATOM 5820 C CA . GLU A 1 714 ? -13.810 15.480 -44.609 1.00 54.94 714 GLU A CA 1
ATOM 5821 C C . GLU A 1 714 ? -13.902 14.262 -43.650 1.00 54.94 714 GLU A C 1
ATOM 5823 O O . GLU A 1 714 ? -14.558 14.321 -42.604 1.00 54.94 714 GLU A O 1
ATOM 5828 N N . VAL A 1 715 ? -13.283 13.126 -43.982 1.00 51.56 715 VAL A N 1
ATOM 5829 C CA . VAL A 1 715 ? -13.361 11.892 -43.199 1.00 51.56 715 VAL A CA 1
ATOM 5830 C C . VAL A 1 715 ? -12.389 11.984 -42.017 1.00 51.56 715 VAL A C 1
ATOM 5832 O O . VAL A 1 715 ? -11.187 11.752 -42.138 1.00 51.56 715 VAL A O 1
ATOM 5835 N N . GLY A 1 716 ? -12.918 12.357 -40.850 1.00 53.88 716 GLY A N 1
ATOM 5836 C CA . GLY A 1 716 ? -12.147 12.495 -39.613 1.00 53.88 716 GLY A CA 1
ATOM 5837 C C . GLY A 1 716 ? -11.323 11.245 -39.273 1.00 53.88 716 GLY A C 1
ATOM 5838 O O . GLY A 1 716 ? -11.840 10.130 -39.278 1.00 53.88 716 GLY A O 1
ATOM 5839 N N . GLY A 1 717 ? -10.042 11.446 -38.941 1.00 64.12 717 GLY A N 1
ATOM 5840 C CA . GLY A 1 717 ? -9.133 10.392 -38.470 1.00 64.12 717 GLY A CA 1
ATOM 5841 C C . GLY A 1 717 ? -7.921 10.088 -39.360 1.00 64.12 717 GLY A C 1
ATOM 5842 O O . GLY A 1 717 ? -7.199 9.136 -39.067 1.00 64.12 717 GLY A O 1
ATOM 5843 N N . SER A 1 718 ? -7.664 10.860 -40.421 1.00 72.81 718 SER A N 1
ATOM 5844 C CA . SER A 1 718 ? -6.498 10.630 -41.286 1.00 72.81 718 SER A CA 1
ATOM 5845 C C . SER A 1 718 ? -5.185 11.101 -40.638 1.00 72.81 718 SER A C 1
ATOM 5847 O O . SER A 1 718 ? -5.085 12.221 -40.140 1.00 72.81 718 SER A O 1
ATOM 5849 N N . TYR A 1 719 ? -4.163 10.241 -40.641 1.00 86.38 719 TYR A N 1
ATOM 5850 C CA . TYR A 1 719 ? -2.792 10.562 -40.234 1.00 86.38 719 TYR A CA 1
ATOM 5851 C C . TYR A 1 719 ? -1.790 9.994 -41.244 1.00 86.38 719 TYR A C 1
ATOM 5853 O O . TYR A 1 719 ? -2.093 9.041 -41.962 1.00 86.38 719 TYR A O 1
ATOM 5861 N N . VAL A 1 720 ? -0.598 10.587 -41.316 1.00 88.12 720 VAL A N 1
ATOM 5862 C CA . VAL A 1 720 ? 0.466 10.137 -42.225 1.00 88.12 720 VAL A CA 1
ATOM 5863 C C . VAL A 1 720 ? 1.149 8.897 -41.644 1.00 88.12 720 VAL A C 1
ATOM 5865 O O . VAL A 1 720 ? 1.560 8.905 -40.484 1.00 88.12 720 VAL A O 1
ATOM 5868 N N . ASN A 1 721 ? 1.267 7.842 -42.452 1.00 88.00 721 ASN A N 1
ATOM 5869 C CA . ASN A 1 721 ? 1.908 6.570 -42.098 1.00 88.00 721 ASN A CA 1
ATOM 5870 C C . ASN A 1 721 ? 3.241 6.331 -42.809 1.00 88.00 721 ASN A C 1
ATOM 5872 O O . ASN A 1 721 ? 4.068 5.563 -42.325 1.00 88.00 721 ASN A O 1
ATOM 5876 N N . GLY A 1 722 ? 3.452 6.959 -43.963 1.00 88.75 722 GLY A N 1
ATOM 5877 C CA . GLY A 1 722 ? 4.678 6.817 -44.741 1.00 88.75 722 GLY A CA 1
ATOM 5878 C C . GLY A 1 722 ? 5.127 8.156 -45.294 1.00 88.75 722 GLY A C 1
ATOM 5879 O O . GLY A 1 722 ? 4.300 8.968 -45.701 1.00 88.75 722 GLY A O 1
ATOM 5880 N N . VAL A 1 723 ? 6.439 8.377 -45.301 1.00 91.31 723 VAL A N 1
ATOM 5881 C CA . VAL A 1 723 ? 7.058 9.600 -45.812 1.00 91.31 723 VAL A CA 1
ATOM 5882 C C . VAL A 1 723 ? 8.290 9.216 -46.609 1.00 91.31 723 VAL A C 1
ATOM 5884 O O . VAL A 1 723 ? 9.098 8.414 -46.143 1.00 91.31 723 VAL A O 1
ATOM 5887 N N . TYR A 1 724 ? 8.437 9.791 -47.795 1.00 91.94 724 TYR A N 1
ATOM 5888 C CA . TYR A 1 724 ? 9.624 9.629 -48.622 1.00 91.94 724 TYR A CA 1
ATOM 5889 C C . TYR A 1 724 ? 10.011 10.957 -49.269 1.00 91.94 724 TYR A C 1
ATOM 5891 O O . TYR A 1 724 ? 9.152 11.665 -49.784 1.00 91.94 724 TYR A O 1
ATOM 5899 N N . VAL A 1 725 ? 11.303 11.280 -49.260 1.00 90.88 725 VAL A N 1
ATOM 5900 C CA . VAL A 1 725 ? 11.850 12.458 -49.938 1.00 90.88 725 VAL A CA 1
ATOM 5901 C C . VAL A 1 725 ? 12.639 11.997 -51.152 1.00 90.88 725 VAL A C 1
ATOM 5903 O O . VAL A 1 725 ? 13.631 11.283 -51.027 1.00 90.88 725 VAL A O 1
ATOM 5906 N N . ASP A 1 726 ? 12.204 12.433 -52.328 1.00 91.12 726 ASP A N 1
ATOM 5907 C CA . ASP A 1 726 ? 12.978 12.347 -53.559 1.00 91.12 726 ASP A CA 1
ATOM 5908 C C . ASP A 1 726 ? 13.805 13.628 -53.684 1.00 91.12 726 ASP A C 1
ATOM 5910 O O . ASP A 1 726 ? 13.348 14.656 -54.195 1.00 91.12 726 ASP A O 1
ATOM 5914 N N . GLU A 1 727 ? 15.032 13.561 -53.168 1.00 86.12 727 GLU A N 1
ATOM 5915 C CA . GLU A 1 727 ? 15.979 14.678 -53.167 1.00 86.12 727 GLU A CA 1
ATOM 5916 C C . GLU A 1 727 ? 16.297 15.164 -54.584 1.00 86.12 727 GLU A C 1
ATOM 5918 O O . GLU A 1 727 ? 16.473 16.361 -54.799 1.00 86.12 727 GLU A O 1
ATOM 5923 N N . THR A 1 728 ? 16.314 14.252 -55.563 1.00 87.44 728 THR A N 1
ATOM 5924 C CA . THR A 1 728 ? 16.669 14.572 -56.953 1.00 87.44 728 THR A CA 1
ATOM 5925 C C . THR A 1 728 ? 15.580 15.406 -57.620 1.00 87.44 728 THR A C 1
ATOM 5927 O O . THR A 1 728 ? 15.875 16.299 -58.414 1.00 87.44 728 THR A O 1
ATOM 5930 N N . ARG A 1 729 ? 14.311 15.127 -57.306 1.00 90.31 729 ARG A N 1
ATOM 5931 C CA . ARG A 1 729 ? 13.159 15.838 -57.881 1.00 90.31 729 ARG A CA 1
ATOM 5932 C C . ARG A 1 729 ? 12.603 16.939 -56.980 1.00 90.31 729 ARG A C 1
ATOM 5934 O O . ARG A 1 729 ? 11.657 17.601 -57.392 1.00 90.31 729 ARG A O 1
ATOM 5941 N N . HIS A 1 730 ? 13.170 17.145 -55.789 1.00 92.81 730 HIS A N 1
ATOM 5942 C CA . HIS A 1 730 ? 12.634 18.045 -54.760 1.00 92.81 730 HIS A CA 1
ATOM 5943 C C . HIS A 1 730 ? 11.166 17.740 -54.406 1.00 92.81 730 HIS A C 1
ATOM 5945 O O . HIS A 1 730 ? 10.354 18.651 -54.236 1.00 92.81 730 HIS A O 1
ATOM 5951 N N . MET A 1 731 ? 10.824 16.451 -54.307 1.00 94.44 731 MET A N 1
ATOM 5952 C CA . MET A 1 731 ? 9.460 15.987 -54.030 1.00 94.44 731 MET A CA 1
ATOM 5953 C C . MET A 1 731 ? 9.382 15.279 -52.678 1.00 94.44 731 MET A C 1
ATOM 5955 O O . MET A 1 731 ? 10.238 14.461 -52.347 1.00 94.44 731 MET A O 1
ATOM 5959 N N . LEU A 1 732 ? 8.312 15.538 -51.929 1.00 93.56 732 LEU A N 1
ATOM 5960 C CA . LEU A 1 732 ? 7.953 14.829 -50.704 1.00 93.56 732 LEU A CA 1
ATOM 5961 C C . LEU A 1 732 ? 6.697 13.992 -50.964 1.00 93.56 732 LEU A C 1
ATOM 5963 O O . LEU A 1 732 ? 5.638 14.527 -51.281 1.00 93.56 732 LEU A O 1
ATOM 5967 N N . TYR A 1 733 ? 6.802 12.680 -50.811 1.00 94.69 733 TYR A N 1
ATOM 5968 C CA . TYR A 1 733 ? 5.687 11.747 -50.926 1.00 94.69 733 TYR A CA 1
ATOM 5969 C C . TYR A 1 733 ? 5.162 11.392 -49.541 1.00 94.69 733 TYR A C 1
ATOM 5971 O O . TYR A 1 733 ? 5.935 11.035 -48.648 1.00 94.69 733 TYR A O 1
ATOM 5979 N N . LEU A 1 734 ? 3.846 11.477 -49.370 1.00 93.81 734 LEU A N 1
ATOM 5980 C CA . LEU A 1 734 ? 3.153 11.215 -48.114 1.00 93.81 734 LEU A CA 1
ATOM 5981 C C . LEU A 1 734 ? 2.102 10.137 -48.347 1.00 93.81 734 LEU A C 1
ATOM 5983 O O . LEU A 1 734 ? 1.272 10.256 -49.242 1.00 93.81 734 LEU A O 1
ATOM 5987 N N . LEU A 1 735 ? 2.125 9.093 -47.530 1.00 93.88 735 LEU A N 1
ATOM 5988 C CA . LEU A 1 735 ? 1.114 8.045 -47.538 1.00 93.88 735 LEU A CA 1
ATOM 5989 C C . LEU A 1 735 ? 0.189 8.239 -46.340 1.00 93.88 735 LEU A C 1
ATOM 5991 O O . LEU A 1 735 ? 0.610 8.075 -45.190 1.00 93.88 735 LEU A O 1
ATOM 5995 N N . MET A 1 736 ? -1.066 8.569 -46.614 1.00 92.50 736 MET A N 1
ATOM 5996 C CA . MET A 1 736 ? -2.108 8.711 -45.604 1.00 92.50 736 MET A CA 1
ATOM 5997 C C . MET A 1 736 ? -2.606 7.330 -45.160 1.00 92.50 736 MET A C 1
ATOM 5999 O O . MET A 1 736 ? -2.693 6.398 -45.962 1.00 92.50 736 MET A O 1
ATOM 6003 N N . PHE A 1 737 ? -2.991 7.188 -43.889 1.00 90.69 737 PHE A N 1
ATOM 6004 C CA . PHE A 1 737 ? -3.608 5.956 -43.383 1.00 90.69 737 PHE A CA 1
ATOM 6005 C C . PHE A 1 737 ? -4.888 5.594 -44.141 1.00 90.69 737 PHE A C 1
ATOM 6007 O O . PHE A 1 737 ? -5.183 4.418 -44.329 1.00 90.69 737 PHE A O 1
ATOM 6014 N N . THR A 1 738 ? -5.617 6.599 -44.618 1.00 90.38 738 THR A N 1
ATOM 6015 C CA . THR A 1 738 ? -6.826 6.470 -45.439 1.00 90.38 738 THR A CA 1
ATOM 6016 C C . THR A 1 738 ? -6.555 5.966 -46.865 1.00 90.38 738 THR A C 1
ATOM 6018 O O . THR A 1 738 ? -7.497 5.623 -47.569 1.00 90.38 738 THR A O 1
ATOM 6021 N N . GLY A 1 739 ? -5.284 5.801 -47.255 1.00 92.50 739 GLY A N 1
ATOM 6022 C CA . GLY A 1 739 ? -4.879 5.175 -48.514 1.00 92.50 739 GLY A CA 1
ATOM 6023 C C . GLY A 1 739 ? -4.481 6.158 -49.615 1.00 92.50 739 GLY A C 1
ATOM 6024 O O . GLY A 1 739 ? -4.074 5.725 -50.687 1.00 92.50 739 GLY A O 1
ATOM 6025 N N . GLU A 1 740 ? -4.566 7.466 -49.401 1.00 94.38 740 GLU A N 1
ATOM 6026 C CA . GLU A 1 740 ? -4.097 8.469 -50.356 1.00 94.38 740 GLU A CA 1
ATOM 6027 C C . GLU A 1 740 ? -2.566 8.518 -50.390 1.00 94.38 740 GLU A C 1
ATOM 6029 O O . GLU A 1 740 ? -1.901 8.628 -49.356 1.00 94.38 740 GLU A O 1
ATOM 6034 N N . LEU A 1 741 ? -2.007 8.472 -51.599 1.00 95.62 741 LEU A N 1
ATOM 6035 C CA . LEU A 1 741 ? -0.608 8.779 -51.864 1.00 95.62 741 LEU A CA 1
ATOM 6036 C C . LEU A 1 741 ? -0.525 10.214 -52.386 1.00 95.62 741 LEU A C 1
ATOM 6038 O O . LEU A 1 741 ? -0.898 10.496 -53.525 1.00 95.62 741 LEU A O 1
ATOM 6042 N N . LEU A 1 742 ? -0.022 11.114 -51.551 1.00 95.06 742 LEU A N 1
ATOM 6043 C CA . LEU A 1 742 ? 0.160 12.521 -51.874 1.00 95.06 742 LEU A CA 1
ATOM 6044 C C . LEU A 1 742 ? 1.599 12.780 -52.324 1.00 95.06 742 LEU A C 1
ATOM 6046 O O . LEU A 1 742 ? 2.542 12.151 -51.842 1.00 95.06 742 LEU A O 1
ATOM 6050 N N . ARG A 1 743 ? 1.766 13.748 -53.218 1.00 95.12 743 ARG A N 1
ATOM 6051 C CA . ARG A 1 743 ? 3.043 14.312 -53.647 1.00 95.12 743 ARG A CA 1
ATOM 6052 C C . ARG A 1 743 ? 3.021 15.807 -53.384 1.00 95.12 743 ARG A C 1
ATOM 6054 O O . ARG A 1 743 ? 2.125 16.502 -53.846 1.00 95.12 743 ARG A O 1
ATOM 6061 N N . LEU A 1 744 ? 4.025 16.292 -52.675 1.00 93.81 744 LEU A N 1
ATOM 6062 C CA . LEU A 1 744 ? 4.272 17.705 -52.460 1.00 93.81 744 LEU A CA 1
ATOM 6063 C C . LEU A 1 744 ? 5.539 18.116 -53.204 1.00 93.81 744 LEU A C 1
ATOM 6065 O O . LEU A 1 744 ? 6.612 17.563 -52.964 1.00 93.81 744 LEU A O 1
ATOM 6069 N N . ASP A 1 745 ? 5.427 19.132 -54.046 1.00 93.81 745 ASP A N 1
ATOM 6070 C CA . ASP A 1 745 ? 6.587 19.859 -54.551 1.00 93.81 745 ASP A CA 1
ATOM 6071 C C . ASP A 1 745 ? 7.125 20.767 -53.439 1.00 93.81 745 ASP A C 1
ATOM 6073 O O . ASP A 1 745 ? 6.464 21.705 -52.989 1.00 93.81 745 ASP A O 1
ATOM 6077 N N . MET A 1 746 ? 8.341 20.480 -52.978 1.00 88.81 746 MET A N 1
ATOM 6078 C CA . MET A 1 746 ? 8.945 21.159 -51.830 1.00 88.81 746 MET A CA 1
ATOM 6079 C C . MET A 1 746 ? 9.373 22.600 -52.141 1.00 88.81 746 MET A C 1
ATOM 6081 O O . MET A 1 746 ? 9.596 23.385 -51.216 1.00 88.81 746 MET A O 1
ATOM 6085 N N . GLN A 1 747 ? 9.502 22.958 -53.423 1.00 88.69 747 GLN A N 1
ATOM 6086 C CA . GLN A 1 747 ? 9.843 24.312 -53.860 1.00 88.69 747 GLN A CA 1
ATOM 6087 C C . GLN A 1 747 ? 8.597 25.190 -53.951 1.00 88.69 747 GLN A C 1
ATOM 6089 O O . GLN A 1 747 ? 8.604 26.311 -53.444 1.00 88.69 747 GLN A O 1
ATOM 6094 N N . SER A 1 748 ? 7.532 24.684 -54.578 1.00 89.69 748 SER A N 1
ATOM 6095 C CA . SER A 1 748 ? 6.282 25.435 -54.760 1.00 89.69 748 SER A CA 1
ATOM 6096 C C . SER A 1 748 ? 5.292 25.281 -53.601 1.00 89.69 748 SER A C 1
ATOM 6098 O O . SER A 1 748 ? 4.319 26.030 -53.540 1.00 89.69 748 SER A O 1
ATOM 6100 N N . ALA A 1 749 ? 5.536 24.333 -52.688 1.00 87.12 749 ALA A N 1
ATOM 6101 C CA . ALA A 1 749 ? 4.613 23.908 -51.634 1.00 87.12 749 ALA A CA 1
ATOM 6102 C C . ALA A 1 749 ? 3.235 23.473 -52.174 1.00 87.12 749 ALA A C 1
ATOM 6104 O O . ALA A 1 749 ? 2.227 23.566 -51.474 1.00 87.12 749 ALA A O 1
ATOM 6105 N N . THR A 1 750 ? 3.183 22.999 -53.424 1.00 90.06 750 THR A N 1
ATOM 6106 C CA . THR A 1 750 ? 1.950 22.497 -54.039 1.00 90.06 750 THR A CA 1
ATOM 6107 C C . THR A 1 750 ? 1.770 21.018 -53.723 1.00 90.06 750 THR A C 1
ATOM 6109 O O . THR A 1 750 ? 2.699 20.226 -53.874 1.00 90.06 750 THR A O 1
ATOM 6112 N N . LEU A 1 751 ? 0.576 20.658 -53.248 1.00 93.12 751 LEU A N 1
ATOM 6113 C CA . LEU A 1 751 ? 0.207 19.301 -52.852 1.00 93.12 751 LEU A CA 1
ATOM 6114 C C . LEU A 1 751 ? -0.750 18.700 -53.886 1.00 93.12 751 LEU A C 1
ATOM 6116 O O . LEU A 1 751 ? -1.748 19.318 -54.251 1.00 93.12 751 LEU A O 1
ATOM 6120 N N . GLU A 1 752 ? -0.465 17.481 -54.327 1.00 94.31 752 GLU A N 1
ATOM 6121 C CA . GLU A 1 752 ? -1.242 16.734 -55.313 1.00 94.31 752 GLU A CA 1
ATOM 6122 C C . GLU A 1 752 ? -1.517 15.318 -54.799 1.00 94.31 752 GLU A C 1
ATOM 6124 O O . GLU A 1 752 ? -0.612 14.640 -54.315 1.00 94.31 752 GLU A O 1
ATOM 6129 N N . CYS A 1 753 ? -2.756 14.842 -54.920 1.00 94.50 753 CYS A N 1
ATOM 6130 C CA . CYS A 1 753 ? -3.081 13.439 -54.669 1.00 94.50 753 CYS A CA 1
ATOM 6131 C C . CYS A 1 753 ? -2.822 12.627 -55.944 1.00 94.50 753 CYS A C 1
ATOM 6133 O O . CYS A 1 753 ? -3.496 12.836 -56.950 1.00 94.50 753 CYS A O 1
ATOM 6135 N N . LEU A 1 754 ? -1.848 11.714 -55.908 1.00 94.81 754 LEU A N 1
ATOM 6136 C CA . LEU A 1 754 ? -1.473 10.897 -57.066 1.00 94.81 754 LEU A CA 1
ATOM 6137 C C . LEU A 1 754 ? -2.435 9.729 -57.287 1.00 94.81 754 LEU A C 1
ATOM 6139 O O . LEU A 1 754 ? -2.761 9.394 -58.422 1.00 94.81 754 LEU A O 1
ATOM 6143 N N . THR A 1 755 ? -2.852 9.077 -56.203 1.00 95.50 755 THR A N 1
ATOM 6144 C CA . THR A 1 755 ? -3.770 7.934 -56.230 1.00 95.50 755 THR A CA 1
ATOM 6145 C C . THR A 1 755 ? -4.365 7.697 -54.845 1.00 95.50 755 THR A C 1
ATOM 6147 O O . THR A 1 755 ? -3.792 8.104 -53.834 1.00 95.50 755 THR A O 1
ATOM 6150 N N . THR A 1 756 ? -5.475 6.963 -54.791 1.00 94.88 756 THR A N 1
ATOM 6151 C CA . THR A 1 756 ? -6.103 6.504 -53.547 1.00 94.88 756 THR A CA 1
ATOM 6152 C C . THR A 1 756 ? -6.222 4.986 -53.571 1.00 94.88 756 THR A C 1
ATOM 6154 O O . THR A 1 756 ? -6.763 4.412 -54.517 1.00 94.88 756 THR A O 1
ATOM 6157 N N . LEU A 1 757 ? -5.690 4.323 -52.546 1.00 93.19 757 LEU A N 1
ATOM 6158 C CA . LEU A 1 757 ? -5.865 2.890 -52.347 1.00 93.19 757 LEU A CA 1
ATOM 6159 C C . LEU A 1 757 ? -7.297 2.599 -51.862 1.00 93.19 757 LEU A C 1
ATOM 6161 O O . LEU A 1 757 ? -7.852 3.379 -51.093 1.00 93.19 757 LEU A O 1
ATOM 6165 N N . PRO A 1 758 ? -7.891 1.448 -52.225 1.00 90.88 758 PRO A N 1
ATOM 6166 C CA . PRO A 1 758 ? -9.224 1.062 -51.751 1.00 90.88 758 PRO A CA 1
ATOM 6167 C C . PRO A 1 758 ? -9.237 0.591 -50.283 1.00 90.88 758 PRO A C 1
ATOM 6169 O O . PRO A 1 758 ? -10.244 0.078 -49.803 1.00 90.88 758 PRO A O 1
ATOM 6172 N N . VAL A 1 759 ? -8.098 0.680 -49.595 1.00 91.94 759 VAL A N 1
ATOM 6173 C CA . VAL A 1 759 ? -7.820 0.093 -48.284 1.00 91.94 759 VAL A CA 1
ATOM 6174 C C . VAL A 1 759 ? -6.821 0.967 -47.529 1.00 91.94 759 VAL A C 1
ATOM 6176 O O . VAL A 1 759 ? -6.048 1.710 -48.135 1.00 91.94 759 VAL A O 1
ATOM 6179 N N . SER A 1 760 ? -6.789 0.841 -46.205 1.00 91.88 760 SER A N 1
ATOM 6180 C CA . SER A 1 760 ? -5.915 1.657 -45.367 1.00 91.88 760 SER A CA 1
ATOM 6181 C C . SER A 1 760 ? -4.449 1.250 -45.484 1.00 91.88 760 SER A C 1
ATOM 6183 O O . SER A 1 760 ? -4.102 0.072 -45.347 1.00 91.88 760 SER A O 1
ATOM 6185 N N . ALA A 1 761 ? -3.571 2.229 -45.682 1.00 91.94 761 ALA A N 1
ATOM 6186 C CA . ALA A 1 761 ? -2.158 2.014 -45.971 1.00 91.94 761 ALA A CA 1
ATOM 6187 C C . ALA A 1 761 ? -1.263 2.271 -44.744 1.00 91.94 761 ALA A C 1
ATOM 6189 O O . ALA A 1 761 ? -1.531 3.165 -43.946 1.00 91.94 761 ALA A O 1
ATOM 6190 N N . TYR A 1 762 ? -0.195 1.486 -44.579 1.00 88.88 762 TYR A N 1
ATOM 6191 C CA . TYR A 1 762 ? 0.665 1.490 -43.383 1.00 88.88 762 TYR A CA 1
ATOM 6192 C C . TYR A 1 762 ? 2.140 1.768 -43.646 1.00 88.88 762 TYR A C 1
ATOM 6194 O O . TYR A 1 762 ? 2.825 2.235 -42.744 1.00 88.88 762 TYR A O 1
ATOM 6202 N N . ALA A 1 763 ? 2.651 1.434 -44.829 1.00 90.12 763 ALA A N 1
ATOM 6203 C CA . ALA A 1 763 ? 4.059 1.628 -45.146 1.00 90.12 763 ALA A CA 1
ATOM 6204 C C . ALA A 1 763 ? 4.221 2.028 -46.607 1.00 90.12 763 ALA A C 1
ATOM 6206 O O . ALA A 1 763 ? 3.551 1.473 -47.480 1.00 90.12 763 ALA A O 1
ATOM 6207 N N . LEU A 1 764 ? 5.133 2.967 -46.843 1.00 93.81 764 LEU A N 1
ATOM 6208 C CA . LEU A 1 764 ? 5.559 3.426 -48.157 1.00 93.81 764 LEU A CA 1
ATOM 6209 C C . LEU A 1 764 ? 7.034 3.067 -48.319 1.00 93.81 764 LEU A C 1
ATOM 6211 O O . LEU A 1 764 ? 7.850 3.483 -47.498 1.00 93.81 764 LEU A O 1
ATOM 6215 N N . LEU A 1 765 ? 7.372 2.303 -49.356 1.00 93.31 765 LEU A N 1
ATOM 6216 C CA . LEU A 1 765 ? 8.743 1.897 -49.630 1.00 93.31 765 LEU A CA 1
ATOM 6217 C C . LEU A 1 765 ? 9.155 2.266 -51.066 1.00 93.31 765 LEU A C 1
ATOM 6219 O O . LEU A 1 765 ? 8.634 1.675 -52.013 1.00 93.31 765 LEU A O 1
ATOM 6223 N N . PRO A 1 766 ? 10.091 3.207 -51.250 1.00 94.06 766 PRO A N 1
ATOM 6224 C CA . PRO A 1 766 ? 10.573 3.609 -52.566 1.00 94.06 766 PRO A CA 1
ATOM 6225 C C . PRO A 1 766 ? 11.648 2.671 -53.114 1.00 94.06 766 PRO A C 1
ATOM 6227 O O . PRO A 1 766 ? 12.468 2.157 -52.356 1.00 94.06 766 PRO A O 1
ATOM 6230 N N . SER A 1 767 ? 11.682 2.463 -54.429 1.00 94.94 767 SER A N 1
ATOM 6231 C CA . SER A 1 767 ? 12.799 1.787 -55.097 1.00 94.94 767 SER A CA 1
ATOM 6232 C C . SER A 1 767 ? 14.029 2.691 -55.192 1.00 94.94 767 SER A C 1
ATOM 6234 O O . SER A 1 767 ? 13.906 3.916 -55.159 1.00 94.94 767 SER A O 1
ATOM 6236 N N . SER A 1 768 ? 15.214 2.098 -55.363 1.00 89.06 768 SER A N 1
ATOM 6237 C CA . SER A 1 768 ? 16.474 2.841 -55.535 1.00 89.06 768 SER A CA 1
ATOM 6238 C C . SER A 1 768 ? 16.436 3.840 -56.699 1.00 89.06 768 SER A C 1
ATOM 6240 O O . SER A 1 768 ? 16.963 4.943 -56.598 1.00 89.06 768 SER A O 1
ATOM 6242 N N . SER A 1 769 ? 15.752 3.488 -57.792 1.00 92.06 769 SER A N 1
ATOM 6243 C CA . SER A 1 769 ? 15.569 4.358 -58.957 1.00 92.06 769 SER A CA 1
ATOM 6244 C C . SER A 1 769 ? 14.570 5.499 -58.741 1.00 92.06 769 SER A C 1
ATOM 6246 O O . SER A 1 769 ? 14.420 6.352 -59.619 1.00 92.06 769 SER A O 1
ATOM 6248 N N . GLY A 1 770 ? 13.819 5.486 -57.634 1.00 90.88 770 GLY A N 1
ATOM 6249 C CA . GLY A 1 770 ? 12.693 6.389 -57.416 1.00 90.88 770 GLY A CA 1
ATOM 6250 C C . GLY A 1 770 ? 11.605 6.253 -58.486 1.00 90.88 770 GLY A C 1
ATOM 6251 O O . GLY A 1 770 ? 10.887 7.215 -58.742 1.00 90.88 770 GLY A O 1
ATOM 6252 N N . ARG A 1 771 ? 11.524 5.113 -59.190 1.00 94.38 771 ARG A N 1
ATOM 6253 C CA . ARG A 1 771 ? 10.450 4.822 -60.151 1.00 94.38 771 ARG A CA 1
ATOM 6254 C C . ARG A 1 771 ? 9.262 4.153 -59.475 1.00 94.38 771 ARG A C 1
ATOM 6256 O O . ARG A 1 771 ? 8.127 4.451 -59.829 1.00 94.38 771 ARG A O 1
ATOM 6263 N N . TRP A 1 772 ? 9.514 3.241 -58.542 1.00 96.38 772 TRP A N 1
ATOM 6264 C CA . TRP A 1 772 ? 8.476 2.404 -57.956 1.00 96.38 772 TRP A CA 1
ATOM 6265 C C . TRP A 1 772 ? 8.244 2.761 -56.497 1.00 96.38 772 TRP A C 1
ATOM 6267 O O . TRP A 1 772 ? 9.204 2.909 -55.740 1.00 96.38 772 TRP A O 1
ATOM 6277 N N . PHE A 1 773 ? 6.980 2.811 -56.077 1.00 96.50 773 PHE A N 1
ATOM 6278 C CA . PHE A 1 773 ? 6.625 2.789 -54.659 1.00 96.50 773 PHE A CA 1
ATOM 6279 C C . PHE A 1 773 ? 5.844 1.524 -54.340 1.00 96.50 773 PHE A C 1
ATOM 6281 O O . PHE A 1 773 ? 4.794 1.259 -54.923 1.00 96.50 773 PHE A O 1
ATOM 6288 N N . LEU A 1 774 ? 6.355 0.748 -53.391 1.00 95.38 774 LEU A N 1
ATOM 6289 C CA . LEU A 1 774 ? 5.664 -0.402 -52.836 1.00 95.38 774 LEU A CA 1
ATOM 6290 C C . LEU A 1 774 ? 4.924 0.039 -51.573 1.00 95.38 774 LEU A C 1
ATOM 6292 O O . LEU A 1 774 ? 5.522 0.547 -50.624 1.00 95.38 774 LEU A O 1
ATOM 6296 N N . ILE A 1 775 ? 3.611 -0.148 -51.573 1.00 94.94 775 ILE A N 1
ATOM 6297 C CA . ILE A 1 775 ? 2.705 0.305 -50.525 1.00 94.94 775 ILE A CA 1
ATOM 6298 C C . ILE A 1 775 ? 2.115 -0.918 -49.836 1.00 94.94 775 ILE A C 1
ATOM 6300 O O . ILE A 1 775 ? 1.460 -1.745 -50.472 1.00 94.94 775 ILE A O 1
ATOM 6304 N N . LYS A 1 776 ? 2.316 -1.029 -48.522 1.00 93.81 776 LYS A N 1
ATOM 6305 C CA . LYS A 1 776 ? 1.662 -2.059 -47.707 1.00 93.81 776 LYS A CA 1
ATOM 6306 C C . LYS A 1 776 ? 0.353 -1.518 -47.165 1.00 93.81 776 LYS A C 1
ATOM 6308 O O . LYS A 1 776 ? 0.351 -0.495 -46.481 1.00 93.81 776 LYS A O 1
ATOM 6313 N N . ALA A 1 777 ? -0.735 -2.233 -47.407 1.00 92.94 777 ALA A N 1
ATOM 6314 C CA . ALA A 1 777 ? -2.061 -1.872 -46.929 1.00 92.94 777 ALA A CA 1
ATOM 6315 C C . ALA A 1 777 ? -2.751 -3.039 -46.216 1.00 92.94 777 ALA A C 1
ATOM 6317 O O . ALA A 1 777 ? -2.314 -4.189 -46.310 1.00 92.94 777 ALA A O 1
ATOM 6318 N N . HIS A 1 778 ? -3.815 -2.734 -45.475 1.00 88.88 778 HIS A N 1
ATOM 6319 C CA . HIS A 1 778 ? -4.707 -3.725 -44.887 1.00 88.88 778 HIS A CA 1
ATOM 6320 C C . HIS A 1 778 ? -6.163 -3.419 -45.214 1.00 88.88 778 HIS A C 1
ATOM 6322 O O . HIS A 1 778 ? -6.596 -2.268 -45.172 1.00 88.88 778 HIS A O 1
ATOM 6328 N N . SER A 1 779 ? -6.918 -4.463 -45.514 1.00 86.69 779 SER A N 1
ATOM 6329 C CA . SER A 1 779 ? -8.373 -4.402 -45.585 1.00 86.69 779 SER A CA 1
ATOM 6330 C C . SER A 1 779 ? -8.999 -4.506 -44.193 1.00 86.69 779 SER A C 1
ATOM 6332 O O . SER A 1 779 ? -8.380 -5.002 -43.249 1.00 86.69 779 SER A O 1
ATOM 6334 N N . GLU A 1 780 ? -10.265 -4.097 -44.075 1.00 85.88 780 GLU A N 1
ATOM 6335 C CA . GLU A 1 780 ? -11.049 -4.199 -42.832 1.00 85.88 780 GLU A CA 1
ATOM 6336 C C . GLU A 1 780 ? -11.150 -5.636 -42.289 1.00 85.88 780 GLU A C 1
ATOM 6338 O O . GLU A 1 780 ? -11.281 -5.841 -41.085 1.00 85.88 780 GLU A O 1
ATOM 6343 N N . ASP A 1 781 ? -11.043 -6.648 -43.157 1.00 85.56 781 ASP A N 1
ATOM 6344 C CA . ASP A 1 781 ? -11.033 -8.063 -42.765 1.00 85.56 781 ASP A CA 1
ATOM 6345 C C . ASP A 1 781 ? -9.653 -8.567 -42.292 1.00 85.56 781 ASP A C 1
ATOM 6347 O O . ASP A 1 781 ? -9.469 -9.763 -42.056 1.00 85.56 781 ASP A O 1
ATOM 6351 N N . GLY A 1 782 ? -8.682 -7.662 -42.135 1.00 83.94 782 GLY A N 1
ATOM 6352 C CA . GLY A 1 782 ? -7.357 -7.939 -41.590 1.00 83.94 782 GLY A CA 1
ATOM 6353 C C . GLY A 1 782 ? -6.379 -8.581 -42.574 1.00 83.94 782 GLY A C 1
ATOM 6354 O O . GLY A 1 782 ? -5.298 -8.999 -42.154 1.00 83.94 782 GLY A O 1
ATOM 6355 N N . ARG A 1 783 ? -6.712 -8.679 -43.870 1.00 87.06 783 ARG A N 1
ATOM 6356 C CA . ARG A 1 783 ? -5.754 -9.154 -44.880 1.00 87.06 783 ARG A CA 1
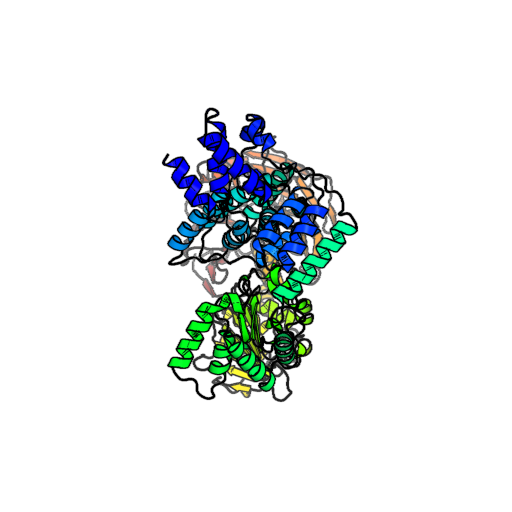ATOM 6357 C C . ARG A 1 783 ? -4.778 -8.049 -45.246 1.00 87.06 783 ARG A C 1
ATOM 6359 O O . ARG A 1 783 ? -5.167 -6.912 -45.493 1.00 87.06 783 ARG A O 1
ATOM 6366 N N . HIS A 1 784 ? -3.501 -8.404 -45.325 1.00 89.62 784 HIS A N 1
ATOM 6367 C CA . HIS A 1 784 ? -2.465 -7.511 -45.825 1.00 89.62 784 HIS A CA 1
ATOM 6368 C C . HIS A 1 784 ? -2.327 -7.669 -47.342 1.00 89.62 784 HIS A C 1
ATOM 6370 O O . HIS A 1 784 ? -2.388 -8.775 -47.876 1.00 89.62 784 HIS A O 1
ATOM 6376 N N . SER A 1 785 ? -2.181 -6.551 -48.045 1.00 92.69 785 SER A N 1
ATOM 6377 C CA . SER A 1 785 ? -1.965 -6.506 -49.495 1.00 92.69 785 SER A CA 1
ATOM 6378 C C . SER A 1 785 ? -0.808 -5.566 -49.806 1.00 92.69 785 SER A C 1
ATOM 6380 O O . SER A 1 785 ? -0.562 -4.604 -49.072 1.00 92.69 785 SER A O 1
ATOM 6382 N N . LEU A 1 786 ? -0.086 -5.862 -50.882 1.00 94.44 786 LEU A N 1
ATOM 6383 C CA . LEU A 1 786 ? 0.967 -5.005 -51.408 1.00 94.44 786 LEU A CA 1
ATOM 6384 C C . LEU A 1 786 ? 0.468 -4.367 -52.701 1.00 94.44 786 LEU A C 1
ATOM 6386 O O . LEU A 1 786 ? -0.092 -5.051 -53.551 1.00 94.44 786 LEU A O 1
ATOM 6390 N N . TYR A 1 787 ? 0.688 -3.069 -52.853 1.00 95.25 787 TYR A N 1
ATOM 6391 C CA . TYR A 1 787 ? 0.380 -2.320 -54.064 1.00 95.25 787 TYR A CA 1
ATOM 6392 C C . TYR A 1 787 ? 1.661 -1.717 -54.620 1.00 95.25 787 TYR A C 1
ATOM 6394 O O . TYR A 1 787 ? 2.516 -1.267 -53.862 1.00 95.25 787 TYR A O 1
ATOM 6402 N N . LEU A 1 788 ? 1.790 -1.707 -55.939 1.00 96.50 788 LEU A N 1
ATOM 6403 C CA . LEU A 1 788 ? 2.913 -1.135 -56.661 1.00 96.50 788 LEU A CA 1
ATOM 6404 C C . LEU A 1 788 ? 2.429 0.086 -57.443 1.00 96.50 788 LEU A C 1
ATOM 6406 O O . LEU A 1 788 ? 1.570 -0.029 -58.321 1.00 96.50 788 LEU A O 1
ATOM 6410 N N . TRP A 1 789 ? 2.991 1.244 -57.122 1.00 97.25 789 TRP A N 1
ATOM 6411 C CA . TRP A 1 789 ? 2.826 2.481 -57.876 1.00 97.25 789 TRP A CA 1
ATOM 6412 C C . TRP A 1 789 ? 4.010 2.665 -58.828 1.00 97.25 789 TRP A C 1
ATOM 6414 O O . TRP A 1 789 ? 5.153 2.739 -58.372 1.00 97.25 789 TRP A O 1
ATOM 6424 N N . ASP A 1 790 ? 3.741 2.746 -60.134 1.00 96.69 790 ASP A N 1
ATOM 6425 C CA . ASP A 1 790 ? 4.727 3.159 -61.141 1.00 96.69 790 ASP A CA 1
ATOM 6426 C C . ASP A 1 790 ? 4.657 4.676 -61.304 1.00 96.69 790 ASP A C 1
ATOM 6428 O O . ASP A 1 790 ? 3.681 5.204 -61.836 1.00 96.69 790 ASP A O 1
ATOM 6432 N N . GLN A 1 791 ? 5.687 5.398 -60.872 1.00 93.62 791 GLN A N 1
ATOM 6433 C CA . GLN A 1 791 ? 5.725 6.849 -61.010 1.00 93.62 791 GLN A CA 1
ATOM 6434 C C . GLN A 1 791 ? 5.825 7.293 -62.475 1.00 93.62 791 GLN A C 1
ATOM 6436 O O . GLN A 1 791 ? 5.358 8.383 -62.811 1.00 93.62 791 GLN A O 1
ATOM 6441 N N . GLN A 1 792 ? 6.434 6.481 -63.343 1.00 93.44 792 GLN A N 1
ATOM 6442 C CA . GLN A 1 792 ? 6.601 6.819 -64.754 1.00 93.44 792 GLN A CA 1
ATOM 6443 C C . GLN A 1 792 ? 5.275 6.694 -65.511 1.00 93.44 792 GLN A C 1
ATOM 6445 O O . GLN A 1 792 ? 4.916 7.600 -66.259 1.00 93.44 792 GLN A O 1
ATOM 6450 N N . GLU A 1 793 ? 4.551 5.597 -65.292 1.00 95.44 793 GLU A N 1
ATOM 6451 C CA . GLU A 1 793 ? 3.261 5.335 -65.948 1.00 95.44 793 GLU A CA 1
ATOM 6452 C C . GLU A 1 793 ? 2.070 5.950 -65.191 1.00 95.44 793 GLU A C 1
ATOM 6454 O O . GLU A 1 793 ? 0.966 6.014 -65.722 1.00 95.44 793 GLU A O 1
ATOM 6459 N N . GLN A 1 794 ? 2.287 6.416 -63.955 1.00 95.44 794 GLN A N 1
ATOM 6460 C CA . GLN A 1 794 ? 1.255 6.903 -63.031 1.00 95.44 794 GLN A CA 1
ATOM 6461 C C . GLN A 1 794 ? 0.117 5.897 -62.816 1.00 95.44 794 GLN A C 1
ATOM 6463 O O . GLN A 1 794 ? -1.063 6.248 -62.766 1.00 95.44 794 GLN A O 1
ATOM 6468 N N . THR A 1 795 ? 0.475 4.620 -62.689 1.00 96.19 795 THR A N 1
ATOM 6469 C CA . THR A 1 795 ? -0.484 3.529 -62.497 1.00 96.19 795 THR A CA 1
ATOM 6470 C C . THR A 1 795 ? -0.281 2.838 -61.159 1.00 96.19 795 THR A C 1
ATOM 6472 O O . THR A 1 795 ? 0.844 2.481 -60.802 1.00 96.19 795 THR A O 1
ATOM 6475 N N . LEU A 1 796 ? -1.388 2.573 -60.462 1.00 96.62 796 LEU A N 1
ATOM 6476 C CA . LEU A 1 796 ? -1.436 1.720 -59.278 1.00 96.62 796 LEU A CA 1
ATOM 6477 C C . LEU A 1 796 ? -1.872 0.305 -59.676 1.00 96.62 796 LEU A C 1
ATOM 6479 O O . LEU A 1 796 ? -2.896 0.128 -60.335 1.00 96.62 796 LEU A O 1
ATOM 6483 N N . SER A 1 797 ? -1.127 -0.707 -59.239 1.00 95.75 797 SER A N 1
ATOM 6484 C CA . SER A 1 797 ? -1.472 -2.120 -59.433 1.00 95.75 797 SER A CA 1
ATOM 6485 C C . SER A 1 797 ? -1.312 -2.904 -58.131 1.00 95.75 797 SER A C 1
ATOM 6487 O O . SER A 1 797 ? -0.503 -2.542 -57.280 1.00 95.75 797 SER A O 1
ATOM 6489 N N . GLU A 1 798 ? -2.091 -3.969 -57.942 1.00 94.56 798 GLU A N 1
ATOM 6490 C CA . GLU A 1 798 ? -1.862 -4.901 -56.833 1.00 94.56 798 GLU A CA 1
ATOM 6491 C C . GLU A 1 798 ? -0.611 -5.736 -57.142 1.00 94.56 798 GLU A C 1
ATOM 6493 O O . GLU A 1 798 ? -0.487 -6.320 -58.221 1.00 94.56 798 GLU A O 1
ATOM 6498 N N . HIS A 1 799 ? 0.337 -5.779 -56.209 1.00 92.94 799 HIS A N 1
ATOM 6499 C CA . HIS A 1 799 ? 1.552 -6.564 -56.368 1.00 92.94 799 HIS A CA 1
ATOM 6500 C C . HIS A 1 799 ? 1.202 -8.061 -56.278 1.00 92.94 799 HIS A C 1
ATOM 6502 O O . HIS A 1 799 ? 0.458 -8.467 -55.385 1.00 92.94 799 HIS A O 1
ATOM 6508 N N . PRO A 1 800 ? 1.786 -8.936 -57.114 1.00 84.81 800 PRO A N 1
ATOM 6509 C CA . PRO A 1 800 ? 1.462 -10.370 -57.137 1.00 84.81 800 PRO A CA 1
ATOM 6510 C C . PRO A 1 800 ? 1.806 -11.149 -55.846 1.00 84.81 800 PRO A C 1
ATOM 6512 O O . PRO A 1 800 ? 1.492 -12.335 -55.739 1.00 84.81 800 PRO A O 1
ATOM 6515 N N . LEU A 1 801 ? 2.435 -10.505 -54.856 1.00 86.56 801 LEU A N 1
ATOM 6516 C CA . LEU A 1 801 ? 2.784 -11.109 -53.568 1.00 86.56 801 LEU A CA 1
ATOM 6517 C C . LEU A 1 801 ? 1.644 -10.915 -52.569 1.00 86.56 801 LEU A C 1
ATOM 6519 O O . LEU A 1 801 ? 1.320 -9.789 -52.196 1.00 86.56 801 LEU A O 1
ATOM 6523 N N . LYS A 1 802 ? 1.090 -12.023 -52.074 1.00 80.75 802 LYS A N 1
ATOM 6524 C CA . LYS A 1 802 ? 0.097 -12.021 -50.991 1.00 80.75 802 LYS A CA 1
ATOM 6525 C C . LYS A 1 802 ? 0.818 -12.110 -49.646 1.00 80.75 802 LYS A C 1
ATOM 6527 O O . LYS A 1 802 ? 1.553 -13.069 -49.427 1.00 80.75 802 LYS A O 1
ATOM 6532 N N . THR A 1 803 ? 0.615 -11.143 -48.755 1.00 70.69 803 THR A N 1
ATOM 6533 C CA . THR A 1 803 ? 1.277 -11.094 -47.436 1.00 70.69 803 THR A CA 1
ATOM 6534 C C . THR A 1 803 ? 0.317 -11.525 -46.324 1.00 70.69 803 THR A C 1
ATOM 6536 O O . THR A 1 803 ? -0.885 -11.274 -46.406 1.00 70.69 803 THR A O 1
ATOM 6539 N N . VAL A 1 804 ? 0.810 -12.217 -45.285 1.00 61.00 804 VAL A N 1
ATOM 6540 C CA . VAL A 1 804 ? -0.056 -12.825 -44.242 1.00 61.00 804 VAL A CA 1
ATOM 6541 C C . VAL A 1 804 ? 0.355 -12.443 -42.807 1.00 61.00 804 VAL A C 1
ATOM 6543 O O . VAL A 1 804 ? 0.020 -13.146 -41.854 1.00 61.00 804 VAL A O 1
ATOM 6546 N N . GLY A 1 805 ? 1.031 -11.301 -42.598 1.00 72.00 805 GLY A N 1
ATOM 6547 C CA . GLY A 1 805 ? 1.281 -10.810 -41.235 1.00 72.00 805 GLY A CA 1
ATOM 6548 C C . GLY A 1 805 ? 2.060 -9.495 -41.064 1.00 72.00 805 GLY A C 1
ATOM 6549 O O . GLY A 1 805 ? 2.193 -8.662 -41.967 1.00 72.00 805 GLY A O 1
ATOM 6550 N N . ARG A 1 806 ? 2.593 -9.311 -39.844 1.00 69.44 806 ARG A N 1
ATOM 6551 C CA . ARG A 1 806 ? 3.436 -8.174 -39.410 1.00 69.44 806 ARG A CA 1
ATOM 6552 C C . ARG A 1 806 ? 4.871 -8.291 -39.941 1.00 69.44 806 ARG A C 1
ATOM 6554 O O . ARG A 1 806 ? 5.815 -8.439 -39.174 1.00 69.44 806 ARG A O 1
ATOM 6561 N N . GLU A 1 807 ? 5.010 -8.282 -41.257 1.00 79.12 807 GLU A N 1
ATOM 6562 C CA . GLU A 1 807 ? 6.310 -8.262 -41.932 1.00 79.12 807 GLU A CA 1
ATOM 6563 C C . GLU A 1 807 ? 6.887 -6.842 -41.987 1.00 79.12 807 GLU A C 1
ATOM 6565 O O . GLU A 1 807 ? 6.128 -5.881 -42.181 1.00 79.12 807 GLU A O 1
ATOM 6570 N N . TYR A 1 808 ? 8.210 -6.729 -41.862 1.00 86.44 808 TYR A N 1
ATOM 6571 C CA . TYR A 1 808 ? 8.959 -5.497 -42.119 1.00 86.44 808 TYR A CA 1
ATOM 6572 C C . TYR A 1 808 ? 9.388 -5.443 -43.585 1.00 86.44 808 TYR A C 1
ATOM 6574 O O . TYR A 1 808 ? 9.623 -6.478 -44.211 1.00 86.44 808 TYR A O 1
ATOM 6582 N N . MET A 1 809 ? 9.492 -4.231 -44.121 1.00 91.31 809 MET A N 1
ATOM 6583 C CA . MET A 1 809 ? 9.884 -3.971 -45.502 1.00 91.31 809 MET A CA 1
ATOM 6584 C C . MET A 1 809 ? 11.087 -3.032 -45.536 1.00 91.31 809 MET A C 1
ATOM 6586 O O . MET A 1 809 ? 11.095 -2.027 -44.829 1.00 91.31 809 MET A O 1
ATOM 6590 N N . LEU A 1 810 ? 12.080 -3.344 -46.368 1.00 91.62 810 LEU A N 1
ATOM 6591 C CA . LEU A 1 810 ? 13.260 -2.505 -46.600 1.00 91.62 810 LEU A CA 1
ATOM 6592 C C . LEU A 1 810 ? 13.565 -2.443 -48.089 1.00 91.62 810 LEU A C 1
ATOM 6594 O O . LEU A 1 810 ? 13.459 -3.455 -48.772 1.00 91.62 810 LEU A O 1
ATOM 6598 N N . SER A 1 811 ? 13.978 -1.287 -48.592 1.00 92.69 811 SER A N 1
ATOM 6599 C CA . SER A 1 811 ? 14.398 -1.144 -49.983 1.00 92.69 811 SER A CA 1
ATOM 6600 C C . SER A 1 811 ? 15.891 -1.377 -50.077 1.00 92.69 811 SER A C 1
ATOM 6602 O O . SER A 1 811 ? 16.636 -1.002 -49.170 1.00 92.69 811 SER A O 1
ATOM 6604 N N . HIS A 1 812 ? 16.340 -1.994 -51.159 1.00 93.00 812 HIS A N 1
ATOM 6605 C CA . HIS A 1 812 ? 17.760 -2.069 -51.427 1.00 93.00 812 HIS A CA 1
ATOM 6606 C C . HIS A 1 812 ? 18.255 -0.709 -51.960 1.00 93.00 812 HIS A C 1
ATOM 6608 O O . HIS A 1 812 ? 17.647 -0.155 -52.872 1.00 93.00 812 HIS A O 1
ATOM 6614 N N . PRO A 1 813 ? 19.361 -0.147 -51.438 1.00 87.00 813 PRO A N 1
ATOM 6615 C CA . PRO A 1 813 ? 19.794 1.206 -51.784 1.00 87.00 813 PRO A CA 1
ATOM 6616 C C . PRO A 1 813 ? 20.301 1.336 -53.224 1.00 87.00 813 PRO A C 1
ATOM 6618 O O . PRO A 1 813 ? 20.322 2.436 -53.758 1.00 87.00 813 PRO A O 1
ATOM 6621 N N . ASN A 1 814 ? 20.739 0.232 -53.839 1.00 89.38 814 ASN A N 1
ATOM 6622 C CA . ASN A 1 814 ? 21.476 0.248 -55.110 1.00 89.38 814 ASN A CA 1
ATOM 6623 C C . ASN A 1 814 ? 20.826 -0.586 -56.225 1.00 89.38 814 ASN A C 1
ATOM 6625 O O . ASN A 1 814 ? 21.396 -0.697 -57.308 1.00 89.38 814 ASN A O 1
ATOM 6629 N N . ASP A 1 815 ? 19.697 -1.244 -55.958 1.00 92.12 815 ASP A N 1
ATOM 6630 C CA . ASP A 1 815 ? 18.953 -1.971 -56.986 1.00 92.12 815 ASP A CA 1
ATOM 6631 C C . ASP A 1 815 ? 17.447 -1.886 -56.704 1.00 92.12 815 ASP A C 1
ATOM 6633 O O . ASP A 1 815 ? 17.023 -1.609 -55.583 1.00 92.12 815 ASP A O 1
ATOM 6637 N N . ASP A 1 816 ? 16.623 -2.088 -57.732 1.00 95.25 816 ASP A N 1
ATOM 6638 C CA . ASP A 1 816 ? 15.162 -2.051 -57.598 1.00 95.25 816 ASP A CA 1
ATOM 6639 C C . ASP A 1 816 ? 14.630 -3.379 -57.041 1.00 95.25 816 ASP A C 1
ATOM 6641 O O . ASP A 1 816 ? 13.782 -4.060 -57.631 1.00 95.25 816 ASP A O 1
ATOM 6645 N N . THR A 1 817 ? 15.150 -3.752 -55.873 1.00 95.06 817 THR A N 1
ATOM 6646 C CA . THR A 1 817 ? 14.665 -4.860 -55.056 1.00 95.06 817 THR A CA 1
ATOM 6647 C C . THR A 1 817 ? 14.313 -4.387 -53.649 1.00 95.06 817 THR A C 1
ATOM 6649 O O . THR A 1 817 ? 14.768 -3.345 -53.182 1.00 95.06 817 THR A O 1
ATOM 6652 N N . PHE A 1 818 ? 13.480 -5.155 -52.960 1.00 94.88 818 PHE A N 1
ATOM 6653 C CA . PHE A 1 818 ? 13.125 -4.927 -51.568 1.00 94.88 818 PHE A CA 1
ATOM 6654 C C . PHE A 1 818 ? 13.219 -6.225 -50.775 1.00 94.88 818 PHE A C 1
ATOM 6656 O O . PHE A 1 818 ? 13.129 -7.320 -51.323 1.00 94.88 818 PHE A O 1
ATOM 6663 N N . PHE A 1 819 ? 13.381 -6.102 -49.468 1.00 94.06 819 PHE A N 1
ATOM 6664 C CA . PHE A 1 819 ? 13.372 -7.202 -48.526 1.00 94.06 819 PHE A CA 1
ATOM 6665 C C . PHE A 1 819 ? 12.036 -7.226 -47.801 1.00 94.06 819 PHE A C 1
ATOM 6667 O O . PHE A 1 819 ? 11.589 -6.205 -47.279 1.00 94.06 819 PHE A O 1
ATOM 6674 N N . LEU A 1 820 ? 11.423 -8.401 -47.748 1.00 92.69 820 LEU A N 1
ATOM 6675 C CA . LEU A 1 820 ? 10.287 -8.701 -46.895 1.00 92.69 820 LEU A CA 1
ATOM 6676 C C . LEU A 1 820 ? 10.770 -9.620 -45.781 1.00 92.69 820 LEU A C 1
ATOM 6678 O O . LEU A 1 820 ? 11.282 -10.708 -46.054 1.00 92.69 820 LEU A O 1
ATOM 6682 N N . VAL A 1 821 ? 10.619 -9.180 -44.538 1.00 89.69 821 VAL A N 1
ATOM 6683 C CA . VAL A 1 821 ? 11.077 -9.936 -43.371 1.00 89.69 821 VAL A CA 1
ATOM 6684 C C . VAL A 1 821 ? 9.868 -10.418 -42.593 1.00 89.69 821 VAL A C 1
ATOM 6686 O O . VAL A 1 821 ? 9.133 -9.606 -42.030 1.00 89.69 821 VAL A O 1
ATOM 6689 N N . ASP A 1 822 ? 9.656 -11.731 -42.576 1.00 87.88 822 ASP A N 1
ATOM 6690 C CA . ASP A 1 822 ? 8.724 -12.406 -41.669 1.00 87.88 822 ASP A CA 1
ATOM 6691 C C . ASP A 1 822 ? 9.481 -12.978 -40.470 1.00 87.88 822 ASP A C 1
ATOM 6693 O O . ASP A 1 822 ? 10.682 -12.792 -40.393 1.00 87.88 822 ASP A O 1
ATOM 6697 N N . ARG A 1 823 ? 8.809 -13.663 -39.531 1.00 82.62 823 ARG A N 1
ATOM 6698 C CA . ARG A 1 823 ? 9.393 -14.179 -38.269 1.00 82.62 823 ARG A CA 1
ATOM 6699 C C . ARG A 1 823 ? 10.513 -15.216 -38.407 1.00 82.62 823 ARG A C 1
ATOM 6701 O O . ARG A 1 823 ? 11.110 -15.572 -37.396 1.00 82.62 823 ARG A O 1
ATOM 6708 N N . THR A 1 824 ? 10.709 -15.784 -39.584 1.00 82.62 824 THR A N 1
ATOM 6709 C CA . THR A 1 824 ? 11.569 -16.952 -39.813 1.00 82.62 824 THR A CA 1
ATOM 6710 C C . THR A 1 824 ? 12.510 -16.779 -40.995 1.00 82.62 824 THR A C 1
ATOM 6712 O O . THR A 1 824 ? 13.549 -17.439 -41.069 1.00 82.62 824 THR A O 1
ATOM 6715 N N . GLU A 1 825 ? 12.160 -15.901 -41.927 1.00 90.44 825 GLU A N 1
ATOM 6716 C CA . GLU A 1 825 ? 12.926 -15.652 -43.130 1.00 90.44 825 GLU A CA 1
ATOM 6717 C C . GLU A 1 825 ? 12.846 -14.186 -43.559 1.00 90.44 825 GLU A C 1
ATOM 6719 O O . GLU A 1 825 ? 11.860 -13.478 -43.360 1.00 90.44 825 GLU A O 1
ATOM 6724 N N . CYS A 1 826 ? 13.934 -13.732 -44.167 1.00 91.44 826 CYS A N 1
ATOM 6725 C CA . CYS A 1 826 ? 13.981 -12.516 -44.957 1.00 91.44 826 CYS A CA 1
ATOM 6726 C C . CYS A 1 826 ? 14.071 -12.926 -46.428 1.00 91.44 826 CYS A C 1
ATOM 6728 O O . CYS A 1 826 ? 14.849 -13.811 -46.783 1.00 91.44 826 CYS A O 1
ATOM 6730 N N . LYS A 1 827 ? 13.276 -12.313 -47.298 1.00 93.69 827 LYS A N 1
ATOM 6731 C CA . LYS A 1 827 ? 13.267 -12.597 -48.737 1.00 93.69 827 LYS A CA 1
ATOM 6732 C C . LYS A 1 827 ? 13.477 -11.317 -49.518 1.00 93.69 827 LYS A C 1
ATOM 6734 O O . LYS A 1 827 ? 12.779 -10.340 -49.277 1.00 93.69 827 LYS A O 1
ATOM 6739 N N . GLN A 1 828 ? 14.406 -11.338 -50.465 1.00 95.00 828 GLN A N 1
ATOM 6740 C CA . GLN A 1 828 ? 14.651 -10.232 -51.386 1.00 95.00 828 GLN A CA 1
ATOM 6741 C C . GLN A 1 828 ? 13.838 -10.441 -52.663 1.00 95.00 828 GLN A C 1
ATOM 6743 O O . GLN A 1 828 ? 13.981 -11.480 -53.300 1.00 95.00 828 GLN A O 1
ATOM 6748 N N . TYR A 1 829 ? 13.041 -9.462 -53.074 1.00 94.69 829 TYR A N 1
ATOM 6749 C CA . TYR A 1 829 ? 12.194 -9.501 -54.266 1.00 94.69 829 TYR A CA 1
ATOM 6750 C C . TYR A 1 829 ? 12.505 -8.326 -55.192 1.00 94.69 829 TYR A C 1
ATOM 6752 O O . TYR A 1 829 ? 12.676 -7.209 -54.707 1.00 94.69 829 TYR A O 1
ATOM 6760 N N . PRO A 1 830 ? 12.528 -8.518 -56.518 1.00 95.50 830 PRO A N 1
ATOM 6761 C CA . PRO A 1 830 ? 12.373 -7.406 -57.451 1.00 95.50 830 PRO A CA 1
ATOM 6762 C C . PRO A 1 830 ? 11.016 -6.719 -57.240 1.00 95.50 830 PRO A C 1
ATOM 6764 O O . PRO A 1 830 ? 10.020 -7.406 -57.035 1.00 95.50 830 PRO A O 1
ATOM 6767 N N . PHE A 1 831 ? 10.941 -5.390 -57.365 1.00 91.75 831 PHE A N 1
ATOM 6768 C CA . PHE A 1 831 ? 9.672 -4.643 -57.220 1.00 91.75 831 PHE A CA 1
ATOM 6769 C C . PHE A 1 831 ? 8.567 -5.077 -58.201 1.00 91.75 831 PHE A C 1
ATOM 6771 O O . PHE A 1 831 ? 7.399 -4.786 -57.979 1.00 91.75 831 PHE A O 1
ATOM 6778 N N . THR A 1 832 ? 8.929 -5.744 -59.296 1.00 91.19 832 THR A N 1
ATOM 6779 C CA . THR A 1 832 ? 8.015 -6.157 -60.370 1.00 91.19 832 THR A CA 1
ATOM 6780 C C . THR A 1 832 ? 7.762 -7.667 -60.411 1.00 91.19 832 THR A C 1
ATOM 6782 O O . THR A 1 832 ? 7.090 -8.146 -61.324 1.00 91.19 832 THR A O 1
ATOM 6785 N N . SER A 1 833 ? 8.298 -8.444 -59.461 1.00 92.06 833 SER A N 1
ATOM 6786 C CA . SER A 1 833 ? 8.213 -9.910 -59.464 1.00 92.06 833 SER A CA 1
ATOM 6787 C C . SER A 1 833 ? 7.797 -10.465 -58.103 1.00 92.06 833 SER A C 1
ATOM 6789 O O . SER A 1 833 ? 8.208 -9.974 -57.057 1.00 92.06 833 SER A O 1
ATOM 6791 N N . ALA A 1 834 ? 7.010 -11.544 -58.115 1.00 90.81 834 ALA A N 1
ATOM 6792 C CA . ALA A 1 834 ? 6.689 -12.318 -56.914 1.00 90.81 834 ALA A CA 1
ATOM 6793 C C . ALA A 1 834 ? 7.705 -13.429 -56.606 1.00 90.81 834 ALA A C 1
ATOM 6795 O O . ALA A 1 834 ? 7.586 -14.104 -55.584 1.00 90.81 834 ALA A O 1
ATOM 6796 N N . GLU A 1 835 ? 8.695 -13.648 -57.469 1.00 92.62 835 GLU A N 1
ATOM 6797 C CA . GLU A 1 835 ? 9.731 -14.648 -57.222 1.00 92.62 835 GLU A CA 1
ATOM 6798 C C . GLU A 1 835 ? 10.889 -14.018 -56.435 1.00 92.62 835 GLU A C 1
ATOM 6800 O O . GLU A 1 835 ? 11.465 -13.022 -56.889 1.00 92.62 835 GLU A O 1
ATOM 6805 N N . PRO A 1 836 ? 11.239 -14.555 -55.249 1.00 92.44 836 PRO A N 1
ATOM 6806 C CA . PRO A 1 836 ? 12.338 -14.014 -54.468 1.00 92.44 836 PRO A CA 1
ATOM 6807 C C . PRO A 1 836 ? 13.672 -14.289 -55.171 1.00 92.44 836 PRO A C 1
ATOM 6809 O O . PRO A 1 836 ? 13.964 -15.420 -55.557 1.00 92.44 836 PRO A O 1
ATOM 6812 N N . LYS A 1 837 ? 14.506 -13.253 -55.283 1.00 90.94 837 LYS A N 1
ATOM 6813 C CA . LYS A 1 837 ? 15.895 -13.318 -55.755 1.00 90.94 837 LYS A CA 1
ATOM 6814 C C . LYS A 1 837 ? 16.786 -14.056 -54.753 1.00 90.94 837 LYS A C 1
ATOM 6816 O O . LYS A 1 837 ? 17.581 -14.891 -55.160 1.00 90.94 837 LYS A O 1
ATOM 6821 N N . ASN A 1 838 ? 16.627 -13.760 -53.460 1.00 90.25 838 ASN A N 1
ATOM 6822 C CA . ASN A 1 838 ? 17.394 -14.355 -52.361 1.00 90.25 838 ASN A CA 1
ATOM 6823 C C . ASN A 1 838 ? 16.487 -14.662 -51.160 1.00 90.25 838 ASN A C 1
ATOM 6825 O O . ASN A 1 838 ? 15.501 -13.959 -50.925 1.00 90.25 838 ASN A O 1
ATOM 6829 N N . VAL A 1 839 ? 16.838 -15.690 -50.380 1.00 92.19 839 VAL A N 1
ATOM 6830 C CA . VAL A 1 839 ? 16.141 -16.075 -49.141 1.00 92.19 839 VAL A CA 1
ATOM 6831 C C . VAL A 1 839 ? 17.164 -16.267 -48.023 1.00 92.19 839 VAL A C 1
ATOM 6833 O O . VAL A 1 839 ? 18.028 -17.136 -48.110 1.00 92.19 839 VAL A O 1
ATOM 6836 N N . PHE A 1 840 ? 17.035 -15.487 -46.956 1.00 90.50 840 PHE A N 1
ATOM 6837 C CA . PHE A 1 840 ? 17.889 -15.507 -45.773 1.00 90.50 840 PHE A CA 1
ATOM 6838 C C . PHE A 1 840 ? 17.108 -16.138 -44.619 1.00 90.50 840 PHE A C 1
ATOM 6840 O O . PHE A 1 840 ? 16.085 -15.605 -44.187 1.00 90.50 840 PHE A O 1
ATOM 6847 N N . ARG A 1 841 ? 17.568 -17.285 -44.116 1.00 89.12 841 ARG A N 1
ATOM 6848 C CA . ARG A 1 841 ? 16.931 -17.981 -42.988 1.00 89.12 841 ARG A CA 1
ATOM 6849 C C . ARG A 1 841 ? 17.715 -17.737 -41.709 1.00 89.12 841 ARG A C 1
ATOM 6851 O O . ARG A 1 841 ? 18.938 -17.848 -41.715 1.00 89.12 841 ARG A O 1
ATOM 6858 N N . TYR A 1 842 ? 17.008 -17.466 -40.619 1.00 84.00 842 TYR A N 1
ATOM 6859 C CA . TYR A 1 842 ? 17.593 -17.250 -39.296 1.00 84.00 842 TYR A CA 1
ATOM 6860 C C . TYR A 1 842 ? 16.841 -18.068 -38.235 1.00 84.00 842 TYR A C 1
ATOM 6862 O O . TYR A 1 842 ? 15.736 -18.555 -38.468 1.00 84.00 842 TYR A O 1
ATOM 6870 N N . THR A 1 843 ? 17.483 -18.329 -37.093 1.00 67.06 843 THR A N 1
ATOM 6871 C CA . THR A 1 843 ? 17.074 -19.429 -36.196 1.00 67.06 843 THR A CA 1
ATOM 6872 C C . THR A 1 843 ? 16.058 -19.060 -35.109 1.00 67.06 843 THR A C 1
ATOM 6874 O O . THR A 1 843 ? 15.574 -19.963 -34.427 1.00 67.06 843 THR A O 1
ATOM 6877 N N . GLU A 1 844 ? 15.690 -17.784 -34.939 1.00 64.56 844 GLU A N 1
ATOM 6878 C CA . GLU A 1 844 ? 14.871 -17.322 -33.801 1.00 64.56 844 GLU A CA 1
ATOM 6879 C C . GLU A 1 844 ? 13.566 -16.624 -34.218 1.00 64.56 844 GLU A C 1
ATOM 6881 O O . GLU A 1 844 ? 13.477 -16.004 -35.268 1.00 64.56 844 GLU A O 1
ATOM 6886 N N . ARG A 1 845 ? 12.517 -16.782 -33.392 1.00 61.59 845 ARG A N 1
ATOM 6887 C CA . ARG A 1 845 ? 11.098 -16.600 -33.775 1.00 61.59 845 ARG A CA 1
ATOM 6888 C C . ARG A 1 845 ? 10.566 -15.160 -33.725 1.00 61.59 845 ARG A C 1
ATOM 6890 O O . ARG A 1 845 ? 9.383 -14.952 -34.009 1.00 61.59 845 ARG A O 1
ATOM 6897 N N . ALA A 1 846 ? 11.377 -14.185 -33.324 1.00 64.69 846 ALA A N 1
ATOM 6898 C CA . ALA A 1 846 ? 10.966 -12.787 -33.245 1.00 64.69 846 ALA A CA 1
ATOM 6899 C C . ALA A 1 846 ? 12.172 -11.856 -33.405 1.00 64.69 846 ALA A C 1
ATOM 6901 O O . ALA A 1 846 ? 13.159 -11.995 -32.687 1.00 64.69 846 ALA A O 1
ATOM 6902 N N . PHE A 1 847 ? 12.062 -10.895 -34.318 1.00 74.00 847 PHE A N 1
ATOM 6903 C CA . PHE A 1 847 ? 13.065 -9.864 -34.565 1.00 74.00 847 PHE A CA 1
ATOM 6904 C C . PHE A 1 847 ? 12.470 -8.482 -34.288 1.00 74.00 847 PHE A C 1
ATOM 6906 O O . PHE A 1 847 ? 11.271 -8.264 -34.482 1.00 74.00 847 PHE A O 1
ATOM 6913 N N . TRP A 1 848 ? 13.300 -7.575 -33.776 1.00 74.44 848 TRP A N 1
ATOM 6914 C CA . TRP A 1 848 ? 12.936 -6.188 -33.480 1.00 74.44 848 TRP A CA 1
ATOM 6915 C C . TRP A 1 848 ? 13.309 -5.250 -34.623 1.00 74.44 848 TRP A C 1
ATOM 6917 O O . TRP A 1 848 ? 12.563 -4.324 -34.941 1.00 74.44 848 TRP A O 1
ATOM 6927 N N . LYS A 1 849 ? 14.477 -5.478 -35.237 1.00 82.25 849 LYS A N 1
ATOM 6928 C CA . LYS A 1 849 ? 15.095 -4.527 -36.161 1.00 82.25 849 LYS A CA 1
ATOM 6929 C C . LYS A 1 849 ? 15.762 -5.240 -37.324 1.00 82.25 849 LYS A C 1
ATOM 6931 O O . LYS A 1 849 ? 16.401 -6.273 -37.151 1.00 82.25 849 LYS A O 1
ATOM 6936 N N . VAL A 1 850 ? 15.630 -4.658 -38.509 1.00 85.88 850 VAL A N 1
ATOM 6937 C CA . VAL A 1 850 ? 16.341 -5.087 -39.712 1.00 85.88 850 VAL A CA 1
ATOM 6938 C C . VAL A 1 850 ? 16.978 -3.856 -40.331 1.00 85.88 850 VAL A C 1
ATOM 6940 O O . VAL A 1 850 ? 16.333 -2.815 -40.434 1.00 85.88 850 VAL A O 1
ATOM 6943 N N . CYS A 1 851 ? 18.239 -3.977 -40.724 1.00 87.44 851 CYS A N 1
ATOM 6944 C CA . CYS A 1 851 ? 19.022 -2.893 -41.299 1.00 87.44 851 CYS A CA 1
ATOM 6945 C C . CYS A 1 851 ? 19.813 -3.409 -42.502 1.00 87.44 851 CYS A C 1
ATOM 6947 O O . CYS A 1 851 ? 20.253 -4.559 -42.510 1.00 87.44 851 CYS A O 1
ATOM 6949 N N . LEU A 1 852 ? 20.033 -2.550 -43.493 1.00 87.94 852 LEU A N 1
ATOM 6950 C CA . LEU A 1 852 ? 20.819 -2.858 -44.682 1.00 87.94 852 LEU A CA 1
ATOM 6951 C C . LEU A 1 852 ? 21.994 -1.887 -44.791 1.00 87.94 852 LEU A C 1
ATOM 6953 O O . LEU A 1 852 ? 21.815 -0.681 -44.639 1.00 87.94 852 LEU A O 1
ATOM 6957 N N . SER A 1 853 ? 23.199 -2.400 -45.053 1.00 85.19 853 SER A N 1
ATOM 6958 C CA . SER A 1 853 ? 24.398 -1.574 -45.205 1.00 85.19 853 SER A CA 1
ATOM 6959 C C . SER A 1 853 ? 24.181 -0.479 -46.254 1.00 85.19 853 SER A C 1
ATOM 6961 O O . SER A 1 853 ? 23.489 -0.718 -47.244 1.00 85.19 853 SER A O 1
ATOM 6963 N N . PRO A 1 854 ? 24.819 0.702 -46.138 1.00 76.31 854 PRO A N 1
ATOM 6964 C CA . PRO A 1 854 ? 24.683 1.755 -47.147 1.00 76.31 854 PRO A CA 1
ATOM 6965 C C . PRO A 1 854 ? 25.110 1.313 -48.554 1.00 76.31 854 PRO A C 1
ATOM 6967 O O . PRO A 1 854 ? 24.682 1.889 -49.547 1.00 76.31 854 PRO A O 1
ATOM 6970 N N . LYS A 1 855 ? 25.965 0.284 -48.643 1.00 82.94 855 LYS A N 1
ATOM 6971 C CA . LYS A 1 855 ? 26.395 -0.336 -49.904 1.00 82.94 855 LYS A CA 1
ATOM 6972 C C . LYS A 1 855 ? 25.435 -1.424 -50.402 1.00 82.94 855 LYS A C 1
ATOM 6974 O O . LYS A 1 855 ? 25.682 -1.999 -51.457 1.00 82.94 855 LYS A O 1
ATOM 6979 N N . GLY A 1 856 ? 24.381 -1.740 -49.655 1.00 88.12 856 GLY A N 1
ATOM 6980 C CA . GLY A 1 856 ? 23.424 -2.800 -49.962 1.00 88.12 856 GLY A CA 1
ATOM 6981 C C . GLY A 1 856 ? 23.998 -4.214 -49.863 1.00 88.12 856 GLY A C 1
ATOM 6982 O O . GLY A 1 856 ? 23.317 -5.172 -50.184 1.00 88.12 856 GLY A O 1
ATOM 6983 N N . ASN A 1 857 ? 25.250 -4.385 -49.438 1.00 91.88 857 ASN A N 1
ATOM 6984 C CA . ASN A 1 857 ? 25.939 -5.675 -49.501 1.00 91.88 857 ASN A CA 1
ATOM 6985 C C . ASN A 1 857 ? 25.830 -6.513 -48.217 1.00 91.88 857 ASN A C 1
ATOM 6987 O O . ASN A 1 857 ? 26.167 -7.693 -48.248 1.00 91.88 857 ASN A O 1
ATOM 6991 N N . CYS A 1 858 ? 25.378 -5.934 -47.102 1.00 91.69 858 CYS A N 1
ATOM 6992 C CA . CYS A 1 858 ? 25.256 -6.632 -45.823 1.00 91.69 858 CYS A CA 1
ATOM 6993 C C . CYS A 1 858 ? 23.910 -6.318 -45.164 1.00 91.69 858 CYS A C 1
ATOM 6995 O O . CYS A 1 858 ? 23.582 -5.152 -44.963 1.00 91.69 858 CYS A O 1
ATOM 6997 N N . LEU A 1 859 ? 23.144 -7.351 -44.828 1.00 92.44 859 LEU A N 1
ATOM 6998 C CA . LEU A 1 859 ? 21.855 -7.276 -44.143 1.00 92.44 859 LEU A CA 1
ATOM 6999 C C . LEU A 1 859 ? 22.048 -7.710 -42.690 1.00 92.44 859 LEU A C 1
ATOM 7001 O O . LEU A 1 859 ? 22.591 -8.784 -42.449 1.00 92.44 859 LEU A O 1
ATOM 7005 N N . SER A 1 860 ? 21.572 -6.925 -41.727 1.00 91.00 860 SER A N 1
ATOM 7006 C CA . SER A 1 860 ? 21.573 -7.309 -40.315 1.00 91.00 860 SER A CA 1
ATOM 7007 C C . SER A 1 860 ? 20.156 -7.463 -39.771 1.00 91.00 860 SER A C 1
ATOM 7009 O O . SER A 1 860 ? 19.331 -6.568 -39.962 1.00 91.00 860 SER A O 1
ATOM 7011 N N . ILE A 1 861 ? 19.893 -8.556 -39.058 1.00 89.31 861 ILE A N 1
ATOM 7012 C CA . ILE A 1 861 ? 18.611 -8.868 -38.413 1.00 89.31 861 ILE A CA 1
ATOM 7013 C C . ILE A 1 861 ? 18.859 -9.003 -36.910 1.00 89.31 861 ILE A C 1
ATOM 7015 O O . ILE A 1 861 ? 19.611 -9.880 -36.488 1.00 89.31 861 ILE A O 1
ATOM 7019 N N . THR A 1 862 ? 18.238 -8.141 -36.109 1.00 84.88 862 THR A N 1
ATOM 7020 C CA . THR A 1 862 ? 18.353 -8.130 -34.645 1.00 84.88 862 THR A CA 1
ATOM 7021 C C . THR A 1 862 ? 17.102 -8.727 -34.011 1.00 84.88 862 THR A C 1
ATOM 7023 O O . THR A 1 862 ? 15.983 -8.348 -34.370 1.00 84.88 862 THR A O 1
ATOM 7026 N N . ASP A 1 863 ? 17.285 -9.647 -33.065 1.00 82.69 863 ASP A N 1
ATOM 7027 C CA . ASP A 1 863 ? 16.193 -10.313 -32.353 1.00 82.69 863 ASP A CA 1
ATOM 7028 C C . ASP A 1 863 ? 15.375 -9.356 -31.459 1.00 82.69 863 ASP A C 1
ATOM 7030 O O . ASP A 1 863 ? 15.695 -8.176 -31.311 1.00 82.69 863 ASP A O 1
ATOM 7034 N N . TYR A 1 864 ? 14.259 -9.842 -30.904 1.00 78.31 864 TYR A N 1
ATOM 7035 C CA . TYR A 1 864 ? 13.377 -9.012 -30.074 1.00 78.31 864 TYR A CA 1
ATOM 7036 C C . TYR A 1 864 ? 14.013 -8.562 -28.749 1.00 78.31 864 TYR A C 1
ATOM 7038 O O . TYR A 1 864 ? 13.625 -7.522 -28.221 1.00 78.31 864 TYR A O 1
ATOM 7046 N N . SER A 1 865 ? 14.966 -9.325 -28.201 1.00 74.75 865 SER A N 1
ATOM 7047 C CA . SER A 1 865 ? 15.659 -8.918 -26.973 1.00 74.75 865 SER A CA 1
ATOM 7048 C C . SER A 1 865 ? 16.713 -7.840 -27.237 1.00 74.75 865 SER A C 1
ATOM 7050 O O . SER A 1 865 ? 17.062 -7.089 -26.331 1.00 74.75 865 SER A O 1
ATOM 7052 N N . GLY A 1 866 ? 17.164 -7.702 -28.488 1.00 73.50 866 GLY A N 1
ATOM 7053 C CA . GLY A 1 866 ? 18.233 -6.785 -28.863 1.00 73.50 866 GLY A CA 1
ATOM 7054 C C . GLY A 1 866 ? 19.625 -7.356 -28.598 1.00 73.50 866 GLY A C 1
ATOM 7055 O O . GLY A 1 866 ? 20.618 -6.662 -28.826 1.00 73.50 866 GLY A O 1
ATOM 7056 N N . ASP A 1 867 ? 19.717 -8.605 -28.140 1.00 75.50 867 ASP A N 1
ATOM 7057 C CA . ASP A 1 867 ? 20.973 -9.198 -27.685 1.00 75.50 867 ASP A CA 1
ATOM 7058 C C . ASP A 1 867 ? 21.687 -9.970 -28.788 1.00 75.50 867 ASP A C 1
ATOM 7060 O O . ASP A 1 867 ? 22.900 -10.184 -28.705 1.00 75.50 867 ASP A O 1
ATOM 7064 N N . LYS A 1 868 ? 20.969 -10.362 -29.846 1.00 80.00 868 LYS A N 1
ATOM 7065 C CA . LYS A 1 868 ? 21.550 -11.085 -30.979 1.00 80.00 868 LYS A CA 1
ATOM 7066 C C . LYS A 1 868 ? 21.288 -10.348 -32.272 1.00 80.00 868 LYS A C 1
ATOM 7068 O O . LYS A 1 868 ? 20.162 -9.974 -32.583 1.00 80.00 868 LYS A O 1
ATOM 7073 N N . THR A 1 869 ? 22.345 -10.177 -33.059 1.00 85.56 869 THR A N 1
ATOM 7074 C CA . THR A 1 869 ? 22.248 -9.665 -34.429 1.00 85.56 869 THR A CA 1
ATOM 7075 C C . THR A 1 869 ? 22.932 -10.628 -35.389 1.00 85.56 869 THR A C 1
ATOM 7077 O O . THR A 1 869 ? 24.121 -10.919 -35.246 1.00 85.56 869 THR A O 1
ATOM 7080 N N . ASP A 1 870 ? 22.169 -11.126 -36.356 1.00 87.06 870 ASP A N 1
ATOM 7081 C CA . ASP A 1 870 ? 22.651 -11.938 -37.468 1.00 87.06 870 ASP A CA 1
ATOM 7082 C C . ASP A 1 870 ? 23.006 -11.036 -38.649 1.00 87.06 870 ASP A C 1
ATOM 7084 O O . ASP A 1 870 ? 22.203 -10.191 -39.037 1.00 87.06 870 ASP A O 1
ATOM 7088 N N . PHE A 1 871 ? 24.185 -11.228 -39.234 1.00 89.75 871 PHE A N 1
ATOM 7089 C CA . PHE A 1 871 ? 24.640 -10.521 -40.430 1.00 89.75 871 PHE A CA 1
ATOM 7090 C C . PHE A 1 871 ? 24.651 -11.471 -41.625 1.00 89.75 871 PHE A C 1
ATOM 7092 O O . PHE A 1 871 ? 25.097 -12.611 -41.508 1.00 89.75 871 PHE A O 1
ATOM 7099 N N . PHE A 1 872 ? 24.204 -10.999 -42.783 1.00 92.25 872 PHE A N 1
ATOM 7100 C CA . PHE A 1 872 ? 24.135 -11.757 -44.029 1.00 92.25 872 PHE A CA 1
ATOM 7101 C C . PHE A 1 872 ? 24.775 -10.975 -45.168 1.00 92.25 872 PHE A C 1
ATOM 7103 O O . PHE A 1 872 ? 24.575 -9.769 -45.286 1.00 92.25 872 PHE A O 1
ATOM 7110 N N . ASP A 1 873 ? 25.490 -11.670 -46.044 1.00 92.00 873 ASP A N 1
ATOM 7111 C CA . ASP A 1 873 ? 25.939 -11.125 -47.318 1.00 92.00 873 ASP A CA 1
ATOM 7112 C C . ASP A 1 873 ? 24.761 -11.147 -48.296 1.00 92.00 873 ASP A C 1
ATOM 7114 O O . ASP A 1 873 ? 24.200 -12.200 -48.605 1.00 92.00 873 ASP A O 1
ATOM 7118 N N . VAL A 1 874 ? 24.364 -9.971 -48.774 1.00 92.00 874 VAL A N 1
ATOM 7119 C CA . VAL A 1 874 ? 23.160 -9.800 -49.601 1.00 92.00 874 VAL A CA 1
ATOM 7120 C C . VAL A 1 874 ? 23.318 -10.433 -50.978 1.00 92.00 874 VAL A C 1
ATOM 7122 O O . VAL A 1 874 ? 22.346 -10.923 -51.548 1.00 92.00 874 VAL A O 1
ATOM 7125 N N . SER A 1 875 ? 24.537 -10.438 -51.521 1.00 89.12 875 SER A N 1
ATOM 7126 C CA . SER A 1 875 ? 24.798 -10.951 -52.866 1.00 89.12 875 SER A CA 1
ATOM 7127 C C . SER A 1 875 ? 24.724 -12.473 -52.931 1.00 89.12 875 SER A C 1
ATOM 7129 O O . SER A 1 875 ? 24.277 -13.023 -53.935 1.00 89.12 875 SER A O 1
ATOM 7131 N N . THR A 1 876 ? 25.129 -13.144 -51.852 1.00 89.69 876 THR A N 1
ATOM 7132 C CA . THR A 1 876 ? 25.224 -14.606 -51.788 1.00 89.69 876 THR A CA 1
ATOM 7133 C C . THR A 1 876 ? 24.130 -15.264 -50.951 1.00 89.69 876 THR A C 1
ATOM 7135 O O . THR A 1 876 ? 23.937 -16.474 -51.049 1.00 89.69 876 THR A O 1
ATOM 7138 N N . GLY A 1 877 ? 23.432 -14.510 -50.098 1.00 87.88 877 GLY A N 1
ATOM 7139 C CA . GLY A 1 877 ? 22.498 -15.074 -49.125 1.00 87.88 877 GLY A CA 1
ATOM 7140 C C . GLY A 1 877 ? 23.170 -15.698 -47.898 1.00 87.88 877 GLY A C 1
ATOM 7141 O O . GLY A 1 877 ? 22.473 -16.164 -46.995 1.00 87.88 877 GLY A O 1
ATOM 7142 N N . HIS A 1 878 ? 24.507 -15.741 -47.845 1.00 89.88 878 HIS A N 1
ATOM 7143 C CA . HIS A 1 878 ? 25.234 -16.421 -46.777 1.00 89.88 878 HIS A CA 1
ATOM 7144 C C . HIS A 1 878 ? 25.191 -15.638 -45.465 1.00 89.88 878 HIS A C 1
ATOM 7146 O O . HIS A 1 878 ? 25.438 -14.435 -45.426 1.00 89.88 878 HIS A O 1
ATOM 7152 N N . HIS A 1 879 ? 24.930 -16.352 -44.370 1.00 90.88 879 HIS A N 1
ATOM 7153 C CA . HIS A 1 879 ? 25.133 -15.843 -43.015 1.00 90.88 879 HIS A CA 1
ATOM 7154 C C . HIS A 1 879 ? 26.632 -15.604 -42.788 1.00 90.88 879 HIS A C 1
ATOM 7156 O O . HIS A 1 879 ? 27.438 -16.515 -42.967 1.00 90.88 879 HIS A O 1
ATOM 7162 N N . ILE A 1 880 ? 26.997 -14.367 -42.454 1.00 89.31 880 ILE A N 1
ATOM 7163 C CA . ILE A 1 880 ? 28.377 -13.929 -42.216 1.00 89.31 880 ILE A CA 1
ATOM 7164 C C . ILE A 1 880 ? 28.773 -14.279 -40.783 1.00 89.31 880 ILE A C 1
ATOM 7166 O O . ILE A 1 880 ? 29.756 -14.980 -40.552 1.00 89.31 880 ILE A O 1
ATOM 7170 N N . CYS A 1 881 ? 28.029 -13.754 -39.810 1.00 84.69 881 CYS A N 1
ATOM 7171 C CA . CYS A 1 881 ? 28.285 -13.968 -38.393 1.00 84.69 881 CYS A CA 1
ATOM 7172 C C . CYS A 1 881 ? 27.054 -13.624 -37.550 1.00 84.69 881 CYS A C 1
ATOM 7174 O O . CYS A 1 881 ? 26.144 -12.918 -37.988 1.00 84.69 881 CYS A O 1
ATOM 7176 N N . ARG A 1 882 ? 27.056 -14.111 -36.307 1.00 81.31 882 ARG A N 1
ATOM 7177 C CA . ARG A 1 882 ? 26.119 -13.709 -35.258 1.00 81.31 882 ARG A CA 1
ATOM 7178 C C . ARG A 1 882 ? 26.900 -12.997 -34.167 1.00 81.31 882 ARG A C 1
ATOM 7180 O O . ARG A 1 882 ? 27.817 -13.586 -33.598 1.00 81.31 882 ARG A O 1
ATOM 7187 N N . THR A 1 883 ? 26.533 -11.763 -33.854 1.00 74.19 883 THR A N 1
ATOM 7188 C CA . THR A 1 883 ? 27.059 -11.078 -32.669 1.00 74.19 883 THR A CA 1
ATOM 7189 C C . THR A 1 883 ? 26.090 -11.283 -31.516 1.00 74.19 883 THR A C 1
ATOM 7191 O O . THR A 1 883 ? 24.911 -10.956 -31.660 1.00 74.19 883 THR A O 1
ATOM 7194 N N . MET A 1 884 ? 26.589 -11.801 -30.394 1.00 52.38 884 MET A N 1
ATOM 7195 C CA . MET A 1 884 ? 25.917 -11.685 -29.099 1.00 52.38 884 MET A CA 1
ATOM 7196 C C . MET A 1 884 ? 26.441 -10.422 -28.418 1.00 52.38 884 MET A C 1
ATOM 7198 O O . MET A 1 884 ? 27.636 -10.130 -28.514 1.00 52.38 884 MET A O 1
ATOM 7202 N N . ARG A 1 885 ? 25.554 -9.659 -27.779 1.00 47.56 885 ARG A N 1
ATOM 7203 C CA . ARG A 1 885 ? 25.867 -8.382 -27.119 1.00 47.56 885 ARG A CA 1
ATOM 7204 C C . ARG A 1 885 ? 27.044 -8.487 -26.131 1.00 47.56 885 ARG A C 1
ATOM 7206 O O . ARG A 1 885 ? 27.790 -7.530 -26.006 1.00 47.56 885 ARG A O 1
ATOM 7213 N N . GLU A 1 886 ? 27.277 -9.675 -25.570 1.00 40.72 886 GLU A N 1
ATOM 7214 C CA . GLU A 1 886 ? 28.390 -10.048 -24.676 1.00 40.72 886 GLU A CA 1
ATOM 7215 C C . GLU A 1 886 ? 29.809 -10.003 -25.295 1.00 40.72 886 GLU A C 1
ATOM 7217 O O . GLU A 1 886 ? 30.789 -10.122 -24.568 1.00 40.72 886 GLU A O 1
ATOM 7222 N N . LYS A 1 887 ? 29.973 -9.880 -26.624 1.00 31.89 887 LYS A N 1
ATOM 7223 C CA . LYS A 1 887 ? 31.300 -9.943 -27.290 1.00 31.89 887 LYS A CA 1
ATOM 7224 C C . LYS A 1 887 ? 31.632 -8.753 -28.199 1.00 31.89 887 LYS A C 1
ATOM 7226 O O . LYS A 1 887 ? 32.399 -8.924 -29.149 1.00 31.89 887 LYS A O 1
ATOM 7231 N N . ARG A 1 888 ? 31.041 -7.579 -27.968 1.00 32.66 888 ARG A N 1
ATOM 7232 C CA . ARG A 1 888 ? 31.258 -6.395 -28.815 1.00 32.66 888 ARG A CA 1
ATOM 7233 C C . ARG A 1 888 ? 32.099 -5.313 -28.167 1.00 32.66 888 ARG A C 1
ATOM 7235 O O . ARG A 1 888 ? 31.783 -4.957 -27.015 1.00 32.66 888 ARG A O 1
#

Foldseek 3Di:
DVLVVVLVVQVPDLDALVRLQVLLVVLLVDDPDPSNVSSLVVLLVNCVLQLVSLVSHPVVSCVVDVSSVVSRPPLPDALLVLLVVLLVVVVVVNLVSSLSSLFSSCVVFVDPLSLVLNVLSLVVADADDFDDDPVSSLVVLLVVLVSLGPSCVLNSLVPLLAPPDDLVSSLVSLVSCPPRAAGSSLLVSLVVCQQLVSDQDPVNVSNVVSNLVVLLRYQRPVNVCVVVDDQPVRHDPVSSVVCVVRSVVSVVNHHHDDGDDDDPSSVVSSVSSVVSSCCVVVPPPPQLVVLLVVCLVPVPDPVSLLSNLVSCVVVVHVLSVLLVLLPPPDRDPVSVVVNVVSCVVCVCVLCPLCSRQFDPDFDDHSSATAETEGDQRCVVVLVVPLEDSSLLNYQEYEYELNCLQSQLSNLSNQRHQEYEYEYEDDPVPDPDPSVVSLLSHNNLANHAYYEYEYADDLQPLLVVCLNPVVCSCVRRVNHQWYWYYYDFWIWIFGADPVRDRAAIETQGDDDVVSVLSSLQSHPLQRHQEYEYHPPHQDDPVCPVSVVSRPNHNYYYRDPDDPVPPPPDPVDDPVNCPVPPDPLVVVCVVPVPDDDFFAFDFVVLVVNVLSNDDPVVVCQQPPPPPWQWEAARVRQKIWTWRDDPPDFTWIWIDGPVDRPDIDIDGDPDADDWHWYAELVRWIWIFTPDVQIWIWTADPVVRDIDDDTHGPCPDPDPDKDWQEWDAPNVQCWIWTAIQQAWIWIANNVVRDIDTLDGDPFGWHYWAAELVSQKIWIWGAHPVGWIWIWIAGNVVSDIDTAPDGDDDDWDKYYQNPGQWIWTDAQFWIFIGRSRDPDTPEIAGDDGRAFDDWDADSNNQKIWTAGPVSQKIWIAGRVPSDTDDIHGVSPD

Secondary structure (DSSP, 8-state):
-HHHHHHHHHTTS---HHHHHHHHHHHHHS-SSHHHHHHHHHHHHHHHH-GGGGGGS-HHHHHH-HHHHTTS--TT--HHHHHHHHHHHHHTT-HHHHHHHHHHHHHHS--HHHHHHHHHHHHTSPPP---SSHHHHHHHHHHHHHHT-HHHHHHHHHTSSSTT--HHHHHHHHHHTTTPPP-HHHHHHHHHHHHH----SGGGHHHHHHHHHHHHT---GGGGGGGG---GGGS-HHHHHHHHHHHHHHHTT--PPPPPPPPHHHHHHHHHHHHHHHHHHT-S-HHHHHHHHHHHHSTT-HHHHHHHHHHHHHTT-HHHHHHHHHTSSS--HHHHHHHHHHHHHHHHHHHGGGGGGBPS--EEETTEEEEEEB-S--HHHHHH-TT-GGGGG--EEEEEGGGHHHHTT-TT-----EEEEEE-S-TTT----HHHHHHT-TTGGG--EEEEEE-S-TTHHHHHHHHHGGGHHHH-TT--EEEEEETTEEEEEE--TTS-S-EEEEEE---HHHHHHHHHTS-TTS-SEEEEPTTPPPPTTHHHHHTT-TT--EEET-SS-GGG----TT--TTTSTT--SHHHHHHHHHSS--S---S-HHHHHHHHHTTS-HHHHHHHHSSSS--EEE-TTS-EEEEEE--TTSPPEEEEEESSSTT-EEEEE-TT-S--EEEE-TTSPEEEEE-SSS-EEEEEETTTTEEEEEEEE----S-TT--EEEEEEETTTTEEEEEETTSEEEEEETTTTEEEEEEE-SSEEEEEEE-TTSSEEEEEEE-TTS-EEEEEEETTTTEEEEEEEEE-S--EEEE-SSSSEEEEE-SSEEEEEETT-SS-SEEEE-S-S-EEEEEE-TTSSEEEEEETTSSEEEEEETTT--EEEEEEGGG-

Sequence (888 aa):
MALLTEMRTLLNQPPTRSQCARIATRLSEEKKNEEYEVARKYVQEHLQNWPEHACVLPTTLIKKNASLRELIPNFEEDVEVYLQRCQNILEEGDTARAFDFAWSAWRRNPVEALHTLVRQLDECLPKLTYSGDPNTQHAEWLAYTEEQDVRQLGQLLKTISVAPFNVKSATERLKALKGWCDDPRTAAYILRDLEILGWTSSSSRKYWTQLFQRFQEQTDPILQQVQEMDFRPKAGKSMGDYLEDKIPKALSKCSFPQTTPLSPKAQALVDGIQTHLEQIAFSHSPEGQQHWRAVFQAPEDSAPKDALAAYLQQQDDPRGEFIQLQRKEKPTAKDVKRMKDLQKEHREEWLQQLAPALLDGEIYKDGFLHDVNFGQITTPLFREKPNHPLLHTIERMQCYLSNVELLANVQSLTQVRALTIQTFGGLHDTKLDLQEQLRALPFRMQLQELHLRTSAHQDELSVLIKRMWGCFEDLFPQLTLLTLRESQTRLAFTRDEADRLTCLRINSLGDITSLESAFWSFPSDAFTQVTLGEGVEWPQELDGTLATQTHLQTIQGFPHPIEQWTLPEECTRSELAPLTSARSVLLHWYLERPEAHQHDPNMTTALWLSTFSEEERRKANMSGGERRAVSPDRRWLAQFSGHYKSPSHLTLWDREDDDRREEFFVDDIEDNMLAFGPDQSLWIIRKQTPPTLQRWCLSTHTFIGEGVPLDPSEVGGSYVNGVYVDETRHMLYLLMFTGELLRLDMQSATLECLTTLPVSAYALLPSSSGRWFLIKAHSEDGRHSLYLWDQQEQTLSEHPLKTVGREYMLSHPNDDTFFLVDRTECKQYPFTSAEPKNVFRYTERAFWKVCLSPKGNCLSITDYSGDKTDFFDVSTGHHICRTMREKR